Protein AF-E9UNI5-F1 (afdb_monomer_lite)

Sequence (829 aa):
MARGILLSRRASVRGTCAALGKARHGRSRSAHLDRDGVRSRRRPAARRDAGVGGARAGRGRRPGDPLQPGRPGLRRQRAGAGHAPEGADPDDLRVWLSDSRHASSRTGDRDVTDAFAERPNGEIEGVVRGLRLGTNELTARLPDGRGAWLTITNHPRGGPIFSGPQLQPWRCQPTAEDAQCNQEPTISWLYRSTNPLLDSLQPYDPANPPRDIASTTTDEGVTVPFVVRVETGYQNRDQYRIAVLWQPGKPWQRWRPQEQWNNKLFIPHGGSCGVDHEVGTAPTTDYAGTFDLGIPVVADALGDSPTVALGRGFAMLSTALANTGHNCNVTTEAESLMMAKEHLVETYGDLRYTIGSGCSGGSIAQQTIANAYPGIYQGLVVTCSYPDSLSPGLQFSDYHLLRKYFESSERLTDGKFWNPLQWAAVEGHLLPLNAVTADEGLFKQAVMPTHPCAGVRDQERYDAARNPGGVRCSIIDGAINVFGPRPESVWTPQEKQIGRGFAGSPLDNTGVQYGLEALRSGAITPEQFVDLNEKIGGLDIDVQPRAERSTADPAALTNAYRSGMVNTASNLSGVAIIDHRGPDPGVAHDARWAWAMRERLTREQGHADNQVIWYGVTPLIGDPSYSKEALLAMDRWLSAVEADKRTVALADKIVQDRPGDLHDRCTQTQGVSSEDGLFLPVADPLLDDLTGGALDGLNGAVNPVLDPALNLVVDPVSDLVCGLGPVSDLVKTDFATPRIVAGDNNYSDNAKCHLKPLRRTDDYGAFGLTDAQWSRLAAVFPDGVCDYSKPGVGFTETEPWLTYQQADGSVVYGGTPMGRAPRSAPFGN

Secondary structure (DSSP, 8-state):
-PPP-EEEE--------------------------------------------------PPPP--PPP----S------------TT--GGG-EEEEE-TT-TT--TTPEE-GGGEEE-TTS-EEEE---PPSEEEEEEEE-TTS-EEEEEEEE--TT--SSS-SPPSS-BPPTT-SSTT---PPEEEEEE-BS-TT--SPEE--TTS--S-BPEEE-TTS-EEE-EEEEEEEEETTEEEEEEEE--TT---BTTB--TT--SEEEEE-B-S--B-SB------STTTTTSTTT-TTTTTTS--HHHHHHHHTPEEEEEGGGBTTTB--HHHHHHHHHHHHHHHHHHT---SEEEEEEEEHHHHHHHHHHHHSTTS-SEEEEEEE-S-SHHHHHHHHHHHHHHHHHT-TTTTTSS----HHHHHHHHTSSSTHHHHHHIIIIIHHHH-TTS--TT--TTTB-BTTTBTTSB---HHHHTHHHH-BPPGGG--HHHHHHTSPPBPP----TT--TTHHHHHTTSS-HHHHHHHHHH--EE-TTS-EESSPP---HHHHHHHHHHTSS---TT-TTSEEEEEE----SSS--THHHHHHHHHHHHHHS--TTEEEEE-SBTTTB-TTHHHHHHHHHHHHHHHHHH---SS-HHHHHHHTS-TT-S-EE---S--EETTEE-----HHHHHHHHTTTTTTTGGG-SPPP-GGG----BTTTTBSS--SSSS------PPPHHHHTT--TT---SSPPEE---TTS---TT---HHHHHHHHHH-TT-EE-TTSPPTT--PPPSSEEEE-TTS-EEEEEEEPPPPP--EEE--

pLDDT: mean 78.97, std 24.97, range [19.69, 98.75]

Radius of gyration: 30.99 Å; chains: 1; bounding box: 91×89×88 Å

Structure (mmCIF, N/CA/C/O backbone):
data_AF-E9UNI5-F1
#
_entry.id   AF-E9UNI5-F1
#
loop_
_atom_site.group_PDB
_atom_site.id
_atom_site.type_symbol
_atom_site.label_atom_id
_atom_site.label_alt_id
_atom_site.label_comp_id
_atom_site.label_asym_id
_atom_site.label_entity_id
_atom_site.label_seq_id
_atom_site.pdbx_PDB_ins_code
_atom_site.Cartn_x
_atom_site.Cartn_y
_atom_site.Cartn_z
_atom_site.occupancy
_atom_site.B_iso_or_equiv
_atom_site.auth_seq_id
_atom_site.auth_comp_id
_atom_site.auth_asym_id
_atom_site.auth_atom_id
_atom_site.pdbx_PDB_model_num
ATOM 1 N N . MET A 1 1 ? 5.152 2.698 28.307 1.00 31.23 1 MET A N 1
ATOM 2 C CA . MET A 1 1 ? 4.084 2.101 29.150 1.00 31.23 1 MET A CA 1
ATOM 3 C C . MET A 1 1 ? 3.586 0.802 28.518 1.00 31.23 1 MET A C 1
ATOM 5 O O . MET A 1 1 ? 3.611 0.707 27.296 1.00 31.23 1 MET A O 1
ATOM 9 N N . ALA A 1 2 ? 3.211 -0.203 29.315 1.00 29.34 2 ALA A N 1
ATOM 10 C CA . ALA A 1 2 ? 2.772 -1.516 28.823 1.00 29.34 2 ALA A CA 1
ATOM 11 C C . ALA A 1 2 ? 1.260 -1.567 28.554 1.00 29.34 2 ALA A C 1
ATOM 13 O O . ALA A 1 2 ? 0.488 -0.986 29.320 1.00 29.34 2 ALA A O 1
ATOM 14 N N . ARG A 1 3 ? 0.857 -2.273 27.491 1.00 44.09 3 ARG A N 1
ATOM 15 C CA . ARG A 1 3 ? -0.542 -2.398 27.056 1.00 44.09 3 ARG A CA 1
ATOM 16 C C . ARG A 1 3 ? -1.359 -3.342 27.943 1.00 44.09 3 ARG A C 1
ATOM 18 O O . ARG A 1 3 ? -0.808 -4.109 28.743 1.00 44.09 3 ARG A O 1
ATOM 25 N N . GLY A 1 4 ? -2.682 -3.202 27.846 1.00 35.09 4 GLY A N 1
ATOM 26 C CA . GLY A 1 4 ? -3.613 -4.230 28.287 1.00 35.09 4 GLY A CA 1
ATOM 27 C C . GLY A 1 4 ? -3.516 -5.447 27.367 1.00 35.09 4 GLY A C 1
ATOM 28 O O . GLY A 1 4 ? -2.883 -5.359 26.326 1.00 35.09 4 GLY A O 1
ATOM 29 N N . ILE A 1 5 ? -4.099 -6.579 27.764 1.00 51.56 5 ILE A N 1
ATOM 30 C CA . ILE A 1 5 ? -4.502 -7.641 26.832 1.00 51.56 5 ILE A CA 1
ATOM 31 C C . ILE A 1 5 ? -5.895 -8.110 27.218 1.00 51.56 5 ILE A C 1
ATOM 33 O O . ILE A 1 5 ? -6.154 -8.414 28.390 1.00 51.56 5 ILE A O 1
ATOM 37 N N . LEU A 1 6 ? -6.787 -8.193 26.232 1.00 46.91 6 LEU A N 1
ATOM 38 C CA . LEU A 1 6 ? -8.111 -8.783 26.393 1.00 46.91 6 LEU A CA 1
ATOM 39 C C . LEU A 1 6 ? -8.050 -10.311 26.459 1.00 46.91 6 LEU A C 1
ATOM 41 O O . LEU A 1 6 ? -7.533 -10.979 25.564 1.00 46.91 6 LEU A O 1
ATOM 45 N N . LEU A 1 7 ? -8.702 -10.881 27.468 1.00 52.97 7 LEU A N 1
ATOM 46 C CA . LEU A 1 7 ? -8.829 -12.324 27.652 1.00 52.97 7 LEU A CA 1
ATOM 47 C C . LEU A 1 7 ? -10.291 -12.689 27.909 1.00 52.97 7 LEU A C 1
ATOM 49 O O . LEU A 1 7 ? -11.005 -11.946 28.581 1.00 52.97 7 LEU A O 1
ATOM 53 N N . SER A 1 8 ? -10.753 -13.823 27.368 1.00 41.19 8 SER A N 1
ATOM 54 C CA . SER A 1 8 ? -12.153 -14.241 27.503 1.00 41.19 8 SER A CA 1
ATOM 55 C C . SER A 1 8 ? -12.368 -15.759 27.410 1.00 41.19 8 SER A C 1
ATOM 57 O O . SER A 1 8 ? -11.689 -16.440 26.638 1.00 41.19 8 SER A O 1
ATOM 59 N N . ARG A 1 9 ? -13.349 -16.290 28.161 1.00 41.38 9 ARG A N 1
ATOM 60 C CA . ARG A 1 9 ? -13.733 -17.720 28.222 1.00 41.38 9 ARG A CA 1
ATOM 61 C C . ARG A 1 9 ? -15.148 -17.963 27.670 1.00 41.38 9 ARG A C 1
ATOM 63 O O . ARG A 1 9 ? -16.070 -17.255 28.043 1.00 41.38 9 ARG A O 1
ATOM 70 N N . ARG A 1 10 ? -15.347 -19.006 26.844 1.00 32.59 10 ARG A N 1
ATOM 71 C CA . ARG A 1 10 ? -16.681 -19.520 26.445 1.00 32.59 10 ARG A CA 1
ATOM 72 C C . ARG A 1 10 ? -17.088 -20.726 27.292 1.00 32.59 10 ARG A C 1
ATOM 74 O O . ARG A 1 10 ? -16.364 -21.719 27.291 1.00 32.59 10 ARG A O 1
ATOM 81 N N . ALA A 1 11 ? -18.263 -20.689 27.917 1.00 26.75 11 ALA A N 1
ATOM 82 C CA . ALA A 1 11 ? -18.960 -21.889 28.379 1.00 26.75 11 ALA A CA 1
ATOM 83 C C . ALA A 1 11 ? -19.856 -22.413 27.239 1.00 26.75 11 ALA A C 1
ATOM 85 O O . ALA A 1 11 ? -20.739 -21.711 26.755 1.00 26.75 11 ALA A O 1
ATOM 86 N N . SER A 1 12 ? -19.604 -23.628 26.747 1.00 24.52 12 SER A N 1
ATOM 87 C CA . SER A 1 12 ? -20.484 -24.286 25.774 1.00 24.52 12 SER A CA 1
ATOM 88 C C . SER A 1 12 ? -21.574 -25.043 26.528 1.00 24.52 12 SER A C 1
ATOM 90 O O . SER A 1 12 ? -21.338 -26.183 26.909 1.00 24.52 12 SER A O 1
ATOM 92 N N . VAL A 1 13 ? -22.764 -24.462 26.682 1.00 23.25 13 VAL A N 1
ATOM 93 C CA . VAL A 1 13 ? -23.940 -25.209 27.154 1.00 23.25 13 VAL A CA 1
ATOM 94 C C . VAL A 1 13 ? -24.446 -26.085 26.005 1.00 23.25 13 VAL A C 1
ATOM 96 O O . VAL A 1 13 ? -25.138 -25.615 25.100 1.00 23.25 13 VAL A O 1
ATOM 99 N N . ARG A 1 14 ? -24.077 -27.372 25.997 1.00 25.41 14 ARG A N 1
ATOM 100 C CA . ARG A 1 14 ? -24.768 -28.381 25.176 1.00 25.41 14 ARG A CA 1
ATOM 101 C C . ARG A 1 14 ? -25.816 -29.039 26.061 1.00 25.41 14 ARG A C 1
ATOM 103 O O . ARG A 1 14 ? -25.503 -29.957 26.807 1.00 25.41 14 ARG A O 1
ATOM 110 N N . GLY A 1 15 ? -27.065 -28.593 25.934 1.00 24.84 15 GLY A N 1
ATOM 111 C CA . GLY A 1 15 ? -28.205 -29.217 26.600 1.00 24.84 15 GLY A CA 1
ATOM 112 C C . GLY A 1 15 ? -28.311 -30.705 26.258 1.00 24.84 15 GLY A C 1
ATOM 113 O O . GLY A 1 15 ? -28.687 -31.085 25.149 1.00 24.84 15 GLY A O 1
ATOM 114 N N . THR A 1 16 ? -27.980 -31.554 27.223 1.00 23.77 16 THR A N 1
ATOM 115 C CA . THR A 1 16 ? -28.268 -32.985 27.224 1.00 23.77 16 THR A CA 1
ATOM 116 C C . THR A 1 16 ? -29.727 -33.183 27.635 1.00 23.77 16 THR A C 1
ATOM 118 O O . THR A 1 16 ? -30.082 -33.117 28.806 1.00 23.77 16 THR A O 1
ATOM 121 N N . CYS A 1 17 ? -30.612 -33.440 26.668 1.00 23.06 17 CYS A N 1
ATOM 122 C CA . CYS A 1 17 ? -31.930 -33.992 26.981 1.00 23.06 17 CYS A CA 1
ATOM 123 C C . CYS A 1 17 ? -31.772 -35.470 27.353 1.00 23.06 17 CYS A C 1
ATOM 125 O O . CYS A 1 17 ? -31.602 -36.332 26.489 1.00 23.06 17 CYS A O 1
ATOM 127 N N . ALA A 1 18 ? -31.820 -35.751 28.655 1.00 25.06 18 ALA A N 1
ATOM 128 C CA . ALA A 1 18 ? -31.965 -37.093 29.191 1.00 25.06 18 ALA A CA 1
ATOM 129 C C . ALA A 1 18 ? -33.357 -37.649 28.852 1.00 25.06 18 ALA A C 1
ATOM 131 O O . ALA A 1 18 ? -34.390 -37.041 29.127 1.00 25.06 18 ALA A O 1
ATOM 132 N N . ALA A 1 19 ? -33.358 -38.833 28.246 1.00 25.97 19 ALA A N 1
ATOM 133 C CA . ALA A 1 19 ? -34.533 -39.641 27.992 1.00 25.97 19 ALA A CA 1
ATOM 134 C C . ALA A 1 19 ? -35.056 -40.264 29.292 1.00 25.97 19 ALA A C 1
ATOM 136 O O . ALA A 1 19 ? -34.294 -40.930 29.985 1.00 25.97 19 ALA A O 1
ATOM 137 N N . LEU A 1 20 ? -36.359 -40.138 29.560 1.00 24.66 20 LEU A N 1
ATOM 138 C CA . LEU A 1 20 ? -37.135 -41.024 30.435 1.00 24.66 20 LEU A CA 1
ATOM 139 C C . LEU A 1 20 ? -38.633 -40.891 30.099 1.00 24.66 20 LEU A C 1
ATOM 141 O O . LEU A 1 20 ? -39.161 -39.786 30.056 1.00 24.66 20 LEU A O 1
ATOM 145 N N . GLY A 1 21 ? -39.323 -42.026 29.919 1.00 23.14 21 GLY A N 1
ATOM 146 C CA . GLY A 1 21 ? -40.776 -42.122 30.142 1.00 23.14 21 GLY A CA 1
ATOM 147 C C . GLY A 1 21 ? -41.658 -42.521 28.953 1.00 23.14 21 GLY A C 1
ATOM 148 O O . GLY A 1 21 ? -42.142 -41.685 28.206 1.00 23.14 21 GLY A O 1
ATOM 149 N N . LYS A 1 22 ? -41.932 -43.826 28.840 1.00 23.11 22 LYS A N 1
ATOM 150 C CA . LYS A 1 22 ? -42.926 -44.485 27.968 1.00 23.11 22 LYS A CA 1
ATOM 151 C C . LYS A 1 22 ? -44.359 -43.935 28.152 1.00 23.11 22 LYS A C 1
ATOM 153 O O . LYS A 1 22 ? -44.775 -43.792 29.293 1.00 23.11 22 LYS A O 1
ATOM 158 N N . ALA A 1 23 ? -45.161 -43.868 27.075 1.00 22.91 23 ALA A N 1
ATOM 159 C CA . ALA A 1 23 ? -46.321 -44.760 26.835 1.00 22.91 23 ALA A CA 1
ATOM 160 C C . ALA A 1 23 ? -47.319 -44.264 25.752 1.00 22.91 23 ALA A C 1
ATOM 162 O O . ALA A 1 23 ? -47.889 -43.190 25.855 1.00 22.91 23 ALA A O 1
ATOM 163 N N . ARG A 1 24 ? -47.610 -45.190 24.821 1.00 24.19 24 ARG A N 1
ATOM 164 C CA . ARG A 1 24 ? -48.905 -45.541 24.189 1.00 24.19 24 ARG A CA 1
ATOM 165 C C . ARG A 1 24 ? -49.635 -44.601 23.198 1.00 24.19 24 ARG A C 1
ATOM 167 O O . ARG A 1 24 ? -50.211 -43.589 23.551 1.00 24.19 24 ARG A O 1
ATOM 174 N N . HIS A 1 25 ? -49.799 -45.206 22.013 1.00 24.89 25 HIS A N 1
ATOM 175 C CA . HIS A 1 25 ? -50.988 -45.302 21.147 1.00 24.89 25 HIS A CA 1
ATOM 176 C C . HIS A 1 25 ? -51.441 -44.122 20.274 1.00 24.89 25 HIS A C 1
ATOM 178 O O . HIS A 1 25 ? -51.910 -43.100 20.747 1.00 24.89 25 HIS A O 1
ATOM 184 N N . GLY A 1 26 ? -51.513 -44.425 18.968 1.00 23.94 26 GLY A N 1
ATOM 185 C CA . GLY A 1 26 ? -52.696 -44.111 18.165 1.00 23.94 26 GLY A CA 1
ATOM 186 C C . GLY A 1 26 ? -52.471 -43.195 16.965 1.00 23.94 26 GLY A C 1
ATOM 187 O O . GLY A 1 26 ? -52.872 -42.040 16.999 1.00 23.94 26 GLY A O 1
ATOM 188 N N . ARG A 1 27 ? -51.944 -43.723 15.852 1.00 24.53 27 ARG A N 1
ATOM 189 C CA . ARG A 1 27 ? -52.292 -43.201 14.519 1.00 24.53 27 ARG A CA 1
ATOM 190 C C . ARG A 1 27 ? -53.184 -44.214 13.818 1.00 24.53 27 ARG A C 1
ATOM 192 O O . ARG A 1 27 ? -52.783 -45.354 13.608 1.00 24.53 27 ARG A O 1
ATOM 199 N N . SER A 1 28 ? -54.381 -43.768 13.454 1.00 24.39 28 SER A N 1
ATOM 200 C CA . SER A 1 28 ? -55.244 -44.435 12.487 1.00 24.39 28 SER A CA 1
ATOM 201 C C . SER A 1 28 ? -55.532 -43.467 11.346 1.00 24.39 28 SER A C 1
ATOM 203 O O . SER A 1 28 ? -55.843 -42.304 11.600 1.00 24.39 28 SER A O 1
ATOM 205 N N . ARG A 1 29 ? -55.415 -43.999 10.125 1.00 26.34 29 ARG A N 1
ATOM 206 C CA . ARG A 1 29 ? -56.159 -43.714 8.884 1.00 26.34 29 ARG A CA 1
ATOM 207 C C . ARG A 1 29 ? -55.226 -43.670 7.677 1.00 26.34 29 ARG A C 1
ATOM 209 O O . ARG A 1 29 ? -54.718 -42.629 7.280 1.00 26.34 29 ARG A O 1
ATOM 216 N N . SER A 1 30 ? -55.063 -44.855 7.096 1.00 24.48 30 SER A N 1
ATOM 217 C CA . SER A 1 30 ? -54.874 -45.052 5.662 1.00 24.48 30 SER A CA 1
ATOM 218 C C . SER A 1 30 ? -56.248 -45.245 5.017 1.00 24.48 30 SER A C 1
ATOM 220 O O . SER A 1 30 ? -57.124 -45.864 5.622 1.00 24.48 30 SER A O 1
ATOM 222 N N . ALA A 1 31 ? -56.404 -44.791 3.777 1.00 27.67 31 ALA A N 1
ATOM 223 C CA . ALA A 1 31 ? -57.318 -45.394 2.817 1.00 27.67 31 ALA A CA 1
ATOM 224 C C . ALA A 1 31 ? -56.589 -45.506 1.470 1.00 27.67 31 ALA A C 1
ATOM 226 O O . ALA A 1 31 ? -55.972 -44.552 1.002 1.00 27.67 31 ALA A O 1
ATOM 227 N N . HIS A 1 32 ? -56.610 -46.731 0.951 1.00 27.61 32 HIS A N 1
ATOM 228 C CA . HIS A 1 32 ? -55.994 -47.252 -0.266 1.00 27.61 32 HIS A CA 1
ATOM 229 C C . HIS A 1 32 ? -56.698 -46.805 -1.554 1.00 27.61 32 HIS A C 1
ATOM 231 O O . HIS A 1 32 ? -57.876 -46.462 -1.510 1.00 27.61 32 HIS A O 1
ATOM 237 N N . LEU A 1 33 ? -55.987 -46.939 -2.683 1.00 26.41 33 LEU A N 1
ATOM 238 C CA . LEU A 1 33 ? -56.333 -47.736 -3.885 1.00 26.41 33 LEU A CA 1
ATOM 239 C C . LEU A 1 33 ? -55.107 -47.645 -4.837 1.00 26.41 33 LEU A C 1
ATOM 241 O O . LEU A 1 33 ? -54.753 -46.546 -5.239 1.00 26.41 33 LEU A O 1
ATOM 245 N N . ASP A 1 34 ? -54.207 -48.626 -4.978 1.00 28.91 34 ASP A N 1
ATOM 246 C CA . ASP A 1 34 ? -54.281 -49.992 -5.542 1.00 28.91 34 ASP A CA 1
ATOM 247 C C . ASP A 1 34 ? -54.164 -50.030 -7.087 1.00 28.91 34 ASP A C 1
ATOM 249 O O . ASP A 1 34 ? -55.106 -49.660 -7.783 1.00 28.91 34 ASP A O 1
ATOM 253 N N . ARG A 1 35 ? -52.995 -50.454 -7.612 1.00 27.42 35 ARG A N 1
ATOM 254 C CA . ARG A 1 35 ? -52.792 -51.675 -8.439 1.00 27.42 35 ARG A CA 1
ATOM 255 C C . ARG A 1 35 ? -51.507 -51.673 -9.293 1.00 27.42 35 ARG A C 1
ATOM 257 O O . ARG A 1 35 ? -51.289 -50.773 -10.092 1.00 27.42 35 ARG A O 1
ATOM 264 N N . ASP A 1 36 ? -50.731 -52.748 -9.090 1.00 27.95 36 ASP A N 1
ATOM 265 C CA . ASP A 1 36 ? -50.046 -53.651 -10.046 1.00 27.95 36 ASP A CA 1
ATOM 266 C C . ASP A 1 36 ? -49.192 -53.075 -11.203 1.00 27.95 36 ASP A C 1
ATOM 268 O O . ASP A 1 36 ? -49.626 -52.225 -11.958 1.00 27.95 36 ASP A O 1
ATOM 272 N N . GLY A 1 37 ? -47.985 -53.555 -11.525 1.00 26.70 37 GLY A N 1
ATOM 273 C CA . GLY A 1 37 ? -47.218 -54.694 -11.037 1.00 26.70 37 GLY A CA 1
ATOM 274 C C . GLY A 1 37 ? -46.088 -55.079 -12.020 1.00 26.70 37 GLY A C 1
ATOM 275 O O . GLY A 1 37 ? -46.256 -55.020 -13.229 1.00 26.70 37 GLY A O 1
ATOM 276 N N . VAL A 1 38 ? -44.975 -55.567 -11.448 1.00 28.28 38 VAL A N 1
ATOM 277 C CA . VAL A 1 38 ? -44.164 -56.719 -11.923 1.00 28.28 38 VAL A CA 1
ATOM 278 C C . VAL A 1 38 ? -43.078 -56.532 -13.022 1.00 28.28 38 VAL A C 1
ATOM 280 O O . VAL A 1 38 ? -43.369 -56.528 -14.205 1.00 28.28 38 VAL A O 1
ATOM 283 N N . ARG A 1 39 ? -41.805 -56.593 -12.546 1.00 28.88 39 ARG A N 1
ATOM 284 C CA . ARG A 1 39 ? -40.621 -57.423 -12.971 1.00 28.88 39 ARG A CA 1
ATOM 285 C C . ARG A 1 39 ? -40.104 -57.327 -14.431 1.00 28.88 39 ARG A C 1
ATOM 287 O O . ARG A 1 39 ? -40.867 -57.178 -15.356 1.00 28.88 39 ARG A O 1
ATOM 294 N N . SER A 1 40 ? -38.825 -57.525 -14.781 1.00 27.11 40 SER A N 1
ATOM 295 C CA . SER A 1 40 ? -37.579 -57.910 -14.092 1.00 27.11 40 SER A CA 1
ATOM 296 C C . SER A 1 40 ? -36.376 -57.813 -15.052 1.00 27.11 40 SER A C 1
ATOM 298 O O . SER A 1 40 ? -36.497 -58.192 -16.207 1.00 27.11 40 SER A O 1
ATOM 300 N N . ARG A 1 41 ? -35.209 -57.444 -14.493 1.00 28.94 41 ARG A N 1
ATOM 301 C CA . ARG A 1 41 ? -33.838 -58.002 -14.658 1.00 28.94 41 ARG A CA 1
ATOM 302 C C . ARG A 1 41 ? -33.392 -58.577 -16.029 1.00 28.94 41 ARG A C 1
ATOM 304 O O . ARG A 1 41 ? -33.915 -59.601 -16.444 1.00 28.94 41 ARG A O 1
ATOM 311 N N . ARG A 1 42 ? -32.197 -58.176 -16.502 1.00 26.67 42 ARG A N 1
ATOM 312 C CA . ARG A 1 42 ? -30.887 -58.879 -16.328 1.00 26.67 42 ARG A CA 1
ATOM 313 C C . ARG A 1 42 ? -29.803 -58.340 -17.291 1.00 26.67 42 ARG A C 1
ATOM 315 O O . ARG A 1 42 ? -30.050 -58.185 -18.477 1.00 26.67 42 ARG A O 1
ATOM 322 N N . ARG A 1 43 ? -28.581 -58.148 -16.765 1.00 34.47 43 ARG A N 1
ATOM 323 C CA . ARG A 1 43 ? -27.293 -58.189 -17.505 1.00 34.47 43 ARG A CA 1
ATOM 324 C C . ARG A 1 43 ? -26.940 -59.641 -17.885 1.00 34.47 43 ARG A C 1
ATOM 326 O O . ARG A 1 43 ? -27.469 -60.557 -17.248 1.00 34.47 43 ARG A O 1
ATOM 333 N N . PRO A 1 44 ? -25.968 -59.864 -18.790 1.00 37.28 44 PRO A N 1
ATOM 334 C CA . PRO A 1 44 ? -24.683 -60.407 -18.314 1.00 37.28 44 PRO A CA 1
ATOM 335 C C . PRO A 1 44 ? -23.427 -59.893 -19.061 1.00 37.28 44 PRO A C 1
ATOM 337 O O . PRO A 1 44 ? -23.499 -59.037 -19.932 1.00 37.28 44 PRO A O 1
ATOM 340 N N . ALA A 1 45 ? -22.271 -60.399 -18.617 1.00 28.56 45 ALA A N 1
ATOM 341 C CA . ALA A 1 45 ? -20.890 -59.976 -18.867 1.00 28.56 45 ALA A CA 1
ATOM 342 C C . ALA A 1 45 ? -20.040 -61.049 -19.599 1.00 28.56 45 ALA A C 1
ATOM 344 O O . ALA A 1 45 ? -20.568 -62.121 -19.886 1.00 28.56 45 ALA A O 1
ATOM 345 N N . ALA A 1 46 ? -18.716 -60.775 -19.699 1.00 31.09 46 ALA A N 1
ATOM 346 C CA . ALA A 1 46 ? -17.531 -61.647 -19.961 1.00 31.09 46 ALA A CA 1
ATOM 347 C C . ALA A 1 46 ? -16.939 -61.546 -21.397 1.00 31.09 46 ALA A C 1
ATOM 349 O O . ALA A 1 46 ? -17.712 -61.345 -22.319 1.00 31.09 46 ALA A O 1
ATOM 350 N N . ARG A 1 47 ? -15.632 -61.694 -21.724 1.00 28.31 47 ARG A N 1
ATOM 351 C CA . ARG A 1 47 ? -14.313 -61.906 -21.049 1.00 28.31 47 ARG A CA 1
ATOM 352 C C . ARG A 1 47 ? -13.187 -61.920 -22.142 1.00 28.31 47 ARG A C 1
ATOM 354 O O . ARG A 1 47 ? -13.456 -62.526 -23.163 1.00 28.31 47 ARG A O 1
ATOM 361 N N . ARG A 1 48 ? -11.975 -61.373 -21.851 1.00 28.86 48 ARG A N 1
ATOM 362 C CA . ARG A 1 48 ? -10.557 -61.879 -22.054 1.00 28.86 48 ARG A CA 1
ATOM 363 C C . ARG A 1 48 ? -10.072 -62.397 -23.453 1.00 28.86 48 ARG A C 1
ATOM 365 O O . ARG A 1 48 ? -10.872 -62.971 -24.163 1.00 28.86 48 ARG A O 1
ATOM 372 N N . ASP A 1 49 ? -8.822 -62.248 -23.953 1.00 27.56 49 ASP A N 1
ATOM 373 C CA . ASP A 1 49 ? -7.446 -62.433 -23.406 1.00 27.56 49 ASP A CA 1
ATOM 374 C C . ASP A 1 49 ? -6.302 -61.707 -24.209 1.00 27.56 49 ASP A C 1
ATOM 376 O O . ASP A 1 49 ? -6.452 -61.466 -25.400 1.00 27.56 49 ASP A O 1
ATOM 380 N N . ALA A 1 50 ? -5.186 -61.413 -23.494 1.00 28.64 50 ALA A N 1
ATOM 381 C CA . ALA A 1 50 ? -3.703 -61.466 -23.745 1.00 28.64 50 ALA A CA 1
ATOM 382 C C . ALA A 1 50 ? -3.017 -61.102 -25.109 1.00 28.64 50 ALA A C 1
ATOM 384 O O . ALA A 1 50 ? -3.546 -61.417 -26.161 1.00 28.64 50 ALA A O 1
ATOM 385 N N . GLY A 1 51 ? -1.777 -60.554 -25.204 1.00 24.56 51 GLY A N 1
ATOM 386 C CA . GLY A 1 51 ? -0.745 -60.177 -24.210 1.00 24.56 51 GLY A CA 1
ATOM 387 C C . GLY A 1 51 ? 0.592 -59.588 -24.779 1.00 24.56 51 GLY A C 1
ATOM 388 O O . GLY A 1 51 ? 0.759 -59.510 -25.987 1.00 24.56 51 GLY A O 1
ATOM 389 N N . VAL A 1 52 ? 1.508 -59.228 -23.843 1.00 27.41 52 VAL A N 1
ATOM 390 C CA . VAL A 1 52 ? 3.017 -59.142 -23.844 1.00 27.41 52 VAL A CA 1
ATOM 391 C C . VAL A 1 52 ? 3.750 -58.160 -24.810 1.00 27.41 52 VAL A C 1
ATOM 393 O O . VAL A 1 52 ? 3.506 -58.207 -26.001 1.00 27.41 52 VAL A O 1
ATOM 396 N N . GLY A 1 53 ? 4.730 -57.300 -24.439 1.00 23.64 53 GLY A N 1
ATOM 397 C CA . GLY A 1 53 ? 5.458 -57.016 -23.181 1.00 23.64 53 GLY A CA 1
ATOM 398 C C . GLY A 1 53 ? 6.583 -55.938 -23.311 1.00 23.64 53 GLY A C 1
ATOM 399 O O . GLY A 1 53 ? 6.930 -55.552 -24.421 1.00 23.64 53 GLY A O 1
ATOM 400 N N . GLY A 1 54 ? 7.158 -55.498 -22.165 1.00 23.56 54 GLY A N 1
ATOM 401 C CA . GLY A 1 54 ? 8.457 -54.774 -22.004 1.00 23.56 54 GLY A CA 1
ATOM 402 C C . GLY A 1 54 ? 8.390 -53.272 -21.618 1.00 23.56 54 GLY A C 1
ATOM 403 O O . GLY A 1 54 ? 8.192 -52.447 -22.493 1.00 23.56 54 GLY A O 1
ATOM 404 N N . ALA A 1 55 ? 8.361 -52.871 -20.326 1.00 25.20 55 ALA A N 1
ATOM 405 C CA . ALA A 1 55 ? 9.489 -52.452 -19.437 1.00 25.20 55 ALA A CA 1
ATOM 406 C C . ALA A 1 55 ? 10.152 -51.094 -19.818 1.00 25.20 55 ALA A C 1
ATOM 408 O O . ALA A 1 55 ? 10.557 -50.946 -20.955 1.00 25.20 55 ALA A O 1
ATOM 409 N N . ARG A 1 56 ? 10.390 -50.057 -18.987 1.00 23.44 56 ARG A N 1
ATOM 410 C CA . ARG A 1 56 ? 10.353 -49.749 -17.534 1.00 23.44 56 ARG A CA 1
ATOM 411 C C . ARG A 1 56 ? 10.375 -48.202 -17.381 1.00 23.44 56 ARG A C 1
ATOM 413 O O . ARG A 1 56 ? 11.202 -47.570 -18.022 1.00 23.44 56 ARG A O 1
ATOM 420 N N . ALA A 1 57 ? 9.599 -47.618 -16.461 1.00 26.95 57 ALA A N 1
ATOM 421 C CA . ALA A 1 57 ? 9.922 -46.344 -15.792 1.00 26.95 57 ALA A CA 1
ATOM 422 C C . ALA A 1 57 ? 9.223 -46.301 -14.419 1.00 26.95 57 ALA A C 1
ATOM 424 O O . ALA A 1 57 ? 8.035 -46.608 -14.303 1.00 26.95 57 ALA A O 1
ATOM 425 N N . GLY A 1 58 ? 9.997 -46.028 -13.367 1.00 23.62 58 GLY A N 1
ATOM 426 C CA . GLY A 1 58 ? 9.590 -46.142 -11.968 1.00 23.62 58 GLY A CA 1
ATOM 427 C C . GLY A 1 58 ? 8.575 -45.083 -11.540 1.00 23.62 58 GLY A C 1
ATOM 428 O O . GLY A 1 58 ? 8.731 -43.899 -11.819 1.00 23.62 58 GLY A O 1
ATOM 429 N N . ARG A 1 59 ? 7.545 -45.524 -10.811 1.00 23.36 59 ARG A N 1
ATOM 430 C CA . ARG A 1 59 ? 6.602 -44.658 -10.100 1.00 23.36 59 ARG A CA 1
ATOM 431 C C . ARG A 1 59 ? 7.233 -44.182 -8.791 1.00 23.36 59 ARG A C 1
ATOM 433 O O . ARG A 1 59 ? 7.361 -44.961 -7.849 1.00 23.36 59 ARG A O 1
ATOM 440 N N . GLY A 1 60 ? 7.594 -42.902 -8.749 1.00 24.53 60 GLY A N 1
ATOM 441 C CA . GLY A 1 60 ? 7.767 -42.137 -7.517 1.00 24.53 60 GLY A CA 1
ATOM 442 C C . GLY A 1 60 ? 6.408 -41.816 -6.887 1.00 24.53 60 GLY A C 1
ATOM 443 O O . GLY A 1 60 ? 5.395 -41.704 -7.572 1.00 24.53 60 GLY A O 1
ATOM 444 N N . ARG A 1 61 ? 6.399 -41.761 -5.558 1.00 23.84 61 ARG A N 1
ATOM 445 C CA . ARG A 1 61 ? 5.245 -41.688 -4.655 1.00 23.84 61 ARG A CA 1
ATOM 446 C C . ARG A 1 61 ? 4.302 -40.511 -4.943 1.00 23.84 61 ARG A C 1
ATOM 448 O O . ARG A 1 61 ? 4.752 -39.400 -5.181 1.00 23.84 61 ARG A O 1
ATOM 455 N N . ARG A 1 62 ? 2.997 -40.758 -4.788 1.00 23.94 62 ARG A N 1
ATOM 456 C CA . ARG A 1 62 ? 1.999 -39.723 -4.480 1.00 23.94 62 ARG A CA 1
ATOM 457 C C . ARG A 1 62 ? 2.230 -39.221 -3.044 1.00 23.94 62 ARG A C 1
ATOM 459 O O . ARG A 1 62 ? 2.245 -40.069 -2.150 1.00 23.94 62 ARG A O 1
ATOM 466 N N . PRO A 1 63 ? 2.336 -37.913 -2.788 1.00 24.94 63 PRO A N 1
ATOM 467 C CA . PRO A 1 63 ? 1.799 -37.302 -1.573 1.00 24.94 63 PRO A CA 1
ATOM 468 C C . PRO A 1 63 ? 0.300 -37.028 -1.836 1.00 24.94 63 PRO A C 1
ATOM 470 O O . PRO A 1 63 ? -0.053 -36.572 -2.916 1.00 24.94 63 PRO A O 1
ATOM 473 N N . GLY A 1 64 ? -0.674 -37.399 -1.009 1.00 22.89 64 GLY A N 1
ATOM 474 C CA . GLY A 1 64 ? -0.671 -37.467 0.448 1.00 22.89 64 GLY A CA 1
ATOM 475 C C . GLY A 1 64 ? -1.374 -36.211 0.962 1.00 22.89 64 GLY A C 1
ATOM 476 O O . GLY A 1 64 ? -0.690 -35.223 1.159 1.00 22.89 64 GLY A O 1
ATOM 477 N N . ASP A 1 65 ? -2.708 -36.287 1.062 1.00 22.55 65 ASP A N 1
ATOM 478 C CA . ASP A 1 65 ? -3.705 -35.390 1.679 1.00 22.55 65 ASP A CA 1
ATOM 479 C C . ASP A 1 65 ? -3.519 -33.852 1.634 1.00 22.55 65 ASP A C 1
ATOM 481 O O . ASP A 1 65 ? -2.501 -33.326 2.080 1.00 22.55 65 ASP A O 1
ATOM 485 N N . PRO A 1 66 ? -4.546 -33.086 1.204 1.00 22.25 66 PRO A N 1
ATOM 486 C CA . PRO A 1 66 ? -4.523 -31.634 1.321 1.00 22.25 66 PRO A CA 1
ATOM 487 C C . PRO A 1 66 ? -4.483 -31.236 2.802 1.00 22.25 66 PRO A C 1
ATOM 489 O O . PRO A 1 66 ? -5.361 -31.592 3.594 1.00 22.25 66 PRO A O 1
ATOM 492 N N . LEU A 1 67 ? -3.448 -30.478 3.167 1.00 21.00 67 LEU A N 1
ATOM 493 C CA . LEU A 1 67 ? -3.392 -29.724 4.412 1.00 21.00 67 LEU A CA 1
ATOM 494 C C . LEU A 1 67 ? -4.670 -28.884 4.516 1.00 21.00 67 LEU A C 1
ATOM 496 O O . LEU A 1 67 ? -4.927 -28.029 3.675 1.00 21.00 67 LEU A O 1
ATOM 500 N N . GLN A 1 68 ? -5.487 -29.146 5.538 1.00 19.69 68 GLN A N 1
ATOM 501 C CA . GLN A 1 68 ? -6.631 -28.297 5.858 1.00 19.69 68 GLN A CA 1
ATOM 502 C C . GLN A 1 68 ? -6.141 -26.855 6.071 1.00 19.69 68 GLN A C 1
ATOM 504 O O . GLN A 1 68 ? -5.319 -26.640 6.970 1.00 19.69 68 GLN A O 1
ATOM 509 N N . PRO A 1 69 ? -6.665 -25.865 5.327 1.00 22.55 69 PRO A N 1
ATOM 510 C CA . PRO A 1 69 ? -6.396 -24.462 5.598 1.00 22.55 69 PRO A CA 1
ATOM 511 C C . PRO A 1 69 ? -6.921 -24.128 6.996 1.00 22.55 69 PRO A C 1
ATOM 513 O O . PRO A 1 69 ? -8.120 -24.213 7.287 1.00 22.55 69 PRO A O 1
ATOM 516 N N . GLY A 1 70 ? -6.009 -23.803 7.908 1.00 22.03 70 GLY A N 1
ATOM 517 C CA . GLY A 1 70 ? -6.359 -23.326 9.235 1.00 22.03 70 GLY A CA 1
ATOM 518 C C . GLY A 1 70 ? -7.059 -21.979 9.110 1.00 22.03 70 GLY A C 1
ATOM 519 O O . GLY A 1 70 ? -6.424 -21.006 8.744 1.00 22.03 70 GLY A O 1
ATOM 520 N N . ARG A 1 71 ? -8.361 -21.944 9.416 1.00 24.17 71 ARG A N 1
ATOM 521 C CA . ARG A 1 71 ? -9.225 -20.749 9.463 1.00 24.17 71 ARG A CA 1
ATOM 522 C C . ARG A 1 71 ? -8.493 -19.482 9.963 1.00 24.17 71 ARG A C 1
ATOM 524 O O . ARG A 1 71 ? -8.288 -19.386 11.176 1.00 24.17 71 ARG A O 1
ATOM 531 N N . PRO A 1 72 ? -8.252 -18.472 9.110 1.00 23.98 72 PRO A N 1
ATOM 532 C CA . PRO A 1 72 ? -7.886 -17.127 9.521 1.00 23.98 72 PRO A CA 1
ATOM 533 C C . PRO A 1 72 ? -9.024 -16.185 9.109 1.00 23.98 72 PRO A C 1
ATOM 535 O O . PRO A 1 72 ? -8.943 -15.436 8.148 1.00 23.98 72 PRO A O 1
ATOM 538 N N . GLY A 1 73 ? -10.150 -16.285 9.809 1.00 21.48 73 GLY A N 1
ATOM 539 C CA . GLY A 1 73 ? -11.049 -15.142 9.932 1.00 21.48 73 GLY A CA 1
ATOM 540 C C . GLY A 1 73 ? -10.703 -14.464 11.246 1.00 21.48 73 GLY A C 1
ATOM 541 O O . GLY A 1 73 ? -10.266 -15.155 12.171 1.00 21.48 73 GLY A O 1
ATOM 542 N N . LEU A 1 74 ? -10.964 -13.166 11.382 1.00 24.12 74 LEU A N 1
ATOM 543 C CA . LEU A 1 74 ? -10.972 -12.479 12.674 1.00 24.12 74 LEU A CA 1
ATOM 544 C C . LEU A 1 74 ? -12.158 -12.981 13.532 1.00 24.12 74 LEU A C 1
ATOM 546 O O . LEU A 1 74 ? -12.984 -12.236 14.038 1.00 24.12 74 LEU A O 1
ATOM 550 N N . ARG A 1 75 ? -12.279 -14.302 13.707 1.00 23.11 75 ARG A N 1
ATOM 551 C CA . ARG A 1 75 ? -12.968 -14.894 14.839 1.00 23.11 75 ARG A CA 1
ATOM 552 C C . ARG A 1 75 ? -12.104 -14.540 16.024 1.00 23.11 75 ARG A C 1
ATOM 554 O O . ARG A 1 75 ? -11.040 -15.133 16.148 1.00 23.11 75 ARG A O 1
ATOM 561 N N . ARG A 1 76 ? -12.594 -13.623 16.864 1.00 29.12 76 ARG A N 1
ATOM 562 C CA . ARG A 1 76 ? -12.292 -13.558 18.298 1.00 29.12 76 ARG A CA 1
ATOM 563 C C . ARG A 1 76 ? -10.875 -14.063 18.593 1.00 29.12 76 ARG A C 1
ATOM 565 O O . ARG A 1 76 ? -10.721 -15.258 18.857 1.00 29.12 76 ARG A O 1
ATOM 572 N N . GLN A 1 77 ? -9.866 -13.191 18.628 1.00 24.34 77 GLN A N 1
ATOM 573 C CA . GLN A 1 77 ? -8.693 -13.494 19.454 1.00 24.34 77 GLN A CA 1
ATOM 574 C C . GLN A 1 77 ? -9.135 -13.429 20.917 1.00 24.34 77 GLN A C 1
ATOM 576 O O . GLN A 1 77 ? -8.880 -12.507 21.673 1.00 24.34 77 GLN A O 1
ATOM 581 N N . ARG A 1 78 ? -9.900 -14.445 21.290 1.00 30.41 78 ARG A N 1
ATOM 582 C CA . ARG A 1 78 ? -9.944 -14.956 22.631 1.00 30.41 78 ARG A CA 1
ATOM 583 C C . ARG A 1 78 ? -8.815 -15.941 22.661 1.00 30.41 78 ARG A C 1
ATOM 585 O O . ARG A 1 78 ? -8.788 -16.855 21.831 1.00 30.41 78 ARG A O 1
ATOM 592 N N . ALA A 1 79 ? -7.921 -15.795 23.626 1.00 25.91 79 ALA A N 1
ATOM 593 C CA . ALA A 1 79 ? -7.226 -16.964 24.116 1.00 25.91 79 ALA A CA 1
ATOM 594 C C . ALA A 1 79 ? -8.288 -18.053 24.289 1.00 25.91 79 ALA A C 1
ATOM 596 O O . ALA A 1 79 ? -9.237 -17.880 25.053 1.00 25.91 79 ALA A O 1
ATOM 597 N N . GLY A 1 80 ? -8.208 -19.115 23.489 1.00 25.23 80 GLY A N 1
ATOM 598 C CA . GLY A 1 80 ? -9.074 -20.264 23.654 1.00 25.23 80 GLY A CA 1
ATOM 599 C C . GLY A 1 80 ? -8.753 -20.847 25.016 1.00 25.23 80 GLY A C 1
ATOM 600 O O . GLY A 1 80 ? -7.831 -21.652 25.121 1.00 25.23 80 GLY A O 1
ATOM 601 N N . ALA A 1 81 ? -9.453 -20.380 26.049 1.00 30.59 81 ALA A N 1
ATOM 602 C CA . ALA A 1 81 ? -9.536 -21.038 27.331 1.00 30.59 81 ALA A CA 1
ATOM 603 C C . ALA A 1 81 ? -10.079 -22.434 27.033 1.00 30.59 81 ALA A C 1
ATOM 605 O O . ALA A 1 81 ? -11.143 -22.575 26.419 1.00 30.59 81 ALA A O 1
ATOM 606 N N . GLY A 1 82 ? -9.306 -23.461 27.385 1.00 27.95 82 GLY A N 1
ATOM 607 C CA . GLY A 1 82 ? -9.775 -24.838 27.347 1.00 27.95 82 GLY A CA 1
ATOM 608 C C . GLY A 1 82 ? -11.137 -24.967 28.033 1.00 27.95 82 GLY A C 1
ATOM 609 O O . GLY A 1 82 ? -11.529 -24.129 28.849 1.00 27.95 82 GLY A O 1
ATOM 610 N N . HIS A 1 83 ? -11.877 -26.017 27.680 1.00 30.78 83 HIS A N 1
ATOM 611 C CA . HIS A 1 83 ? -13.117 -26.359 28.369 1.00 30.78 83 HIS A CA 1
ATOM 612 C C . HIS A 1 83 ? -12.802 -26.575 29.851 1.00 30.78 83 HIS A C 1
ATOM 614 O O . HIS A 1 83 ? -12.313 -27.631 30.235 1.00 30.78 83 HIS A O 1
ATOM 620 N N . ALA A 1 84 ? -13.072 -25.576 30.680 1.00 36.59 84 ALA A N 1
ATOM 621 C CA . ALA A 1 84 ? -13.297 -25.814 32.088 1.00 36.59 84 ALA A CA 1
ATOM 622 C C . ALA A 1 84 ? -14.763 -26.275 32.255 1.00 36.59 84 ALA A C 1
ATOM 624 O O . ALA A 1 84 ? -15.617 -25.838 31.474 1.00 36.59 84 ALA A O 1
ATOM 625 N N . PRO A 1 85 ? -15.026 -27.176 33.214 1.00 36.22 85 PRO A N 1
ATOM 626 C CA . PRO A 1 85 ? -16.333 -27.803 33.489 1.00 36.22 85 PRO A CA 1
ATOM 627 C C . PRO A 1 85 ? -17.517 -26.826 33.421 1.00 36.22 85 PRO A C 1
ATOM 629 O O . PRO A 1 85 ? -17.389 -25.663 33.811 1.00 36.22 85 PRO A O 1
ATOM 632 N N . GLU A 1 86 ? -18.677 -27.309 32.966 1.00 33.81 86 GLU A N 1
ATOM 633 C CA . GLU A 1 86 ? -19.958 -26.610 33.141 1.00 33.81 86 GLU A CA 1
ATOM 634 C C . GLU A 1 86 ? -20.191 -26.307 34.636 1.00 33.81 86 GLU A C 1
ATOM 636 O O . GLU A 1 86 ? -20.056 -27.204 35.467 1.00 33.81 86 GLU A O 1
ATOM 641 N N . GLY A 1 87 ? -20.537 -25.054 34.969 1.00 39.00 87 GLY A N 1
ATOM 642 C CA . GLY A 1 87 ? -20.998 -24.664 36.312 1.00 39.00 87 GLY A CA 1
ATOM 643 C C . GLY A 1 87 ? -19.986 -24.000 37.259 1.00 39.00 87 GLY A C 1
ATOM 644 O O . GLY A 1 87 ? -20.228 -24.003 38.459 1.00 39.00 87 GLY A O 1
ATOM 645 N N . ALA A 1 88 ? -18.871 -23.446 36.773 1.00 43.81 88 ALA A N 1
ATOM 646 C CA . ALA A 1 88 ? -17.969 -22.663 37.629 1.00 43.81 88 ALA A CA 1
ATOM 647 C C . ALA A 1 88 ? -18.537 -21.256 37.905 1.00 43.81 88 ALA A C 1
ATOM 649 O O . ALA A 1 88 ? -18.780 -20.514 36.953 1.00 43.81 88 ALA A O 1
ATOM 650 N N . ASP A 1 89 ? -18.707 -20.912 39.183 1.00 51.53 89 ASP A N 1
ATOM 651 C CA . ASP A 1 89 ? -19.083 -19.576 39.659 1.00 51.53 89 ASP A CA 1
ATOM 652 C C . ASP A 1 89 ? -17.979 -18.547 39.296 1.00 51.53 89 ASP A C 1
ATOM 654 O O . ASP A 1 89 ? -16.791 -18.841 39.484 1.00 51.53 89 ASP A O 1
ATOM 658 N N . PRO A 1 90 ? -18.309 -17.371 38.729 1.00 48.59 90 PRO A N 1
ATOM 659 C CA . PRO A 1 90 ? -17.340 -16.303 38.477 1.00 48.59 90 PRO A CA 1
ATOM 660 C C . PRO A 1 90 ? -16.561 -15.859 39.723 1.00 48.59 90 PRO A C 1
ATOM 662 O O . PRO A 1 90 ? -15.385 -15.513 39.586 1.00 48.59 90 PRO A O 1
ATOM 665 N N . ASP A 1 91 ? -17.171 -15.915 40.914 1.00 55.31 91 ASP A N 1
ATOM 666 C CA . ASP A 1 91 ? -16.560 -15.476 42.182 1.00 55.31 91 ASP A CA 1
ATOM 667 C C . ASP A 1 91 ? -15.392 -16.384 42.631 1.00 55.31 91 ASP A C 1
ATOM 669 O O . ASP A 1 91 ? -14.522 -16.001 43.430 1.00 55.31 91 ASP A O 1
ATOM 673 N N . ASP A 1 92 ? -15.332 -17.576 42.039 1.00 60.44 92 ASP A N 1
ATOM 674 C CA . ASP A 1 92 ? -14.409 -18.658 42.356 1.00 60.44 92 ASP A CA 1
ATOM 675 C C . ASP A 1 92 ? -13.203 -18.741 41.402 1.00 60.44 92 ASP A C 1
ATOM 677 O O . ASP A 1 92 ? -12.242 -19.477 41.663 1.00 60.44 92 ASP A O 1
ATOM 681 N N . LEU A 1 93 ? -13.207 -17.983 40.299 1.00 66.88 93 LEU A N 1
ATOM 682 C CA . LEU A 1 93 ? -12.053 -17.898 39.407 1.00 66.88 93 LEU A CA 1
ATOM 683 C C . LEU A 1 93 ? -10.945 -17.077 40.076 1.00 66.88 93 LEU A C 1
ATOM 685 O O . LEU A 1 93 ? -11.174 -15.977 40.573 1.00 66.88 93 LEU A O 1
ATOM 689 N N . ARG A 1 94 ? -9.713 -17.587 40.056 1.00 71.50 94 ARG A N 1
ATOM 690 C CA . ARG A 1 94 ? -8.519 -16.821 40.433 1.00 71.50 94 ARG A CA 1
ATOM 691 C C . ARG A 1 94 ? -7.569 -16.738 39.252 1.00 71.50 94 ARG A C 1
ATOM 693 O O . ARG A 1 94 ? -7.196 -17.770 38.687 1.00 71.50 94 ARG A O 1
ATOM 700 N N . VAL A 1 95 ? -7.180 -15.521 38.883 1.00 75.25 95 VAL A N 1
ATOM 701 C CA . VAL A 1 95 ? -6.289 -15.251 37.753 1.00 75.25 95 VAL A CA 1
ATOM 702 C C . VAL A 1 95 ? -5.014 -14.582 38.244 1.00 75.25 95 VAL A C 1
ATOM 704 O O . VAL A 1 95 ? -5.050 -13.529 38.871 1.00 75.25 95 VAL A O 1
ATOM 707 N N . TRP A 1 96 ? -3.880 -15.190 37.917 1.00 75.75 96 TRP A N 1
ATOM 708 C CA . TRP A 1 96 ? -2.554 -14.747 38.327 1.00 75.75 96 TRP A CA 1
ATOM 709 C C . TRP A 1 96 ? -1.693 -14.444 37.107 1.00 75.75 96 TRP A C 1
ATOM 711 O O . TRP A 1 96 ? -1.760 -15.147 36.097 1.00 75.75 96 TRP A O 1
ATOM 721 N N . LEU A 1 97 ? -0.867 -13.410 37.226 1.00 77.12 97 LEU A N 1
ATOM 722 C CA . LEU A 1 97 ? 0.175 -13.059 36.269 1.00 77.12 97 LEU A CA 1
ATOM 723 C C . LEU A 1 97 ? 1.546 -13.359 36.891 1.00 77.12 97 LEU A C 1
ATOM 725 O O . LEU A 1 97 ? 1.885 -12.754 37.910 1.00 77.12 97 LEU A O 1
ATOM 729 N N . SER A 1 98 ? 2.320 -14.257 36.281 1.00 74.31 98 SER A N 1
ATOM 730 C CA . SER A 1 98 ? 3.598 -14.767 36.802 1.00 74.31 98 SER A CA 1
ATOM 731 C C . SER A 1 98 ? 4.793 -14.460 35.882 1.00 74.31 98 SER A C 1
ATOM 733 O O . SER A 1 98 ? 4.650 -14.125 34.698 1.00 74.31 98 SER A O 1
ATOM 735 N N . ASP A 1 99 ? 6.004 -14.562 36.449 1.00 60.88 99 ASP A N 1
ATOM 736 C CA . ASP A 1 99 ? 7.265 -14.505 35.703 1.00 60.88 99 ASP A CA 1
ATOM 737 C C . ASP A 1 99 ? 7.689 -15.905 35.251 1.00 60.88 99 ASP A C 1
ATOM 739 O O . ASP A 1 99 ? 7.978 -16.770 36.077 1.00 60.88 99 ASP A O 1
ATOM 743 N N . SER A 1 100 ? 7.823 -16.110 33.939 1.00 56.34 100 SER A N 1
ATOM 744 C CA . SER A 1 100 ? 8.198 -17.388 33.320 1.00 56.34 100 SER A CA 1
ATOM 745 C C . SER A 1 100 ? 9.619 -17.875 33.664 1.00 56.34 100 SER A C 1
ATOM 747 O O . SER A 1 100 ? 10.096 -18.843 33.076 1.00 56.34 100 SER A O 1
ATOM 749 N N . ARG A 1 101 ? 10.326 -17.223 34.599 1.00 48.31 101 ARG A N 1
ATOM 750 C CA . ARG A 1 101 ? 11.651 -17.640 35.083 1.00 48.31 101 ARG A CA 1
ATOM 751 C C . ARG A 1 101 ? 11.639 -18.527 36.332 1.00 48.31 101 ARG A C 1
ATOM 753 O O . ARG A 1 101 ? 12.678 -19.104 36.627 1.00 48.31 101 ARG A O 1
ATOM 760 N N . HIS A 1 102 ? 10.509 -18.711 37.023 1.00 40.53 102 HIS A N 1
ATOM 761 C CA . HIS A 1 102 ? 10.455 -19.593 38.200 1.00 40.53 102 HIS A CA 1
ATOM 762 C C . HIS A 1 102 ? 9.128 -20.355 38.309 1.00 40.53 102 HIS A C 1
ATOM 764 O O . HIS A 1 102 ? 8.232 -19.966 39.048 1.00 40.53 102 HIS A O 1
ATOM 770 N N . ALA A 1 103 ? 9.029 -21.514 37.656 1.00 38.78 103 ALA A N 1
ATOM 771 C CA . ALA A 1 103 ? 7.867 -22.408 37.743 1.00 38.78 103 ALA A CA 1
ATOM 772 C C . ALA A 1 103 ? 7.682 -23.107 39.118 1.00 38.78 103 ALA A C 1
ATOM 774 O O . ALA A 1 103 ? 7.026 -24.144 39.199 1.00 38.78 103 ALA A O 1
ATOM 775 N N . SER A 1 104 ? 8.255 -22.595 40.216 1.00 42.12 104 SER A N 1
ATOM 776 C CA . SER A 1 104 ? 8.173 -23.265 41.525 1.00 42.12 104 SER A CA 1
ATOM 777 C C . SER A 1 104 ? 8.072 -22.367 42.763 1.00 42.12 104 SER A C 1
ATOM 779 O O . SER A 1 104 ? 7.970 -22.916 43.860 1.00 42.12 104 SER A O 1
ATOM 781 N N . SER A 1 105 ? 8.050 -21.030 42.662 1.00 38.72 105 SER A N 1
ATOM 782 C CA . SER A 1 105 ? 7.785 -20.175 43.834 1.00 38.72 105 SER A CA 1
ATOM 783 C C . SER A 1 105 ? 6.747 -19.086 43.546 1.00 38.72 105 SER A C 1
ATOM 785 O O . SER A 1 105 ? 6.879 -18.314 42.608 1.00 38.72 105 SER A O 1
ATOM 787 N N . ARG A 1 106 ? 5.707 -19.009 44.395 1.00 50.00 106 ARG A N 1
ATOM 788 C CA . ARG A 1 106 ? 4.620 -17.999 44.338 1.00 50.00 106 ARG A CA 1
ATOM 789 C C . ARG A 1 106 ? 5.076 -16.580 44.713 1.00 50.00 106 ARG A C 1
ATOM 791 O O . ARG A 1 106 ? 4.274 -15.655 44.789 1.00 50.00 106 ARG A O 1
ATOM 798 N N . THR A 1 107 ? 6.352 -16.398 45.036 1.00 36.97 107 THR A N 1
ATOM 799 C CA . THR A 1 107 ? 6.942 -15.108 45.404 1.00 36.97 107 THR A CA 1
ATOM 800 C C . THR A 1 107 ? 7.224 -14.311 44.131 1.00 36.97 107 THR A C 1
ATOM 802 O O . THR A 1 107 ? 8.360 -14.260 43.672 1.00 36.97 107 THR A O 1
ATOM 805 N N . GLY A 1 108 ? 6.174 -13.752 43.529 1.00 53.72 108 GLY A N 1
ATOM 806 C CA . GLY A 1 108 ? 6.257 -12.981 42.283 1.00 53.72 108 GLY A CA 1
ATOM 807 C C . GLY A 1 108 ? 4.942 -12.864 41.506 1.00 53.72 108 GLY A C 1
ATOM 808 O O . GLY A 1 108 ? 4.850 -12.018 40.618 1.00 53.72 108 GLY A O 1
ATOM 809 N N . ASP A 1 109 ? 3.930 -13.664 41.850 1.00 72.75 109 ASP A N 1
ATOM 810 C CA . ASP A 1 109 ? 2.653 -13.685 41.137 1.00 72.75 109 ASP A CA 1
ATOM 811 C C . ASP A 1 109 ? 1.773 -12.497 41.551 1.00 72.75 109 ASP A C 1
ATOM 813 O O . ASP A 1 109 ? 1.525 -12.269 42.738 1.00 72.75 109 ASP A O 1
ATOM 817 N N . ARG A 1 110 ? 1.270 -11.742 40.569 1.00 85.81 110 ARG A N 1
ATOM 818 C CA . ARG A 1 110 ? 0.288 -10.674 40.796 1.00 85.81 110 ARG A CA 1
ATOM 819 C C . ARG A 1 110 ? -1.117 -11.209 40.557 1.00 85.81 110 ARG A C 1
ATOM 821 O O . ARG A 1 110 ? -1.413 -11.663 39.453 1.00 85.81 110 ARG A O 1
ATOM 828 N N . ASP A 1 111 ? -1.976 -11.109 41.567 1.00 86.44 111 ASP A N 1
ATOM 829 C CA . ASP A 1 111 ? -3.405 -11.379 41.412 1.00 86.44 111 ASP A CA 1
ATOM 830 C C . ASP A 1 111 ? -4.028 -10.298 40.515 1.00 86.44 111 ASP A C 1
ATOM 832 O O . ASP A 1 111 ? -3.875 -9.097 40.756 1.00 86.44 111 ASP A O 1
ATOM 836 N N . VAL A 1 112 ? -4.665 -10.732 39.432 1.00 87.31 112 VAL A N 1
ATOM 837 C CA . VAL A 1 112 ? -5.358 -9.878 38.459 1.00 87.31 112 VAL A CA 1
ATOM 838 C C . VAL A 1 112 ? -6.818 -10.294 38.295 1.00 87.31 112 VAL A C 1
ATOM 840 O O . VAL A 1 112 ? -7.455 -9.912 37.315 1.00 87.31 112 VAL A O 1
ATOM 843 N N . THR A 1 113 ? -7.350 -11.071 39.240 1.00 84.62 113 THR A N 1
ATOM 844 C CA . THR A 1 113 ? -8.724 -11.589 39.219 1.00 84.62 113 THR A CA 1
ATOM 845 C C . THR A 1 113 ? -9.747 -10.470 39.042 1.00 84.62 113 THR A C 1
ATOM 847 O O . THR A 1 113 ? -10.619 -10.586 38.188 1.00 84.62 113 THR A O 1
ATOM 850 N N . ASP A 1 114 ? -9.570 -9.344 39.737 1.00 86.38 114 ASP A N 1
ATOM 851 C CA . ASP A 1 114 ? -10.491 -8.195 39.702 1.00 86.38 114 ASP A CA 1
ATOM 852 C C . ASP A 1 114 ? -10.611 -7.530 38.317 1.00 86.38 114 ASP A C 1
ATOM 854 O O . ASP A 1 114 ? -11.524 -6.742 38.070 1.00 86.38 114 ASP A O 1
ATOM 858 N N . ALA A 1 115 ? -9.699 -7.831 37.384 1.00 84.44 115 ALA A N 1
ATOM 859 C CA . ALA A 1 115 ? -9.810 -7.371 36.002 1.00 84.44 115 ALA A CA 1
ATOM 860 C C . ALA A 1 115 ? -10.894 -8.126 35.211 1.00 84.44 115 ALA A C 1
ATOM 862 O O . ALA A 1 115 ? -11.285 -7.672 34.131 1.00 84.44 115 ALA A O 1
ATOM 863 N N . PHE A 1 116 ? -11.360 -9.268 35.720 1.00 84.56 116 PHE A N 1
ATOM 864 C CA . PHE A 1 116 ? -12.302 -10.164 35.066 1.00 84.56 116 PHE A CA 1
ATOM 865 C C . PHE A 1 116 ? -13.683 -10.081 35.711 1.00 84.56 116 PHE A C 1
ATOM 867 O O . PHE A 1 116 ? -13.817 -9.980 36.923 1.00 84.56 116 PHE A O 1
ATOM 874 N N . ALA A 1 117 ? -14.723 -10.161 34.887 1.00 82.25 117 ALA A N 1
ATOM 875 C CA . ALA A 1 117 ? -16.088 -10.358 35.358 1.00 82.25 117 ALA A CA 1
ATOM 876 C C . ALA A 1 117 ? -16.900 -11.112 34.305 1.00 82.25 117 ALA A C 1
ATOM 878 O O . ALA A 1 117 ? -16.579 -11.054 33.111 1.00 82.25 117 ALA A O 1
ATOM 879 N N . GLU A 1 118 ? -17.955 -11.797 34.743 1.00 81.69 118 GLU A N 1
ATOM 880 C CA . GLU A 1 118 ? -18.954 -12.349 33.832 1.00 81.69 118 GLU A CA 1
ATOM 881 C C . GLU A 1 118 ? -19.664 -11.212 33.089 1.00 81.69 118 GLU A C 1
ATOM 883 O O . GLU A 1 118 ? -20.041 -10.183 33.660 1.00 81.69 118 GLU A O 1
ATOM 888 N N . ARG A 1 119 ? -19.793 -11.371 31.774 1.00 80.94 119 ARG A N 1
ATOM 889 C CA . ARG A 1 119 ? -20.426 -10.399 30.885 1.00 80.94 119 ARG A CA 1
ATOM 890 C C . ARG A 1 119 ? -21.830 -10.876 30.504 1.00 80.94 119 ARG A C 1
ATOM 892 O O . ARG A 1 119 ? -22.116 -12.064 30.618 1.00 80.94 119 ARG A O 1
ATOM 899 N N . PRO A 1 120 ? -22.716 -9.997 29.996 1.00 76.31 120 PRO A N 1
ATOM 900 C CA . PRO A 1 120 ? -24.096 -10.369 29.645 1.00 76.31 120 PRO A CA 1
ATOM 901 C C . PRO A 1 120 ? -24.227 -11.527 28.641 1.00 76.31 120 PRO A C 1
ATOM 903 O O . PRO A 1 120 ? -25.283 -12.140 28.530 1.00 76.31 120 PRO A O 1
ATOM 906 N N . ASN A 1 121 ? -23.158 -11.830 27.902 1.00 71.44 121 ASN A N 1
ATOM 907 C CA . ASN A 1 121 ? -23.056 -12.974 26.996 1.00 71.44 121 ASN A CA 1
ATOM 908 C C . ASN A 1 121 ? -22.704 -14.306 27.709 1.00 71.44 121 ASN A C 1
ATOM 910 O O . ASN A 1 121 ? -22.519 -15.312 27.023 1.00 71.44 121 ASN A O 1
ATOM 914 N N . GLY A 1 122 ? -22.598 -14.318 29.045 1.00 75.56 122 GLY A N 1
ATOM 915 C CA . GLY A 1 122 ? -22.225 -15.470 29.878 1.00 75.56 122 GLY A CA 1
ATOM 916 C C . GLY A 1 122 ? -20.729 -15.805 29.859 1.00 75.56 122 GLY A C 1
ATOM 917 O O . GLY A 1 122 ? -20.323 -16.905 30.230 1.00 75.56 122 GLY A O 1
ATOM 918 N N . GLU A 1 123 ? -19.893 -14.905 29.340 1.00 78.19 123 GLU A N 1
ATOM 919 C CA . GLU A 1 123 ? -18.460 -15.126 29.165 1.00 78.19 123 GLU A CA 1
ATOM 920 C C . GLU A 1 123 ? -17.694 -14.307 30.212 1.00 78.19 123 GLU A C 1
ATOM 922 O O . GLU A 1 123 ? -18.030 -13.156 30.478 1.00 78.19 123 GLU A O 1
ATOM 927 N N . ILE A 1 124 ? -16.668 -14.896 30.831 1.00 78.19 124 ILE A N 1
ATOM 928 C CA . ILE A 1 124 ? -15.802 -14.180 31.779 1.00 78.19 124 ILE A CA 1
ATOM 929 C C . ILE A 1 124 ? -14.721 -13.473 30.976 1.00 78.19 124 ILE A C 1
ATOM 931 O O . ILE A 1 124 ? -13.948 -14.138 30.280 1.00 78.19 124 ILE A O 1
ATOM 935 N N . GLU A 1 125 ? -14.668 -12.146 31.071 1.00 82.94 125 GLU A N 1
ATOM 936 C CA . GLU A 1 125 ? -13.765 -11.316 30.268 1.00 82.94 125 GLU A CA 1
ATOM 937 C C . GLU A 1 125 ? -13.053 -10.265 31.107 1.00 82.94 125 GLU A C 1
ATOM 939 O O . GLU A 1 125 ? -13.656 -9.698 32.020 1.00 82.94 125 GLU A O 1
ATOM 944 N N . GLY A 1 126 ? -11.803 -9.958 30.761 1.00 82.38 126 GLY A N 1
ATOM 945 C CA . GLY A 1 126 ? -11.008 -8.933 31.433 1.00 82.38 126 GLY A CA 1
ATOM 946 C C . GLY A 1 126 ? -9.894 -8.361 30.561 1.00 82.38 126 GLY A C 1
ATOM 947 O O . GLY A 1 126 ? -9.470 -8.994 29.595 1.00 82.38 126 GLY A O 1
ATOM 948 N N . VAL A 1 127 ? -9.435 -7.151 30.901 1.00 85.00 127 VAL A N 1
ATOM 949 C CA . VAL A 1 127 ? -8.261 -6.508 30.281 1.00 85.00 127 VAL A CA 1
ATOM 950 C C . VAL A 1 127 ? -7.130 -6.481 31.302 1.00 85.00 127 VAL A C 1
ATOM 952 O O . VAL A 1 127 ? -7.187 -5.749 32.291 1.00 85.00 127 VAL A O 1
ATOM 955 N N . VAL A 1 128 ? -6.085 -7.269 31.060 1.00 85.81 128 VAL A N 1
ATOM 956 C CA . VAL A 1 128 ? -4.932 -7.370 31.961 1.00 85.81 128 VAL A CA 1
ATOM 957 C C . VAL A 1 128 ? -3.920 -6.289 31.613 1.00 85.81 128 VAL A C 1
ATOM 959 O O . VAL A 1 128 ? -3.220 -6.396 30.616 1.00 85.81 128 VAL A O 1
ATOM 962 N N . ARG A 1 129 ? -3.830 -5.246 32.441 1.00 85.12 129 ARG A N 1
ATOM 963 C CA . ARG A 1 129 ? -2.852 -4.151 32.292 1.00 85.12 129 ARG A CA 1
ATOM 964 C C . ARG A 1 129 ? -1.561 -4.431 33.049 1.00 85.12 129 ARG A C 1
ATOM 966 O O . ARG A 1 129 ? -1.571 -5.194 34.013 1.00 85.12 129 ARG A O 1
ATOM 973 N N . GLY A 1 130 ? -0.475 -3.753 32.678 1.00 81.75 130 GLY A N 1
ATOM 974 C CA . GLY A 1 130 ? 0.799 -3.818 33.406 1.00 81.75 130 GLY A CA 1
ATOM 975 C C . GLY A 1 130 ? 1.597 -5.094 33.135 1.00 81.75 130 GLY A C 1
ATOM 976 O O . GLY A 1 130 ? 2.309 -5.573 34.016 1.00 81.75 130 GLY A O 1
ATOM 977 N N . LEU A 1 131 ? 1.451 -5.666 31.938 1.00 84.94 131 LEU A N 1
ATOM 978 C CA . LEU A 1 131 ? 2.318 -6.741 31.465 1.00 84.94 131 LEU A CA 1
ATOM 979 C C . LEU A 1 131 ? 3.760 -6.237 31.363 1.00 84.94 131 LEU A C 1
ATOM 981 O O . LEU A 1 131 ? 4.011 -5.093 30.990 1.00 84.94 131 LEU A O 1
ATOM 985 N N . ARG A 1 132 ? 4.738 -7.082 31.673 1.00 87.25 132 ARG A N 1
ATOM 986 C CA . ARG A 1 132 ? 6.149 -6.720 31.465 1.00 87.25 132 ARG A CA 1
ATOM 987 C C . ARG A 1 132 ? 6.491 -6.903 29.995 1.00 87.25 132 ARG A C 1
ATOM 989 O O . ARG A 1 132 ? 5.818 -7.673 29.321 1.00 87.25 132 ARG A O 1
ATOM 996 N N . LEU A 1 133 ? 7.491 -6.196 29.479 1.00 88.06 133 LEU A N 1
ATOM 997 C CA . LEU A 1 133 ? 7.963 -6.451 28.115 1.00 88.06 133 LEU A CA 1
ATOM 998 C C . LEU A 1 133 ? 8.516 -7.879 28.009 1.00 88.06 133 LEU A C 1
ATOM 1000 O O . LEU A 1 133 ? 9.161 -8.363 28.940 1.00 88.06 133 LEU A O 1
ATOM 1004 N N . GLY A 1 134 ? 8.256 -8.535 26.881 1.00 86.31 134 GLY A N 1
ATOM 1005 C CA . GLY A 1 134 ? 8.602 -9.931 26.646 1.00 86.31 134 GLY A CA 1
ATOM 1006 C C . GLY A 1 134 ? 7.578 -10.908 27.223 1.00 86.31 134 GLY A C 1
ATOM 1007 O O . GLY A 1 134 ? 6.376 -10.638 27.266 1.00 86.31 134 GLY A O 1
ATOM 1008 N N . THR A 1 135 ? 8.056 -12.082 27.624 1.00 87.50 135 THR A N 1
ATOM 1009 C CA . THR A 1 135 ? 7.212 -13.206 28.036 1.00 87.50 135 THR A CA 1
ATOM 1010 C C . THR A 1 135 ? 6.542 -12.972 29.391 1.00 87.50 135 THR A C 1
ATOM 1012 O O . THR A 1 135 ? 7.181 -12.630 30.387 1.00 87.50 135 THR A O 1
ATOM 1015 N N . ASN A 1 136 ? 5.238 -13.217 29.434 1.00 85.50 136 ASN A N 1
ATOM 1016 C CA . ASN A 1 136 ? 4.399 -13.247 30.621 1.00 85.50 136 ASN A CA 1
ATOM 1017 C C . ASN A 1 136 ? 3.617 -14.565 30.625 1.00 85.50 136 ASN A C 1
ATOM 1019 O O . ASN A 1 136 ? 3.249 -15.072 29.563 1.00 85.50 136 ASN A O 1
ATOM 1023 N N . GLU A 1 137 ? 3.329 -15.108 31.801 1.00 87.94 137 GLU A N 1
ATOM 1024 C CA . GLU A 1 137 ? 2.432 -16.252 31.937 1.00 87.94 137 GLU A CA 1
ATOM 1025 C C . GLU A 1 137 ? 1.182 -15.825 32.704 1.00 87.94 137 GLU A C 1
ATOM 1027 O O . GLU A 1 137 ? 1.251 -15.207 33.765 1.00 87.94 137 GLU A O 1
ATOM 1032 N N . LEU A 1 138 ? 0.024 -16.130 32.128 1.00 85.81 138 LEU A N 1
ATOM 1033 C CA . LEU A 1 138 ? -1.269 -15.919 32.749 1.00 85.81 138 LEU A CA 1
ATOM 1034 C C . LEU A 1 138 ? -1.849 -17.271 33.143 1.00 85.81 138 LEU A C 1
ATOM 1036 O O . LEU A 1 138 ? -2.084 -18.112 32.278 1.00 85.81 138 LEU A O 1
ATOM 1040 N N . THR A 1 139 ? -2.144 -17.452 34.423 1.00 87.81 139 THR A N 1
ATOM 1041 C CA . THR A 1 139 ? -2.756 -18.673 34.949 1.00 87.81 139 THR A CA 1
ATOM 1042 C C . THR A 1 139 ? -4.142 -18.376 35.498 1.00 87.81 139 THR A C 1
ATOM 1044 O O . THR A 1 139 ? -4.292 -17.566 36.406 1.00 87.81 139 THR A O 1
ATOM 1047 N N . ALA A 1 140 ? -5.152 -19.072 34.985 1.00 85.06 140 ALA A N 1
ATOM 1048 C CA . ALA A 1 140 ? -6.516 -19.060 35.495 1.00 85.06 140 ALA A CA 1
ATOM 1049 C C . ALA A 1 140 ? -6.803 -20.388 36.210 1.00 85.06 140 ALA A C 1
ATOM 1051 O O . ALA A 1 140 ? -6.607 -21.457 35.627 1.00 85.06 140 ALA A O 1
ATOM 1052 N N . ARG A 1 141 ? -7.259 -20.340 37.465 1.00 84.19 141 ARG A N 1
ATOM 1053 C CA . ARG A 1 141 ? -7.502 -21.519 38.309 1.00 84.19 141 ARG A CA 1
ATOM 1054 C C . ARG A 1 141 ? -8.881 -21.464 38.967 1.00 84.19 141 ARG A C 1
ATOM 1056 O O . ARG A 1 141 ? -9.308 -20.407 39.418 1.00 84.19 141 ARG A O 1
ATOM 1063 N N . LEU A 1 142 ? -9.534 -22.620 39.028 1.00 79.25 142 LEU A N 1
ATOM 1064 C CA . LEU A 1 142 ? -10.778 -22.880 39.747 1.00 79.25 142 LEU A CA 1
ATOM 1065 C C . LEU A 1 142 ? -10.494 -23.468 41.145 1.00 79.25 142 LEU A C 1
ATOM 1067 O O . LEU A 1 142 ? -9.412 -24.027 41.363 1.00 79.25 142 LEU A O 1
ATOM 1071 N N . PRO A 1 143 ? -11.450 -23.409 42.092 1.00 75.44 143 PRO A N 1
ATOM 1072 C CA . PRO A 1 143 ? -11.249 -23.903 43.459 1.00 75.44 143 PRO A CA 1
ATOM 1073 C C . PRO A 1 143 ? -10.973 -25.406 43.535 1.00 75.44 143 PRO A C 1
ATOM 1075 O O . PRO A 1 143 ? -10.264 -25.863 44.427 1.00 75.44 143 PRO A O 1
ATOM 1078 N N . ASP A 1 144 ? -11.491 -26.171 42.572 1.00 78.75 144 ASP A N 1
ATOM 1079 C CA . ASP A 1 144 ? -11.272 -27.616 42.447 1.00 78.75 144 ASP A CA 1
ATOM 1080 C C . ASP A 1 144 ? -9.865 -27.988 41.935 1.00 78.75 144 ASP A C 1
ATOM 1082 O O . ASP A 1 144 ? -9.556 -29.162 41.742 1.00 78.75 144 ASP A O 1
ATOM 1086 N N . GLY A 1 145 ? -8.998 -26.992 41.727 1.00 79.56 145 GLY A N 1
ATOM 1087 C CA . GLY A 1 145 ? -7.618 -27.166 41.286 1.00 79.56 145 GLY A CA 1
ATOM 1088 C C . GLY A 1 145 ? -7.450 -27.267 39.771 1.00 79.56 145 GLY A C 1
ATOM 1089 O O . GLY A 1 145 ? -6.307 -27.255 39.302 1.00 79.56 145 GLY A O 1
ATOM 1090 N N . ARG A 1 146 ? -8.542 -27.311 38.998 1.00 84.69 146 ARG A N 1
ATOM 1091 C CA . ARG A 1 146 ? -8.486 -27.253 37.533 1.00 84.69 146 ARG A CA 1
ATOM 1092 C C . ARG A 1 146 ? -8.210 -25.840 37.050 1.00 84.69 146 ARG A C 1
ATOM 1094 O O . ARG A 1 146 ? -8.479 -24.856 37.736 1.00 84.69 146 ARG A O 1
ATOM 1101 N N . GLY A 1 147 ? -7.678 -25.716 35.846 1.00 84.50 147 GLY A N 1
ATOM 1102 C CA . GLY A 1 147 ? -7.406 -24.411 35.269 1.00 84.50 147 GLY A CA 1
ATOM 1103 C C . GLY A 1 147 ? -6.741 -24.481 33.910 1.00 84.50 147 GLY A C 1
ATOM 1104 O O . GLY A 1 147 ? -6.694 -25.534 33.277 1.00 84.50 147 GLY A O 1
ATOM 1105 N N . ALA A 1 148 ? -6.236 -23.341 33.461 1.00 85.94 148 ALA A N 1
ATOM 1106 C CA . ALA A 1 148 ? -5.409 -23.245 32.273 1.00 85.94 148 ALA A CA 1
ATOM 1107 C C . ALA A 1 148 ? -4.365 -22.143 32.438 1.00 85.94 148 ALA A C 1
ATOM 1109 O O . ALA A 1 148 ? -4.605 -21.154 33.131 1.00 85.94 148 ALA A O 1
ATOM 1110 N N . TRP A 1 149 ? -3.221 -22.304 31.786 1.00 85.75 149 TRP A N 1
ATOM 1111 C CA . TRP A 1 149 ? -2.220 -21.249 31.671 1.00 85.75 149 TRP A CA 1
ATOM 1112 C C . TRP A 1 149 ? -2.020 -20.853 30.208 1.00 85.75 149 TRP A C 1
ATOM 1114 O O . TRP A 1 149 ? -2.315 -21.628 29.298 1.00 85.75 149 TRP A O 1
ATOM 1124 N N . LEU A 1 150 ? -1.559 -19.628 29.975 1.00 86.75 150 LEU A N 1
ATOM 1125 C CA . LEU A 1 150 ? -1.290 -19.058 28.661 1.00 86.75 150 LEU A CA 1
ATOM 1126 C C . LEU A 1 150 ? -0.002 -18.241 28.719 1.00 86.75 150 LEU A C 1
ATOM 1128 O O . LEU A 1 150 ? 0.121 -17.339 29.545 1.00 86.75 150 LEU A O 1
ATOM 1132 N N . THR A 1 151 ? 0.919 -18.501 27.795 1.00 86.69 151 THR A N 1
ATOM 1133 C CA . THR A 1 151 ? 2.058 -17.610 27.566 1.00 86.69 151 THR A CA 1
ATOM 1134 C C . THR A 1 151 ? 1.672 -16.479 26.627 1.00 86.69 151 THR A C 1
ATOM 1136 O O . THR A 1 151 ? 1.076 -16.698 25.572 1.00 86.69 151 THR A O 1
ATOM 1139 N N . ILE A 1 152 ? 2.050 -15.270 27.014 1.00 85.88 152 ILE A N 1
ATOM 1140 C CA . ILE A 1 152 ? 1.792 -14.023 26.313 1.00 85.88 152 ILE A CA 1
ATOM 1141 C C . ILE A 1 152 ? 3.129 -13.316 26.100 1.00 85.88 152 ILE A C 1
ATOM 1143 O O . ILE A 1 152 ? 3.863 -13.095 27.061 1.00 85.88 152 ILE A O 1
ATOM 1147 N N . THR A 1 153 ? 3.415 -12.888 24.874 1.00 86.94 153 THR A N 1
ATOM 1148 C CA . THR A 1 153 ? 4.542 -11.988 24.600 1.00 86.94 153 THR A CA 1
ATOM 1149 C C . THR A 1 153 ? 4.014 -10.570 24.467 1.00 86.94 153 THR A C 1
ATOM 1151 O O . THR A 1 153 ? 3.209 -10.286 23.587 1.00 86.94 153 THR A O 1
ATOM 1154 N N . ASN A 1 154 ? 4.443 -9.687 25.361 1.00 89.75 154 ASN A N 1
ATOM 1155 C CA . ASN A 1 154 ? 4.065 -8.282 25.346 1.00 89.75 154 ASN A CA 1
ATOM 1156 C C . ASN A 1 154 ? 5.173 -7.442 24.704 1.00 89.75 154 ASN A C 1
ATOM 1158 O O . ASN A 1 154 ? 6.360 -7.643 24.973 1.00 89.75 154 ASN A O 1
ATOM 1162 N N . HIS A 1 155 ? 4.772 -6.473 23.892 1.00 89.62 155 HIS A N 1
ATOM 1163 C CA . HIS A 1 155 ? 5.662 -5.622 23.111 1.00 89.62 155 HIS A CA 1
ATOM 1164 C C . HIS A 1 155 ? 5.571 -4.161 23.578 1.00 89.62 155 HIS A C 1
ATOM 1166 O O . HIS A 1 155 ? 4.570 -3.758 24.181 1.00 89.62 155 HIS A O 1
ATOM 1172 N N . PRO A 1 156 ? 6.614 -3.343 23.355 1.00 90.88 156 PRO A N 1
ATOM 1173 C CA . PRO A 1 156 ? 6.549 -1.917 23.661 1.00 90.88 156 PRO A CA 1
ATOM 1174 C C . PRO A 1 156 ? 5.450 -1.226 22.840 1.00 90.88 156 PRO A C 1
ATOM 1176 O O . PRO A 1 156 ? 5.212 -1.562 21.684 1.00 90.88 156 PRO A O 1
ATOM 1179 N N . ARG A 1 157 ? 4.810 -0.199 23.419 1.00 90.88 157 ARG A N 1
ATOM 1180 C CA . ARG A 1 157 ? 3.802 0.634 22.728 1.00 90.88 157 ARG A CA 1
ATOM 1181 C C . ARG A 1 157 ? 4.342 1.272 21.442 1.00 90.88 157 ARG A C 1
ATOM 1183 O O . ARG A 1 157 ? 3.586 1.465 20.493 1.00 90.88 157 ARG A O 1
ATOM 1190 N N . GLY A 1 158 ? 5.632 1.584 21.433 1.00 91.56 158 GLY A N 1
ATOM 1191 C CA . GLY A 1 158 ? 6.335 2.111 20.275 1.00 91.56 158 GLY A CA 1
ATOM 1192 C C . GLY A 1 158 ? 6.691 1.072 19.220 1.00 91.56 158 GLY A C 1
ATOM 1193 O O . GLY A 1 158 ? 7.231 1.485 18.213 1.00 91.56 158 GLY A O 1
ATOM 1194 N N . GLY A 1 159 ? 6.379 -0.217 19.400 1.00 92.31 159 GLY A N 1
ATOM 1195 C CA . GLY A 1 159 ? 6.807 -1.280 18.488 1.00 92.31 159 GLY A CA 1
ATOM 1196 C C . GLY A 1 159 ? 8.318 -1.561 18.559 1.00 92.31 159 GLY A C 1
ATOM 1197 O O . GLY A 1 159 ? 9.013 -1.027 19.428 1.00 92.31 159 GLY A O 1
ATOM 1198 N N . PRO A 1 160 ? 8.844 -2.423 17.679 1.00 93.75 160 PRO A N 1
ATOM 1199 C CA . PRO A 1 160 ? 8.113 -3.270 16.732 1.00 93.75 160 PRO A CA 1
ATOM 1200 C C . PRO A 1 160 ? 7.525 -4.539 17.386 1.00 93.75 160 PRO A C 1
ATOM 1202 O O . PRO A 1 160 ? 7.979 -5.002 18.441 1.00 93.75 160 PRO A O 1
ATOM 1205 N N . ILE A 1 161 ? 6.524 -5.139 16.739 1.00 93.62 161 ILE A N 1
ATOM 1206 C CA . ILE A 1 161 ? 5.928 -6.436 17.106 1.00 93.62 161 ILE A CA 1
ATOM 1207 C C . ILE A 1 161 ? 6.440 -7.529 16.169 1.00 93.62 161 ILE A C 1
ATOM 1209 O O . ILE A 1 161 ? 7.057 -8.500 16.611 1.00 93.62 161 ILE A O 1
ATOM 1213 N N . PHE A 1 162 ? 6.217 -7.341 14.874 1.00 95.25 162 PHE A N 1
ATOM 1214 C CA . PHE A 1 162 ? 6.631 -8.207 13.788 1.00 95.25 162 PHE A CA 1
ATOM 1215 C C . PHE A 1 162 ? 7.345 -7.464 12.649 1.00 95.25 162 PHE A C 1
ATOM 1217 O O . PHE A 1 162 ? 7.979 -8.140 11.842 1.00 95.25 162 PHE A O 1
ATOM 1224 N N . SER A 1 163 ? 7.314 -6.128 12.595 1.00 96.00 163 SER A N 1
ATOM 1225 C CA . SER A 1 163 ? 7.879 -5.331 11.493 1.00 96.00 163 SER A CA 1
ATOM 1226 C C . SER A 1 163 ? 9.404 -5.350 11.363 1.00 96.00 163 SER A C 1
ATOM 1228 O O . SER A 1 163 ? 9.960 -5.003 10.317 1.00 96.00 163 SER A O 1
ATOM 1230 N N . GLY A 1 164 ? 10.083 -5.855 12.390 1.00 95.50 164 GLY A N 1
ATOM 1231 C CA . GLY A 1 164 ? 11.536 -5.881 12.453 1.00 95.50 164 GLY A CA 1
ATOM 1232 C C . GLY A 1 164 ? 12.108 -4.566 12.974 1.00 95.50 164 GLY A C 1
ATOM 1233 O O . GLY A 1 164 ? 11.358 -3.695 13.419 1.00 95.50 164 GLY A O 1
ATOM 1234 N N . PRO A 1 165 ? 13.441 -4.395 12.943 1.00 95.31 165 PRO A N 1
ATOM 1235 C CA . PRO A 1 165 ? 14.066 -3.156 13.383 1.00 95.31 165 PRO A CA 1
ATOM 1236 C C . PRO A 1 165 ? 13.468 -1.938 12.683 1.00 95.31 165 PRO A C 1
ATOM 1238 O O . PRO A 1 165 ? 13.354 -1.900 11.460 1.00 95.31 165 PRO A O 1
ATOM 1241 N N . GLN A 1 166 ? 13.087 -0.943 13.476 1.00 93.62 166 GLN A N 1
ATOM 1242 C CA . GLN A 1 166 ? 12.420 0.251 12.972 1.00 93.62 166 GLN A CA 1
ATOM 1243 C C . GLN A 1 166 ? 13.367 1.125 12.162 1.00 93.62 166 GLN A C 1
ATOM 1245 O O . GLN A 1 166 ? 14.544 1.258 12.510 1.00 93.62 166 GLN A O 1
ATOM 1250 N N . LEU A 1 167 ? 12.809 1.785 11.148 1.00 94.06 167 LEU A N 1
ATOM 1251 C CA . LEU A 1 167 ? 13.504 2.736 10.292 1.00 94.06 167 LEU A CA 1
ATOM 1252 C C . LEU A 1 167 ? 14.250 3.804 11.115 1.00 94.06 167 LEU A C 1
ATOM 1254 O O . LEU A 1 167 ? 13.732 4.337 12.105 1.00 94.06 167 LEU A O 1
ATOM 1258 N N . GLN A 1 168 ? 15.491 4.089 10.713 1.00 93.31 168 GLN A N 1
ATOM 1259 C CA . GLN A 1 168 ? 16.362 5.088 11.336 1.00 93.31 168 GLN A CA 1
ATOM 1260 C C . GLN A 1 168 ? 17.010 5.989 10.274 1.00 93.31 168 GLN A C 1
ATOM 1262 O O . GLN A 1 168 ? 17.320 5.501 9.186 1.00 93.31 168 GLN A O 1
ATOM 1267 N N . PRO A 1 169 ? 17.299 7.266 10.597 1.00 95.69 169 PRO A N 1
ATOM 1268 C CA . PRO A 1 169 ? 16.911 7.981 11.820 1.00 95.69 169 PRO A CA 1
ATOM 1269 C C . PRO A 1 169 ? 15.396 8.202 11.870 1.00 95.69 169 PRO A C 1
ATOM 1271 O O . PRO A 1 169 ? 14.708 7.907 10.902 1.00 95.69 169 PRO A O 1
ATOM 1274 N N . TRP A 1 170 ? 14.863 8.695 12.986 1.00 96.81 170 TRP A N 1
ATOM 1275 C CA . TRP A 1 170 ? 13.454 9.086 13.042 1.00 96.81 170 TRP A CA 1
ATOM 1276 C C . TRP A 1 170 ? 13.216 10.176 14.082 1.00 96.81 170 TRP A C 1
ATOM 1278 O O . TRP A 1 170 ? 13.658 10.045 15.229 1.00 96.81 170 TRP A O 1
ATOM 1288 N N . ARG A 1 171 ? 12.549 11.261 13.679 1.00 96.94 171 ARG A N 1
ATOM 1289 C CA . ARG A 1 171 ? 12.288 12.429 14.529 1.00 96.94 171 ARG A CA 1
ATOM 1290 C C . ARG A 1 171 ? 10.912 12.326 15.176 1.00 96.94 171 ARG A C 1
ATOM 1292 O O . ARG A 1 171 ? 9.892 12.316 14.497 1.00 96.94 171 ARG A O 1
ATOM 1299 N N . CYS A 1 172 ? 10.892 12.275 16.503 1.00 97.38 172 CYS A N 1
ATOM 1300 C CA . CYS A 1 172 ? 9.647 12.318 17.259 1.00 97.38 172 CYS A CA 1
ATOM 1301 C C . CYS A 1 172 ? 9.072 13.739 17.331 1.00 97.38 172 CYS A C 1
ATOM 1303 O O . CYS A 1 172 ? 9.803 14.728 17.241 1.00 97.38 172 CYS A O 1
ATOM 1305 N N . GLN A 1 173 ? 7.767 13.827 17.587 1.00 95.50 173 GLN A N 1
ATOM 1306 C CA . GLN A 1 173 ? 7.092 15.070 17.933 1.00 95.50 173 GLN A CA 1
ATOM 1307 C C . GLN A 1 173 ? 7.714 15.710 19.193 1.00 95.50 173 GLN A C 1
ATOM 1309 O O . GLN A 1 173 ? 8.176 14.986 20.080 1.00 95.50 173 GLN A O 1
ATOM 1314 N N . PRO A 1 174 ? 7.682 17.050 19.343 1.00 95.12 174 PRO A N 1
ATOM 1315 C CA . PRO A 1 174 ? 8.289 17.738 20.491 1.00 95.12 174 PRO A CA 1
ATOM 1316 C C . PRO A 1 174 ? 7.756 17.303 21.864 1.00 95.12 174 PRO A C 1
ATOM 1318 O O . PRO A 1 174 ? 8.437 17.459 22.872 1.00 95.12 174 PRO A O 1
ATOM 1321 N N . THR A 1 175 ? 6.533 16.778 21.905 1.00 94.94 175 THR A N 1
ATOM 1322 C CA . THR A 1 175 ? 5.837 16.305 23.109 1.00 94.94 175 THR A CA 1
ATOM 1323 C C . THR A 1 175 ? 6.104 14.834 23.439 1.00 94.94 175 THR A C 1
ATOM 1325 O O . THR A 1 175 ? 5.469 14.299 24.345 1.00 94.94 175 THR A O 1
ATOM 1328 N N . ALA A 1 176 ? 7.008 14.164 22.719 1.00 96.44 176 ALA A N 1
ATOM 1329 C CA . ALA A 1 176 ? 7.376 12.783 22.998 1.00 96.44 176 ALA A CA 1
ATOM 1330 C C . ALA A 1 176 ? 8.038 12.627 24.376 1.00 96.44 176 ALA A C 1
ATOM 1332 O O . ALA A 1 176 ? 8.934 13.382 24.753 1.00 96.44 176 ALA A O 1
ATOM 1333 N N . GLU A 1 177 ? 7.625 11.596 25.105 1.00 95.44 177 GLU A N 1
ATOM 1334 C CA . GLU A 1 177 ? 8.139 11.248 26.433 1.00 95.44 177 GLU A CA 1
ATOM 1335 C C . GLU A 1 177 ? 9.391 10.357 26.358 1.00 95.44 177 GLU A C 1
ATOM 1337 O O . GLU A 1 177 ? 10.136 10.239 27.331 1.00 95.44 177 GLU A O 1
ATOM 1342 N N . ASP A 1 178 ? 9.632 9.714 25.211 1.00 94.25 178 ASP A N 1
ATOM 1343 C CA . ASP A 1 178 ? 10.759 8.812 24.988 1.00 94.25 178 ASP A CA 1
ATOM 1344 C C . ASP A 1 178 ? 11.187 8.727 23.507 1.00 94.25 178 ASP A C 1
ATOM 1346 O O . ASP A 1 178 ? 10.566 9.289 22.606 1.00 94.25 178 ASP A O 1
ATOM 1350 N N . ALA A 1 179 ? 12.270 7.985 23.242 1.00 91.56 179 ALA A N 1
ATOM 1351 C CA . ALA A 1 179 ? 12.816 7.767 21.895 1.00 91.56 179 ALA A CA 1
ATOM 1352 C C . ALA A 1 179 ? 11.903 6.932 20.970 1.00 91.56 179 ALA A C 1
ATOM 1354 O O . ALA A 1 179 ? 12.166 6.803 19.772 1.00 91.56 179 ALA A O 1
ATOM 1355 N N . GLN A 1 180 ? 10.843 6.350 21.529 1.00 93.12 180 GLN A N 1
ATOM 1356 C CA . GLN A 1 180 ? 9.822 5.576 20.833 1.00 93.12 180 GLN A CA 1
ATOM 1357 C C . GLN A 1 180 ? 8.592 6.442 20.497 1.00 93.12 180 GLN A C 1
ATOM 1359 O O . GLN A 1 180 ? 7.542 5.920 20.125 1.00 93.12 180 GLN A O 1
ATOM 1364 N N . CYS A 1 181 ? 8.740 7.766 20.615 1.00 96.50 181 CYS A N 1
ATOM 1365 C CA . CYS A 1 181 ? 7.737 8.783 20.323 1.00 96.50 181 CYS A CA 1
ATOM 1366 C C . CYS A 1 181 ? 6.437 8.616 21.126 1.00 96.50 181 CYS A C 1
ATOM 1368 O O . CYS A 1 181 ? 5.379 9.097 20.715 1.00 96.50 181 CYS A O 1
ATOM 1370 N N . ASN A 1 182 ? 6.490 7.929 22.275 1.00 94.81 182 ASN A N 1
ATOM 1371 C CA . ASN A 1 182 ? 5.303 7.722 23.094 1.00 94.81 182 ASN A CA 1
ATOM 1372 C C . ASN A 1 182 ? 4.833 9.043 23.710 1.00 94.81 182 ASN A C 1
ATOM 1374 O O . ASN A 1 182 ? 5.636 9.893 24.085 1.00 94.81 182 ASN A O 1
ATOM 1378 N N . GLN A 1 183 ? 3.517 9.185 23.836 1.00 93.75 183 GLN A N 1
ATOM 1379 C CA . GLN A 1 183 ? 2.861 10.301 24.509 1.00 93.75 183 GLN A CA 1
ATOM 1380 C C . GLN A 1 183 ? 1.470 9.852 24.969 1.00 93.75 183 GLN A C 1
ATOM 1382 O O . GLN A 1 183 ? 0.808 9.052 24.289 1.00 93.75 183 GLN A O 1
ATOM 1387 N N . GLU A 1 184 ? 1.005 10.358 26.108 1.00 92.56 184 GLU A N 1
ATOM 1388 C CA . GLU A 1 184 ? -0.384 10.160 26.530 1.00 92.56 184 GLU A CA 1
ATOM 1389 C C . GLU A 1 184 ? -1.402 10.675 25.486 1.00 92.56 184 GLU A C 1
ATOM 1391 O O . GLU A 1 184 ? -1.214 11.761 24.924 1.00 92.56 184 GLU A O 1
ATOM 1396 N N . PRO A 1 185 ? -2.476 9.912 25.191 1.00 95.06 185 PRO A N 1
ATOM 1397 C CA . PRO A 1 185 ? -3.480 10.338 24.223 1.00 95.06 185 PRO A CA 1
ATOM 1398 C C . PRO A 1 185 ? -4.222 11.603 24.667 1.00 95.06 185 PRO A C 1
ATOM 1400 O O . PRO A 1 185 ? -4.593 11.754 25.832 1.00 95.06 185 PRO A O 1
ATOM 1403 N N . THR A 1 186 ? -4.499 12.497 23.721 1.00 96.38 186 THR A N 1
ATOM 1404 C CA . THR A 1 186 ? -5.304 13.702 23.936 1.00 96.38 186 THR A CA 1
ATOM 1405 C C . THR A 1 186 ? -6.712 13.512 23.390 1.00 96.38 186 THR A C 1
ATOM 1407 O O . THR A 1 186 ? -6.923 12.824 22.390 1.00 96.38 186 THR A O 1
ATOM 1410 N N . ILE A 1 187 ? -7.693 14.125 24.059 1.00 95.75 187 ILE A N 1
ATOM 1411 C CA . ILE A 1 187 ? -9.100 14.074 23.659 1.00 95.75 187 ILE A CA 1
ATOM 1412 C C . ILE A 1 187 ? -9.546 15.453 23.191 1.00 95.75 187 ILE A C 1
ATOM 1414 O O . ILE A 1 187 ? -9.340 16.448 23.883 1.00 95.75 187 ILE A O 1
ATOM 1418 N N . SER A 1 188 ? -10.197 15.488 22.036 1.00 95.62 188 SER A N 1
ATOM 1419 C CA . SER A 1 188 ? -10.912 16.651 21.515 1.00 95.62 188 SER A CA 1
ATOM 1420 C C . SER A 1 188 ? -12.321 16.245 21.088 1.00 95.62 188 SER A C 1
ATOM 1422 O O . SER A 1 188 ? -12.645 15.056 21.001 1.00 95.62 188 SER A O 1
ATOM 1424 N N . TRP A 1 189 ? -13.177 17.231 20.843 1.00 96.19 189 TRP A N 1
ATOM 1425 C CA . TRP A 1 189 ? -14.537 16.997 20.383 1.00 96.19 189 TRP A CA 1
ATOM 1426 C C . TRP A 1 189 ? -14.841 17.864 19.172 1.00 96.19 189 TRP A C 1
ATOM 1428 O O . TRP A 1 189 ? -14.401 19.011 19.087 1.00 96.19 189 TRP A O 1
ATOM 1438 N N . LEU A 1 190 ? -15.611 17.301 18.252 1.00 96.62 190 LEU A N 1
ATOM 1439 C CA . LEU A 1 190 ? -16.119 17.967 17.062 1.00 96.62 190 LEU A CA 1
ATOM 1440 C C . LEU A 1 190 ? -17.643 17.818 17.005 1.00 96.62 190 LEU A C 1
ATOM 1442 O O . LEU A 1 190 ? -18.208 16.960 17.681 1.00 96.62 190 LEU A O 1
ATOM 1446 N N . TYR A 1 191 ? -18.323 18.615 16.191 1.00 95.56 191 TYR A N 1
ATOM 1447 C CA . TYR A 1 191 ? -19.746 18.457 15.908 1.00 95.56 191 TYR A CA 1
ATOM 1448 C C . TYR A 1 191 ? -20.066 18.795 14.454 1.00 95.56 191 TYR A C 1
ATOM 1450 O O . TYR A 1 191 ? -19.312 19.502 13.787 1.00 95.56 191 TYR A O 1
ATOM 1458 N N . ARG A 1 192 ? -21.204 18.302 13.965 1.00 93.81 192 ARG A N 1
ATOM 1459 C CA . ARG A 1 192 ? -21.754 18.726 12.675 1.00 93.81 192 ARG A CA 1
ATOM 1460 C C . ARG A 1 192 ? -22.738 19.872 12.885 1.00 93.81 192 ARG A C 1
ATOM 1462 O O . ARG A 1 192 ? -23.672 19.730 13.676 1.00 93.81 192 ARG A O 1
ATOM 1469 N N . SER A 1 193 ? -22.544 20.980 12.175 1.00 94.44 193 SER A N 1
ATOM 1470 C CA . SER A 1 193 ? -23.470 22.115 12.210 1.00 94.44 193 SER A CA 1
ATOM 1471 C C . SER A 1 193 ? -24.722 21.841 11.362 1.00 94.44 193 SER A C 1
ATOM 1473 O O . SER A 1 193 ? -24.699 21.086 10.392 1.00 94.44 193 SER A O 1
ATOM 1475 N N . THR A 1 194 ? -25.839 22.458 11.741 1.00 95.12 194 THR A N 1
ATOM 1476 C CA . THR A 1 194 ? -27.063 22.573 10.929 1.00 95.12 194 THR A CA 1
ATOM 1477 C C . THR A 1 194 ? -26.962 23.675 9.873 1.00 95.12 194 THR A C 1
ATOM 1479 O O . THR A 1 194 ? -27.822 23.753 8.996 1.00 95.12 194 THR A O 1
ATOM 1482 N N . ASN A 1 195 ? -25.929 24.523 9.938 1.00 91.00 195 ASN A N 1
ATOM 1483 C CA . ASN A 1 195 ? -25.643 25.535 8.933 1.00 91.00 195 ASN A CA 1
ATOM 1484 C C . ASN A 1 195 ? -25.055 24.871 7.673 1.00 91.00 195 ASN A C 1
ATOM 1486 O O . ASN A 1 195 ? -23.936 24.365 7.734 1.00 91.00 195 ASN A O 1
ATOM 1490 N N . PRO A 1 196 ? -25.742 24.914 6.518 1.00 83.88 196 PRO A N 1
ATOM 1491 C CA . PRO A 1 196 ? -25.262 24.279 5.291 1.00 83.88 196 PRO A CA 1
ATOM 1492 C C . PRO A 1 196 ? -24.005 24.936 4.697 1.00 83.88 196 PRO A C 1
ATOM 1494 O O . PRO A 1 196 ? -23.429 24.382 3.772 1.00 83.88 196 PRO A O 1
ATOM 1497 N N . LEU A 1 197 ? -23.586 26.105 5.200 1.00 85.00 197 LEU A N 1
ATOM 1498 C CA . LEU A 1 197 ? -22.331 26.763 4.813 1.00 85.00 197 LEU A CA 1
ATOM 1499 C C . LEU A 1 197 ? -21.102 26.207 5.555 1.00 85.00 197 LEU A C 1
ATOM 1501 O O . LEU A 1 197 ? -19.986 26.616 5.255 1.00 85.00 197 LEU A O 1
ATOM 1505 N N . LEU A 1 198 ? -21.309 25.345 6.556 1.00 82.25 198 LEU A N 1
ATOM 1506 C CA . LEU A 1 198 ? -20.261 24.668 7.321 1.00 82.25 198 LEU A CA 1
ATOM 1507 C C . LEU A 1 198 ? -20.373 23.164 7.046 1.00 82.25 198 LEU A C 1
ATOM 1509 O O . LEU A 1 198 ? -21.073 22.439 7.753 1.00 82.25 198 LEU A O 1
ATOM 1513 N N . ASP A 1 199 ? -19.730 22.713 5.976 1.00 74.00 199 ASP A N 1
ATOM 1514 C CA . ASP A 1 199 ? -19.748 21.323 5.511 1.00 74.00 199 ASP A CA 1
ATOM 1515 C C . ASP A 1 199 ? -18.870 20.392 6.364 1.00 74.00 199 ASP A C 1
ATOM 1517 O O . ASP A 1 199 ? -19.286 19.278 6.693 1.00 74.00 199 ASP A O 1
ATOM 1521 N N . SER A 1 200 ? -17.704 20.874 6.786 1.00 83.75 200 SER A N 1
ATOM 1522 C CA . SER A 1 200 ? -16.754 20.166 7.643 1.00 83.75 200 SER A CA 1
ATOM 1523 C C . SER A 1 200 ? -17.185 20.116 9.114 1.00 83.75 200 SER A C 1
ATOM 1525 O O . SER A 1 200 ? -17.944 20.951 9.623 1.00 83.75 200 SER A O 1
ATOM 1527 N N . LEU A 1 201 ? -16.659 19.127 9.845 1.00 89.81 201 LEU A N 1
ATOM 1528 C CA . LEU A 1 201 ? -16.860 19.017 11.290 1.00 89.81 201 LEU A CA 1
ATOM 1529 C C . LEU A 1 201 ? -16.201 20.192 12.029 1.00 89.81 201 LEU A C 1
ATOM 1531 O O . LEU A 1 201 ? -15.016 20.471 11.867 1.00 89.81 201 LEU A O 1
ATOM 1535 N N . GLN A 1 202 ? -16.969 20.836 12.900 1.00 93.75 202 GLN A N 1
ATOM 1536 C CA . GLN A 1 202 ? -16.578 22.037 13.634 1.00 93.75 202 GLN A CA 1
ATOM 1537 C C . GLN A 1 202 ? -16.104 21.695 15.059 1.00 93.75 202 GLN A C 1
ATOM 1539 O O . GLN A 1 202 ? -16.564 20.700 15.622 1.00 93.75 202 GLN A O 1
ATOM 1544 N N . PRO A 1 203 ? -15.230 22.497 15.699 1.00 95.12 203 PRO A N 1
ATOM 1545 C CA . PRO A 1 203 ? -14.822 22.278 17.091 1.00 95.12 203 PRO A CA 1
ATOM 1546 C C . PRO A 1 203 ? -15.998 22.327 18.076 1.00 95.12 203 PRO A C 1
ATOM 1548 O O . PRO A 1 203 ? -16.808 23.249 18.037 1.00 95.12 203 PRO A O 1
ATOM 1551 N N . TYR A 1 204 ? -16.073 21.365 18.998 1.00 93.75 204 TYR A N 1
ATOM 1552 C CA . TYR A 1 204 ? -17.091 21.307 20.051 1.00 93.75 204 TYR A CA 1
ATOM 1553 C C . TYR A 1 204 ? -16.455 21.522 21.428 1.00 93.75 204 TYR A C 1
ATOM 1555 O O . TYR A 1 204 ? -15.549 20.785 21.815 1.00 93.75 204 TYR A O 1
ATOM 1563 N N . ASP A 1 205 ? -16.963 22.492 22.190 1.00 94.62 205 ASP A N 1
ATOM 1564 C CA . ASP A 1 205 ? -16.611 22.689 23.599 1.00 94.62 205 ASP A CA 1
ATOM 1565 C C . ASP A 1 205 ? -17.694 22.067 24.503 1.00 94.62 205 ASP A C 1
ATOM 1567 O O . ASP A 1 205 ? -18.812 22.587 24.567 1.00 94.62 205 ASP A O 1
ATOM 1571 N N . PRO A 1 206 ? -17.397 20.978 25.241 1.00 92.31 206 PRO A N 1
ATOM 1572 C CA . PRO A 1 206 ? -18.352 20.383 26.172 1.00 92.31 206 PRO A CA 1
ATOM 1573 C C . PRO A 1 206 ? -18.824 21.315 27.293 1.00 92.31 206 PRO A C 1
ATOM 1575 O O . PRO A 1 206 ? -19.908 21.085 27.830 1.00 92.31 206 PRO A O 1
ATOM 1578 N N . ALA A 1 207 ? -18.038 22.332 27.661 1.00 93.75 207 ALA A N 1
ATOM 1579 C CA . ALA A 1 207 ? -18.406 23.307 28.686 1.00 93.75 207 ALA A CA 1
ATOM 1580 C C . ALA A 1 207 ? -19.310 24.425 28.143 1.00 93.75 207 ALA A C 1
ATOM 1582 O O . ALA A 1 207 ? -20.079 25.012 28.905 1.00 93.75 207 ALA A O 1
ATOM 1583 N N . ASN A 1 208 ? -19.254 24.692 26.836 1.00 94.81 208 ASN A N 1
ATOM 1584 C CA . ASN A 1 208 ? -20.083 25.685 26.159 1.00 94.81 208 ASN A CA 1
ATOM 1585 C C . ASN A 1 208 ? -20.602 25.150 24.807 1.00 94.81 208 ASN A C 1
ATOM 1587 O O . ASN A 1 208 ? -20.107 25.557 23.751 1.00 94.81 208 ASN A O 1
ATOM 1591 N N . PRO A 1 209 ? -21.589 24.230 24.820 1.00 94.31 209 PRO A N 1
ATOM 1592 C CA . PRO A 1 209 ? -22.062 23.578 23.604 1.00 94.31 209 PRO A CA 1
ATOM 1593 C C . PRO A 1 209 ? -22.655 24.571 22.583 1.00 94.31 209 PRO A C 1
ATOM 1595 O O . PRO A 1 209 ? -23.460 25.430 22.966 1.00 94.31 209 PRO A O 1
ATOM 1598 N N . PRO A 1 210 ? -22.329 24.435 21.283 1.00 94.62 210 PRO A N 1
ATOM 1599 C CA . PRO A 1 210 ? -22.957 25.200 20.206 1.00 94.62 210 PRO A CA 1
ATOM 1600 C C . PRO A 1 210 ? -24.478 24.995 20.146 1.00 94.62 210 PRO A C 1
ATOM 1602 O O . PRO A 1 210 ? -25.007 23.974 20.587 1.00 94.62 210 PRO A O 1
ATOM 1605 N N . ARG A 1 211 ? -25.207 25.967 19.587 1.00 95.69 211 ARG A N 1
ATOM 1606 C CA . ARG A 1 211 ? -26.683 25.908 19.490 1.00 95.69 211 ARG A CA 1
ATOM 1607 C C . ARG A 1 211 ? -27.188 25.228 18.222 1.00 95.69 211 ARG A C 1
ATOM 1609 O O . ARG A 1 211 ? -28.349 24.842 18.161 1.00 95.69 211 ARG A O 1
ATOM 1616 N N . ASP A 1 212 ? -26.335 25.114 17.221 1.00 96.31 212 ASP A N 1
ATOM 1617 C CA . ASP A 1 212 ? -26.628 24.685 15.859 1.00 96.31 212 ASP A CA 1
ATOM 1618 C C . ASP A 1 212 ? -26.178 23.242 15.592 1.00 96.31 212 ASP A C 1
ATOM 1620 O O . ASP A 1 212 ? -25.881 22.894 14.455 1.00 96.31 212 ASP A O 1
ATOM 1624 N N . ILE A 1 213 ? -26.140 22.388 16.619 1.00 96.69 213 ILE A N 1
ATOM 1625 C CA . ILE A 1 213 ? -25.715 20.986 16.499 1.00 96.69 213 ILE A CA 1
ATOM 1626 C C . ILE A 1 213 ? -26.763 20.177 15.724 1.00 96.69 213 ILE A C 1
ATOM 1628 O O . ILE A 1 213 ? -27.921 20.086 16.135 1.00 96.69 213 ILE A O 1
ATOM 1632 N N . ALA A 1 214 ? -26.351 19.551 14.621 1.00 96.50 214 ALA A N 1
ATOM 1633 C CA . ALA A 1 214 ? -27.192 18.641 13.850 1.00 96.50 214 ALA A CA 1
ATOM 1634 C C . ALA A 1 214 ? -27.430 17.321 14.601 1.00 96.50 214 ALA A C 1
ATOM 1636 O O . ALA A 1 214 ? -26.620 16.903 15.425 1.00 96.50 214 ALA A O 1
ATOM 1637 N N . SER A 1 215 ? -28.526 16.627 14.299 1.00 96.38 215 SER A N 1
ATOM 1638 C CA . SER A 1 215 ? -28.783 15.260 14.776 1.00 96.38 215 SER A CA 1
ATOM 1639 C C . SER A 1 215 ? -28.433 14.220 13.712 1.00 96.38 215 SER A C 1
ATOM 1641 O O . SER A 1 215 ? -28.535 14.498 12.519 1.00 96.38 215 SER A O 1
ATOM 1643 N N . THR A 1 216 ? -28.111 13.000 14.136 1.00 96.75 216 THR A N 1
ATOM 1644 C CA . THR A 1 216 ? -27.977 11.828 13.257 1.00 96.75 216 THR A CA 1
ATOM 1645 C C . THR A 1 216 ? -28.707 10.627 13.841 1.00 96.75 216 THR A C 1
ATOM 1647 O O . THR A 1 216 ? -28.923 10.560 15.052 1.00 96.75 216 THR A O 1
ATOM 1650 N N . THR A 1 217 ? -29.062 9.676 12.980 1.00 97.62 217 THR A N 1
ATOM 1651 C CA . THR A 1 217 ? -29.637 8.385 13.364 1.00 97.62 217 THR A CA 1
ATOM 1652 C C . THR A 1 217 ? -28.722 7.277 12.862 1.00 97.62 217 THR A C 1
ATOM 1654 O O . THR A 1 217 ? -28.432 7.206 11.665 1.00 97.62 217 THR A O 1
ATOM 1657 N N . THR A 1 218 ? -28.266 6.424 13.779 1.00 97.25 218 THR A N 1
ATOM 1658 C CA . THR A 1 218 ? -27.403 5.283 13.455 1.00 97.25 218 THR A CA 1
ATOM 1659 C C . THR A 1 218 ? -28.148 4.249 12.612 1.00 97.25 218 THR A C 1
ATOM 1661 O O . THR A 1 218 ? -29.376 4.275 12.497 1.00 97.25 218 THR A O 1
ATOM 1664 N N . ASP A 1 219 ? -27.423 3.305 12.015 1.00 94.00 219 ASP A N 1
ATOM 1665 C CA . ASP A 1 219 ? -28.040 2.181 11.298 1.00 94.00 219 ASP A CA 1
ATOM 1666 C C . ASP A 1 219 ? -28.835 1.218 12.202 1.00 94.00 219 ASP A C 1
ATOM 1668 O O . ASP A 1 219 ? -29.712 0.509 11.712 1.00 94.00 219 ASP A O 1
ATOM 1672 N N . GLU A 1 220 ? -28.603 1.257 13.515 1.00 94.19 220 GLU A N 1
ATOM 1673 C CA . GLU A 1 220 ? -29.396 0.560 14.537 1.00 94.19 220 GLU A CA 1
ATOM 1674 C C . GLU A 1 220 ? -30.585 1.395 15.062 1.00 94.19 220 GLU A C 1
ATOM 1676 O O . GLU A 1 220 ? -31.308 0.963 15.958 1.00 94.19 220 GLU A O 1
ATOM 1681 N N . GLY A 1 221 ? -30.834 2.580 14.488 1.00 96.50 221 GLY A N 1
ATOM 1682 C CA . GLY A 1 221 ? -32.006 3.412 14.789 1.00 96.50 221 GLY A CA 1
ATOM 1683 C C . GLY A 1 221 ? -31.863 4.324 16.012 1.00 96.50 221 GLY A C 1
ATOM 1684 O O . GLY A 1 221 ? -32.859 4.877 16.481 1.00 96.50 221 GLY A O 1
ATOM 1685 N N . VAL A 1 222 ? -30.647 4.511 16.530 1.00 97.31 222 VAL A N 1
ATOM 1686 C CA . VAL A 1 222 ? -30.378 5.377 17.687 1.00 97.31 222 VAL A CA 1
ATOM 1687 C C . VAL A 1 222 ? -30.173 6.815 17.213 1.00 97.31 222 VAL A C 1
ATOM 1689 O O . VAL A 1 222 ? -29.252 7.093 16.448 1.00 97.31 222 VAL A O 1
ATOM 1692 N N . THR A 1 223 ? -31.012 7.744 17.677 1.00 97.56 223 THR A N 1
ATOM 1693 C CA . THR A 1 223 ? -30.907 9.171 17.329 1.00 97.56 223 THR A CA 1
ATOM 1694 C C . THR A 1 223 ? -30.162 9.950 18.407 1.00 97.56 223 THR A C 1
ATOM 1696 O O . THR A 1 223 ? -30.575 9.960 19.567 1.00 97.56 223 THR A O 1
ATOM 1699 N N . VAL A 1 224 ? -29.087 10.639 18.020 1.00 96.94 224 VAL A N 1
ATOM 1700 C CA . VAL A 1 224 ? -28.225 11.430 18.915 1.00 96.94 224 VAL A CA 1
ATOM 1701 C C . VAL A 1 224 ? -27.825 12.764 18.272 1.00 96.94 224 VAL A C 1
ATOM 1703 O O . VAL A 1 224 ? -27.867 12.890 17.044 1.00 96.94 224 VAL A O 1
ATOM 1706 N N . PRO A 1 225 ? -27.401 13.772 19.060 1.00 96.44 225 PRO A N 1
ATOM 1707 C CA . PRO A 1 225 ? -26.641 14.898 18.524 1.00 96.44 225 PRO A CA 1
ATOM 1708 C C . PRO A 1 225 ? -25.387 14.392 17.799 1.00 96.44 225 PRO A C 1
ATOM 1710 O O . PRO A 1 225 ? -24.701 13.498 18.297 1.00 96.44 225 PRO A O 1
ATOM 1713 N N . PHE A 1 226 ? -25.067 14.968 16.642 1.00 97.25 226 PHE A N 1
ATOM 1714 C CA . PHE A 1 226 ? -23.861 14.657 15.878 1.00 97.25 226 PHE A CA 1
ATOM 1715 C C . PHE A 1 226 ? -22.664 15.350 16.534 1.00 97.25 226 PHE A C 1
ATOM 1717 O O . PHE A 1 226 ? -22.134 16.340 16.031 1.00 97.25 226 PHE A O 1
ATOM 1724 N N . VAL A 1 227 ? -22.260 14.825 17.686 1.00 97.25 227 VAL A N 1
ATOM 1725 C CA . VAL A 1 227 ? -21.040 15.199 18.400 1.00 97.25 227 VAL A CA 1
ATOM 1726 C C . VAL A 1 227 ? -20.087 14.016 18.327 1.00 97.25 227 VAL A C 1
ATOM 1728 O O . VAL A 1 227 ? -20.475 12.871 18.548 1.00 97.25 227 VAL A O 1
ATOM 1731 N N . VAL A 1 228 ? -18.836 14.288 17.994 1.00 97.38 228 VAL A N 1
ATOM 1732 C CA . VAL A 1 228 ? -17.785 13.300 17.777 1.00 97.38 228 VAL A CA 1
ATOM 1733 C C . VAL A 1 228 ? -16.720 13.504 18.839 1.00 97.38 228 VAL A C 1
ATOM 1735 O O . VAL A 1 228 ? -16.219 14.611 19.010 1.00 97.38 228 VAL A O 1
ATOM 1738 N N . ARG A 1 229 ? -16.345 12.439 19.545 1.00 96.88 229 ARG A N 1
ATOM 1739 C CA . ARG A 1 229 ? -15.155 12.431 20.400 1.00 96.88 229 ARG A CA 1
ATOM 1740 C C . ARG A 1 229 ? -13.988 11.890 19.591 1.00 96.88 229 ARG A C 1
ATOM 1742 O O . ARG A 1 229 ? -14.090 10.803 19.029 1.00 96.88 229 ARG A O 1
ATOM 1749 N N . VAL A 1 230 ? -12.888 12.629 19.584 1.00 97.75 230 VAL A N 1
ATOM 1750 C CA . VAL A 1 230 ? -11.653 12.294 18.882 1.00 97.75 230 VAL A CA 1
ATOM 1751 C C . VAL A 1 230 ? -10.559 12.053 19.910 1.00 97.75 230 VAL A C 1
ATOM 1753 O O . VAL A 1 230 ? -10.260 12.925 20.722 1.00 97.75 230 VAL A O 1
ATOM 1756 N N . GLU A 1 231 ? -9.954 10.877 19.862 1.00 97.31 231 GLU A N 1
ATOM 1757 C CA . GLU A 1 231 ? -8.722 10.559 20.569 1.00 97.31 231 GLU A CA 1
ATOM 1758 C C . GLU A 1 231 ? -7.552 10.585 19.586 1.00 97.31 231 GLU A C 1
ATOM 1760 O O . GLU A 1 231 ? -7.595 9.907 18.559 1.00 97.31 231 GLU A O 1
ATOM 1765 N N . THR A 1 232 ? -6.503 11.329 19.925 1.00 97.56 232 THR A N 1
ATOM 1766 C CA . THR A 1 232 ? -5.238 11.355 19.187 1.00 97.56 232 THR A CA 1
ATOM 1767 C C . THR A 1 232 ? -4.136 10.850 20.101 1.00 97.56 232 THR A C 1
ATOM 1769 O O . THR A 1 232 ? -3.947 11.376 21.195 1.00 97.56 232 THR A O 1
ATOM 1772 N N . GLY A 1 233 ? -3.386 9.844 19.669 1.00 96.69 233 GLY A N 1
ATOM 1773 C CA . GLY A 1 233 ? -2.268 9.314 20.440 1.00 96.69 233 GLY A CA 1
ATOM 1774 C C . GLY A 1 233 ? -1.132 8.854 19.544 1.00 96.69 233 GLY A C 1
ATOM 1775 O O . GLY A 1 233 ? -1.201 8.981 18.327 1.00 96.69 233 GLY A O 1
ATOM 1776 N N . TYR A 1 234 ? -0.083 8.315 20.163 1.00 97.19 234 TYR A N 1
ATOM 1777 C CA . TYR A 1 234 ? 1.103 7.835 19.455 1.00 97.19 234 TYR A CA 1
ATOM 1778 C C . TYR A 1 234 ? 1.381 6.368 19.779 1.00 97.19 234 TYR A C 1
ATOM 1780 O O . TYR A 1 234 ? 1.285 5.949 20.937 1.00 97.19 234 TYR A O 1
ATOM 1788 N N . GLN A 1 235 ? 1.671 5.567 18.762 1.00 95.38 235 GLN A N 1
ATOM 1789 C CA . GLN A 1 235 ? 2.042 4.158 18.870 1.00 95.38 235 GLN A CA 1
ATOM 1790 C C . GLN A 1 235 ? 2.835 3.745 17.631 1.00 95.38 235 GLN A C 1
ATOM 1792 O O . GLN A 1 235 ? 2.699 4.361 16.582 1.00 95.38 235 GLN A O 1
ATOM 1797 N N . ASN A 1 236 ? 3.635 2.687 17.728 1.00 96.25 236 ASN A N 1
ATOM 1798 C CA . ASN A 1 236 ? 4.565 2.323 16.655 1.00 96.25 236 ASN A CA 1
ATOM 1799 C C . ASN A 1 236 ? 5.414 3.519 16.157 1.00 96.25 236 ASN A C 1
ATOM 1801 O O . ASN A 1 236 ? 5.687 3.647 14.973 1.00 96.25 236 ASN A O 1
ATOM 1805 N N . ARG A 1 237 ? 5.775 4.426 17.079 1.00 96.31 237 ARG A N 1
ATOM 1806 C CA . ARG A 1 237 ? 6.471 5.705 16.844 1.00 96.31 237 ARG A CA 1
ATOM 1807 C C . ARG A 1 237 ? 5.718 6.778 16.061 1.00 96.31 237 ARG A C 1
ATOM 1809 O O . ARG A 1 237 ? 6.339 7.777 15.717 1.00 96.31 237 ARG A O 1
ATOM 1816 N N . ASP A 1 238 ? 4.415 6.623 15.849 1.00 97.62 238 ASP A N 1
ATOM 1817 C CA . ASP A 1 238 ? 3.663 7.541 14.998 1.00 97.62 238 ASP A CA 1
ATOM 1818 C C . ASP A 1 238 ? 2.215 7.769 15.458 1.00 97.62 238 ASP A C 1
ATOM 1820 O O . ASP A 1 238 ? 1.713 7.092 16.362 1.00 97.62 238 ASP A O 1
ATOM 1824 N N . GLN A 1 239 ? 1.542 8.763 14.881 1.00 98.19 239 GLN A N 1
ATOM 1825 C CA . GLN A 1 239 ? 0.199 9.160 15.280 1.00 98.19 239 GLN A CA 1
ATOM 1826 C C . GLN A 1 239 ? -0.848 8.098 14.904 1.00 98.19 239 GLN A C 1
ATOM 1828 O O . GLN A 1 239 ? -0.900 7.600 13.780 1.00 98.19 239 GLN A O 1
ATOM 1833 N N . TYR A 1 240 ? -1.758 7.810 15.831 1.00 97.94 240 TYR A N 1
ATOM 1834 C CA . TYR A 1 240 ? -3.054 7.203 15.545 1.00 97.94 240 TYR A CA 1
ATOM 1835 C C . TYR A 1 240 ? -4.174 8.165 15.938 1.00 97.94 240 TYR A C 1
ATOM 1837 O O . TYR A 1 240 ? -4.026 8.989 16.848 1.00 97.94 240 TYR A O 1
ATOM 1845 N N . ARG A 1 241 ? -5.323 8.024 15.280 1.00 98.00 241 ARG A N 1
ATOM 1846 C CA . ARG A 1 241 ? -6.526 8.796 15.584 1.00 98.00 241 ARG A CA 1
ATOM 1847 C C . ARG A 1 241 ? -7.746 7.886 15.608 1.00 98.00 241 ARG A C 1
ATOM 1849 O O . ARG A 1 241 ? -7.954 7.118 14.674 1.00 98.00 241 ARG A O 1
ATOM 1856 N N . ILE A 1 242 ? -8.553 7.984 16.664 1.00 98.06 242 ILE A N 1
ATOM 1857 C CA . ILE A 1 242 ? -9.843 7.294 16.802 1.00 98.06 242 ILE A CA 1
ATOM 1858 C C . ILE A 1 242 ? -10.940 8.344 16.930 1.00 98.06 242 ILE A C 1
ATOM 1860 O O . ILE A 1 242 ? -10.821 9.253 17.749 1.00 98.06 242 ILE A O 1
ATOM 1864 N N . ALA A 1 243 ? -12.024 8.213 16.170 1.00 97.94 243 ALA A N 1
ATOM 1865 C CA . ALA A 1 243 ? -13.198 9.069 16.313 1.00 97.94 243 ALA A CA 1
ATOM 1866 C C . ALA A 1 243 ? -14.481 8.240 16.436 1.00 97.94 243 ALA A C 1
ATOM 1868 O O . ALA A 1 243 ? -14.663 7.252 15.733 1.00 97.94 243 ALA A O 1
ATOM 1869 N N . VAL A 1 244 ? -15.375 8.634 17.341 1.00 96.94 244 VAL A N 1
ATOM 1870 C CA . VAL A 1 244 ? -16.669 7.968 17.573 1.00 96.94 244 VAL A CA 1
ATOM 1871 C C . VAL A 1 244 ? -17.755 9.007 17.813 1.00 96.94 244 VAL A C 1
ATOM 1873 O O . VAL A 1 244 ? -17.476 10.053 18.407 1.00 96.94 244 VAL A O 1
ATOM 1876 N N . LEU A 1 245 ? -19.002 8.718 17.426 1.00 97.25 245 LEU A N 1
ATOM 1877 C CA . LEU A 1 245 ? -20.136 9.493 17.938 1.00 97.25 245 LEU A CA 1
ATOM 1878 C C . LEU A 1 245 ? -20.154 9.423 19.465 1.00 97.25 245 LEU A C 1
ATOM 1880 O O . LEU A 1 245 ? -19.978 8.356 20.056 1.00 97.25 245 LEU A O 1
ATOM 1884 N N . TRP A 1 246 ? -20.403 10.554 20.109 1.00 95.50 246 TRP A N 1
ATOM 1885 C CA . TRP A 1 246 ? -20.315 10.705 21.550 1.00 95.50 246 TRP A CA 1
ATOM 1886 C C . TRP A 1 246 ? -21.516 11.464 22.097 1.00 95.50 246 TRP A C 1
ATOM 1888 O O . TRP A 1 246 ? -21.824 12.569 21.662 1.00 95.50 246 TRP A O 1
ATOM 1898 N N . GLN A 1 247 ? -22.163 10.884 23.103 1.00 93.50 247 GLN A N 1
ATOM 1899 C CA . GLN A 1 247 ? -23.197 11.545 23.883 1.00 93.50 247 GLN A CA 1
ATOM 1900 C C . GLN A 1 247 ? -22.564 12.229 25.103 1.00 93.50 247 GLN A C 1
ATOM 1902 O O . GLN A 1 247 ? -22.022 11.538 25.981 1.00 93.50 247 GLN A O 1
ATOM 1907 N N . PRO A 1 248 ? -22.652 13.569 25.205 1.00 88.62 248 PRO A N 1
ATOM 1908 C CA . PRO A 1 248 ? -22.141 14.296 26.356 1.00 88.62 248 PRO A CA 1
ATOM 1909 C C . PRO A 1 248 ? -22.714 13.794 27.686 1.00 88.62 248 PRO A C 1
ATOM 1911 O O . PRO A 1 248 ? -23.902 13.502 27.807 1.00 88.62 248 PRO A O 1
ATOM 1914 N N . GLY A 1 249 ? -21.855 13.679 28.702 1.00 86.25 249 GLY A N 1
ATOM 1915 C CA . GLY A 1 249 ? -22.244 13.261 30.056 1.00 86.25 249 GLY A CA 1
ATOM 1916 C C . GLY A 1 249 ? -22.544 11.766 30.229 1.00 86.25 249 GLY A C 1
ATOM 1917 O O . GLY A 1 249 ? -22.802 11.327 31.351 1.00 86.25 249 GLY A O 1
ATOM 1918 N N . LYS A 1 250 ? -22.487 10.957 29.164 1.00 90.75 250 LYS A N 1
ATOM 1919 C CA . LYS A 1 250 ? -22.598 9.496 29.262 1.00 90.75 250 LYS A CA 1
ATOM 1920 C C . LYS A 1 250 ? -21.208 8.870 29.438 1.00 90.75 250 LYS A C 1
ATOM 1922 O O . LYS A 1 250 ? -20.283 9.232 28.707 1.00 90.75 250 LYS A O 1
ATOM 1927 N N . PRO A 1 251 ? -21.024 7.925 30.379 1.00 89.81 251 PRO A N 1
ATOM 1928 C CA . PRO A 1 251 ? -19.756 7.216 30.500 1.00 89.81 251 PRO A CA 1
ATOM 1929 C C . PRO A 1 251 ? -19.509 6.353 29.258 1.00 89.81 251 PRO A C 1
ATOM 1931 O O . PRO A 1 251 ? -20.451 5.918 28.599 1.00 89.81 251 PRO A O 1
ATOM 1934 N N . TRP A 1 252 ? -18.239 6.078 28.967 1.00 90.12 252 TRP A N 1
ATOM 1935 C CA . TRP A 1 252 ? -17.846 5.050 28.009 1.00 90.12 252 TRP A CA 1
ATOM 1936 C C . TRP A 1 252 ? -16.968 4.029 28.719 1.00 90.12 252 TRP A C 1
ATOM 1938 O O . TRP A 1 252 ? -15.967 4.388 29.336 1.00 90.12 252 TRP A O 1
ATOM 1948 N N . GLN A 1 253 ? -17.345 2.758 28.643 1.00 85.38 253 GLN A N 1
ATOM 1949 C CA . GLN A 1 253 ? -16.519 1.646 29.101 1.00 85.38 253 GLN A CA 1
ATOM 1950 C C . GLN A 1 253 ? -16.521 0.576 28.019 1.00 85.38 253 GLN A C 1
ATOM 1952 O O . GLN A 1 253 ? -17.562 0.335 27.422 1.00 85.38 253 GLN A O 1
ATOM 1957 N N . ARG A 1 254 ? -15.402 -0.127 27.828 1.00 86.38 254 ARG A N 1
ATOM 1958 C CA . ARG A 1 254 ? -15.286 -1.237 26.869 1.00 86.38 254 ARG A CA 1
ATOM 1959 C C . ARG A 1 254 ? -16.488 -2.197 26.876 1.00 86.38 254 ARG A C 1
ATOM 1961 O O . ARG A 1 254 ? -16.982 -2.605 25.834 1.00 86.38 254 ARG A O 1
ATOM 1968 N N . TRP A 1 255 ? -16.932 -2.585 28.069 1.00 84.44 255 TRP A N 1
ATOM 1969 C CA . TRP A 1 255 ? -17.987 -3.587 28.282 1.00 84.44 255 TRP A CA 1
ATOM 1970 C C . TRP A 1 255 ? -19.403 -3.010 28.205 1.00 84.44 255 TRP A C 1
ATOM 1972 O O . TRP A 1 255 ? -20.382 -3.750 28.255 1.00 84.44 255 TRP A O 1
ATOM 1982 N N . ARG A 1 256 ? -19.506 -1.681 28.186 1.00 86.81 256 ARG A N 1
ATOM 1983 C CA . ARG A 1 256 ? -20.743 -0.903 28.135 1.00 86.81 256 ARG A CA 1
ATOM 1984 C C . ARG A 1 256 ? -20.483 0.346 27.289 1.00 86.81 256 ARG A C 1
ATOM 1986 O O . ARG A 1 256 ? -20.459 1.453 27.844 1.00 86.81 256 ARG A O 1
ATOM 1993 N N . PRO A 1 257 ? -20.193 0.179 25.987 1.00 91.06 257 PRO A N 1
ATOM 1994 C CA . PRO A 1 257 ? -20.076 1.325 25.107 1.00 91.06 257 PRO A CA 1
ATOM 1995 C C . PRO A 1 257 ? -21.409 2.073 25.049 1.00 91.06 257 PRO A C 1
ATOM 1997 O O . PRO A 1 257 ? -22.454 1.550 25.447 1.00 91.06 257 PRO A O 1
ATOM 2000 N N . GLN A 1 258 ? -21.374 3.316 24.580 1.00 94.88 258 GLN A N 1
ATOM 2001 C CA . GLN A 1 258 ? -22.602 4.083 24.402 1.00 94.88 258 GLN A CA 1
ATOM 2002 C C . GLN A 1 258 ? -23.436 3.491 23.252 1.00 94.88 258 GLN A C 1
ATOM 2004 O O . GLN A 1 258 ? -22.879 3.020 22.264 1.00 94.88 258 GLN A O 1
ATOM 2009 N N . GLU A 1 259 ? -24.764 3.530 23.384 1.00 93.81 259 GLU A N 1
ATOM 2010 C CA . GLU A 1 259 ? -25.715 2.809 22.516 1.00 93.81 259 GLU A CA 1
ATOM 2011 C C . GLU A 1 259 ? -25.626 3.173 21.027 1.00 93.81 259 GLU A C 1
ATOM 2013 O O . GLU A 1 259 ? -26.018 2.380 20.183 1.00 93.81 259 GLU A O 1
ATOM 2018 N N . GLN A 1 260 ? -25.108 4.355 20.681 1.00 95.50 260 GLN A N 1
ATOM 2019 C CA . GLN A 1 260 ? -24.955 4.771 19.285 1.00 95.50 260 GLN A CA 1
ATOM 2020 C C . GLN A 1 260 ? -23.773 4.110 18.559 1.00 95.50 260 GLN A C 1
ATOM 2022 O O . GLN A 1 260 ? -23.636 4.293 17.352 1.00 95.50 260 GLN A O 1
ATOM 2027 N N . TRP A 1 261 ? -22.882 3.406 19.260 1.00 96.62 261 TRP A N 1
ATOM 2028 C CA . TRP A 1 261 ? -21.798 2.687 18.600 1.00 96.62 261 TRP A CA 1
ATOM 2029 C C . TRP A 1 261 ? -22.221 1.266 18.254 1.00 96.62 261 TRP A C 1
ATOM 2031 O O . TRP A 1 261 ? -22.448 0.443 19.135 1.00 96.62 261 TRP A O 1
ATOM 2041 N N . ASN A 1 262 ? -22.245 0.971 16.960 1.00 96.06 262 ASN A N 1
ATOM 2042 C CA . ASN A 1 262 ? -22.728 -0.295 16.404 1.00 96.06 262 ASN A CA 1
ATOM 2043 C C . ASN A 1 262 ? -21.634 -1.378 16.293 1.00 96.06 262 ASN A C 1
ATOM 2045 O O . ASN A 1 262 ? -21.796 -2.360 15.565 1.00 96.06 262 ASN A O 1
ATOM 2049 N N . ASN A 1 263 ? -20.495 -1.191 16.976 1.00 96.19 263 ASN A N 1
ATOM 2050 C CA . ASN A 1 263 ? -19.329 -2.081 16.943 1.00 96.19 263 ASN A CA 1
ATOM 2051 C C . ASN A 1 263 ? -18.695 -2.258 15.549 1.00 96.19 263 ASN A C 1
ATOM 2053 O O . ASN A 1 263 ? -17.991 -3.240 15.314 1.00 96.19 263 ASN A O 1
ATOM 2057 N N . LYS A 1 264 ? -18.904 -1.333 14.609 1.00 98.31 264 LYS A N 1
ATOM 2058 C CA . LYS A 1 264 ? -18.260 -1.363 13.287 1.00 98.31 264 LYS A CA 1
ATOM 2059 C C . LYS A 1 264 ? -17.088 -0.387 13.238 1.00 98.31 264 LYS A C 1
ATOM 2061 O O . LYS A 1 264 ? -17.070 0.611 13.964 1.00 98.31 264 LYS A O 1
ATOM 2066 N N . LEU A 1 265 ? -16.103 -0.692 12.396 1.00 98.62 265 LEU A N 1
ATOM 2067 C CA . LEU A 1 265 ? -14.916 0.136 12.200 1.00 98.62 265 LEU A CA 1
ATOM 2068 C C . LEU A 1 265 ? -14.759 0.531 10.736 1.00 98.62 265 LEU A C 1
ATOM 2070 O O . LEU A 1 265 ? -14.817 -0.330 9.860 1.00 98.62 265 LEU A O 1
ATOM 2074 N N . PHE A 1 266 ? -14.495 1.810 10.505 1.00 98.38 266 PHE A N 1
ATOM 2075 C CA . PHE A 1 266 ? -14.111 2.358 9.215 1.00 98.38 266 PHE A CA 1
ATOM 2076 C C . PHE A 1 266 ? -12.701 2.963 9.291 1.00 98.38 266 PHE A C 1
ATOM 2078 O O . PHE A 1 266 ? -12.376 3.666 10.252 1.00 98.38 266 PHE A O 1
ATOM 2085 N N . ILE A 1 267 ? -11.859 2.663 8.301 1.00 97.81 267 ILE A N 1
ATOM 2086 C CA . ILE A 1 267 ? -10.454 3.086 8.243 1.00 97.81 267 ILE A CA 1
ATOM 2087 C C . ILE A 1 267 ? -10.200 3.856 6.941 1.00 97.81 267 ILE A C 1
ATOM 2089 O O . ILE A 1 267 ? -10.086 3.218 5.893 1.00 97.81 267 ILE A O 1
ATOM 2093 N N . PRO A 1 268 ? -10.097 5.197 6.980 1.00 93.88 268 PRO A N 1
ATOM 2094 C CA . PRO A 1 268 ? -9.625 5.977 5.847 1.00 93.88 268 PRO A CA 1
ATOM 2095 C C . PRO A 1 268 ? -8.100 5.882 5.752 1.00 93.88 268 PRO A C 1
ATOM 2097 O O . PRO A 1 268 ? -7.391 5.954 6.765 1.00 93.88 268 PRO A O 1
ATOM 2100 N N . HIS A 1 269 ? -7.607 5.750 4.528 1.00 93.88 269 HIS A N 1
ATOM 2101 C CA . HIS A 1 269 ? -6.187 5.692 4.207 1.00 93.88 269 HIS A CA 1
ATOM 2102 C C . HIS A 1 269 ? -5.698 6.948 3.486 1.00 93.88 269 HIS A C 1
ATOM 2104 O O . HIS A 1 269 ? -6.483 7.692 2.905 1.00 93.88 269 HIS A O 1
ATOM 2110 N N . GLY A 1 270 ? -4.382 7.165 3.520 1.00 87.62 270 GLY A N 1
ATOM 2111 C CA . GLY A 1 270 ? -3.720 8.226 2.762 1.00 87.62 270 GLY A CA 1
ATOM 2112 C C . GLY A 1 270 ? -3.146 7.725 1.434 1.00 87.62 270 GLY A C 1
ATOM 2113 O O . GLY A 1 270 ? -2.812 6.548 1.301 1.00 87.62 270 GLY A O 1
ATOM 2114 N N . GLY A 1 271 ? -3.075 8.619 0.451 1.00 88.19 271 GLY A N 1
ATOM 2115 C CA . GLY A 1 271 ? -2.546 8.381 -0.889 1.00 88.19 271 GLY A CA 1
ATOM 2116 C C . GLY A 1 271 ? -1.025 8.499 -0.993 1.00 88.19 271 GLY A C 1
ATOM 2117 O O . GLY A 1 271 ? -0.323 8.589 0.007 1.00 88.19 271 GLY A O 1
ATOM 2118 N N . SER A 1 272 ? -0.528 8.537 -2.235 1.00 89.56 272 SER A N 1
ATOM 2119 C CA . SER A 1 272 ? 0.905 8.548 -2.584 1.00 89.56 272 SER A CA 1
ATOM 2120 C C . SER A 1 272 ? 1.685 7.307 -2.097 1.00 89.56 272 SER A C 1
ATOM 2122 O O . SER A 1 272 ? 1.093 6.332 -1.639 1.00 89.56 272 SER A O 1
ATOM 2124 N N . CYS A 1 273 ? 3.006 7.292 -2.279 1.00 93.50 273 CYS A N 1
ATOM 2125 C CA . CYS A 1 273 ? 3.916 6.248 -1.808 1.00 93.50 273 CYS A CA 1
ATOM 2126 C C . CYS A 1 273 ? 5.295 6.852 -1.516 1.00 93.50 273 CYS A C 1
ATOM 2128 O O . CYS A 1 273 ? 5.960 7.339 -2.426 1.00 93.50 273 CYS A O 1
ATOM 2130 N N . GLY A 1 274 ? 5.716 6.825 -0.251 1.00 94.19 274 GLY A N 1
ATOM 2131 C CA . GLY A 1 274 ? 6.959 7.445 0.206 1.00 94.19 274 GLY A CA 1
ATOM 2132 C C . GLY A 1 274 ? 7.527 6.814 1.476 1.00 94.19 274 GLY A C 1
ATOM 2133 O O . GLY A 1 274 ? 7.028 5.799 1.971 1.00 94.19 274 GLY A O 1
ATOM 2134 N N . VAL A 1 275 ? 8.617 7.401 1.972 1.00 95.56 275 VAL A N 1
ATOM 2135 C CA . VAL A 1 275 ? 9.298 6.995 3.207 1.00 95.56 275 VAL A CA 1
ATOM 2136 C C . VAL A 1 275 ? 9.745 8.235 3.957 1.00 95.56 275 VAL A C 1
ATOM 2138 O O . VAL A 1 275 ? 10.768 8.826 3.624 1.00 95.56 275 VAL A O 1
ATOM 2141 N N . ASP A 1 276 ? 9.015 8.596 4.998 1.00 96.69 276 ASP A N 1
ATOM 2142 C CA . ASP A 1 276 ? 9.429 9.646 5.917 1.00 96.69 276 ASP A CA 1
ATOM 2143 C C . ASP A 1 276 ? 10.228 9.082 7.096 1.00 96.69 276 ASP A C 1
ATOM 2145 O O . ASP A 1 276 ? 10.162 7.905 7.447 1.00 96.69 276 ASP A O 1
ATOM 2149 N N . HIS A 1 277 ? 11.007 9.956 7.725 1.00 97.62 277 HIS A N 1
ATOM 2150 C CA . HIS A 1 277 ? 11.826 9.688 8.905 1.00 97.62 277 HIS A CA 1
ATOM 2151 C C . HIS A 1 277 ? 11.424 10.607 10.067 1.00 97.62 277 HIS A C 1
ATOM 2153 O O . HIS A 1 277 ? 12.256 11.069 10.855 1.00 97.62 277 HIS A O 1
ATOM 2159 N N . GLU A 1 278 ? 10.144 10.931 10.177 1.00 97.50 278 GLU A N 1
ATOM 2160 C CA . GLU A 1 278 ? 9.587 11.677 11.298 1.00 97.50 278 GLU A CA 1
ATOM 2161 C C . GLU A 1 278 ? 8.136 11.306 11.533 1.00 97.50 278 GLU A C 1
ATOM 2163 O O . GLU A 1 278 ? 7.550 10.576 10.757 1.00 97.50 278 GLU A O 1
ATOM 2168 N N . VAL A 1 279 ? 7.564 11.777 12.629 1.00 97.44 279 VAL A N 1
ATOM 2169 C CA . VAL A 1 279 ? 6.161 11.533 12.966 1.00 97.44 279 VAL A CA 1
ATOM 2170 C C . VAL A 1 279 ? 5.226 12.218 11.967 1.00 97.44 279 VAL A C 1
ATOM 2172 O O . VAL A 1 279 ? 5.332 13.426 11.754 1.00 97.44 279 VAL A O 1
ATOM 2175 N N . GLY A 1 280 ? 4.276 11.459 11.422 1.00 95.38 280 GLY A N 1
ATOM 2176 C CA . GLY A 1 280 ? 3.237 11.928 10.516 1.00 95.38 280 GLY A CA 1
ATOM 2177 C C . GLY A 1 280 ? 1.894 12.202 11.203 1.00 95.38 280 GLY A C 1
ATOM 2178 O O . GLY A 1 280 ? 1.746 12.200 12.431 1.00 95.38 280 GLY A O 1
ATOM 2179 N N . THR A 1 281 ? 0.874 12.453 10.382 1.00 93.88 281 THR A N 1
ATOM 2180 C CA . THR A 1 281 ? -0.514 12.659 10.817 1.00 93.88 281 THR A CA 1
ATOM 2181 C C . THR A 1 281 ? -1.421 11.564 10.272 1.00 93.88 281 THR A C 1
ATOM 2183 O O . THR A 1 281 ? -1.272 11.105 9.140 1.00 93.88 281 THR A O 1
ATOM 2186 N N . ALA A 1 282 ? -2.360 11.105 11.101 1.00 94.50 282 ALA A N 1
ATOM 2187 C CA . ALA A 1 282 ? -3.277 10.042 10.711 1.00 94.50 282 ALA A CA 1
ATOM 2188 C C . ALA A 1 282 ? -4.330 10.578 9.716 1.00 94.50 282 ALA A C 1
ATOM 2190 O O . ALA A 1 282 ? -5.001 11.563 10.048 1.00 94.50 282 ALA A O 1
ATOM 2191 N N . PRO A 1 283 ? -4.519 9.938 8.544 1.00 92.06 283 PRO A N 1
ATOM 2192 C CA . PRO A 1 283 ? -5.528 10.317 7.556 1.00 92.06 283 PRO A CA 1
ATOM 2193 C C . PRO A 1 283 ? -6.946 10.421 8.120 1.00 92.06 283 PRO A C 1
ATOM 2195 O O . PRO A 1 283 ? -7.336 9.705 9.047 1.00 92.06 283 PRO A O 1
ATOM 2198 N N . THR A 1 284 ? -7.746 11.316 7.541 1.00 88.12 284 THR A N 1
ATOM 2199 C CA . THR A 1 284 ? -9.097 11.616 8.049 1.00 88.12 284 THR A CA 1
ATOM 2200 C C . THR A 1 284 ? -10.170 11.635 6.968 1.00 88.12 284 THR A C 1
ATOM 2202 O O . THR A 1 284 ? -11.347 11.721 7.306 1.00 88.12 284 THR A O 1
ATOM 2205 N N . THR A 1 285 ? -9.776 11.561 5.697 1.00 85.69 285 THR A N 1
ATOM 2206 C CA . THR A 1 285 ? -10.642 11.628 4.512 1.00 85.69 285 THR A CA 1
ATOM 2207 C C . THR A 1 285 ? -10.304 10.489 3.546 1.00 85.69 285 THR A C 1
ATOM 2209 O O . THR A 1 285 ? -9.210 9.933 3.618 1.00 85.69 285 THR A O 1
ATOM 2212 N N . ASP A 1 286 ? -11.230 10.136 2.647 1.00 79.69 286 ASP A N 1
ATOM 2213 C CA . ASP A 1 286 ? -11.056 9.050 1.659 1.00 79.69 286 ASP A CA 1
ATOM 2214 C C . ASP A 1 286 ? -9.896 9.283 0.673 1.00 79.69 286 ASP A C 1
ATOM 2216 O O . ASP A 1 286 ? -9.329 8.339 0.120 1.00 79.69 286 ASP A O 1
ATOM 2220 N N . TYR A 1 287 ? -9.548 10.552 0.454 1.00 76.94 287 TYR A N 1
ATOM 2221 C CA . TYR A 1 287 ? -8.585 10.996 -0.553 1.00 76.94 287 TYR A CA 1
ATOM 2222 C C . TYR A 1 287 ? -7.389 11.750 0.046 1.00 76.94 287 TYR A C 1
ATOM 2224 O O . TYR A 1 287 ? -6.691 12.461 -0.682 1.00 76.94 287 TYR A O 1
ATOM 2232 N N . ALA A 1 288 ? -7.154 11.625 1.357 1.00 71.44 288 ALA A N 1
ATOM 2233 C CA . ALA A 1 288 ? -6.070 12.315 2.060 1.00 71.44 288 ALA A CA 1
ATOM 2234 C C . ALA A 1 288 ? -4.727 12.125 1.334 1.00 71.44 288 ALA A C 1
ATOM 2236 O O . ALA A 1 288 ? -4.385 11.003 0.963 1.00 71.44 288 ALA A O 1
ATOM 2237 N N . GLY A 1 289 ? -3.980 13.202 1.080 1.00 62.25 289 GLY A N 1
ATOM 2238 C CA . GLY A 1 289 ? -2.703 13.150 0.359 1.00 62.25 289 GLY A CA 1
ATOM 2239 C C . GLY A 1 289 ? -2.784 12.764 -1.127 1.00 62.25 289 GLY A C 1
ATOM 2240 O O . GLY A 1 289 ? -1.745 12.664 -1.769 1.00 62.25 289 GLY A O 1
ATOM 2241 N N . THR A 1 290 ? -3.980 12.537 -1.692 1.00 56.81 290 THR A N 1
ATOM 2242 C CA . THR A 1 290 ? -4.169 12.226 -3.128 1.00 56.81 290 THR A CA 1
ATOM 2243 C C . THR A 1 290 ? -4.539 13.470 -3.932 1.00 56.81 290 THR A C 1
ATOM 2245 O O . THR A 1 290 ? -4.002 13.680 -5.014 1.00 56.81 290 THR A O 1
ATOM 2248 N N . PHE A 1 291 ? -5.434 14.307 -3.397 1.00 58.84 291 PHE A N 1
ATOM 2249 C CA . PHE A 1 291 ? -5.902 15.537 -4.053 1.00 58.84 291 PHE A CA 1
ATOM 2250 C C . PHE A 1 291 ? -5.534 16.816 -3.287 1.00 58.84 291 PHE A C 1
ATOM 2252 O O . PHE A 1 291 ? -6.035 17.888 -3.619 1.00 58.84 291 PHE A O 1
ATOM 2259 N N . ASP A 1 292 ? -4.614 16.743 -2.318 1.00 50.72 292 ASP A N 1
ATOM 2260 C CA . ASP A 1 292 ? -4.104 17.899 -1.550 1.00 50.72 292 ASP A CA 1
ATOM 2261 C C . ASP A 1 292 ? -3.234 18.865 -2.393 1.00 50.72 292 ASP A C 1
ATOM 2263 O O . ASP A 1 292 ? -2.504 19.701 -1.862 1.00 50.72 292 ASP A O 1
ATOM 2267 N N . LEU A 1 293 ? -3.350 18.804 -3.724 1.00 41.88 293 LEU A N 1
ATOM 2268 C CA . LEU A 1 293 ? -2.672 19.628 -4.731 1.00 41.88 293 LEU A CA 1
ATOM 2269 C C . LEU A 1 293 ? -3.172 21.089 -4.763 1.00 41.88 293 LEU A C 1
ATOM 2271 O O . LEU A 1 293 ? -3.169 21.731 -5.806 1.00 41.88 293 LEU A O 1
ATOM 2275 N N . GLY A 1 294 ? -3.619 21.638 -3.630 1.00 33.28 294 GLY A N 1
ATOM 2276 C CA . GLY A 1 294 ? -3.953 23.059 -3.515 1.00 33.28 294 GLY A CA 1
ATOM 2277 C C . GLY A 1 294 ? -5.261 23.492 -4.185 1.00 33.28 294 GLY A C 1
ATOM 2278 O O . GLY A 1 294 ? -5.447 24.690 -4.384 1.00 33.28 294 GLY A O 1
ATOM 2279 N N . ILE A 1 295 ? -6.186 22.569 -4.487 1.00 37.59 295 ILE A N 1
ATOM 2280 C CA . ILE A 1 295 ? -7.527 22.907 -4.992 1.00 37.59 295 ILE A CA 1
ATOM 2281 C C . ILE A 1 295 ? -8.563 22.757 -3.858 1.00 37.59 295 ILE A C 1
ATOM 2283 O O . ILE A 1 295 ? -9.154 21.687 -3.697 1.00 37.59 295 ILE A O 1
ATOM 2287 N N . PRO A 1 296 ? -8.827 23.815 -3.064 1.00 33.78 296 PRO A N 1
ATOM 2288 C CA . PRO A 1 296 ? -9.645 23.752 -1.845 1.00 33.78 296 PRO A CA 1
ATOM 2289 C C . PRO A 1 296 ? -11.135 23.439 -2.066 1.00 33.78 296 PRO A C 1
ATOM 2291 O O . PRO A 1 296 ? -11.881 23.365 -1.102 1.00 33.78 296 PRO A O 1
ATOM 2294 N N . VAL A 1 297 ? -11.590 23.273 -3.312 1.00 37.56 297 VAL A N 1
ATOM 2295 C CA . VAL A 1 297 ? -13.016 23.096 -3.647 1.00 37.56 297 VAL A CA 1
ATOM 2296 C C . VAL A 1 297 ? -13.366 21.640 -3.986 1.00 37.56 297 VAL A C 1
ATOM 2298 O O . VAL A 1 297 ? -14.539 21.279 -3.978 1.00 37.56 297 VAL A O 1
ATOM 2301 N N . VAL A 1 298 ? -12.379 20.781 -4.273 1.00 42.62 298 VAL A N 1
ATOM 2302 C CA . VAL A 1 298 ? -12.663 19.416 -4.754 1.00 42.62 298 VAL A CA 1
ATOM 2303 C C . VAL A 1 298 ? -12.784 18.436 -3.590 1.00 42.62 298 VAL A C 1
ATOM 2305 O O . VAL A 1 298 ? -13.778 17.728 -3.524 1.00 42.62 298 VAL A O 1
ATOM 2308 N N . ALA A 1 299 ? -11.856 18.433 -2.626 1.00 44.72 299 ALA A N 1
ATOM 2309 C CA . ALA A 1 299 ? -11.821 17.432 -1.551 1.00 44.72 299 ALA A CA 1
ATOM 2310 C C . ALA A 1 299 ? -13.130 17.332 -0.734 1.00 44.72 299 ALA A C 1
ATOM 2312 O O . ALA A 1 299 ? -13.578 16.221 -0.465 1.00 44.72 299 ALA A O 1
ATOM 2313 N N . ASP A 1 300 ? -13.780 18.460 -0.423 1.00 43.53 300 ASP A N 1
ATOM 2314 C CA . ASP A 1 300 ? -15.056 18.486 0.316 1.00 43.53 300 ASP A CA 1
ATOM 2315 C C . ASP A 1 300 ? -16.274 18.128 -0.566 1.00 43.53 300 ASP A C 1
ATOM 2317 O O . ASP A 1 300 ? -17.309 17.674 -0.072 1.00 43.53 300 ASP A O 1
ATOM 2321 N N . ALA A 1 301 ? -16.150 18.267 -1.893 1.00 47.19 301 ALA A N 1
ATOM 2322 C CA . ALA A 1 301 ? -17.161 17.860 -2.872 1.00 47.19 301 ALA A CA 1
ATOM 2323 C C . ALA A 1 301 ? -17.054 16.372 -3.268 1.00 47.19 301 ALA A C 1
ATOM 2325 O O . ALA A 1 301 ? -18.033 15.784 -3.742 1.00 47.19 301 ALA A O 1
ATOM 2326 N N . LEU A 1 302 ? -15.887 15.748 -3.065 1.00 55.25 302 LEU A N 1
ATOM 2327 C CA . LEU A 1 302 ? -15.646 14.328 -3.313 1.00 55.25 302 LEU A CA 1
ATOM 2328 C C . LEU A 1 302 ? -16.090 13.498 -2.104 1.00 55.25 302 LEU A C 1
ATOM 2330 O O . LEU A 1 302 ? -15.286 13.169 -1.245 1.00 55.25 302 LEU A O 1
ATOM 2334 N N . GLY A 1 303 ? -17.381 13.168 -2.060 1.00 59.06 303 GLY A N 1
ATOM 2335 C CA . GLY A 1 303 ? -18.025 12.200 -1.163 1.00 59.06 303 GLY A CA 1
ATOM 2336 C C . GLY A 1 303 ? -17.391 11.950 0.216 1.00 59.06 303 GLY A C 1
ATOM 2337 O O . GLY A 1 303 ? -16.431 11.203 0.346 1.00 59.06 303 GLY A O 1
ATOM 2338 N N . ASP A 1 304 ? -18.040 12.440 1.270 1.00 78.25 304 ASP A N 1
ATOM 2339 C CA . ASP A 1 304 ? -17.596 12.312 2.666 1.00 78.25 304 ASP A CA 1
ATOM 2340 C C . ASP A 1 304 ? -18.059 10.996 3.330 1.00 78.25 304 ASP A C 1
ATOM 2342 O O . ASP A 1 304 ? -19.005 10.962 4.131 1.00 78.25 304 ASP A O 1
ATOM 2346 N N . SER A 1 305 ? -17.426 9.872 2.973 1.00 89.50 305 SER A N 1
ATOM 2347 C CA . SER A 1 305 ? -17.752 8.589 3.604 1.00 89.50 305 SER A CA 1
ATOM 2348 C C . SER A 1 305 ? -17.338 8.488 5.092 1.00 89.50 305 SER A C 1
ATOM 2350 O O . SER A 1 305 ? -18.106 7.881 5.845 1.00 89.50 305 SER A O 1
ATOM 2352 N N . PRO A 1 306 ? -16.261 9.139 5.593 1.00 91.56 306 PRO A N 1
ATOM 2353 C CA . PRO A 1 306 ? -15.946 9.220 7.024 1.00 91.56 306 PRO A CA 1
ATOM 2354 C C . PRO A 1 306 ? -17.072 9.791 7.891 1.00 91.56 306 PRO A C 1
ATOM 2356 O O . PRO A 1 306 ? -17.461 9.181 8.894 1.00 91.56 306 PRO A O 1
ATOM 2359 N N . THR A 1 307 ? -17.643 10.942 7.521 1.00 91.62 307 THR A N 1
ATOM 2360 C CA . THR A 1 307 ? -18.751 11.536 8.284 1.00 91.62 307 THR A CA 1
ATOM 2361 C C . THR A 1 307 ? -20.017 10.700 8.146 1.00 91.62 307 THR A C 1
ATOM 2363 O O . THR A 1 307 ? -20.777 10.579 9.111 1.00 91.62 307 THR A O 1
ATOM 2366 N N . VAL A 1 308 ? -20.251 10.068 6.989 1.00 94.38 308 VAL A N 1
ATOM 2367 C CA . VAL A 1 308 ? -21.355 9.107 6.824 1.00 94.38 308 VAL A CA 1
ATOM 2368 C C . VAL A 1 308 ? -21.172 7.899 7.749 1.00 94.38 308 VAL A C 1
ATOM 2370 O O . VAL A 1 308 ? -22.130 7.522 8.424 1.00 94.38 308 VAL A O 1
ATOM 2373 N N . ALA A 1 309 ? -19.968 7.328 7.842 1.00 97.12 309 ALA A N 1
ATOM 2374 C CA . ALA A 1 309 ? -19.654 6.213 8.735 1.00 97.12 309 ALA A CA 1
ATOM 2375 C C . ALA A 1 309 ? -19.919 6.591 10.199 1.00 97.12 309 ALA A C 1
ATOM 2377 O O . ALA A 1 309 ? -20.661 5.887 10.893 1.00 97.12 309 ALA A O 1
ATOM 2378 N N . LEU A 1 310 ? -19.401 7.744 10.645 1.00 97.31 310 LEU A N 1
ATOM 2379 C CA . LEU A 1 310 ? -19.681 8.283 11.979 1.00 97.31 310 LEU A CA 1
ATOM 2380 C C . LEU A 1 310 ? -21.186 8.427 12.202 1.00 97.31 310 LEU A C 1
ATOM 2382 O O . LEU A 1 310 ? -21.707 7.887 13.170 1.00 97.31 310 LEU A O 1
ATOM 2386 N N . GLY A 1 311 ? -21.904 9.077 11.283 1.00 96.69 311 GLY A N 1
ATOM 2387 C CA . GLY A 1 311 ? -23.350 9.282 11.380 1.00 96.69 311 GLY A CA 1
ATOM 2388 C C . GLY A 1 311 ? -24.157 7.982 11.470 1.00 96.69 311 GLY A C 1
ATOM 2389 O O . GLY A 1 311 ? -25.192 7.956 12.138 1.00 96.69 311 GLY A O 1
ATOM 2390 N N . ARG A 1 312 ? -23.663 6.902 10.851 1.00 97.88 312 ARG A N 1
ATOM 2391 C CA . ARG A 1 312 ? -24.234 5.548 10.915 1.00 97.88 312 ARG A CA 1
ATOM 2392 C C . ARG A 1 312 ? -23.887 4.792 12.196 1.00 97.88 312 ARG A C 1
ATOM 2394 O O . ARG A 1 312 ? -24.493 3.755 12.428 1.00 97.88 312 ARG A O 1
ATOM 2401 N N . GLY A 1 313 ? -22.996 5.313 13.039 1.00 97.94 313 GLY A N 1
ATOM 2402 C CA . GLY A 1 313 ? -22.614 4.711 14.319 1.00 97.94 313 GLY A CA 1
ATOM 2403 C C . GLY A 1 313 ? -21.289 3.950 14.296 1.00 97.94 313 GLY A C 1
ATOM 2404 O O . GLY A 1 313 ? -20.968 3.291 15.283 1.00 97.94 313 GLY A O 1
ATOM 2405 N N . PHE A 1 314 ? -20.511 4.035 13.212 1.00 98.50 314 PHE A N 1
ATOM 2406 C CA . PHE A 1 314 ? -19.188 3.415 13.138 1.00 98.50 314 PHE A CA 1
ATOM 2407 C C . PHE A 1 314 ? -18.195 4.157 14.036 1.00 98.50 314 PHE A C 1
ATOM 2409 O O . PHE A 1 314 ? -18.288 5.370 14.247 1.00 98.50 314 PHE A O 1
ATOM 2416 N N . ALA A 1 315 ? -17.189 3.429 14.515 1.00 98.19 315 ALA A N 1
ATOM 2417 C CA . ALA A 1 315 ? -15.935 4.043 14.915 1.00 98.19 315 ALA A CA 1
ATOM 2418 C C . ALA A 1 315 ? -15.061 4.283 13.680 1.00 98.19 315 ALA A C 1
ATOM 2420 O O . ALA A 1 315 ? -15.024 3.467 12.761 1.00 98.19 315 ALA A O 1
ATOM 2421 N N . MET A 1 316 ? -14.321 5.379 13.702 1.00 97.31 316 MET A N 1
ATOM 2422 C CA . MET A 1 316 ? -13.273 5.712 12.749 1.00 97.31 316 MET A CA 1
ATOM 2423 C C . MET A 1 316 ? -11.916 5.451 13.388 1.00 97.31 316 MET A C 1
ATOM 2425 O O . MET A 1 316 ? -11.712 5.806 14.551 1.00 97.31 316 MET A O 1
ATOM 2429 N N . LEU A 1 317 ? -10.983 4.891 12.629 1.00 97.62 317 LEU A N 1
ATOM 2430 C CA . LEU A 1 317 ? -9.601 4.697 13.052 1.00 97.62 317 LEU A CA 1
ATOM 2431 C C . LEU A 1 317 ? -8.667 4.936 11.875 1.00 97.62 317 LEU A C 1
ATOM 2433 O O . LEU A 1 317 ? -8.896 4.382 10.813 1.00 97.62 317 LEU A O 1
ATOM 2437 N N . SER A 1 318 ? -7.584 5.673 12.079 1.00 96.88 318 SER A N 1
ATOM 2438 C CA . SER A 1 318 ? -6.484 5.715 11.115 1.00 96.88 318 SER A CA 1
ATOM 2439 C C . SER A 1 318 ? -5.139 5.832 11.830 1.00 96.88 318 SER A C 1
ATOM 2441 O O . SER A 1 318 ? -5.075 6.233 12.999 1.00 96.88 318 SER A O 1
ATOM 2443 N N . THR A 1 319 ? -4.067 5.458 11.140 1.00 97.50 319 THR A N 1
ATOM 2444 C CA . THR A 1 319 ? -2.682 5.594 11.598 1.00 97.50 319 THR A CA 1
ATOM 2445 C C . THR A 1 319 ? -1.875 6.322 10.534 1.00 97.50 319 THR A C 1
ATOM 2447 O O . THR A 1 319 ? -2.056 6.086 9.342 1.00 97.50 319 THR A O 1
ATOM 2450 N N . ALA A 1 320 ? -0.973 7.202 10.960 1.00 97.12 320 ALA A N 1
ATOM 2451 C CA . ALA A 1 320 ? -0.062 7.907 10.065 1.00 97.12 320 ALA A CA 1
ATOM 2452 C C . ALA A 1 320 ? 0.824 6.922 9.281 1.00 97.12 320 ALA A C 1
ATOM 2454 O O . ALA A 1 320 ? 0.959 7.045 8.072 1.00 97.12 320 ALA A O 1
ATOM 2455 N N . LEU A 1 321 ? 1.273 5.837 9.916 1.00 96.50 321 LEU A N 1
ATOM 2456 C CA . LEU A 1 321 ? 1.989 4.757 9.233 1.00 96.50 321 LEU A CA 1
ATOM 2457 C C . LEU A 1 321 ? 1.168 3.969 8.205 1.00 96.50 321 LEU A C 1
ATOM 2459 O O . LEU A 1 321 ? 1.786 3.225 7.460 1.00 96.50 321 LEU A O 1
ATOM 2463 N N . ALA A 1 322 ? -0.167 4.083 8.165 1.00 94.06 322 ALA A N 1
ATOM 2464 C CA . ALA A 1 322 ? -1.019 3.505 7.112 1.00 94.06 322 ALA A CA 1
ATOM 2465 C C . ALA A 1 322 ? -1.415 4.532 6.030 1.00 94.06 322 ALA A C 1
ATOM 2467 O O . ALA A 1 322 ? -2.318 4.280 5.224 1.00 94.06 322 ALA A O 1
ATOM 2468 N N . ASN A 1 323 ? -0.758 5.695 6.036 1.00 95.12 323 ASN A N 1
ATOM 2469 C CA . ASN A 1 323 ? -0.678 6.613 4.912 1.00 95.12 323 ASN A CA 1
ATOM 2470 C C . ASN A 1 323 ? 0.527 6.214 4.056 1.00 95.12 323 ASN A C 1
ATOM 2472 O O . ASN A 1 323 ? 1.671 6.416 4.460 1.00 95.12 323 ASN A O 1
ATOM 2476 N N . THR A 1 324 ? 0.280 5.668 2.874 1.00 94.94 324 THR A N 1
ATOM 2477 C CA . THR A 1 324 ? 1.341 5.120 2.025 1.00 94.94 324 THR A CA 1
ATOM 2478 C C . THR A 1 324 ? 2.320 6.205 1.554 1.00 94.94 324 THR A C 1
ATOM 2480 O O . THR A 1 324 ? 3.511 5.930 1.423 1.00 94.94 324 THR A O 1
ATOM 2483 N N . GLY A 1 325 ? 1.886 7.464 1.413 1.00 92.94 325 GLY A N 1
ATOM 2484 C CA . GLY A 1 325 ? 2.765 8.612 1.153 1.00 92.94 325 GLY A CA 1
ATOM 2485 C C . GLY A 1 325 ? 3.767 8.901 2.273 1.00 92.94 325 GLY A C 1
ATOM 2486 O O . GLY A 1 325 ? 4.858 9.387 1.999 1.00 92.94 325 GLY A O 1
ATOM 2487 N N . HIS A 1 326 ? 3.416 8.550 3.510 1.00 95.38 326 HIS A N 1
ATOM 2488 C CA . HIS A 1 326 ? 4.279 8.661 4.685 1.00 95.38 326 HIS A CA 1
ATOM 2489 C C . HIS A 1 326 ? 5.151 7.409 4.881 1.00 95.38 326 HIS A C 1
ATOM 2491 O O . HIS A 1 326 ? 6.341 7.495 5.185 1.00 95.38 326 HIS A O 1
ATOM 2497 N N . ASN A 1 327 ? 4.559 6.225 4.699 1.00 95.94 327 ASN A N 1
ATOM 2498 C CA . ASN A 1 327 ? 5.216 4.934 4.867 1.00 95.94 327 ASN A CA 1
ATOM 2499 C C . ASN A 1 327 ? 4.644 3.902 3.883 1.00 95.94 327 ASN A C 1
ATOM 2501 O O . ASN A 1 327 ? 3.617 3.284 4.142 1.00 95.94 327 ASN A O 1
ATOM 2505 N N . CYS A 1 328 ? 5.358 3.648 2.789 1.00 96.19 328 CYS A N 1
ATOM 2506 C CA . CYS A 1 328 ? 4.980 2.684 1.755 1.00 96.19 328 CYS A CA 1
ATOM 2507 C C . CYS A 1 328 ? 5.553 1.277 2.024 1.00 96.19 328 CYS A C 1
ATOM 2509 O O . CYS A 1 328 ? 6.200 0.665 1.172 1.00 96.19 328 CYS A O 1
ATOM 2511 N N . ASN A 1 329 ? 5.364 0.772 3.248 1.00 96.56 329 ASN A N 1
ATOM 2512 C CA . ASN A 1 329 ? 5.839 -0.544 3.683 1.00 96.56 329 ASN A CA 1
ATOM 2513 C C . ASN A 1 329 ? 4.699 -1.334 4.335 1.00 96.56 329 ASN A C 1
ATOM 2515 O O . ASN A 1 329 ? 4.373 -1.103 5.504 1.00 96.56 329 ASN A O 1
ATOM 2519 N N . VAL A 1 330 ? 4.174 -2.324 3.597 1.00 96.94 330 VAL A N 1
ATOM 2520 C CA . VAL A 1 330 ? 3.021 -3.167 3.976 1.00 96.94 330 VAL A CA 1
ATOM 2521 C C . VAL A 1 330 ? 3.117 -3.733 5.392 1.00 96.94 330 VAL A C 1
ATOM 2523 O O . VAL A 1 330 ? 2.123 -3.852 6.107 1.00 96.94 330 VAL A O 1
ATOM 2526 N N . THR A 1 331 ? 4.328 -4.072 5.827 1.00 97.06 331 THR A N 1
ATOM 2527 C CA . THR A 1 331 ? 4.560 -4.688 7.131 1.00 97.06 331 THR A CA 1
ATOM 2528 C C . THR A 1 331 ? 4.351 -3.674 8.256 1.00 97.06 331 THR A C 1
ATOM 2530 O O . THR A 1 331 ? 3.663 -3.956 9.239 1.00 97.06 331 THR A O 1
ATOM 2533 N N . THR A 1 332 ? 4.933 -2.484 8.113 1.00 97.31 332 THR A N 1
ATOM 2534 C CA . THR A 1 332 ? 4.812 -1.394 9.089 1.00 97.31 332 THR A CA 1
ATOM 2535 C C . THR A 1 332 ? 3.394 -0.821 9.101 1.00 97.31 332 THR A C 1
ATOM 2537 O O . THR A 1 332 ? 2.844 -0.574 10.179 1.00 97.31 332 THR A O 1
ATOM 2540 N N . GLU A 1 333 ? 2.767 -0.692 7.924 1.00 97.94 333 GLU A N 1
ATOM 2541 C CA . GLU A 1 333 ? 1.361 -0.297 7.788 1.00 97.94 333 GLU A CA 1
ATOM 2542 C C . GLU A 1 333 ? 0.464 -1.273 8.576 1.00 97.94 333 GLU A C 1
ATOM 2544 O O . GLU A 1 333 ? -0.272 -0.856 9.478 1.00 97.94 333 GLU A O 1
ATOM 2549 N N . ALA A 1 334 ? 0.591 -2.583 8.320 1.00 98.25 334 ALA A N 1
ATOM 2550 C CA . ALA A 1 334 ? -0.191 -3.627 8.983 1.00 98.25 334 ALA A CA 1
ATOM 2551 C C . ALA A 1 334 ? 0.024 -3.670 10.503 1.00 98.25 334 ALA A C 1
ATOM 2553 O O . ALA A 1 334 ? -0.941 -3.810 11.260 1.00 98.25 334 ALA A O 1
ATOM 2554 N N . GLU A 1 335 ? 1.270 -3.540 10.969 1.00 98.19 335 GLU A N 1
ATOM 2555 C CA . GLU A 1 335 ? 1.586 -3.508 12.399 1.00 98.19 335 GLU A CA 1
ATOM 2556 C C . GLU A 1 335 ? 0.923 -2.319 13.089 1.00 98.19 335 GLU A C 1
ATOM 2558 O O . GLU A 1 335 ? 0.289 -2.486 14.135 1.00 98.19 335 GLU A O 1
ATOM 2563 N N . SER A 1 336 ? 1.005 -1.135 12.475 1.00 98.06 336 SER A N 1
ATOM 2564 C CA . SER A 1 336 ? 0.400 0.075 13.025 1.00 98.06 336 SER A CA 1
ATOM 2565 C C . SER A 1 336 ? -1.115 -0.082 13.187 1.00 98.06 336 SER A C 1
ATOM 2567 O O . SER A 1 336 ? -1.654 0.226 14.252 1.00 98.06 336 SER A O 1
ATOM 2569 N N . LEU A 1 337 ? -1.803 -0.641 12.188 1.00 98.25 337 LEU A N 1
ATOM 2570 C CA . LEU A 1 337 ? -3.247 -0.856 12.236 1.00 98.25 337 LEU A CA 1
ATOM 2571 C C . LEU A 1 337 ? -3.629 -1.946 13.228 1.00 98.25 337 LEU A C 1
ATOM 2573 O O . LEU A 1 337 ? -4.576 -1.763 13.989 1.00 98.25 337 LEU A O 1
ATOM 2577 N N . MET A 1 338 ? -2.893 -3.058 13.268 1.00 97.44 338 MET A N 1
ATOM 2578 C CA . MET A 1 338 ? -3.125 -4.125 14.241 1.00 97.44 338 ME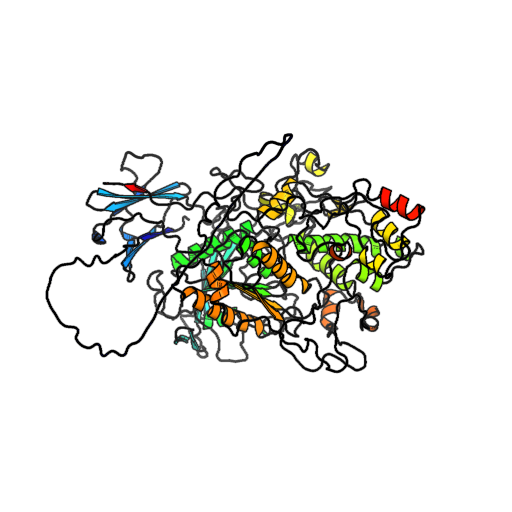T A CA 1
ATOM 2579 C C . MET A 1 338 ? -3.043 -3.573 15.669 1.00 97.44 338 MET A C 1
ATOM 2581 O O . MET A 1 338 ? -3.979 -3.747 16.454 1.00 97.44 338 MET A O 1
ATOM 2585 N N . MET A 1 339 ? -1.990 -2.806 15.965 1.00 96.75 339 MET A N 1
ATOM 2586 C CA . MET A 1 339 ? -1.811 -2.147 17.256 1.00 96.75 339 MET A CA 1
ATOM 2587 C C . MET A 1 339 ? -2.933 -1.147 17.559 1.00 96.75 339 MET A C 1
ATOM 2589 O O . MET A 1 339 ? -3.361 -1.034 18.708 1.00 96.75 339 MET A O 1
ATOM 2593 N N . ALA A 1 340 ? -3.424 -0.408 16.562 1.00 97.12 340 ALA A N 1
ATOM 2594 C CA . ALA A 1 340 ? -4.437 0.626 16.789 1.00 97.12 340 ALA A CA 1
ATOM 2595 C C . ALA A 1 340 ? -5.818 0.005 17.011 1.00 97.12 340 AL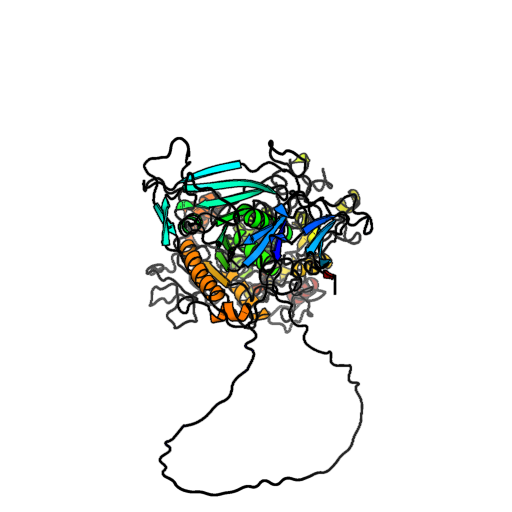A A C 1
ATOM 2597 O O . ALA A 1 340 ? -6.582 0.447 17.869 1.00 97.12 340 ALA A O 1
ATOM 2598 N N . LYS A 1 341 ? -6.110 -1.074 16.280 1.00 97.19 341 LYS A N 1
ATOM 2599 C CA . LYS A 1 341 ? -7.312 -1.887 16.459 1.00 97.19 341 LYS A CA 1
ATOM 2600 C C . LYS A 1 341 ? -7.330 -2.561 17.824 1.00 97.19 341 LYS A C 1
ATOM 2602 O O . LYS A 1 341 ? -8.379 -2.572 18.455 1.00 97.19 341 LYS A O 1
ATOM 2607 N N . GLU A 1 342 ? -6.201 -3.086 18.297 1.00 93.00 342 GLU A N 1
ATOM 2608 C CA . GLU A 1 342 ? -6.089 -3.615 19.661 1.00 93.00 342 GLU A CA 1
ATOM 2609 C C . GLU A 1 342 ? -6.431 -2.533 20.693 1.00 93.00 342 GLU A C 1
ATOM 2611 O O . GLU A 1 342 ? -7.314 -2.742 21.523 1.00 93.00 342 GLU A O 1
ATOM 2616 N N . HIS A 1 343 ? -5.826 -1.345 20.585 1.00 94.00 343 HIS A N 1
ATOM 2617 C CA . HIS A 1 343 ? -6.103 -0.224 21.490 1.00 94.00 343 HIS A CA 1
ATOM 2618 C C . HIS A 1 343 ? -7.577 0.212 21.466 1.00 94.00 343 HIS A C 1
ATOM 2620 O O . HIS A 1 343 ? -8.191 0.418 22.520 1.00 94.00 343 HIS A O 1
ATOM 2626 N N . LEU A 1 344 ? -8.175 0.296 20.272 1.00 95.31 344 LEU A N 1
ATOM 2627 C CA . LEU A 1 344 ? -9.601 0.568 20.108 1.00 95.31 344 LEU A CA 1
ATOM 2628 C C . LEU A 1 344 ? -10.435 -0.501 20.812 1.00 95.31 344 LEU A C 1
ATOM 2630 O O . LEU A 1 344 ? -11.348 -0.177 21.569 1.00 95.31 344 LEU A O 1
ATOM 2634 N N . VAL A 1 345 ? -10.098 -1.773 20.610 1.00 92.81 345 VAL A N 1
ATOM 2635 C CA . VAL A 1 345 ? -10.830 -2.886 21.206 1.00 92.81 345 VAL A CA 1
ATOM 2636 C C . VAL A 1 345 ? -10.729 -2.859 22.731 1.00 92.81 345 VAL A C 1
ATOM 2638 O O . VAL A 1 345 ? -11.727 -3.045 23.422 1.00 92.81 345 VAL A O 1
ATOM 2641 N N . GLU A 1 346 ? -9.549 -2.570 23.276 1.00 89.00 346 GLU A N 1
ATOM 2642 C CA . GLU A 1 346 ? -9.281 -2.454 24.714 1.00 89.00 346 GLU A CA 1
ATOM 2643 C C . GLU A 1 346 ? -9.981 -1.297 25.406 1.00 89.00 346 GLU A C 1
ATOM 2645 O O . GLU A 1 346 ? -10.375 -1.432 26.570 1.00 89.00 346 GLU A O 1
ATOM 2650 N N . THR A 1 347 ? -10.160 -0.194 24.690 1.00 90.56 347 THR A N 1
ATOM 2651 C CA . THR A 1 347 ? -10.671 1.052 25.260 1.00 90.56 347 THR A CA 1
ATOM 2652 C C . THR A 1 347 ? -12.166 1.231 24.998 1.00 90.56 347 THR A C 1
ATOM 2654 O O . THR A 1 347 ? -12.904 1.631 25.903 1.00 90.56 347 THR A O 1
ATOM 2657 N N . TYR A 1 348 ? -12.633 0.890 23.795 1.00 92.88 348 TYR A N 1
ATOM 2658 C CA . TYR A 1 348 ? -13.984 1.196 23.323 1.00 92.88 348 TYR A CA 1
ATOM 2659 C C . TYR A 1 348 ? -14.910 -0.021 23.322 1.00 92.88 348 TYR A C 1
ATOM 2661 O O . TYR A 1 348 ? -16.046 0.124 23.770 1.00 92.88 348 TYR A O 1
ATOM 2669 N N . GLY A 1 349 ? -14.433 -1.201 22.906 1.00 91.00 349 GLY A N 1
ATOM 2670 C CA . GLY A 1 349 ? -15.185 -2.468 22.910 1.00 91.00 349 GLY A CA 1
ATOM 2671 C C . GLY A 1 349 ? -14.926 -3.355 21.687 1.00 91.00 349 GLY A C 1
ATOM 2672 O O . GLY A 1 349 ? -14.054 -3.075 20.873 1.00 91.00 349 GLY A O 1
ATOM 2673 N N . ASP A 1 350 ? -15.680 -4.440 21.538 1.00 90.25 350 ASP A N 1
ATOM 2674 C CA . ASP A 1 350 ? -15.459 -5.403 20.450 1.00 90.25 350 ASP A CA 1
ATOM 2675 C C . ASP A 1 350 ? -15.848 -4.852 19.066 1.00 90.25 350 ASP A C 1
ATOM 2677 O O . ASP A 1 350 ? -16.657 -3.934 18.949 1.00 90.25 350 ASP A O 1
ATOM 2681 N N . LEU A 1 351 ? -15.290 -5.452 18.009 1.00 94.25 351 LEU A N 1
ATOM 2682 C CA . LEU A 1 351 ? -15.615 -5.141 16.616 1.00 94.25 351 LEU A CA 1
ATOM 2683 C C . LEU A 1 351 ? -16.387 -6.287 15.953 1.00 94.25 351 LEU A C 1
ATOM 2685 O O . LEU A 1 351 ? -16.029 -7.456 16.113 1.00 94.25 351 LEU A O 1
ATOM 2689 N N . ARG A 1 352 ? -17.402 -5.937 15.162 1.00 95.50 352 ARG A N 1
ATOM 2690 C CA . ARG A 1 352 ? -18.147 -6.834 14.267 1.00 95.50 352 ARG A CA 1
ATOM 2691 C C . ARG A 1 352 ? -17.392 -7.058 12.960 1.00 95.50 352 ARG A C 1
ATOM 2693 O O . ARG A 1 352 ? -17.188 -8.199 12.557 1.00 95.50 352 ARG A O 1
ATOM 2700 N N . TYR A 1 353 ? -16.933 -5.974 12.334 1.00 97.94 353 TYR A N 1
ATOM 2701 C CA . TYR A 1 353 ? -16.092 -5.997 11.135 1.00 97.94 353 TYR A CA 1
ATOM 2702 C C . TYR A 1 353 ? -15.406 -4.648 10.892 1.00 97.94 353 TYR A C 1
ATOM 2704 O O . TYR A 1 353 ? -15.720 -3.637 11.525 1.00 97.94 353 TYR A O 1
ATOM 2712 N N . THR A 1 354 ? -14.435 -4.656 9.978 1.00 98.62 354 THR A N 1
ATOM 2713 C CA . THR A 1 354 ? -13.652 -3.488 9.564 1.00 98.62 354 THR A CA 1
ATOM 2714 C C . THR A 1 354 ? -13.763 -3.262 8.056 1.00 98.62 354 THR A C 1
ATOM 2716 O O . THR A 1 354 ? -13.527 -4.195 7.281 1.00 98.62 354 THR A O 1
ATOM 2719 N N . ILE A 1 355 ? -14.089 -2.027 7.668 1.00 98.69 355 ILE A N 1
ATOM 2720 C CA . ILE A 1 355 ? -14.109 -1.535 6.285 1.00 98.69 355 ILE A CA 1
ATOM 2721 C C . ILE A 1 355 ? -12.953 -0.546 6.106 1.00 98.69 355 ILE A C 1
ATOM 2723 O O . ILE A 1 355 ? -12.815 0.377 6.906 1.00 98.69 355 ILE A O 1
ATOM 2727 N N . GLY A 1 356 ? -12.119 -0.752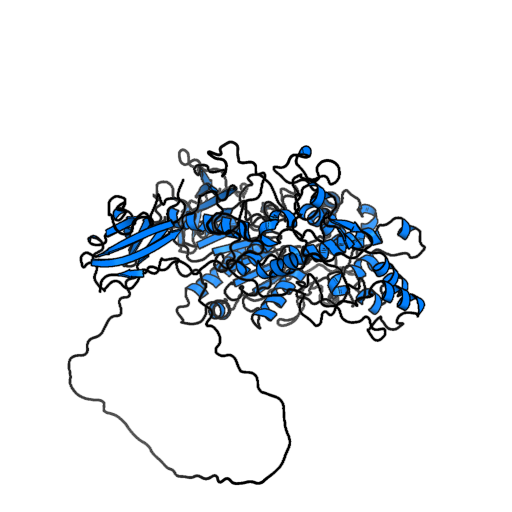 5.091 1.00 97.31 356 GLY A N 1
ATOM 2728 C CA . GLY A 1 356 ? -11.144 0.245 4.646 1.00 97.31 356 GLY A CA 1
ATOM 2729 C C . GLY A 1 356 ? -11.710 1.113 3.520 1.00 97.31 356 GLY A C 1
ATOM 2730 O O . GLY A 1 356 ? -12.607 0.668 2.800 1.00 97.31 356 GLY A O 1
ATOM 2731 N N . SER A 1 357 ? -11.180 2.327 3.372 1.00 94.75 357 SER A N 1
ATOM 2732 C CA . SER A 1 357 ? -11.429 3.199 2.221 1.00 94.75 357 SER A CA 1
ATOM 2733 C C . SER A 1 357 ? -10.179 3.984 1.831 1.00 94.75 357 SER A C 1
ATOM 2735 O O . SER A 1 357 ? -9.423 4.414 2.706 1.00 94.75 357 SER A O 1
ATOM 2737 N N . GLY A 1 358 ? -9.941 4.165 0.530 1.00 92.31 358 GLY A N 1
ATOM 2738 C CA . GLY A 1 358 ? -8.785 4.924 0.059 1.00 92.31 358 GLY A CA 1
ATOM 2739 C C . GLY A 1 358 ? -8.557 4.904 -1.452 1.00 92.31 358 GLY A C 1
ATOM 2740 O O . GLY A 1 358 ? -8.848 3.916 -2.134 1.00 92.31 358 GLY A O 1
ATOM 2741 N N . CYS A 1 359 ? -7.974 5.997 -1.947 1.00 89.88 359 CYS A N 1
ATOM 2742 C CA . CYS A 1 359 ? -7.539 6.187 -3.334 1.00 89.88 359 CYS A CA 1
ATOM 2743 C C . CYS A 1 359 ? -6.029 5.926 -3.477 1.00 89.88 359 CYS A C 1
ATOM 2745 O O . CYS A 1 359 ? -5.272 6.266 -2.566 1.00 89.88 359 CYS A O 1
ATOM 2747 N N . SER A 1 360 ? -5.553 5.401 -4.612 1.00 91.00 360 SER A N 1
ATOM 2748 C CA . SER A 1 360 ? -4.116 5.380 -4.952 1.00 91.00 360 SER A CA 1
ATOM 2749 C C . SER A 1 360 ? -3.300 4.619 -3.892 1.00 91.00 360 SER A C 1
ATOM 2751 O O . SER A 1 360 ? -3.555 3.432 -3.683 1.00 91.00 360 SER A O 1
ATOM 2753 N N . GLY A 1 361 ? -2.396 5.276 -3.156 1.00 93.19 361 GLY A N 1
ATOM 2754 C CA . GLY A 1 361 ? -1.713 4.725 -1.978 1.00 93.19 361 GLY A CA 1
ATOM 2755 C C . GLY A 1 361 ? -2.659 4.065 -0.971 1.00 93.19 361 GLY A C 1
ATOM 2756 O O . GLY A 1 361 ? -2.418 2.950 -0.521 1.00 93.19 361 GLY A O 1
ATOM 2757 N N . GLY A 1 362 ? -3.833 4.649 -0.734 1.00 94.44 362 GLY A N 1
ATOM 2758 C CA . GLY A 1 362 ? -4.812 4.062 0.173 1.00 94.44 362 GLY A CA 1
ATOM 2759 C C . GLY A 1 362 ? -5.418 2.757 -0.341 1.00 94.44 362 GLY A C 1
ATOM 2760 O O . GLY A 1 362 ? -5.832 1.915 0.455 1.00 94.44 362 GLY A O 1
ATOM 2761 N N . SER A 1 363 ? -5.439 2.543 -1.659 1.00 96.06 363 SER A N 1
ATOM 2762 C CA . SER A 1 363 ? -5.795 1.244 -2.238 1.00 96.06 363 SER A CA 1
ATOM 2763 C C . SER A 1 363 ? -4.641 0.237 -2.148 1.00 96.06 363 SER A C 1
ATOM 2765 O O . SER A 1 363 ? -4.895 -0.939 -1.891 1.00 96.06 363 SER A O 1
ATOM 2767 N N . ILE A 1 364 ? -3.387 0.696 -2.267 1.00 97.44 364 ILE A N 1
ATOM 2768 C CA . ILE A 1 364 ? -2.182 -0.126 -2.080 1.00 97.44 364 ILE A CA 1
ATOM 2769 C C . ILE A 1 364 ? -2.168 -0.699 -0.666 1.00 97.44 364 ILE A C 1
ATOM 2771 O O . ILE A 1 364 ? -2.124 -1.922 -0.517 1.00 97.44 364 ILE A O 1
ATOM 2775 N N . ALA A 1 365 ? -2.267 0.156 0.359 1.00 97.44 365 ALA A N 1
ATOM 2776 C CA . ALA A 1 365 ? -2.268 -0.262 1.759 1.00 97.44 365 ALA A CA 1
ATOM 2777 C C . ALA A 1 365 ? -3.353 -1.315 2.012 1.00 97.44 365 ALA A C 1
ATOM 2779 O O . ALA A 1 365 ? -3.076 -2.427 2.447 1.00 97.44 365 ALA A O 1
ATOM 2780 N N . GLN A 1 366 ? -4.603 -1.012 1.663 1.00 97.56 366 GLN A N 1
ATOM 2781 C CA . GLN A 1 366 ? -5.725 -1.925 1.881 1.00 97.56 366 GLN A CA 1
ATOM 2782 C C . GLN A 1 366 ? -5.532 -3.294 1.220 1.00 97.56 366 GLN A C 1
ATOM 2784 O O . GLN A 1 366 ? -5.715 -4.327 1.870 1.00 97.56 366 GLN A O 1
ATOM 2789 N N . GLN A 1 367 ? -5.174 -3.313 -0.065 1.00 97.81 367 GLN A N 1
ATOM 2790 C CA . GLN A 1 367 ? -5.098 -4.551 -0.835 1.00 97.81 367 GLN A CA 1
ATOM 2791 C C . GLN A 1 367 ? -3.882 -5.400 -0.444 1.00 97.81 367 GLN A C 1
ATOM 2793 O O . GLN A 1 367 ? -4.019 -6.613 -0.262 1.00 97.81 367 GLN A O 1
ATOM 2798 N N . THR A 1 368 ? -2.717 -4.779 -0.242 1.00 98.19 368 THR A N 1
ATOM 2799 C CA . THR A 1 368 ? -1.499 -5.487 0.185 1.00 98.19 368 THR A CA 1
ATOM 2800 C C . THR A 1 368 ? -1.613 -5.983 1.625 1.00 98.19 368 THR A C 1
ATOM 2802 O O . THR A 1 368 ? -1.296 -7.143 1.886 1.00 98.19 368 THR A O 1
ATOM 2805 N N . ILE A 1 369 ? -2.159 -5.186 2.551 1.00 98.56 369 ILE A N 1
ATOM 2806 C CA . ILE A 1 369 ? -2.367 -5.594 3.948 1.00 98.56 369 ILE A CA 1
ATOM 2807 C C . ILE A 1 369 ? -3.406 -6.713 4.038 1.00 98.56 369 ILE A C 1
ATOM 2809 O O . ILE A 1 369 ? -3.191 -7.679 4.766 1.00 98.56 369 ILE A O 1
ATOM 2813 N N . ALA A 1 370 ? -4.519 -6.638 3.301 1.00 98.25 370 ALA A N 1
ATOM 2814 C CA . ALA A 1 370 ? -5.506 -7.718 3.288 1.00 98.25 370 ALA A CA 1
ATOM 2815 C C . ALA A 1 370 ? -4.917 -9.039 2.755 1.00 98.25 370 ALA A C 1
ATOM 2817 O O . ALA A 1 370 ? -5.279 -10.108 3.249 1.00 98.25 370 ALA A O 1
ATOM 2818 N N . ASN A 1 371 ? -3.986 -8.962 1.798 1.00 98.25 371 ASN A N 1
ATOM 2819 C CA . ASN A 1 371 ? -3.297 -10.117 1.231 1.00 98.25 371 ASN A CA 1
ATOM 2820 C C . ASN A 1 371 ? -2.154 -10.656 2.125 1.00 98.25 371 ASN A C 1
ATOM 2822 O O . ASN A 1 371 ? -1.986 -11.868 2.239 1.00 98.25 371 ASN A O 1
ATOM 2826 N N . ALA A 1 372 ? -1.370 -9.796 2.779 1.00 98.25 372 ALA A N 1
ATOM 2827 C CA . ALA A 1 372 ? -0.215 -10.195 3.598 1.00 98.25 372 ALA A CA 1
ATOM 2828 C C . ALA A 1 372 ? -0.562 -10.446 5.079 1.00 98.25 372 ALA A C 1
ATOM 2830 O O . ALA A 1 372 ? 0.072 -11.254 5.758 1.00 98.25 372 ALA A O 1
ATOM 2831 N N . TYR A 1 373 ? -1.598 -9.788 5.596 1.00 97.56 373 TYR A N 1
ATOM 2832 C CA . TYR A 1 373 ? -2.027 -9.840 6.997 1.00 97.56 373 TYR A CA 1
ATOM 2833 C C . TYR A 1 373 ? -3.551 -10.053 7.085 1.00 97.56 373 TYR A C 1
ATOM 2835 O O . TYR A 1 373 ? -4.294 -9.201 7.595 1.00 97.56 373 TYR A O 1
ATOM 2843 N N . PRO A 1 374 ? -4.052 -11.205 6.586 1.00 96.06 374 PRO A N 1
ATOM 2844 C CA . PRO A 1 374 ? -5.480 -11.469 6.478 1.00 96.06 374 PRO A CA 1
ATOM 2845 C C . PRO A 1 374 ? -6.170 -11.400 7.842 1.00 96.06 374 PRO A C 1
ATOM 2847 O O . PRO A 1 374 ? -5.680 -11.915 8.851 1.00 96.06 374 PRO A O 1
ATOM 2850 N N . GLY A 1 375 ? -7.346 -10.772 7.852 1.00 92.69 375 GLY A N 1
ATOM 2851 C CA . GLY A 1 375 ? -8.151 -10.518 9.045 1.00 92.69 375 GLY A CA 1
ATOM 2852 C C . GLY A 1 375 ? -8.195 -9.047 9.455 1.00 92.69 375 GLY A C 1
ATOM 2853 O O . GLY A 1 375 ? -9.183 -8.648 10.071 1.00 92.69 375 GLY A O 1
ATOM 2854 N N . ILE A 1 376 ? -7.210 -8.218 9.076 1.00 96.44 376 ILE A N 1
ATOM 2855 C CA . ILE A 1 376 ? -7.246 -6.772 9.369 1.00 96.44 376 ILE A CA 1
ATOM 2856 C C . ILE A 1 376 ? -8.486 -6.109 8.747 1.00 96.44 376 ILE A C 1
ATOM 2858 O O . ILE A 1 376 ? -9.120 -5.293 9.417 1.00 96.44 376 ILE A O 1
ATOM 2862 N N . TYR A 1 377 ? -8.903 -6.528 7.553 1.00 98.25 377 TYR A N 1
ATOM 2863 C CA . TYR A 1 377 ? -10.126 -6.058 6.899 1.00 98.25 377 TYR A CA 1
ATOM 2864 C C . TYR A 1 377 ? -11.114 -7.194 6.657 1.00 98.25 377 TYR A C 1
ATOM 2866 O O . TYR A 1 377 ? -10.733 -8.358 6.509 1.00 98.25 377 TYR A O 1
ATOM 2874 N N . GLN A 1 378 ? -12.397 -6.841 6.616 1.00 98.31 378 GLN A N 1
ATOM 2875 C CA . GLN A 1 378 ? -13.461 -7.697 6.087 1.00 98.31 378 GLN A CA 1
ATOM 2876 C C . GLN A 1 378 ? -14.007 -7.147 4.762 1.00 98.31 378 GLN A C 1
ATOM 2878 O O . GLN A 1 378 ? -14.404 -7.942 3.912 1.00 98.31 378 GLN A O 1
ATOM 2883 N N . GLY A 1 379 ? -13.986 -5.822 4.570 1.00 98.56 379 GLY A N 1
ATOM 2884 C CA . GLY A 1 379 ? -14.377 -5.166 3.322 1.00 98.56 379 GLY A CA 1
ATOM 2885 C C . GLY A 1 379 ? -13.395 -4.076 2.901 1.00 98.56 379 GLY A C 1
ATOM 2886 O O . GLY A 1 379 ? -12.901 -3.340 3.756 1.00 98.56 379 GLY A O 1
ATOM 2887 N N . LEU A 1 380 ? -13.128 -3.973 1.600 1.00 98.69 380 LEU A N 1
ATOM 2888 C CA . LEU A 1 380 ? -12.297 -2.933 0.990 1.00 98.69 380 LEU A CA 1
ATOM 2889 C C . LEU A 1 380 ? -13.156 -2.059 0.077 1.00 98.69 380 LEU A C 1
ATOM 2891 O O . LEU A 1 380 ? -13.822 -2.579 -0.821 1.00 98.69 380 LEU A O 1
ATOM 2895 N N . VAL A 1 381 ? -13.116 -0.748 0.294 1.00 97.69 381 VAL A N 1
ATOM 2896 C CA . VAL A 1 381 ? -13.604 0.246 -0.662 1.00 97.69 381 VAL A CA 1
ATOM 2897 C C . VAL A 1 381 ? -12.374 0.903 -1.279 1.00 97.69 381 VAL A C 1
ATOM 2899 O O . VAL A 1 381 ? -11.622 1.608 -0.610 1.00 97.69 381 VAL A O 1
ATOM 2902 N N . VAL A 1 382 ? -12.105 0.611 -2.546 1.00 95.94 382 VAL A N 1
ATOM 2903 C CA . VAL A 1 382 ? -10.905 1.105 -3.235 1.00 95.94 382 VAL A CA 1
ATOM 2904 C C . VAL A 1 382 ? -11.292 1.969 -4.423 1.00 95.94 382 VAL A C 1
ATOM 2906 O O . VAL A 1 382 ? -12.300 1.728 -5.083 1.00 95.94 382 VAL A O 1
ATOM 2909 N N . THR A 1 383 ? -10.488 2.990 -4.694 1.00 90.69 383 THR A N 1
ATOM 2910 C CA . THR A 1 383 ? -10.693 3.894 -5.827 1.00 90.69 383 THR A CA 1
ATOM 2911 C C . THR A 1 383 ? -9.362 4.361 -6.393 1.00 90.69 383 THR A C 1
ATOM 2913 O O . THR A 1 383 ? -8.329 4.177 -5.746 1.00 90.69 383 THR A O 1
ATOM 2916 N N . CYS A 1 384 ? -9.363 4.848 -7.639 1.00 85.50 384 CYS A N 1
ATOM 2917 C CA . CYS A 1 384 ? -8.157 5.136 -8.424 1.00 85.50 384 CYS A CA 1
ATOM 2918 C C . CYS A 1 384 ? -7.041 4.090 -8.183 1.00 85.50 384 CYS A C 1
ATOM 2920 O O . CYS A 1 384 ? -5.915 4.411 -7.803 1.00 85.50 384 CYS A O 1
ATOM 2922 N N . SER A 1 385 ? -7.428 2.809 -8.234 1.00 90.62 385 SER A N 1
ATOM 2923 C CA . SER A 1 385 ? -6.725 1.776 -7.470 1.00 90.62 385 SER A CA 1
ATOM 2924 C C . SER A 1 385 ? -5.358 1.436 -8.055 1.00 90.62 385 SER A C 1
ATOM 2926 O O . SER A 1 385 ? -5.253 1.310 -9.269 1.00 90.62 385 SER A O 1
ATOM 2928 N N . TYR A 1 386 ? -4.416 1.039 -7.210 1.00 93.81 386 TYR A N 1
ATOM 2929 C CA . TYR A 1 386 ? -3.292 0.181 -7.575 1.00 93.81 386 TYR A CA 1
ATOM 2930 C C . TYR A 1 386 ? -3.350 -1.129 -6.777 1.00 93.81 386 TYR A C 1
ATOM 2932 O O . TYR A 1 386 ? -3.804 -1.127 -5.629 1.00 93.81 386 TYR A O 1
ATOM 2940 N N . PRO A 1 387 ? -2.897 -2.257 -7.355 1.00 95.38 387 PRO A N 1
ATOM 2941 C CA . PRO A 1 387 ? -2.872 -3.544 -6.658 1.00 95.38 387 PRO A CA 1
ATOM 2942 C C . PRO A 1 387 ? -1.857 -3.588 -5.504 1.00 95.38 387 PRO A C 1
ATOM 2944 O O . PRO A 1 387 ? -2.089 -4.256 -4.495 1.00 95.38 387 PRO A O 1
ATOM 2947 N N . ASP A 1 388 ? -0.724 -2.911 -5.702 1.00 96.62 388 ASP A N 1
ATOM 2948 C CA . ASP A 1 388 ? 0.463 -2.820 -4.853 1.00 96.62 388 ASP A CA 1
ATOM 2949 C C . ASP A 1 388 ? 1.385 -1.702 -5.390 1.00 96.62 388 ASP A C 1
ATOM 2951 O O . ASP A 1 388 ? 1.052 -1.079 -6.399 1.00 96.62 388 ASP A O 1
ATOM 2955 N N . SER A 1 389 ? 2.530 -1.442 -4.746 1.00 94.25 389 SER A N 1
ATOM 2956 C CA . SER A 1 389 ? 3.481 -0.398 -5.179 1.00 94.25 389 SER A CA 1
ATOM 2957 C C . SER A 1 389 ? 4.458 -0.856 -6.263 1.00 94.25 389 SER A C 1
ATOM 2959 O O . SER A 1 389 ? 4.948 -0.038 -7.040 1.00 94.25 389 SER A O 1
ATOM 2961 N N . LEU A 1 390 ? 4.794 -2.148 -6.312 1.00 94.94 390 LEU A N 1
ATOM 2962 C CA . LEU A 1 390 ? 5.878 -2.648 -7.164 1.00 94.94 390 LEU A CA 1
ATOM 2963 C C . LEU A 1 390 ? 5.434 -2.897 -8.608 1.00 94.94 390 LEU A C 1
ATOM 2965 O O . LEU A 1 390 ? 6.218 -2.677 -9.525 1.00 94.94 390 LEU A O 1
ATOM 2969 N N . SER A 1 391 ? 4.188 -3.311 -8.823 1.00 94.62 391 SER A N 1
ATOM 2970 C CA . SER A 1 391 ? 3.593 -3.526 -10.146 1.00 94.62 391 SER A CA 1
ATOM 2971 C C . SER A 1 391 ? 3.501 -2.219 -10.953 1.00 94.62 391 SER A C 1
ATOM 2973 O O . SER A 1 391 ? 4.072 -2.169 -12.045 1.00 94.62 391 SER A O 1
ATOM 2975 N N . PRO A 1 392 ? 2.874 -1.132 -10.447 1.00 92.62 392 PRO A N 1
ATOM 2976 C CA . PRO A 1 392 ? 2.945 0.172 -11.106 1.00 92.62 392 PRO A CA 1
ATOM 2977 C C . PRO A 1 392 ? 4.363 0.754 -11.078 1.00 92.62 392 PRO A C 1
ATOM 2979 O O . PRO A 1 392 ? 4.802 1.318 -12.073 1.00 92.62 392 PRO A O 1
ATOM 2982 N N . GLY A 1 393 ? 5.136 0.549 -10.003 1.00 93.19 393 GLY A N 1
ATOM 2983 C CA . GLY A 1 393 ? 6.532 0.995 -9.938 1.00 93.19 393 GLY A CA 1
ATOM 2984 C C . GLY A 1 393 ? 7.405 0.423 -11.062 1.00 93.19 393 GLY A C 1
ATOM 2985 O O . GLY A 1 393 ? 8.289 1.108 -11.571 1.00 93.19 393 GLY A O 1
ATOM 2986 N N . LEU A 1 394 ? 7.123 -0.801 -11.510 1.00 93.25 394 LEU A N 1
ATOM 2987 C CA . LEU A 1 394 ? 7.789 -1.423 -12.647 1.00 93.25 394 LEU A CA 1
ATOM 2988 C C . LEU A 1 394 ? 7.421 -0.738 -13.971 1.00 93.25 394 LEU A C 1
ATOM 2990 O O . LEU A 1 394 ? 8.322 -0.406 -14.741 1.00 93.25 394 LEU A O 1
ATOM 2994 N N . GLN A 1 395 ? 6.132 -0.462 -14.203 1.00 94.00 395 GLN A N 1
ATOM 2995 C CA . GLN A 1 395 ? 5.676 0.331 -15.354 1.00 94.00 395 GLN A CA 1
ATOM 2996 C C . GLN A 1 395 ? 6.347 1.705 -15.360 1.00 94.00 395 GLN A C 1
ATOM 2998 O O . GLN A 1 395 ? 6.860 2.138 -16.387 1.00 94.00 395 GLN A O 1
ATOM 3003 N N . PHE A 1 396 ? 6.398 2.372 -14.209 1.00 94.75 396 PHE A N 1
ATOM 3004 C CA . PHE A 1 396 ? 6.974 3.706 -14.122 1.00 94.75 396 PHE A CA 1
ATOM 3005 C C . PHE A 1 396 ? 8.498 3.690 -14.290 1.00 94.75 396 PHE A C 1
ATOM 3007 O O . PHE A 1 396 ? 9.058 4.609 -14.883 1.00 94.75 396 PHE A O 1
ATOM 3014 N N . SER A 1 397 ? 9.171 2.611 -13.878 1.00 95.44 397 SER A N 1
ATOM 3015 C CA . SER A 1 397 ? 10.591 2.409 -14.186 1.00 95.44 397 SER A CA 1
ATOM 3016 C C . SER A 1 397 ? 10.846 2.241 -15.687 1.00 95.44 397 SER A C 1
ATOM 3018 O O . SER A 1 397 ? 11.839 2.751 -16.207 1.00 95.44 397 SER A O 1
ATOM 3020 N N . ASP A 1 398 ? 9.930 1.576 -16.398 1.00 96.44 398 ASP A N 1
ATOM 3021 C CA . ASP A 1 398 ? 9.997 1.444 -17.851 1.00 96.44 398 ASP A CA 1
ATOM 3022 C C . ASP A 1 398 ? 9.739 2.804 -18.525 1.00 96.44 398 ASP A C 1
ATOM 3024 O O . ASP A 1 398 ? 10.469 3.164 -19.448 1.00 96.44 398 ASP A O 1
ATOM 3028 N N . TYR A 1 399 ? 8.782 3.600 -18.028 1.00 95.50 399 TYR A N 1
ATOM 3029 C CA . TYR A 1 399 ? 8.562 4.981 -18.478 1.00 95.50 399 TYR A CA 1
ATOM 3030 C C . TYR A 1 399 ? 9.785 5.866 -18.273 1.00 95.50 399 TYR A C 1
ATOM 3032 O O . TYR A 1 399 ? 10.179 6.561 -19.202 1.00 95.50 399 TYR A O 1
ATOM 3040 N N . HIS A 1 400 ? 10.436 5.801 -17.113 1.00 95.44 400 HIS A N 1
ATOM 3041 C CA . HIS A 1 400 ? 11.650 6.572 -16.847 1.00 95.44 400 HIS A CA 1
ATOM 3042 C C . HIS A 1 400 ? 12.745 6.304 -17.899 1.00 95.44 400 HIS A C 1
ATOM 3044 O O . HIS A 1 400 ? 13.397 7.224 -18.401 1.00 95.44 400 HIS A O 1
ATOM 3050 N N . LEU A 1 401 ? 12.921 5.036 -18.289 1.00 96.25 401 LEU A N 1
ATOM 3051 C CA . LEU A 1 401 ? 13.861 4.638 -19.341 1.00 96.25 401 LEU A CA 1
ATOM 3052 C C . LEU A 1 401 ? 13.401 5.068 -20.742 1.00 96.25 401 LEU A C 1
ATOM 3054 O O . LEU A 1 401 ? 14.207 5.583 -21.520 1.00 96.25 401 LEU A O 1
ATOM 3058 N N . LEU A 1 402 ? 12.119 4.871 -21.064 1.00 95.50 402 LEU A N 1
ATOM 3059 C CA . LEU A 1 402 ? 11.532 5.240 -22.355 1.00 95.50 402 LEU A CA 1
ATOM 3060 C C . LEU A 1 402 ? 11.607 6.744 -22.597 1.00 95.50 402 LEU A C 1
ATOM 3062 O O . LEU A 1 402 ? 12.088 7.166 -23.647 1.00 95.50 402 LEU A O 1
ATOM 3066 N N . ARG A 1 403 ? 11.238 7.552 -21.602 1.00 91.94 403 ARG A N 1
ATOM 3067 C CA . ARG A 1 403 ? 11.347 9.010 -21.655 1.00 91.94 403 ARG A CA 1
ATOM 3068 C C . ARG A 1 403 ? 12.778 9.452 -21.898 1.00 91.94 403 ARG A C 1
ATOM 3070 O O . ARG A 1 403 ? 13.025 10.223 -22.818 1.00 91.94 403 ARG A O 1
ATOM 3077 N N . LYS A 1 404 ? 13.752 8.896 -21.168 1.00 90.50 404 LYS A N 1
ATOM 3078 C CA . LYS A 1 404 ? 15.170 9.201 -21.416 1.00 90.50 404 LYS A CA 1
ATOM 3079 C C . LYS A 1 404 ? 15.601 8.862 -22.845 1.00 90.50 404 LYS A C 1
ATOM 3081 O O . LYS A 1 404 ? 16.396 9.599 -23.428 1.00 90.50 404 LYS A O 1
ATOM 3086 N N . TYR A 1 405 ? 15.112 7.758 -23.405 1.00 91.25 405 TYR A N 1
ATOM 3087 C CA . TYR A 1 405 ? 15.393 7.399 -24.792 1.00 91.25 405 TYR A CA 1
ATOM 3088 C C . TYR A 1 405 ? 14.762 8.408 -25.768 1.00 91.25 405 TYR A C 1
ATOM 3090 O O . TYR A 1 405 ? 15.476 8.963 -26.610 1.00 91.25 405 TYR A O 1
ATOM 3098 N N . PHE A 1 406 ? 13.459 8.674 -25.639 1.00 89.62 406 PHE A N 1
ATOM 3099 C CA . PHE A 1 406 ? 12.682 9.504 -26.564 1.00 89.62 406 PHE A CA 1
ATOM 3100 C C . PHE A 1 406 ? 13.036 10.993 -26.504 1.00 89.62 406 PHE A C 1
ATOM 3102 O O . PHE A 1 406 ? 13.166 11.635 -27.544 1.00 89.62 406 PHE A O 1
ATOM 3109 N N . GLU A 1 407 ? 13.244 11.530 -25.304 1.00 86.06 407 GLU A N 1
ATOM 3110 C CA . GLU A 1 407 ? 13.494 12.956 -25.060 1.00 86.06 407 GLU A CA 1
ATOM 3111 C C . GLU A 1 407 ? 14.972 13.351 -25.270 1.00 86.06 407 GLU A C 1
ATOM 3113 O O . GLU A 1 407 ? 15.345 14.515 -25.109 1.00 86.06 407 GLU A O 1
ATOM 3118 N N . SER A 1 408 ? 15.851 12.409 -25.635 1.00 79.31 408 SER A N 1
ATOM 3119 C CA . SER A 1 408 ? 17.276 12.704 -25.826 1.00 79.31 408 SER A CA 1
ATOM 3120 C C . SER A 1 408 ? 17.548 13.570 -27.067 1.00 79.31 408 SER A C 1
ATOM 3122 O O . SER A 1 408 ? 17.013 13.354 -28.156 1.00 79.31 408 SER A O 1
ATOM 3124 N N . SER A 1 409 ? 18.454 14.545 -26.930 1.00 61.81 409 SER A N 1
ATOM 3125 C CA . SER A 1 409 ? 18.810 15.496 -27.999 1.00 61.81 409 SER A CA 1
ATOM 3126 C C . SER A 1 409 ? 19.419 14.834 -29.244 1.00 61.81 409 SER A C 1
ATOM 3128 O O . SER A 1 409 ? 19.272 15.344 -30.357 1.00 61.81 409 SER A O 1
ATOM 3130 N N . GLU A 1 410 ? 20.050 13.670 -29.082 1.00 68.12 410 GLU A N 1
ATOM 3131 C CA . GLU A 1 410 ? 20.548 12.846 -30.188 1.00 68.12 410 GLU A CA 1
ATOM 3132 C C . GLU A 1 410 ? 19.405 12.354 -31.098 1.00 68.12 410 GLU A C 1
ATOM 3134 O O . GLU A 1 410 ? 19.589 12.244 -32.307 1.00 68.12 410 GLU A O 1
ATOM 3139 N N . ARG A 1 411 ? 18.192 12.142 -30.568 1.00 68.31 411 ARG A N 1
ATOM 3140 C CA . ARG A 1 411 ? 17.015 11.691 -31.347 1.00 68.31 411 ARG A CA 1
ATOM 3141 C C . ARG A 1 411 ? 16.288 12.783 -32.077 1.00 68.31 411 ARG A C 1
ATOM 3143 O O . ARG A 1 411 ? 15.695 12.542 -33.122 1.00 68.31 411 ARG A O 1
ATOM 3150 N N . LEU A 1 412 ? 16.407 14.004 -31.582 1.00 57.88 412 LEU A N 1
ATOM 3151 C CA . LEU A 1 412 ? 15.935 15.171 -32.309 1.00 57.88 412 LEU A CA 1
ATOM 3152 C C . LEU A 1 412 ? 16.799 15.449 -33.557 1.00 57.88 412 LEU A C 1
ATOM 3154 O O . LEU A 1 412 ? 16.420 16.281 -34.379 1.00 57.88 412 LEU A O 1
ATOM 3158 N N . THR A 1 413 ? 17.947 14.768 -33.718 1.00 53.12 413 THR A N 1
ATOM 3159 C CA . THR A 1 413 ? 18.958 15.080 -34.743 1.00 53.12 413 THR A CA 1
ATOM 3160 C C . THR A 1 413 ? 19.455 13.894 -35.588 1.00 53.12 413 THR A C 1
ATOM 3162 O O . THR A 1 413 ? 20.090 14.132 -36.615 1.00 53.12 413 THR A O 1
ATOM 3165 N N . ASP A 1 414 ? 19.146 12.634 -35.250 1.00 63.97 414 ASP A N 1
ATOM 3166 C CA . ASP A 1 414 ? 19.657 11.436 -35.954 1.00 63.97 414 ASP A CA 1
ATOM 3167 C C . ASP A 1 414 ? 18.867 11.017 -37.215 1.00 63.97 414 ASP A C 1
ATOM 3169 O O . ASP A 1 414 ? 19.180 10.000 -37.843 1.00 63.97 414 ASP A O 1
ATOM 3173 N N . GLY A 1 415 ? 17.849 11.791 -37.608 1.00 57.84 415 GLY A N 1
ATOM 3174 C CA . GLY A 1 415 ? 17.007 11.520 -38.779 1.00 57.84 415 GLY A CA 1
ATOM 3175 C C . GLY A 1 415 ? 16.003 10.374 -38.594 1.00 57.84 415 GLY A C 1
ATOM 3176 O O . GLY A 1 415 ? 15.260 10.070 -39.529 1.00 57.84 415 GLY A O 1
ATOM 3177 N N . LYS A 1 416 ? 15.936 9.759 -37.404 1.00 67.94 416 LYS A N 1
ATOM 3178 C CA . LYS A 1 416 ? 14.935 8.754 -37.021 1.00 67.94 416 LYS A CA 1
ATOM 3179 C C . LYS A 1 416 ? 13.839 9.443 -36.206 1.00 67.94 416 LYS A C 1
ATOM 3181 O O . LYS A 1 416 ? 13.756 9.284 -34.993 1.00 67.94 416 LYS A O 1
ATOM 3186 N N . PHE A 1 417 ? 13.016 10.249 -36.877 1.00 70.50 417 PHE A N 1
ATOM 3187 C CA . PHE A 1 417 ? 11.946 10.997 -36.215 1.00 70.50 417 PHE A CA 1
ATOM 3188 C C . PHE A 1 417 ? 10.974 10.048 -35.504 1.00 70.50 417 PHE A C 1
ATOM 3190 O O . PHE A 1 417 ? 10.398 9.156 -36.129 1.00 70.50 417 PHE A O 1
ATOM 3197 N N . TRP A 1 418 ? 10.791 10.265 -34.205 1.00 84.00 418 TRP A N 1
ATOM 3198 C CA . TRP A 1 418 ? 9.716 9.675 -33.424 1.00 84.00 418 TRP A CA 1
ATOM 3199 C C . TRP A 1 418 ? 8.675 10.753 -33.154 1.00 84.00 418 TRP A C 1
ATOM 3201 O O . TRP A 1 418 ? 9.012 11.804 -32.611 1.00 84.00 418 TRP A O 1
ATOM 3211 N N . ASN A 1 419 ? 7.421 10.497 -33.510 1.00 82.69 419 ASN A N 1
ATOM 3212 C CA . ASN A 1 419 ? 6.333 11.395 -33.134 1.00 82.69 419 ASN A CA 1
ATOM 3213 C C . ASN A 1 419 ? 5.699 10.976 -31.788 1.00 82.69 419 ASN A C 1
ATOM 3215 O O . ASN A 1 419 ? 5.829 9.814 -31.397 1.00 82.69 419 ASN A O 1
ATOM 3219 N N . PRO A 1 420 ? 4.976 11.878 -31.098 1.00 81.94 420 PRO A N 1
ATOM 3220 C CA . PRO A 1 420 ? 4.351 11.570 -29.809 1.00 81.94 420 PRO A CA 1
ATOM 3221 C C . PRO A 1 420 ? 3.392 10.369 -29.818 1.00 81.94 420 PRO A C 1
ATOM 3223 O O . PRO A 1 420 ? 3.329 9.643 -28.832 1.00 81.94 420 PRO A O 1
ATOM 3226 N N . LEU A 1 421 ? 2.684 10.106 -30.924 1.00 80.56 421 LEU A N 1
ATOM 3227 C CA . LEU A 1 421 ? 1.805 8.932 -31.038 1.00 80.56 421 LEU A CA 1
ATOM 3228 C C . LEU A 1 421 ? 2.606 7.626 -31.123 1.00 80.56 421 LEU A C 1
ATOM 3230 O O . LEU A 1 421 ? 2.156 6.593 -30.641 1.00 80.56 421 LEU A O 1
ATOM 3234 N N . GLN A 1 422 ? 3.814 7.658 -31.691 1.00 87.81 422 GLN A N 1
ATOM 3235 C CA . GLN A 1 422 ? 4.724 6.510 -31.679 1.00 87.81 422 GLN A CA 1
ATOM 3236 C C . GLN A 1 422 ? 5.317 6.261 -30.291 1.00 87.81 422 GLN A C 1
ATOM 3238 O O . GLN A 1 422 ? 5.532 5.103 -29.940 1.00 87.81 422 GLN A O 1
ATOM 3243 N N . TRP A 1 423 ? 5.565 7.313 -29.501 1.00 89.94 423 TRP A N 1
ATOM 3244 C CA . TRP A 1 423 ? 5.964 7.160 -28.094 1.00 89.94 423 TRP A CA 1
ATOM 3245 C C . TRP A 1 423 ? 4.839 6.475 -27.326 1.00 89.94 423 TRP A C 1
ATOM 3247 O O . TRP A 1 423 ? 5.042 5.409 -26.751 1.00 89.94 423 TRP A O 1
ATOM 3257 N N . ALA A 1 424 ? 3.632 7.029 -27.451 1.00 84.62 424 ALA A N 1
ATOM 3258 C CA . ALA A 1 424 ? 2.437 6.522 -26.802 1.00 84.62 424 ALA A CA 1
ATOM 3259 C C . ALA A 1 424 ? 2.144 5.060 -27.194 1.00 84.62 424 ALA A C 1
ATOM 3261 O O . ALA A 1 424 ? 1.877 4.233 -26.326 1.00 84.62 424 ALA A O 1
ATOM 3262 N N . ALA A 1 425 ? 2.317 4.688 -28.468 1.00 87.50 425 ALA A N 1
ATOM 3263 C CA . ALA A 1 425 ? 2.169 3.304 -28.927 1.00 87.50 425 ALA A CA 1
ATOM 3264 C C . ALA A 1 425 ? 3.174 2.332 -28.275 1.00 87.50 425 ALA A C 1
ATOM 3266 O O . ALA A 1 425 ? 2.832 1.180 -28.009 1.00 87.50 425 ALA A O 1
ATOM 3267 N N . VAL A 1 426 ? 4.409 2.770 -28.003 1.00 94.75 426 VAL A N 1
ATOM 3268 C CA . VAL A 1 426 ? 5.403 1.968 -27.264 1.00 94.75 426 VAL A CA 1
ATOM 3269 C C . VAL A 1 426 ? 5.073 1.909 -25.771 1.00 94.75 426 VAL A C 1
ATOM 3271 O O . VAL A 1 426 ? 5.273 0.874 -25.136 1.00 94.75 426 VAL A O 1
ATOM 3274 N N . GLU A 1 427 ? 4.562 3.005 -25.221 1.00 91.94 427 GLU A N 1
ATOM 3275 C CA . GLU A 1 427 ? 4.163 3.141 -23.818 1.00 91.94 427 GLU A CA 1
ATOM 3276 C C . GLU A 1 427 ? 2.838 2.432 -23.492 1.00 91.94 427 GLU A C 1
ATOM 3278 O O . GLU A 1 427 ? 2.553 2.172 -22.325 1.00 91.94 427 GLU A O 1
ATOM 3283 N N . GLY A 1 428 ? 2.049 2.084 -24.511 1.00 87.44 428 GLY A N 1
ATOM 3284 C CA . GLY A 1 428 ? 0.749 1.424 -24.378 1.00 87.44 428 GLY A CA 1
ATOM 3285 C C . GLY A 1 428 ? -0.430 2.379 -24.185 1.00 87.44 428 GLY A C 1
ATOM 3286 O O . GLY A 1 428 ? -1.477 1.940 -23.720 1.00 87.44 428 GLY A O 1
ATOM 3287 N N . HIS A 1 429 ? -0.264 3.656 -24.538 1.00 79.19 429 HIS A N 1
ATOM 3288 C CA . HIS A 1 429 ? -1.183 4.759 -24.250 1.00 79.19 429 HIS A CA 1
ATOM 3289 C C . HIS A 1 429 ? -1.597 5.539 -25.506 1.00 79.19 429 HIS A C 1
ATOM 3291 O O . HIS A 1 429 ? -1.028 5.371 -26.583 1.00 79.19 429 HIS A O 1
ATOM 3297 N N . LEU A 1 430 ? -2.591 6.425 -25.358 1.00 72.94 430 LEU A N 1
ATOM 3298 C CA . LEU A 1 430 ? -2.996 7.379 -26.404 1.00 72.94 430 LEU A CA 1
ATOM 3299 C C . LEU A 1 430 ? -2.005 8.533 -26.566 1.00 72.94 430 LEU A C 1
ATOM 3301 O O . LEU A 1 430 ? -1.784 9.019 -27.672 1.00 72.94 430 LEU A O 1
ATOM 3305 N N . LEU A 1 431 ? -1.438 8.987 -25.448 1.00 74.62 431 LEU A N 1
ATOM 3306 C CA . LEU A 1 431 ? -0.548 10.138 -25.360 1.00 74.62 431 LEU A CA 1
ATOM 3307 C C . LEU A 1 431 ? 0.572 9.845 -24.352 1.00 74.62 431 LEU A C 1
ATOM 3309 O O . LEU A 1 431 ? 0.321 9.141 -23.371 1.00 74.62 431 LEU A O 1
ATOM 3313 N N . PRO A 1 432 ? 1.764 10.446 -24.517 1.00 78.12 432 PRO A N 1
ATOM 3314 C CA . PRO A 1 432 ? 2.887 10.236 -23.600 1.00 78.12 432 PRO A CA 1
ATOM 3315 C C . PRO A 1 432 ? 2.740 10.954 -22.247 1.00 78.12 432 PRO A C 1
ATOM 3317 O O . PRO A 1 432 ? 3.619 10.872 -21.390 1.00 78.12 432 PRO A O 1
ATOM 3320 N N . LEU A 1 433 ? 1.625 11.661 -22.022 1.00 77.00 433 LEU A N 1
ATOM 3321 C CA . LEU A 1 433 ? 1.358 12.403 -20.785 1.00 77.00 433 LEU A CA 1
ATOM 3322 C C . LEU A 1 433 ? 1.406 11.503 -19.542 1.00 77.00 433 LEU A C 1
ATOM 3324 O O . LEU A 1 433 ? 1.906 11.916 -18.491 1.00 77.00 433 LEU A O 1
ATOM 3328 N N . ASN A 1 434 ? 0.938 10.261 -19.680 1.00 80.94 434 ASN A N 1
ATOM 3329 C CA . ASN A 1 434 ? 0.936 9.307 -18.582 1.00 80.94 434 ASN A CA 1
ATOM 3330 C C . ASN A 1 434 ? 2.365 8.990 -18.115 1.00 80.94 434 ASN A C 1
ATOM 3332 O O . ASN A 1 434 ? 2.663 9.045 -16.925 1.00 80.94 434 ASN A O 1
ATOM 3336 N N . ALA A 1 435 ? 3.277 8.744 -19.060 1.00 88.38 435 ALA A N 1
ATOM 3337 C CA . ALA A 1 435 ? 4.676 8.474 -18.755 1.00 88.38 435 ALA A CA 1
ATOM 3338 C C . ALA A 1 435 ? 5.350 9.659 -18.049 1.00 88.38 435 ALA A C 1
ATOM 3340 O O . ALA A 1 435 ? 6.096 9.461 -17.090 1.00 88.38 435 ALA A O 1
ATOM 3341 N N . VAL A 1 436 ? 5.067 10.889 -18.493 1.00 84.62 436 VAL A N 1
ATOM 3342 C CA . VAL A 1 436 ? 5.627 12.114 -17.898 1.00 84.62 436 VAL A CA 1
ATOM 3343 C C . VAL A 1 436 ? 5.157 12.292 -16.457 1.00 84.62 436 VAL A C 1
ATOM 3345 O O . VAL A 1 436 ? 5.973 12.463 -15.551 1.00 84.62 436 VAL A O 1
ATOM 3348 N N . THR A 1 437 ? 3.846 12.231 -16.235 1.00 82.06 437 THR A N 1
ATOM 3349 C CA . THR A 1 437 ? 3.252 12.451 -14.909 1.00 82.06 437 THR A CA 1
ATOM 3350 C C . THR A 1 437 ? 3.591 11.337 -13.924 1.00 82.06 437 THR A C 1
ATOM 3352 O O . THR A 1 437 ? 3.912 11.627 -12.772 1.00 82.06 437 THR A O 1
ATOM 3355 N N . ALA A 1 438 ? 3.605 10.080 -14.369 1.00 88.44 438 ALA A N 1
ATOM 3356 C CA . ALA A 1 438 ? 4.023 8.955 -13.542 1.00 88.44 438 ALA A CA 1
ATOM 3357 C C . ALA A 1 438 ? 5.495 9.058 -13.120 1.00 88.44 438 ALA A C 1
ATOM 3359 O O . ALA A 1 438 ? 5.824 8.801 -11.961 1.00 88.44 438 ALA A O 1
ATOM 3360 N N . ASP A 1 439 ? 6.384 9.450 -14.034 1.00 90.00 439 ASP A N 1
ATOM 3361 C CA . ASP A 1 439 ? 7.812 9.547 -13.743 1.00 90.00 439 ASP A CA 1
ATOM 3362 C C . ASP A 1 439 ? 8.144 10.753 -12.843 1.00 90.00 439 ASP A C 1
ATOM 3364 O O . ASP A 1 439 ? 8.689 10.572 -11.752 1.00 90.00 439 ASP A O 1
ATOM 3368 N N . GLU A 1 440 ? 7.772 11.977 -13.242 1.00 85.12 440 GLU A N 1
ATOM 3369 C CA . GLU A 1 440 ? 8.074 13.191 -12.460 1.00 85.12 440 GLU A CA 1
ATOM 3370 C C . GLU A 1 440 ? 7.280 13.276 -11.151 1.00 85.12 440 GLU A C 1
ATOM 3372 O O . GLU A 1 440 ? 7.805 13.734 -10.133 1.00 85.12 440 GLU A O 1
ATOM 3377 N N . GLY A 1 441 ? 6.013 12.857 -11.177 1.00 80.00 441 GLY A N 1
ATOM 3378 C CA . GLY A 1 441 ? 5.079 13.043 -10.070 1.00 80.00 441 GLY A CA 1
ATOM 3379 C C . GLY A 1 441 ? 5.127 11.944 -9.014 1.00 80.00 441 GLY A C 1
ATOM 3380 O O . GLY A 1 441 ? 4.856 12.232 -7.853 1.00 80.00 441 GLY A O 1
ATOM 3381 N N . LEU A 1 442 ? 5.469 10.702 -9.384 1.00 87.06 442 LEU A N 1
ATOM 3382 C CA . LEU A 1 442 ? 5.374 9.549 -8.476 1.00 87.06 442 LEU A CA 1
ATOM 3383 C C . LEU A 1 442 ? 6.677 8.747 -8.387 1.00 87.06 442 LEU A C 1
ATOM 3385 O O . LEU A 1 442 ? 7.206 8.547 -7.295 1.00 87.06 442 LEU A O 1
ATOM 3389 N N . PHE A 1 443 ? 7.215 8.283 -9.517 1.00 91.62 443 PHE A N 1
ATOM 3390 C CA . PHE A 1 443 ? 8.332 7.335 -9.532 1.00 91.62 443 PHE A CA 1
ATOM 3391 C C . PHE A 1 443 ? 9.586 7.908 -8.885 1.00 91.62 443 PHE A C 1
ATOM 3393 O O . PHE A 1 443 ? 10.113 7.319 -7.941 1.00 91.62 443 PHE A O 1
ATOM 3400 N N . LYS A 1 444 ? 10.045 9.080 -9.341 1.00 90.62 444 LYS A N 1
ATOM 3401 C CA . LYS A 1 444 ? 11.262 9.704 -8.804 1.00 90.62 444 LYS A CA 1
ATOM 3402 C C . LYS A 1 444 ? 11.154 9.952 -7.304 1.00 90.62 444 LYS A C 1
ATOM 3404 O O . LYS A 1 444 ? 12.103 9.664 -6.581 1.00 90.62 444 LYS A O 1
ATOM 3409 N N . GLN A 1 445 ? 9.994 10.420 -6.846 1.00 89.50 445 GLN A N 1
ATOM 3410 C CA . GLN A 1 445 ? 9.738 10.686 -5.432 1.00 89.50 445 GLN A CA 1
ATOM 3411 C C . GLN A 1 445 ? 9.814 9.411 -4.584 1.00 89.50 4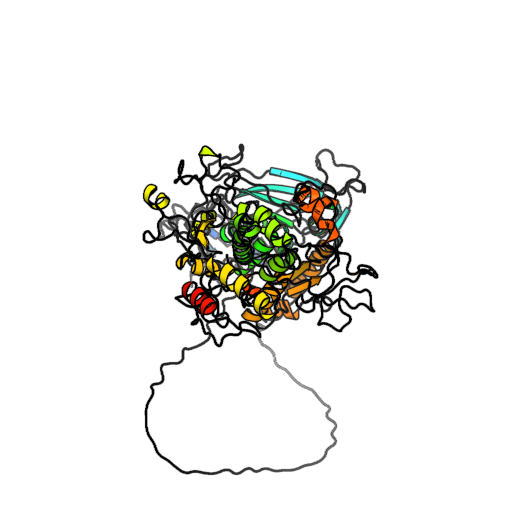45 GLN A C 1
ATOM 3413 O O . GLN A 1 445 ? 10.409 9.424 -3.510 1.00 89.50 445 GLN A O 1
ATOM 3418 N N . ALA A 1 446 ? 9.260 8.302 -5.082 1.00 92.62 446 ALA A N 1
ATOM 3419 C CA . ALA A 1 446 ? 9.202 7.044 -4.346 1.00 92.62 446 ALA A CA 1
ATOM 3420 C C . ALA A 1 446 ? 10.521 6.253 -4.375 1.00 92.62 446 ALA A C 1
ATOM 3422 O O . ALA A 1 446 ? 10.879 5.613 -3.385 1.00 92.62 446 ALA A O 1
ATOM 3423 N N . VAL A 1 447 ? 11.246 6.235 -5.501 1.00 93.88 447 VAL A N 1
ATOM 3424 C CA . VAL A 1 447 ? 12.371 5.299 -5.681 1.00 93.88 447 VAL A CA 1
ATOM 3425 C C . VAL A 1 447 ? 13.753 5.941 -5.722 1.00 93.88 447 VAL A C 1
ATOM 3427 O O . VAL A 1 447 ? 14.722 5.226 -5.470 1.00 93.88 447 VAL A O 1
ATOM 3430 N N . MET A 1 448 ? 13.899 7.242 -6.010 1.00 94.56 448 MET A N 1
ATOM 3431 C CA . MET A 1 448 ? 15.235 7.848 -6.059 1.00 94.56 448 MET A CA 1
ATOM 3432 C C . MET A 1 448 ? 15.800 8.007 -4.639 1.00 94.56 448 MET A C 1
ATOM 3434 O O . MET A 1 448 ? 15.264 8.779 -3.846 1.00 94.56 448 MET A O 1
ATOM 3438 N N . PRO A 1 449 ? 16.934 7.365 -4.301 1.00 95.69 449 PRO A N 1
ATOM 3439 C CA . PRO A 1 449 ? 17.484 7.398 -2.941 1.00 95.69 449 PRO A CA 1
ATOM 3440 C C . PRO A 1 449 ? 17.907 8.791 -2.465 1.00 95.69 449 PRO A C 1
ATOM 3442 O O . PRO A 1 449 ? 18.030 9.028 -1.264 1.00 95.69 449 PRO A O 1
ATOM 3445 N N . THR A 1 450 ? 18.175 9.690 -3.413 1.00 94.62 450 THR A N 1
ATOM 3446 C CA . THR A 1 450 ? 18.600 11.076 -3.194 1.00 94.62 450 THR A CA 1
ATOM 3447 C C . THR A 1 450 ? 17.430 12.054 -3.089 1.00 94.62 450 THR A C 1
ATOM 3449 O O . THR A 1 450 ? 17.667 13.223 -2.763 1.00 94.62 450 THR A O 1
ATOM 3452 N N . HIS A 1 451 ? 16.196 11.614 -3.362 1.00 93.06 451 HIS A N 1
ATOM 3453 C CA . HIS A 1 451 ? 15.013 12.462 -3.265 1.00 93.06 451 HIS A CA 1
ATOM 3454 C C . HIS A 1 451 ? 14.793 12.910 -1.810 1.00 93.06 451 HIS A C 1
ATOM 3456 O O . HIS A 1 451 ? 15.049 12.127 -0.893 1.00 93.06 451 HIS A O 1
ATOM 3462 N N . PRO A 1 452 ? 14.354 14.154 -1.548 1.00 93.44 452 PRO A N 1
ATOM 3463 C CA . PRO A 1 452 ? 14.006 14.573 -0.196 1.00 93.44 452 PRO A CA 1
ATOM 3464 C C . PRO A 1 452 ? 12.918 13.697 0.435 1.00 93.44 452 PRO A C 1
ATOM 3466 O O . PRO A 1 452 ? 11.926 13.380 -0.217 1.00 93.44 452 PRO A O 1
ATOM 3469 N N . CYS A 1 453 ? 13.103 13.370 1.714 1.00 94.81 453 CYS A N 1
ATOM 3470 C CA . CYS A 1 453 ? 12.093 12.766 2.576 1.00 94.81 453 CYS A CA 1
ATOM 3471 C C . CYS A 1 453 ? 11.990 13.527 3.900 1.00 94.81 453 CYS A C 1
ATOM 3473 O O . CYS A 1 453 ? 12.975 14.125 4.358 1.00 94.81 453 CYS A O 1
ATOM 3475 N N . ALA A 1 454 ? 10.803 13.526 4.509 1.00 96.12 454 ALA A N 1
ATOM 3476 C CA . ALA A 1 454 ? 10.562 14.269 5.738 1.00 96.12 454 ALA A CA 1
ATOM 3477 C C . ALA A 1 454 ? 11.415 13.698 6.887 1.00 96.12 454 ALA A C 1
ATOM 3479 O O . ALA A 1 454 ? 11.782 12.523 6.900 1.00 96.12 454 ALA A O 1
ATOM 3480 N N . GLY A 1 455 ? 11.819 14.535 7.841 1.00 95.75 455 GLY A N 1
ATOM 3481 C CA . GLY A 1 455 ? 12.695 14.114 8.940 1.00 95.75 455 GLY A CA 1
ATOM 3482 C C . GLY A 1 455 ? 14.183 13.899 8.605 1.00 95.75 455 GLY A C 1
ATOM 3483 O O . GLY A 1 455 ? 14.981 13.696 9.527 1.00 95.75 455 GLY A O 1
ATOM 3484 N N . VAL A 1 456 ? 14.621 14.023 7.347 1.00 97.19 456 VAL A N 1
ATOM 3485 C CA . VAL A 1 456 ? 16.043 13.931 6.952 1.00 97.19 456 VAL A CA 1
ATOM 3486 C C . VAL A 1 456 ? 16.538 15.269 6.410 1.00 97.19 456 VAL A C 1
ATOM 3488 O O . VAL A 1 456 ? 16.004 15.795 5.438 1.00 97.19 456 VAL A O 1
ATOM 3491 N N . ARG A 1 457 ? 17.595 15.835 7.007 1.00 95.69 457 ARG A N 1
ATOM 3492 C CA . ARG A 1 457 ? 18.218 17.063 6.479 1.00 95.69 457 ARG A CA 1
ATOM 3493 C C . ARG A 1 457 ? 19.099 16.731 5.277 1.00 95.69 457 ARG A C 1
ATOM 3495 O O . ARG A 1 457 ? 19.700 15.660 5.238 1.00 95.69 457 ARG A O 1
ATOM 3502 N N . ASP A 1 458 ? 19.274 17.673 4.353 1.00 94.56 458 ASP A N 1
ATOM 3503 C CA . ASP A 1 458 ? 20.068 17.460 3.131 1.00 94.56 458 ASP A CA 1
ATOM 3504 C C . ASP A 1 458 ? 21.486 16.924 3.400 1.00 94.56 458 ASP A C 1
ATOM 3506 O O . ASP A 1 458 ? 21.959 16.054 2.679 1.00 94.56 458 ASP A O 1
ATOM 3510 N N . GLN A 1 459 ? 22.155 17.373 4.469 1.00 95.12 459 GLN A N 1
ATOM 3511 C CA . GLN A 1 459 ? 23.487 16.878 4.842 1.00 95.12 459 GLN A CA 1
ATOM 3512 C C . GLN A 1 459 ? 23.504 15.461 5.446 1.00 95.12 459 GLN A C 1
ATOM 3514 O O . GLN A 1 459 ? 24.566 14.853 5.540 1.00 95.12 459 GLN A O 1
ATOM 3519 N N . GLU A 1 460 ? 22.361 14.958 5.918 1.00 96.88 460 GLU A N 1
ATOM 3520 C CA . GLU A 1 460 ? 22.197 13.589 6.432 1.00 96.88 460 GLU A CA 1
ATOM 3521 C C . GLU A 1 460 ? 21.795 12.619 5.314 1.00 96.88 460 GLU A C 1
ATOM 3523 O O . GLU A 1 460 ? 22.036 11.414 5.428 1.00 96.88 460 GLU A O 1
ATOM 3528 N N . ARG A 1 461 ? 21.196 13.146 4.238 1.00 97.31 461 ARG A N 1
ATOM 3529 C CA . ARG A 1 461 ? 20.728 12.380 3.086 1.00 97.31 461 ARG A CA 1
ATOM 3530 C C . ARG A 1 461 ? 21.895 11.790 2.298 1.00 97.31 461 ARG A C 1
ATOM 3532 O O . ARG A 1 461 ? 23.014 12.311 2.298 1.00 97.31 461 ARG A O 1
ATOM 3539 N N . TYR A 1 462 ? 21.622 10.658 1.666 1.00 98.06 462 TYR A N 1
ATOM 3540 C CA . TYR A 1 462 ? 22.543 9.962 0.788 1.00 98.06 462 TYR A CA 1
ATOM 3541 C C . TYR A 1 462 ? 22.999 10.861 -0.367 1.00 98.06 462 TYR A C 1
ATOM 3543 O O . TYR A 1 462 ? 22.189 11.465 -1.069 1.00 98.06 462 TYR A O 1
ATOM 3551 N N . ASP A 1 463 ? 24.312 10.897 -0.577 1.00 96.56 463 ASP A N 1
ATOM 3552 C CA . ASP A 1 463 ? 24.961 11.455 -1.761 1.00 96.56 463 ASP A CA 1
ATOM 3553 C C . ASP A 1 463 ? 26.116 10.519 -2.122 1.00 96.56 463 ASP A C 1
ATOM 3555 O O . ASP A 1 463 ? 27.021 10.303 -1.312 1.00 96.56 463 ASP A O 1
ATOM 3559 N N . ALA A 1 464 ? 26.096 9.959 -3.331 1.00 95.44 464 ALA A N 1
ATOM 3560 C CA . ALA A 1 464 ? 27.039 8.922 -3.744 1.00 95.44 464 ALA A CA 1
ATOM 3561 C C . ALA A 1 464 ? 28.520 9.344 -3.661 1.00 95.44 464 ALA A C 1
ATOM 3563 O O . ALA A 1 464 ? 29.391 8.476 -3.567 1.00 95.44 464 ALA A O 1
ATOM 3564 N N . ALA A 1 465 ? 28.819 10.648 -3.703 1.00 95.00 465 ALA A N 1
ATOM 3565 C CA . ALA A 1 465 ? 30.177 11.185 -3.660 1.00 95.00 465 ALA A CA 1
ATOM 3566 C C . ALA A 1 465 ? 30.537 11.790 -2.294 1.00 95.00 465 ALA A C 1
ATOM 3568 O O . ALA A 1 465 ? 31.654 11.615 -1.808 1.00 95.00 465 ALA A O 1
ATOM 3569 N N . ARG A 1 466 ? 29.612 12.535 -1.685 1.00 95.94 466 ARG A N 1
ATOM 3570 C CA . ARG A 1 466 ? 29.858 13.360 -0.492 1.00 95.94 466 ARG A CA 1
ATOM 3571 C C . ARG A 1 466 ? 29.430 12.674 0.798 1.00 95.94 466 ARG A C 1
ATOM 3573 O O . ARG A 1 466 ? 30.027 12.933 1.839 1.00 95.94 466 ARG A O 1
ATOM 3580 N N . ASN A 1 467 ? 28.408 11.822 0.738 1.00 97.38 467 ASN A N 1
ATOM 3581 C CA . ASN A 1 467 ? 27.842 11.140 1.897 1.00 97.38 467 ASN A CA 1
ATOM 3582 C C . ASN A 1 467 ? 27.286 9.749 1.524 1.00 97.38 467 ASN A C 1
ATOM 3584 O O . ASN A 1 467 ? 26.075 9.515 1.607 1.00 97.38 467 ASN A O 1
ATOM 3588 N N . PRO A 1 468 ? 28.146 8.795 1.121 1.00 96.75 468 PRO A N 1
ATOM 3589 C CA . PRO A 1 468 ? 27.699 7.478 0.658 1.00 96.75 468 PRO A CA 1
ATOM 3590 C C . PRO A 1 468 ? 27.071 6.623 1.771 1.00 96.75 468 PRO A C 1
ATOM 3592 O O . PRO A 1 468 ? 26.421 5.622 1.486 1.00 96.75 468 PRO A O 1
ATOM 3595 N N . GLY A 1 469 ? 27.253 7.005 3.041 1.00 96.62 469 GLY A N 1
ATOM 3596 C CA . GLY A 1 469 ? 26.612 6.378 4.201 1.00 96.62 469 GLY A CA 1
ATOM 3597 C C . GLY A 1 469 ? 25.321 7.057 4.660 1.00 96.62 469 GLY A C 1
ATOM 3598 O O . GLY A 1 469 ? 24.757 6.624 5.666 1.00 96.62 469 GLY A O 1
ATOM 3599 N N . GLY A 1 470 ? 24.884 8.112 3.964 1.00 97.56 470 GLY A N 1
ATOM 3600 C CA . GLY A 1 470 ? 23.690 8.881 4.296 1.00 97.56 470 GLY A CA 1
ATOM 3601 C C . GLY A 1 470 ? 22.388 8.097 4.157 1.00 97.56 470 GLY A C 1
ATOM 3602 O O . GLY A 1 470 ? 22.354 6.974 3.649 1.00 97.56 470 GLY A O 1
ATOM 3603 N N . VAL A 1 471 ? 21.302 8.709 4.624 1.00 97.94 471 VAL A N 1
ATOM 3604 C CA . VAL A 1 471 ? 19.959 8.122 4.582 1.00 97.94 471 VAL A CA 1
ATOM 3605 C C . VAL A 1 471 ? 19.459 8.076 3.144 1.00 97.94 471 VAL A C 1
ATOM 3607 O O . VAL A 1 471 ? 19.422 9.103 2.468 1.00 97.94 471 VAL A O 1
ATOM 3610 N N . ARG A 1 472 ? 19.078 6.885 2.685 1.00 97.50 472 ARG A N 1
ATOM 3611 C CA . ARG A 1 472 ? 18.479 6.662 1.370 1.00 97.50 472 ARG A CA 1
ATOM 3612 C C . ARG A 1 472 ? 16.962 6.708 1.515 1.00 97.50 472 ARG A C 1
ATOM 3614 O O . ARG A 1 472 ? 16.403 5.851 2.188 1.00 97.50 472 ARG A O 1
ATOM 3621 N N . CYS A 1 473 ? 16.324 7.693 0.894 1.00 96.44 473 CYS A N 1
ATOM 3622 C CA . CYS A 1 473 ? 14.888 7.959 1.039 1.00 96.44 473 CYS A CA 1
ATOM 3623 C C . CYS A 1 473 ? 13.998 7.110 0.102 1.00 96.44 473 CYS A C 1
ATOM 3625 O O . CYS A 1 473 ? 12.833 7.438 -0.094 1.00 96.44 473 CYS A O 1
ATOM 3627 N N . SER A 1 474 ? 14.525 6.045 -0.517 1.00 96.12 474 SER A N 1
ATOM 3628 C CA . SER A 1 474 ? 13.735 5.210 -1.432 1.00 96.12 474 SER A CA 1
ATOM 3629 C C . SER A 1 474 ? 12.828 4.238 -0.669 1.00 96.12 474 SER A C 1
ATOM 3631 O O . SER A 1 474 ? 13.211 3.718 0.382 1.00 96.12 474 SER A O 1
ATOM 3633 N N . ILE A 1 475 ? 11.666 3.893 -1.233 1.00 96.62 475 ILE A N 1
ATOM 3634 C CA . ILE A 1 475 ? 10.775 2.854 -0.676 1.00 96.62 475 ILE A CA 1
ATOM 3635 C C . ILE A 1 475 ? 11.436 1.471 -0.616 1.00 96.62 475 ILE A C 1
ATOM 3637 O O . ILE A 1 475 ? 11.091 0.650 0.232 1.00 96.62 475 ILE A O 1
ATOM 3641 N N . ILE A 1 476 ? 12.417 1.212 -1.487 1.00 96.69 476 ILE A N 1
ATOM 3642 C CA . ILE A 1 476 ? 13.174 -0.043 -1.501 1.00 96.69 476 ILE A CA 1
ATOM 3643 C C . ILE A 1 476 ? 14.103 -0.089 -0.279 1.00 96.69 476 ILE A C 1
ATOM 3645 O O . ILE A 1 476 ? 14.111 -1.077 0.455 1.00 96.69 476 ILE A O 1
ATOM 3649 N N . ASP A 1 477 ? 14.827 1.000 -0.004 1.00 97.75 477 ASP A N 1
ATOM 3650 C CA . ASP A 1 477 ? 15.708 1.119 1.163 1.00 97.75 477 ASP A CA 1
ATOM 3651 C C . ASP A 1 477 ? 14.921 1.187 2.482 1.00 97.75 477 ASP A C 1
ATOM 3653 O O . ASP A 1 477 ? 15.299 0.538 3.462 1.00 97.75 477 ASP A O 1
ATOM 3657 N N . GLY A 1 478 ? 13.779 1.882 2.501 1.00 96.50 478 GLY A N 1
ATOM 3658 C CA . GLY A 1 478 ? 12.868 1.932 3.651 1.00 96.50 478 GLY A CA 1
ATOM 3659 C C . GLY A 1 478 ? 12.263 0.570 4.021 1.00 96.50 478 GLY A C 1
ATOM 3660 O O . GLY A 1 478 ? 11.888 0.339 5.172 1.00 96.50 478 GLY A O 1
ATOM 3661 N N . ALA A 1 479 ? 12.227 -0.369 3.072 1.00 97.38 479 ALA A N 1
ATOM 3662 C CA . ALA A 1 479 ? 11.767 -1.740 3.264 1.00 97.38 479 ALA A CA 1
ATOM 3663 C C . ALA A 1 479 ? 12.918 -2.766 3.283 1.00 97.38 479 ALA A C 1
ATOM 3665 O O . ALA A 1 479 ? 12.708 -3.939 2.971 1.00 97.38 479 ALA A O 1
ATOM 3666 N N . ILE A 1 480 ? 14.133 -2.378 3.696 1.00 97.94 480 ILE A N 1
ATOM 3667 C CA . ILE A 1 480 ? 15.294 -3.287 3.727 1.00 97.94 480 ILE A CA 1
ATOM 3668 C C . ILE A 1 480 ? 15.068 -4.557 4.561 1.00 97.94 480 ILE A C 1
ATOM 3670 O O . ILE A 1 480 ? 15.579 -5.613 4.197 1.00 97.94 480 ILE A O 1
ATOM 3674 N N . ASN A 1 481 ? 14.269 -4.503 5.634 1.00 98.06 481 ASN A N 1
ATOM 3675 C CA . ASN A 1 481 ? 13.889 -5.699 6.400 1.00 98.06 481 ASN A CA 1
ATOM 3676 C C . ASN A 1 481 ? 13.169 -6.728 5.510 1.00 98.06 481 ASN A C 1
ATOM 3678 O O . ASN A 1 481 ? 13.366 -7.934 5.661 1.00 98.06 481 ASN A O 1
ATOM 3682 N N . VAL A 1 482 ? 12.373 -6.246 4.554 1.00 98.06 482 VAL A N 1
ATOM 3683 C CA . VAL A 1 482 ? 11.617 -7.061 3.606 1.00 98.06 482 VAL A CA 1
ATOM 3684 C C . VAL A 1 482 ? 12.517 -7.551 2.479 1.00 98.06 482 VAL A C 1
ATOM 3686 O O . VAL A 1 482 ? 12.676 -8.757 2.307 1.00 98.06 482 VAL A O 1
ATOM 3689 N N . PHE A 1 483 ? 13.146 -6.646 1.729 1.00 98.06 483 PHE A N 1
ATOM 3690 C CA . PHE A 1 483 ? 13.920 -7.029 0.542 1.00 98.06 483 PHE A CA 1
ATOM 3691 C C . PHE A 1 483 ? 15.238 -7.731 0.882 1.00 98.06 483 PHE A C 1
ATOM 3693 O O . PHE A 1 483 ? 15.662 -8.638 0.164 1.00 98.06 483 PHE A O 1
ATOM 3700 N N . GLY A 1 484 ? 15.841 -7.379 2.015 1.00 97.94 484 GLY A N 1
ATOM 3701 C CA . GLY A 1 484 ? 17.174 -7.809 2.408 1.00 97.94 484 GLY A CA 1
ATOM 3702 C C . GLY A 1 484 ? 18.280 -6.983 1.744 1.00 97.94 484 GLY A C 1
ATOM 3703 O O . GLY A 1 484 ? 18.061 -6.376 0.695 1.00 97.94 484 GLY A O 1
ATOM 3704 N N . PRO A 1 485 ? 19.480 -6.938 2.346 1.00 98.00 485 PRO A N 1
ATOM 3705 C CA . PRO A 1 485 ? 20.616 -6.239 1.772 1.00 98.00 485 PRO A CA 1
ATOM 3706 C C . PRO A 1 485 ? 21.174 -6.994 0.561 1.00 98.00 485 PRO A C 1
ATOM 3708 O O . PRO A 1 485 ? 21.151 -8.228 0.505 1.00 98.00 485 PRO A O 1
ATOM 3711 N N . ARG A 1 486 ? 21.749 -6.254 -0.386 1.00 97.75 486 ARG A N 1
ATOM 3712 C CA . ARG A 1 486 ? 22.462 -6.817 -1.538 1.00 97.75 486 ARG A CA 1
ATOM 3713 C C . ARG A 1 486 ? 23.703 -7.599 -1.092 1.00 97.75 486 ARG A C 1
ATOM 3715 O O . ARG A 1 486 ? 24.379 -7.176 -0.147 1.00 97.75 486 ARG A O 1
ATOM 3722 N N . PRO A 1 487 ? 24.050 -8.718 -1.756 1.00 96.56 487 PRO A N 1
ATOM 3723 C CA . PRO A 1 487 ? 25.237 -9.493 -1.406 1.00 96.56 487 PRO A CA 1
ATOM 3724 C C . PRO A 1 487 ? 26.531 -8.787 -1.834 1.00 96.56 487 PRO A C 1
ATOM 3726 O O . PRO A 1 487 ? 26.572 -8.109 -2.861 1.00 96.56 487 PRO A O 1
ATOM 3729 N N . GLU A 1 488 ? 27.622 -9.020 -1.095 1.00 97.12 488 GLU A N 1
ATOM 3730 C CA . GLU A 1 488 ? 28.945 -8.409 -1.343 1.00 97.12 488 GLU A CA 1
ATOM 3731 C C . GLU A 1 488 ? 29.445 -8.553 -2.785 1.00 97.12 488 GLU A C 1
ATOM 3733 O O . GLU A 1 488 ? 30.134 -7.675 -3.308 1.00 97.12 488 GLU A O 1
ATOM 3738 N N . SER A 1 489 ? 29.063 -9.641 -3.459 1.00 96.25 489 SER A N 1
ATOM 3739 C CA . SER A 1 489 ? 29.438 -9.928 -4.844 1.00 96.25 489 SER A CA 1
ATOM 3740 C C . SER A 1 489 ? 28.968 -8.875 -5.851 1.00 96.25 489 SER A C 1
ATOM 3742 O O . SER A 1 489 ? 29.540 -8.795 -6.934 1.00 96.25 489 SER A O 1
ATOM 3744 N N . VAL A 1 490 ? 27.941 -8.085 -5.521 1.00 95.56 490 VAL A N 1
ATOM 3745 C CA . VAL A 1 490 ? 27.365 -7.058 -6.409 1.00 95.56 490 VAL A CA 1
ATOM 3746 C C . VAL A 1 490 ? 27.450 -5.642 -5.833 1.00 95.56 490 VAL A C 1
ATOM 3748 O O . VAL A 1 490 ? 26.865 -4.715 -6.398 1.00 95.56 490 VAL A O 1
ATOM 3751 N N . TRP A 1 491 ? 28.179 -5.460 -4.726 1.00 97.38 491 TRP A N 1
ATOM 3752 C CA . TRP A 1 491 ? 28.329 -4.155 -4.088 1.00 97.38 491 TRP A CA 1
ATOM 3753 C C . TRP A 1 491 ? 29.011 -3.141 -5.005 1.00 97.38 491 TRP A C 1
ATOM 3755 O O . TRP A 1 491 ? 30.091 -3.380 -5.568 1.00 97.38 491 TRP A O 1
ATOM 3765 N N . THR A 1 492 ? 28.390 -1.970 -5.071 1.00 96.44 492 THR A N 1
ATOM 3766 C CA . THR A 1 492 ? 28.946 -0.746 -5.645 1.00 96.44 492 THR A CA 1
ATOM 3767 C C . THR A 1 492 ? 30.183 -0.282 -4.860 1.00 96.44 492 THR A C 1
ATOM 3769 O O . THR A 1 492 ? 30.424 -0.731 -3.731 1.00 96.44 492 THR A O 1
ATOM 3772 N N . PRO A 1 493 ? 31.006 0.625 -5.420 1.00 97.44 493 PRO A N 1
ATOM 3773 C CA . PRO A 1 493 ? 32.077 1.274 -4.664 1.00 97.44 493 PRO A CA 1
ATOM 3774 C C . PRO A 1 493 ? 31.584 1.922 -3.361 1.00 97.44 493 PRO A C 1
ATOM 3776 O O . PRO A 1 493 ? 32.276 1.837 -2.349 1.00 97.44 493 PRO A O 1
ATOM 3779 N N . GLN A 1 494 ? 30.379 2.499 -3.368 1.00 97.56 494 GLN A N 1
ATOM 3780 C CA . GLN A 1 494 ? 29.749 3.131 -2.211 1.00 97.56 494 GLN A CA 1
ATOM 3781 C C . GLN A 1 494 ? 29.440 2.108 -1.115 1.00 97.56 494 GLN A C 1
ATOM 3783 O O . GLN A 1 494 ? 29.866 2.303 0.020 1.00 97.56 494 GLN A O 1
ATOM 3788 N N . GLU A 1 495 ? 28.788 0.990 -1.450 1.00 98.19 495 GLU A N 1
ATOM 3789 C CA . GLU A 1 495 ? 28.505 -0.105 -0.504 1.00 98.19 495 GLU A CA 1
ATOM 3790 C C . GLU A 1 495 ? 29.796 -0.677 0.109 1.00 98.19 495 GLU A C 1
ATOM 3792 O O . GLU A 1 495 ? 29.891 -0.867 1.323 1.00 98.19 495 GLU A O 1
ATOM 3797 N N . LYS A 1 496 ? 30.843 -0.860 -0.709 1.00 98.06 496 LYS A N 1
ATOM 3798 C CA . LYS A 1 496 ? 32.172 -1.291 -0.238 1.00 98.06 496 LYS A CA 1
ATOM 3799 C C . LYS A 1 496 ? 32.816 -0.275 0.702 1.00 98.06 496 LYS A C 1
ATOM 3801 O O . LYS A 1 496 ? 33.410 -0.672 1.700 1.00 98.06 496 LYS A O 1
ATOM 3806 N N . GLN A 1 497 ? 32.700 1.017 0.398 1.00 97.44 497 GLN A N 1
ATOM 3807 C CA . GLN A 1 497 ? 33.246 2.092 1.226 1.00 97.44 497 GLN A CA 1
ATOM 3808 C C . GLN A 1 497 ? 32.586 2.136 2.608 1.00 97.44 497 GLN A C 1
ATOM 3810 O O . GLN A 1 497 ? 33.274 2.374 3.600 1.00 97.44 497 GLN A O 1
ATOM 3815 N N . ILE A 1 498 ? 31.273 1.910 2.682 1.00 97.69 498 ILE A N 1
ATOM 3816 C CA . ILE A 1 498 ? 30.526 1.936 3.948 1.00 97.69 498 ILE A CA 1
ATOM 3817 C C . ILE A 1 498 ? 30.486 0.576 4.661 1.00 97.69 498 ILE A C 1
ATOM 3819 O O . ILE A 1 498 ? 30.025 0.503 5.798 1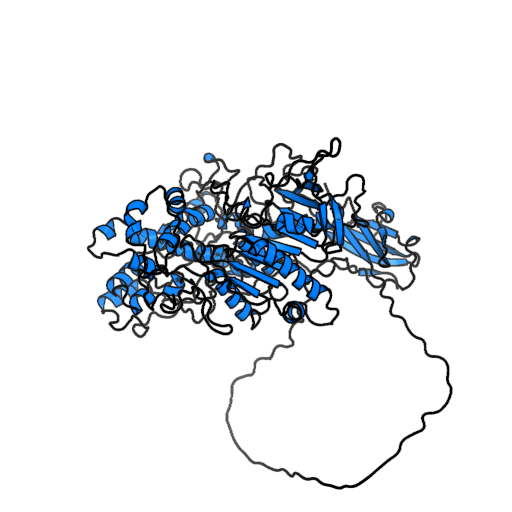.00 97.69 498 ILE A O 1
ATOM 3823 N N . GLY A 1 499 ? 30.953 -0.494 4.011 1.00 98.00 499 GLY A N 1
ATOM 3824 C CA . GLY A 1 499 ? 31.030 -1.843 4.575 1.00 98.00 499 GLY A CA 1
ATOM 3825 C C . GLY A 1 499 ? 29.678 -2.544 4.750 1.00 98.00 499 GLY A C 1
ATOM 3826 O O . GLY A 1 499 ? 29.562 -3.416 5.610 1.00 98.00 499 GLY A O 1
ATOM 3827 N N . ARG A 1 500 ? 28.649 -2.157 3.984 1.00 96.75 500 ARG A N 1
ATOM 3828 C CA . ARG A 1 500 ? 27.316 -2.787 3.997 1.00 96.75 500 ARG A CA 1
ATOM 3829 C C . ARG A 1 500 ? 26.606 -2.622 2.653 1.00 96.75 500 ARG A C 1
ATOM 3831 O O . ARG A 1 500 ? 26.811 -1.620 1.973 1.00 96.75 500 ARG A O 1
ATOM 3838 N N . GLY A 1 501 ? 25.728 -3.568 2.323 1.00 97.38 501 GLY A N 1
ATOM 3839 C CA . GLY A 1 501 ? 24.863 -3.491 1.144 1.00 97.38 501 GLY A CA 1
ATOM 3840 C C . GLY A 1 501 ? 23.654 -2.582 1.359 1.00 97.38 501 GLY A C 1
ATOM 3841 O O . GLY A 1 501 ? 23.127 -2.502 2.473 1.00 97.38 501 GLY A O 1
ATOM 3842 N N . PHE A 1 502 ? 23.204 -1.931 0.289 1.00 98.25 502 PHE A N 1
ATOM 3843 C CA . PHE A 1 502 ? 21.887 -1.288 0.225 1.00 98.25 502 PHE A CA 1
ATOM 3844 C C . PHE A 1 502 ? 20.781 -2.343 0.121 1.00 98.25 502 PHE A C 1
ATOM 3846 O O . PHE A 1 502 ? 21.076 -3.536 -0.003 1.00 98.25 502 PHE A O 1
ATOM 3853 N N . ALA A 1 503 ? 19.512 -1.936 0.184 1.00 97.94 503 ALA A N 1
ATOM 3854 C CA . ALA A 1 503 ? 18.413 -2.872 -0.040 1.00 97.94 503 ALA A CA 1
ATOM 3855 C C . ALA A 1 503 ? 18.463 -3.451 -1.464 1.00 97.94 503 ALA A C 1
ATOM 3857 O O . ALA A 1 503 ? 18.821 -2.763 -2.419 1.00 97.94 503 ALA A O 1
ATOM 3858 N N . GLY A 1 504 ? 18.138 -4.736 -1.608 1.00 97.75 504 GLY A N 1
ATOM 3859 C CA . GLY A 1 504 ? 18.076 -5.386 -2.913 1.00 97.75 504 GLY A CA 1
ATOM 3860 C C . GLY A 1 504 ? 16.920 -4.861 -3.754 1.00 97.75 504 GLY A C 1
ATOM 3861 O O . GLY A 1 504 ? 15.811 -4.683 -3.254 1.00 97.75 504 GLY A O 1
ATOM 3862 N N . SER A 1 505 ? 17.174 -4.638 -5.042 1.00 95.19 505 SER A N 1
ATOM 3863 C CA . SER A 1 505 ? 16.167 -4.133 -5.971 1.00 95.19 505 SER A CA 1
ATOM 3864 C C . SER A 1 505 ? 15.395 -5.287 -6.618 1.00 95.19 505 SER A C 1
ATOM 3866 O O . SER A 1 505 ? 16.015 -6.173 -7.212 1.00 95.19 505 SER A O 1
ATOM 3868 N N . PRO A 1 506 ? 14.051 -5.298 -6.565 1.00 94.69 506 PRO A N 1
ATOM 3869 C CA . PRO A 1 506 ? 13.239 -6.259 -7.308 1.00 94.69 506 PRO A CA 1
ATOM 3870 C C . PRO A 1 506 ? 13.013 -5.852 -8.779 1.00 94.69 506 PRO A C 1
ATOM 3872 O O . PRO A 1 506 ? 12.332 -6.579 -9.500 1.00 94.69 506 PRO A O 1
ATOM 3875 N N . LEU A 1 507 ? 13.549 -4.710 -9.236 1.00 93.25 507 LEU A N 1
ATOM 3876 C CA . LEU A 1 507 ? 13.332 -4.189 -10.591 1.00 93.25 507 LEU A CA 1
ATOM 3877 C C . LEU A 1 507 ? 14.224 -4.894 -11.625 1.00 93.25 507 LEU A C 1
ATOM 3879 O O . LEU A 1 507 ? 15.434 -5.027 -11.442 1.00 93.25 507 LEU A O 1
ATOM 3883 N N . ASP A 1 508 ? 13.642 -5.296 -12.754 1.00 96.06 508 ASP A N 1
ATOM 3884 C CA . ASP A 1 508 ? 14.336 -6.001 -13.836 1.00 96.06 508 ASP A CA 1
ATOM 3885 C C . ASP A 1 508 ? 13.752 -5.615 -15.193 1.00 96.06 508 ASP A C 1
ATOM 3887 O O . ASP A 1 508 ? 12.534 -5.563 -15.320 1.00 96.06 508 ASP A O 1
ATOM 3891 N N . ASN A 1 509 ? 14.580 -5.397 -16.215 1.00 97.06 509 ASN A N 1
ATOM 3892 C CA . ASN A 1 509 ? 14.111 -5.255 -17.601 1.00 97.06 509 ASN A CA 1
ATOM 3893 C C . ASN A 1 509 ? 14.910 -6.113 -18.601 1.00 97.06 509 ASN A C 1
ATOM 3895 O O . ASN A 1 509 ? 14.976 -5.819 -19.798 1.00 97.06 509 ASN A O 1
ATOM 3899 N N . THR A 1 510 ? 15.524 -7.190 -18.113 1.00 97.12 510 THR A N 1
ATOM 3900 C CA . THR A 1 510 ? 16.269 -8.148 -18.929 1.00 97.12 510 THR A CA 1
ATOM 3901 C C . THR A 1 510 ? 15.300 -8.944 -19.804 1.00 97.12 510 THR A C 1
ATOM 3903 O O . THR A 1 510 ? 14.337 -9.524 -19.314 1.00 97.12 510 THR A O 1
ATOM 3906 N N . GLY A 1 511 ? 15.556 -8.991 -21.114 1.00 97.06 511 GLY A N 1
ATOM 3907 C CA . GLY A 1 511 ? 14.728 -9.738 -22.068 1.00 97.06 511 GLY A CA 1
ATOM 3908 C C . GLY A 1 511 ? 13.435 -9.041 -22.512 1.00 97.06 511 GLY A C 1
ATOM 3909 O O . GLY A 1 511 ? 12.743 -9.578 -23.379 1.00 97.06 511 GLY A O 1
ATOM 3910 N N . VAL A 1 512 ? 13.109 -7.864 -21.965 1.00 98.00 512 VAL A N 1
ATOM 3911 C CA . VAL A 1 512 ? 11.924 -7.085 -22.360 1.00 98.00 512 VAL A CA 1
ATOM 3912 C C . VAL A 1 512 ? 12.147 -6.460 -23.739 1.00 98.00 512 VAL A C 1
ATOM 3914 O O . VAL A 1 512 ? 13.121 -5.738 -23.953 1.00 98.00 512 VAL A O 1
ATOM 3917 N N . GLN A 1 513 ? 11.227 -6.733 -24.667 1.00 97.62 513 GLN A N 1
ATOM 3918 C CA . GLN A 1 513 ? 11.238 -6.220 -26.040 1.00 97.62 513 GLN A CA 1
ATOM 3919 C C . GLN A 1 513 ? 10.299 -5.012 -26.168 1.00 97.62 513 GLN A C 1
ATOM 3921 O O . GLN A 1 513 ? 9.167 -5.151 -26.631 1.00 97.62 513 GLN A O 1
ATOM 3926 N N . TYR A 1 514 ? 10.743 -3.829 -25.739 1.00 98.19 514 TYR A N 1
ATOM 3927 C CA . TYR A 1 514 ? 9.895 -2.631 -25.766 1.00 98.19 514 TYR A CA 1
ATOM 3928 C C . TYR A 1 514 ? 9.437 -2.305 -27.193 1.00 98.19 514 TYR A C 1
ATOM 3930 O O . TYR A 1 514 ? 10.240 -2.342 -28.129 1.00 98.19 514 TYR A O 1
ATOM 3938 N N . GLY A 1 515 ? 8.147 -1.991 -27.351 1.00 96.62 515 GLY A N 1
ATOM 3939 C CA . GLY A 1 515 ? 7.544 -1.637 -28.638 1.00 96.62 515 GLY A CA 1
ATOM 3940 C C . GLY A 1 515 ? 7.223 -2.816 -29.563 1.00 96.62 515 GLY A C 1
ATOM 3941 O O . GLY A 1 515 ? 6.999 -2.590 -30.748 1.00 96.62 515 GLY A O 1
ATOM 3942 N N . LEU A 1 516 ? 7.210 -4.064 -29.075 1.00 96.81 516 LEU A N 1
ATOM 3943 C CA . LEU A 1 516 ? 6.952 -5.237 -29.923 1.00 96.81 516 LEU A CA 1
ATOM 3944 C C . LEU A 1 516 ? 5.578 -5.181 -30.609 1.00 96.81 516 LEU A C 1
ATOM 3946 O O . LEU A 1 516 ? 5.490 -5.416 -31.813 1.00 96.81 516 LEU A O 1
ATOM 3950 N N . GLU A 1 517 ? 4.519 -4.832 -29.881 1.00 94.31 517 GLU A N 1
ATOM 3951 C CA . GLU A 1 517 ? 3.183 -4.704 -30.474 1.00 94.31 517 GLU A CA 1
ATOM 3952 C C . GLU A 1 517 ? 3.059 -3.461 -31.371 1.00 94.31 517 GLU A C 1
ATOM 3954 O O . GLU A 1 517 ? 2.443 -3.510 -32.437 1.00 94.31 517 GLU A O 1
ATOM 3959 N N . ALA A 1 518 ? 3.747 -2.369 -31.024 1.00 92.44 518 ALA A N 1
ATOM 3960 C CA . ALA A 1 518 ? 3.860 -1.199 -31.896 1.00 92.44 518 ALA A CA 1
ATOM 3961 C C . ALA A 1 518 ? 4.554 -1.544 -33.232 1.00 92.44 518 ALA A C 1
ATOM 3963 O O . ALA A 1 518 ? 4.208 -0.999 -34.279 1.00 92.44 518 ALA A O 1
ATOM 3964 N N . LEU A 1 519 ? 5.519 -2.471 -33.225 1.00 94.81 519 LEU A N 1
ATOM 3965 C CA . LEU A 1 519 ? 6.146 -2.981 -34.446 1.00 94.81 519 LEU A CA 1
ATOM 3966 C C . LEU A 1 519 ? 5.173 -3.854 -35.249 1.00 94.81 519 LEU A C 1
ATOM 3968 O O . LEU A 1 519 ? 5.066 -3.696 -36.464 1.00 94.81 519 LEU A O 1
ATOM 3972 N N . ARG A 1 520 ? 4.467 -4.778 -34.588 1.00 93.75 520 ARG A N 1
ATOM 3973 C CA . ARG A 1 520 ? 3.533 -5.713 -35.244 1.00 93.75 520 ARG A CA 1
ATOM 3974 C C . ARG A 1 520 ? 2.378 -5.006 -35.939 1.00 93.75 520 ARG A C 1
ATOM 3976 O O . ARG A 1 520 ? 2.032 -5.375 -37.059 1.00 93.75 520 ARG A O 1
ATOM 3983 N N . SER A 1 521 ? 1.837 -3.974 -35.299 1.00 89.81 521 SER A N 1
ATOM 3984 C CA . SER A 1 521 ? 0.787 -3.110 -35.853 1.00 89.81 521 SER A CA 1
ATOM 3985 C C . SER A 1 521 ? 1.288 -2.166 -36.953 1.00 89.81 521 SER A C 1
ATOM 3987 O O . SER A 1 521 ? 0.484 -1.602 -37.691 1.00 89.81 521 SER A O 1
ATOM 3989 N N . GLY A 1 522 ? 2.607 -2.000 -37.099 1.00 89.56 522 GLY A N 1
ATOM 3990 C CA . GLY A 1 522 ? 3.210 -1.071 -38.054 1.00 89.56 522 GLY A CA 1
ATOM 3991 C C . GLY A 1 522 ? 3.245 0.386 -37.582 1.00 89.56 522 GLY A C 1
ATOM 3992 O O . GLY A 1 522 ? 3.602 1.259 -38.373 1.00 89.56 522 GLY A O 1
ATOM 3993 N N . ALA A 1 523 ? 2.923 0.661 -36.312 1.00 88.81 523 ALA A N 1
ATOM 3994 C CA . ALA A 1 523 ? 3.034 1.993 -35.716 1.00 88.81 523 ALA A CA 1
ATOM 3995 C C . ALA A 1 523 ? 4.494 2.484 -35.659 1.00 88.81 523 ALA A C 1
ATOM 3997 O O . ALA A 1 523 ? 4.765 3.679 -35.814 1.00 88.81 523 ALA A O 1
ATOM 3998 N N . ILE A 1 524 ? 5.447 1.561 -35.490 1.00 89.94 524 ILE A N 1
ATOM 3999 C CA . ILE A 1 524 ? 6.886 1.838 -35.580 1.00 89.94 524 ILE A CA 1
ATOM 4000 C C . ILE A 1 524 ? 7.567 0.940 -36.612 1.00 89.94 524 ILE A C 1
ATOM 4002 O O . ILE A 1 524 ? 7.136 -0.174 -36.908 1.00 89.94 524 ILE A O 1
ATOM 4006 N N . THR A 1 525 ? 8.675 1.425 -37.160 1.00 92.12 525 THR A N 1
ATOM 4007 C CA . THR A 1 525 ? 9.478 0.680 -38.134 1.00 92.12 525 THR A CA 1
ATOM 4008 C C . THR A 1 525 ? 10.349 -0.394 -37.463 1.00 92.12 525 THR A C 1
ATOM 4010 O O . THR A 1 525 ? 10.755 -0.234 -36.307 1.00 92.12 525 THR A O 1
ATOM 4013 N N . PRO A 1 526 ? 10.759 -1.446 -38.203 1.00 94.25 526 PRO A N 1
ATOM 4014 C CA . PRO A 1 526 ? 11.777 -2.397 -37.750 1.00 94.25 526 PRO A CA 1
ATOM 4015 C C . PRO A 1 526 ? 13.059 -1.744 -37.214 1.00 94.25 526 PRO A C 1
ATOM 4017 O O . PRO A 1 526 ? 13.650 -2.225 -36.251 1.00 94.25 526 PRO A O 1
ATOM 4020 N N . GLU A 1 527 ? 13.493 -0.633 -37.819 1.00 92.75 527 GLU A N 1
ATOM 4021 C CA . GLU A 1 527 ? 14.692 0.083 -37.378 1.00 92.75 527 GLU A CA 1
ATOM 4022 C C . GLU A 1 527 ? 14.474 0.817 -36.052 1.00 92.75 527 GLU A C 1
ATOM 4024 O O . GLU A 1 527 ? 15.348 0.763 -35.190 1.00 92.75 527 GLU A O 1
ATOM 4029 N N . GLN A 1 528 ? 13.315 1.456 -35.865 1.00 93.12 528 GLN A N 1
ATOM 4030 C CA . GLN A 1 528 ? 12.942 2.080 -34.592 1.00 93.12 528 GLN A CA 1
ATOM 4031 C C . GLN A 1 528 ? 12.901 1.048 -33.458 1.00 93.12 528 GLN A C 1
ATOM 4033 O O . GLN A 1 528 ? 13.478 1.286 -32.401 1.00 93.12 528 GLN A O 1
ATOM 4038 N N . PHE A 1 529 ? 12.305 -0.126 -33.692 1.00 95.44 529 PHE A N 1
ATOM 4039 C CA . PHE A 1 529 ? 12.234 -1.200 -32.696 1.00 95.44 529 PHE A CA 1
ATOM 4040 C C . PHE A 1 529 ? 13.616 -1.723 -32.268 1.00 95.44 529 PHE A C 1
ATOM 4042 O O . PHE A 1 529 ? 13.888 -1.868 -31.072 1.00 95.44 529 PHE A O 1
ATOM 4049 N N . VAL A 1 530 ? 14.503 -2.002 -33.232 1.00 95.88 530 VAL A N 1
ATOM 4050 C CA . VAL A 1 530 ? 15.859 -2.496 -32.933 1.00 95.88 530 VAL A CA 1
ATOM 4051 C C . VAL A 1 530 ? 16.687 -1.425 -32.229 1.00 95.88 530 VAL A C 1
ATOM 4053 O O . VAL A 1 530 ? 17.337 -1.718 -31.230 1.00 95.88 530 VAL A O 1
ATOM 4056 N N . ASP A 1 531 ? 16.640 -0.183 -32.712 1.00 94.19 531 ASP A N 1
ATOM 4057 C CA . ASP A 1 531 ? 17.396 0.927 -32.133 1.00 94.19 531 ASP A CA 1
ATOM 4058 C C . ASP A 1 531 ? 16.938 1.270 -30.703 1.00 94.19 531 ASP A C 1
ATOM 4060 O O . ASP A 1 531 ? 17.786 1.520 -29.843 1.00 94.19 531 ASP A O 1
ATOM 4064 N N . LEU A 1 532 ? 15.628 1.214 -30.429 1.00 95.19 532 LEU A N 1
ATOM 4065 C CA . LEU A 1 532 ? 15.068 1.343 -29.082 1.00 95.19 532 LEU A CA 1
ATOM 4066 C C . LEU A 1 532 ? 15.668 0.304 -28.136 1.00 95.19 532 LEU A C 1
ATOM 4068 O O . LEU A 1 532 ? 16.258 0.647 -27.112 1.00 95.19 532 LEU A O 1
ATOM 4072 N N . ASN A 1 533 ? 15.563 -0.974 -28.496 1.00 97.44 533 ASN A N 1
ATOM 4073 C CA . ASN A 1 533 ? 16.011 -2.052 -27.621 1.00 97.44 533 ASN A CA 1
ATOM 4074 C C . ASN A 1 533 ? 17.536 -2.092 -27.447 1.00 97.44 533 ASN A C 1
ATOM 4076 O O . ASN A 1 533 ? 18.003 -2.509 -26.385 1.00 97.44 533 ASN A O 1
ATOM 4080 N N . GLU A 1 534 ? 18.298 -1.621 -28.435 1.00 95.44 534 GLU A N 1
ATOM 4081 C CA . GLU A 1 534 ? 19.756 -1.494 -28.364 1.00 95.44 534 GLU A CA 1
ATOM 4082 C C . GLU A 1 534 ? 20.219 -0.421 -27.374 1.00 95.44 534 GLU A C 1
ATOM 4084 O O . GLU A 1 534 ? 21.255 -0.593 -26.736 1.00 95.44 534 GLU A O 1
ATOM 4089 N N . LYS A 1 535 ? 19.462 0.672 -27.222 1.00 93.81 535 LYS A N 1
ATOM 4090 C CA . LYS A 1 535 ? 19.945 1.874 -26.520 1.00 93.81 535 LYS A CA 1
ATOM 4091 C C . LYS A 1 535 ? 19.189 2.240 -25.247 1.00 93.81 535 LYS A C 1
ATOM 4093 O O . LYS A 1 535 ? 19.667 3.092 -24.508 1.00 93.81 535 LYS A O 1
ATOM 4098 N N . ILE A 1 536 ? 18.043 1.621 -24.971 1.00 95.00 536 ILE A N 1
ATOM 4099 C CA . ILE A 1 536 ? 17.234 1.951 -23.786 1.00 95.00 536 ILE A CA 1
ATOM 4100 C C . ILE A 1 536 ? 17.936 1.648 -22.453 1.00 95.00 536 ILE A C 1
ATOM 4102 O O . ILE A 1 536 ? 17.708 2.346 -21.470 1.00 95.00 536 ILE A O 1
ATOM 4106 N N . GLY A 1 537 ? 18.808 0.635 -22.416 1.00 96.12 537 GLY A N 1
ATOM 4107 C CA . GLY A 1 537 ? 19.578 0.281 -21.225 1.00 96.12 537 GLY A CA 1
ATOM 4108 C C . GLY A 1 537 ? 18.722 -0.059 -19.999 1.00 96.12 537 GLY A C 1
ATOM 4109 O O . GLY A 1 537 ? 17.649 -0.664 -20.104 1.00 96.12 537 GLY A O 1
ATOM 4110 N N . GLY A 1 538 ? 19.233 0.273 -18.819 1.00 96.94 538 GLY A N 1
ATOM 4111 C CA . GLY A 1 538 ? 18.608 -0.021 -17.533 1.00 96.94 538 GLY A CA 1
ATOM 4112 C C . GLY A 1 538 ? 18.972 1.000 -16.465 1.00 96.94 538 GLY A C 1
ATOM 4113 O O . GLY A 1 538 ? 19.526 2.054 -16.758 1.00 96.94 538 GLY A O 1
ATOM 4114 N N . LEU A 1 539 ? 18.658 0.676 -15.218 1.00 96.12 539 LEU A N 1
ATOM 4115 C CA . LEU A 1 539 ? 18.893 1.490 -14.031 1.00 96.12 539 LEU A CA 1
ATOM 4116 C C . LEU A 1 539 ? 19.937 0.808 -13.140 1.00 96.12 539 LEU A C 1
ATOM 4118 O O . LEU A 1 539 ? 20.068 -0.425 -13.124 1.00 96.12 539 LEU A O 1
ATOM 4122 N N . ASP A 1 540 ? 20.727 1.607 -12.434 1.00 95.25 540 ASP A N 1
ATOM 4123 C CA . ASP A 1 540 ? 21.546 1.142 -11.318 1.00 95.25 540 ASP A CA 1
ATOM 4124 C C . ASP A 1 540 ? 20.777 1.198 -9.985 1.00 95.25 540 ASP A C 1
ATOM 4126 O O . ASP A 1 540 ? 19.573 1.461 -9.943 1.00 95.25 540 ASP A O 1
ATOM 4130 N N . ILE A 1 541 ? 21.471 0.908 -8.879 1.00 95.31 541 ILE A N 1
ATOM 4131 C CA . ILE A 1 541 ? 20.873 0.897 -7.537 1.00 95.31 541 ILE A CA 1
ATOM 4132 C C . ILE A 1 541 ? 20.472 2.297 -7.042 1.00 95.31 541 ILE A C 1
ATOM 4134 O O . ILE A 1 541 ? 19.686 2.409 -6.106 1.00 95.31 541 ILE A O 1
ATOM 4138 N N . ASP A 1 542 ? 20.982 3.357 -7.674 1.00 95.19 542 ASP A N 1
ATOM 4139 C CA . ASP A 1 542 ? 20.638 4.752 -7.395 1.00 95.19 542 ASP A CA 1
ATOM 4140 C C . ASP A 1 542 ? 19.573 5.294 -8.358 1.00 95.19 542 ASP A C 1
ATOM 4142 O O . ASP A 1 542 ? 19.309 6.501 -8.390 1.00 95.19 542 ASP A O 1
ATOM 4146 N N . VAL A 1 543 ? 18.947 4.396 -9.132 1.00 94.44 543 VAL A N 1
ATOM 4147 C CA . VAL A 1 543 ? 17.939 4.716 -10.150 1.00 94.44 543 VAL A CA 1
ATOM 4148 C C . VAL A 1 543 ? 18.526 5.648 -11.222 1.00 94.44 543 VAL A C 1
ATOM 4150 O O . VAL A 1 543 ? 17.814 6.403 -11.879 1.00 94.44 543 VAL A O 1
ATOM 4153 N N . GLN A 1 544 ? 19.847 5.606 -11.426 1.00 93.31 544 GLN A N 1
ATOM 4154 C CA . GLN A 1 544 ? 20.505 6.326 -12.508 1.00 93.31 544 GLN A CA 1
ATOM 4155 C C . GLN A 1 544 ? 20.582 5.438 -13.751 1.00 93.31 544 GLN A C 1
ATOM 4157 O O . GLN A 1 544 ? 20.904 4.249 -13.644 1.00 93.31 544 GLN A O 1
ATOM 4162 N N . PRO A 1 545 ? 20.306 5.971 -14.954 1.00 93.31 545 PRO A N 1
ATOM 4163 C CA . PRO A 1 545 ? 20.280 5.120 -16.130 1.00 93.31 545 PRO A CA 1
ATOM 4164 C C . PRO A 1 545 ? 21.684 4.805 -16.645 1.00 93.31 545 PRO A C 1
ATOM 4166 O O . PRO A 1 545 ? 22.534 5.693 -16.748 1.00 93.31 545 PRO A O 1
ATOM 4169 N N . ARG A 1 546 ? 21.883 3.551 -17.044 1.00 94.94 546 ARG A N 1
ATOM 4170 C CA . ARG A 1 546 ? 23.135 2.967 -17.535 1.00 94.94 546 ARG A CA 1
ATOM 4171 C C . ARG A 1 546 ? 22.901 2.130 -18.791 1.00 94.94 546 ARG A C 1
ATOM 4173 O O . ARG A 1 546 ? 21.766 1.805 -19.132 1.00 94.94 546 ARG A O 1
ATOM 4180 N N . ALA A 1 547 ? 23.986 1.779 -19.478 1.00 94.56 547 ALA A N 1
ATOM 4181 C CA . ALA A 1 547 ? 23.916 1.062 -20.748 1.00 94.56 547 ALA A CA 1
ATOM 4182 C C . ALA A 1 547 ? 23.379 -0.369 -20.600 1.00 94.56 547 ALA A C 1
ATOM 4184 O O . ALA A 1 547 ? 22.650 -0.842 -21.470 1.00 94.56 547 ALA A O 1
ATOM 4185 N N . GLU A 1 548 ? 23.716 -1.074 -19.518 1.00 95.31 548 GLU A N 1
ATOM 4186 C CA . GLU A 1 548 ? 23.238 -2.441 -19.328 1.00 95.31 548 GLU A CA 1
ATOM 4187 C C . GLU A 1 548 ? 21.842 -2.473 -18.697 1.00 95.31 548 GLU A C 1
ATOM 4189 O O . GLU A 1 548 ? 21.473 -1.622 -17.886 1.00 95.31 548 GLU A O 1
ATOM 4194 N N . ARG A 1 549 ? 21.075 -3.512 -19.036 1.00 96.25 549 ARG A N 1
ATOM 4195 C CA . ARG A 1 549 ? 19.732 -3.751 -18.495 1.00 96.25 549 ARG A CA 1
ATOM 4196 C C . ARG A 1 549 ? 19.745 -3.882 -16.965 1.00 96.25 549 ARG A C 1
ATOM 4198 O O . ARG A 1 549 ? 20.703 -4.385 -16.367 1.00 96.25 549 ARG A O 1
ATOM 4205 N N . SER A 1 550 ? 18.657 -3.445 -16.336 1.00 95.81 550 SER A N 1
ATOM 4206 C CA . SER A 1 550 ? 18.362 -3.665 -14.921 1.00 95.81 550 SER A CA 1
ATOM 4207 C C . SER A 1 550 ? 18.197 -5.157 -14.668 1.00 95.81 550 SER A C 1
ATOM 4209 O O . SER A 1 550 ? 17.452 -5.841 -15.378 1.00 95.81 550 SER A O 1
ATOM 4211 N N . THR A 1 551 ? 18.863 -5.659 -13.635 1.00 95.00 551 THR A N 1
ATOM 4212 C CA . THR A 1 551 ? 18.732 -7.045 -13.192 1.00 95.00 551 THR A CA 1
ATOM 4213 C C . THR A 1 551 ? 18.312 -7.049 -11.733 1.00 95.00 551 THR A C 1
ATOM 4215 O O . THR A 1 551 ? 19.034 -6.502 -10.901 1.00 95.00 551 THR A O 1
ATOM 4218 N N . ALA A 1 552 ? 17.180 -7.684 -11.432 1.00 96.19 552 ALA A N 1
ATOM 4219 C CA . ALA A 1 552 ? 16.702 -7.782 -10.057 1.00 96.19 552 ALA A CA 1
ATOM 4220 C C . ALA A 1 552 ? 17.641 -8.635 -9.192 1.00 96.19 552 ALA A C 1
ATOM 4222 O O . ALA A 1 552 ? 18.146 -9.675 -9.633 1.00 96.19 552 ALA A O 1
ATOM 4223 N N . ASP A 1 553 ? 17.803 -8.240 -7.930 1.00 97.38 553 ASP A N 1
ATOM 4224 C CA . ASP A 1 553 ? 18.469 -9.038 -6.908 1.00 97.38 553 ASP A CA 1
ATOM 4225 C C . ASP A 1 553 ? 17.581 -10.256 -6.557 1.00 97.38 553 ASP A C 1
ATOM 4227 O O . ASP A 1 553 ? 16.447 -10.079 -6.098 1.00 97.38 553 ASP A O 1
ATOM 4231 N N . PRO A 1 554 ? 18.049 -11.514 -6.728 1.00 95.44 554 PRO A N 1
ATOM 4232 C CA . PRO A 1 554 ? 17.182 -12.697 -6.624 1.00 95.44 554 PRO A CA 1
ATOM 4233 C C . PRO A 1 554 ? 16.462 -12.870 -5.277 1.00 95.44 554 PRO A C 1
ATOM 4235 O O . PRO A 1 554 ? 15.314 -13.322 -5.237 1.00 95.44 554 PRO A O 1
ATOM 4238 N N . ALA A 1 555 ? 17.129 -12.511 -4.174 1.00 96.12 555 ALA A N 1
ATOM 4239 C CA . ALA A 1 555 ? 16.536 -12.566 -2.839 1.00 96.12 555 ALA A CA 1
ATOM 4240 C C . ALA A 1 555 ? 15.426 -11.517 -2.683 1.00 96.12 555 ALA A C 1
ATOM 4242 O O . ALA A 1 555 ? 14.322 -11.869 -2.275 1.00 96.12 555 ALA A O 1
ATOM 4243 N N . ALA A 1 556 ? 15.679 -10.268 -3.088 1.00 97.69 556 ALA A N 1
ATOM 4244 C CA . ALA A 1 556 ? 14.689 -9.195 -3.037 1.00 97.69 556 ALA A CA 1
ATOM 4245 C C . ALA A 1 556 ? 13.470 -9.498 -3.911 1.00 97.69 556 ALA A C 1
ATOM 4247 O O . ALA A 1 556 ? 12.343 -9.314 -3.463 1.00 97.69 556 ALA A O 1
ATOM 4248 N N . LEU A 1 557 ? 13.685 -10.043 -5.113 1.00 96.94 557 LEU A N 1
ATOM 4249 C CA . LEU A 1 557 ? 12.615 -10.472 -6.013 1.00 96.94 557 LEU A CA 1
ATOM 4250 C C . LEU A 1 557 ? 11.716 -11.540 -5.373 1.00 96.94 557 LEU A C 1
ATOM 4252 O O . LEU A 1 557 ? 10.497 -11.408 -5.382 1.00 96.94 557 LEU A O 1
ATOM 4256 N N . THR A 1 558 ? 12.307 -12.578 -4.776 1.00 96.56 558 THR A N 1
ATOM 4257 C CA . THR A 1 558 ? 11.539 -13.632 -4.087 1.00 96.56 558 THR A CA 1
ATOM 4258 C C . THR A 1 558 ? 10.794 -13.063 -2.876 1.00 96.56 558 THR A C 1
ATOM 4260 O O . THR A 1 558 ? 9.612 -13.344 -2.665 1.00 96.56 558 THR A O 1
ATOM 4263 N N . ASN A 1 559 ? 11.470 -12.219 -2.095 1.00 97.94 559 ASN A N 1
ATOM 4264 C CA . ASN A 1 559 ? 10.899 -11.592 -0.910 1.00 97.94 559 ASN A CA 1
ATOM 4265 C C . ASN A 1 559 ? 9.758 -10.627 -1.258 1.00 97.94 559 ASN A C 1
ATOM 4267 O O . ASN A 1 559 ? 8.816 -10.520 -0.476 1.00 97.94 559 ASN A O 1
ATOM 4271 N N . ALA A 1 560 ? 9.788 -9.978 -2.425 1.00 97.69 560 ALA A N 1
ATOM 4272 C CA . ALA A 1 560 ? 8.731 -9.084 -2.889 1.00 97.69 560 ALA A CA 1
ATOM 4273 C C . ALA A 1 560 ? 7.369 -9.798 -2.983 1.00 97.69 560 ALA A C 1
ATOM 4275 O O . ALA A 1 560 ? 6.380 -9.306 -2.441 1.00 97.69 560 ALA A O 1
ATOM 4276 N N . TYR A 1 561 ? 7.320 -10.992 -3.586 1.00 97.50 561 TYR A N 1
ATOM 4277 C CA . TYR A 1 561 ? 6.090 -11.794 -3.665 1.00 97.50 561 TYR A CA 1
ATOM 4278 C C . TYR A 1 561 ? 5.682 -12.362 -2.306 1.00 97.50 561 TYR A C 1
ATOM 4280 O O . TYR A 1 561 ? 4.534 -12.229 -1.871 1.00 97.50 561 TYR A O 1
ATOM 4288 N N . ARG A 1 562 ? 6.648 -12.974 -1.610 1.00 96.38 562 ARG A N 1
ATOM 4289 C CA . ARG A 1 562 ? 6.407 -13.699 -0.360 1.00 96.38 562 ARG A CA 1
ATOM 4290 C C . ARG A 1 562 ? 5.898 -12.787 0.756 1.00 96.38 562 ARG A C 1
ATOM 4292 O O . ARG A 1 562 ? 5.059 -13.212 1.537 1.00 96.38 562 ARG A O 1
ATOM 4299 N N . SER A 1 563 ? 6.378 -11.544 0.810 1.00 97.31 563 SER A N 1
ATOM 4300 C CA . SER A 1 563 ? 5.953 -10.532 1.789 1.00 97.31 563 SER A CA 1
ATOM 4301 C C . SER A 1 563 ? 4.626 -9.851 1.467 1.00 97.31 563 SER A C 1
ATOM 4303 O O . SER A 1 563 ? 4.035 -9.238 2.353 1.00 97.31 563 SER A O 1
ATOM 4305 N N . GLY A 1 564 ? 4.169 -9.927 0.214 1.00 96.44 564 GLY A N 1
ATOM 4306 C CA . GLY A 1 564 ? 3.008 -9.179 -0.263 1.00 96.44 564 GLY A CA 1
ATOM 4307 C C . GLY A 1 564 ? 3.311 -7.749 -0.717 1.00 96.44 564 GLY A C 1
ATOM 4308 O O . GLY A 1 564 ? 2.365 -7.022 -1.008 1.00 96.44 564 GLY A O 1
ATOM 4309 N N . MET A 1 565 ? 4.590 -7.353 -0.831 1.00 96.69 565 MET A N 1
ATOM 4310 C CA . MET A 1 565 ? 4.975 -6.115 -1.534 1.00 96.69 565 MET A CA 1
ATOM 4311 C C . MET A 1 565 ? 4.573 -6.153 -3.018 1.00 96.69 565 MET A C 1
ATOM 4313 O O . MET A 1 565 ? 4.302 -5.109 -3.603 1.00 96.69 565 MET A O 1
ATOM 4317 N N . VAL A 1 566 ? 4.509 -7.349 -3.616 1.00 97.19 566 VAL A N 1
ATOM 4318 C CA . VAL A 1 566 ? 3.690 -7.634 -4.804 1.00 97.19 566 VAL A CA 1
ATOM 4319 C C . VAL A 1 566 ? 2.430 -8.360 -4.342 1.00 97.19 566 VAL A C 1
ATOM 4321 O O . VAL A 1 566 ? 2.508 -9.421 -3.715 1.00 97.19 566 VAL A O 1
ATOM 4324 N N . ASN A 1 567 ? 1.259 -7.816 -4.658 1.00 97.12 567 ASN A N 1
ATOM 4325 C CA . ASN A 1 567 ? -0.009 -8.390 -4.237 1.00 97.12 567 ASN A CA 1
ATOM 4326 C C . ASN A 1 567 ? -0.439 -9.515 -5.181 1.00 97.12 567 ASN A C 1
ATOM 4328 O O . ASN A 1 567 ? -1.020 -9.274 -6.234 1.00 97.12 567 ASN A O 1
ATOM 4332 N N . THR A 1 568 ? -0.204 -10.760 -4.787 1.00 95.75 568 THR A N 1
ATOM 4333 C CA . THR A 1 568 ? -0.576 -11.934 -5.594 1.00 95.75 568 THR A CA 1
ATOM 4334 C C . THR A 1 568 ? -2.066 -12.284 -5.547 1.00 95.75 568 THR A C 1
ATOM 4336 O O . THR A 1 568 ? -2.489 -13.143 -6.309 1.00 95.75 568 THR A O 1
ATOM 4339 N N . ALA A 1 569 ? -2.853 -11.635 -4.677 1.00 97.19 569 ALA A N 1
ATOM 4340 C CA . ALA A 1 569 ? -4.253 -11.942 -4.355 1.00 97.19 569 ALA A CA 1
ATOM 4341 C C . ALA A 1 569 ? -4.514 -13.305 -3.674 1.00 97.19 569 ALA A C 1
ATOM 4343 O O . ALA A 1 569 ? -5.675 -13.670 -3.453 1.00 97.19 569 ALA A O 1
ATOM 4344 N N . SER A 1 570 ? -3.455 -14.018 -3.270 1.00 96.44 570 SER A N 1
ATOM 4345 C CA . SER A 1 570 ? -3.514 -15.385 -2.722 1.00 96.44 570 SER A CA 1
ATOM 4346 C C . SER A 1 570 ? -4.371 -15.510 -1.453 1.00 96.44 570 SER A C 1
ATOM 4348 O O . SER A 1 570 ? -4.946 -16.564 -1.190 1.00 96.44 570 SER A O 1
ATOM 4350 N N . ASN A 1 571 ? -4.508 -14.436 -0.664 1.00 97.44 571 ASN A N 1
ATOM 4351 C CA . ASN A 1 571 ? -5.244 -14.458 0.610 1.00 97.44 571 ASN A CA 1
ATOM 4352 C C . ASN A 1 571 ? -6.511 -13.576 0.627 1.00 97.44 571 ASN A C 1
ATOM 4354 O O . ASN A 1 571 ? -7.019 -13.253 1.702 1.00 97.44 571 ASN A O 1
ATOM 4358 N N . LEU A 1 572 ? -7.053 -13.190 -0.537 1.00 98.00 572 LEU A N 1
ATOM 4359 C CA . LEU A 1 572 ? -8.176 -12.237 -0.622 1.00 98.00 572 LEU A CA 1
ATOM 4360 C C . LEU A 1 572 ? -9.578 -12.865 -0.684 1.00 98.00 572 LEU A C 1
ATOM 4362 O O . LEU A 1 572 ? -10.568 -12.142 -0.607 1.00 98.00 572 LEU A O 1
ATOM 4366 N N . SER A 1 573 ? -9.706 -14.192 -0.769 1.00 97.06 573 SER A N 1
ATOM 4367 C CA . SER A 1 573 ? -11.010 -14.863 -0.950 1.00 97.06 573 SER A CA 1
ATOM 4368 C C . SER A 1 573 ? -12.009 -14.628 0.190 1.00 97.06 573 SER A C 1
ATOM 4370 O O . SER A 1 573 ? -13.218 -14.699 -0.008 1.00 97.06 573 SER A O 1
ATOM 4372 N N . GLY A 1 574 ? -11.519 -14.331 1.397 1.00 96.94 574 GLY A N 1
ATOM 4373 C CA . GLY A 1 574 ? -12.338 -14.013 2.570 1.00 96.94 574 GLY A CA 1
ATOM 4374 C C . GLY A 1 574 ? -12.709 -12.534 2.723 1.00 96.94 574 GLY A C 1
ATOM 4375 O O . GLY A 1 574 ? -13.204 -12.169 3.790 1.00 96.94 574 GLY A O 1
ATOM 4376 N N . VAL A 1 575 ? -12.439 -11.696 1.718 1.00 98.44 575 VAL A N 1
ATOM 4377 C CA . VAL A 1 575 ? -12.591 -10.236 1.776 1.00 98.44 575 VAL A CA 1
ATOM 4378 C C . VAL A 1 575 ? -13.516 -9.762 0.655 1.00 98.44 575 VAL A C 1
ATOM 4380 O O . VAL A 1 575 ? -13.333 -10.139 -0.501 1.00 98.44 575 VAL A O 1
ATOM 4383 N N . ALA A 1 576 ? -14.503 -8.936 1.004 1.00 98.75 576 ALA A N 1
ATOM 4384 C CA . ALA A 1 576 ? -15.389 -8.277 0.047 1.00 98.75 576 ALA A CA 1
ATOM 4385 C C . ALA A 1 576 ? -14.727 -7.007 -0.511 1.00 98.75 576 ALA A C 1
ATOM 4387 O O . ALA A 1 576 ? -14.146 -6.234 0.249 1.00 98.75 576 ALA A O 1
ATOM 4388 N N . ILE A 1 577 ? -14.816 -6.769 -1.818 1.00 98.69 577 ILE A N 1
ATOM 4389 C CA . ILE A 1 577 ? -14.151 -5.643 -2.485 1.00 98.69 577 ILE A CA 1
ATOM 4390 C C . ILE A 1 577 ? -15.174 -4.889 -3.336 1.00 98.69 577 ILE A C 1
ATOM 4392 O O . ILE A 1 577 ? -15.802 -5.468 -4.222 1.00 98.69 577 ILE A O 1
ATOM 4396 N N . ILE A 1 578 ? -15.329 -3.593 -3.073 1.00 96.88 578 ILE A N 1
ATOM 4397 C CA . ILE A 1 578 ? -15.990 -2.660 -3.986 1.00 96.88 578 ILE A CA 1
ATOM 4398 C C . ILE A 1 578 ? -14.921 -1.704 -4.485 1.00 96.88 578 ILE A C 1
ATOM 4400 O O . ILE A 1 578 ? -14.310 -0.967 -3.715 1.00 96.88 578 ILE A O 1
ATOM 4404 N N . ASP A 1 579 ? -14.709 -1.735 -5.785 1.00 93.44 579 ASP A N 1
ATOM 4405 C CA . ASP A 1 579 ? -13.822 -0.837 -6.484 1.00 93.44 579 ASP A CA 1
ATOM 4406 C C . ASP A 1 579 ? -14.665 0.185 -7.241 1.00 93.44 579 ASP A C 1
ATOM 4408 O O . ASP A 1 579 ? -15.503 -0.206 -8.050 1.00 93.44 579 ASP A O 1
ATOM 4412 N N . HIS A 1 580 ? -14.481 1.475 -6.984 1.00 88.88 580 HIS A N 1
ATOM 4413 C CA . HIS A 1 580 ? -15.164 2.514 -7.744 1.00 88.88 580 HIS A CA 1
ATOM 4414 C C . HIS A 1 580 ? -14.176 3.439 -8.448 1.00 88.88 580 HIS A C 1
ATOM 4416 O O . HIS A 1 580 ? -13.175 3.865 -7.875 1.00 88.88 580 HIS A O 1
ATOM 4422 N N . ARG A 1 581 ? -14.449 3.752 -9.712 1.00 82.62 581 ARG A N 1
ATOM 4423 C CA . ARG A 1 581 ? -13.514 4.469 -10.585 1.00 82.62 581 ARG A CA 1
ATOM 4424 C C . ARG A 1 581 ? -14.222 5.143 -11.745 1.00 82.62 581 ARG A C 1
ATOM 4426 O O . ARG A 1 581 ? -15.376 4.836 -12.036 1.00 82.62 581 ARG A O 1
ATOM 4433 N N . GLY A 1 582 ? -13.508 6.018 -12.435 1.00 73.69 582 GLY A N 1
ATOM 4434 C CA . GLY A 1 582 ? -13.966 6.592 -13.696 1.00 73.69 582 GLY A CA 1
ATOM 4435 C C . GLY A 1 582 ? -12.900 6.539 -14.777 1.00 73.69 582 GLY A C 1
ATOM 4436 O O . GLY A 1 582 ? -11.967 5.737 -14.657 1.00 73.69 582 GLY A O 1
ATOM 4437 N N . PRO A 1 583 ? -13.034 7.370 -15.824 1.00 68.69 583 PRO A N 1
ATOM 4438 C CA . PRO A 1 583 ? -12.087 7.408 -16.919 1.00 68.69 583 PRO A CA 1
ATOM 4439 C C . PRO A 1 583 ? -10.690 7.745 -16.442 1.00 68.69 583 PRO A C 1
ATOM 4441 O O . PRO A 1 583 ? -10.503 8.497 -15.479 1.00 68.69 583 PRO A O 1
ATOM 4444 N N . ASP A 1 584 ? -9.729 7.162 -17.146 1.00 67.75 584 ASP A N 1
ATOM 4445 C CA . ASP A 1 584 ? -8.330 7.502 -16.997 1.00 67.75 584 ASP A CA 1
ATOM 4446 C C . ASP A 1 584 ? -8.113 8.938 -17.506 1.00 67.75 584 ASP A C 1
ATOM 4448 O O . ASP A 1 584 ? -8.382 9.213 -18.680 1.00 67.75 584 ASP A O 1
ATOM 4452 N N . PRO A 1 585 ? -7.668 9.870 -16.649 1.00 63.25 585 PRO A N 1
ATOM 4453 C CA . PRO A 1 585 ? -7.356 11.232 -17.068 1.00 63.25 585 PRO A CA 1
ATOM 4454 C C . PRO A 1 585 ? -6.067 11.334 -17.909 1.00 63.25 585 PRO A C 1
ATOM 4456 O O . PRO A 1 585 ? -5.715 12.431 -18.337 1.00 63.25 585 PRO A O 1
ATOM 4459 N N . GLY A 1 586 ? -5.344 10.231 -18.123 1.00 60.03 586 GLY A N 1
ATOM 4460 C CA . GLY A 1 586 ? -4.034 10.201 -18.769 1.00 60.03 586 GLY A CA 1
ATOM 4461 C C . GLY A 1 586 ? -2.901 10.652 -17.848 1.00 60.03 586 GLY A C 1
ATOM 4462 O O . GLY A 1 586 ? -1.867 11.098 -18.347 1.00 60.03 586 GLY A O 1
ATOM 4463 N N . VAL A 1 587 ? -3.101 10.578 -16.522 1.00 67.06 587 VAL A N 1
ATOM 4464 C CA . VAL A 1 587 ? -2.130 11.023 -15.509 1.00 67.06 587 VAL A CA 1
ATOM 4465 C C . VAL A 1 587 ? -1.888 9.976 -14.415 1.00 67.06 587 VAL A C 1
ATOM 4467 O O . VAL A 1 587 ? -2.586 9.938 -13.409 1.00 67.06 587 VAL A O 1
ATOM 4470 N N . ALA A 1 588 ? -0.883 9.127 -14.620 1.00 76.81 588 ALA A N 1
ATOM 4471 C CA . ALA A 1 588 ? -0.373 8.028 -13.787 1.00 76.81 588 ALA A CA 1
ATOM 4472 C C . ALA A 1 588 ? -1.353 6.904 -13.382 1.00 76.81 588 ALA A C 1
ATOM 4474 O O . ALA A 1 588 ? -0.932 5.761 -13.203 1.00 76.81 588 ALA A O 1
ATOM 4475 N N . HIS A 1 589 ? -2.641 7.203 -13.217 1.00 79.38 589 HIS A N 1
ATOM 4476 C CA . HIS A 1 589 ? -3.653 6.364 -12.574 1.00 79.38 589 HIS A CA 1
ATOM 4477 C C . HIS A 1 589 ? -4.516 5.593 -13.570 1.00 79.38 589 HIS A C 1
ATOM 4479 O O . HIS A 1 589 ? -5.733 5.785 -13.659 1.00 79.38 589 HIS A O 1
ATOM 4485 N N . ASP A 1 590 ? -3.873 4.655 -14.258 1.00 77.62 590 ASP A N 1
ATOM 4486 C CA . ASP A 1 590 ? -4.521 3.827 -15.266 1.00 77.62 590 ASP A CA 1
ATOM 4487 C C . ASP A 1 590 ? -5.704 3.033 -14.689 1.00 77.62 590 ASP A C 1
ATOM 4489 O O . ASP A 1 590 ? -5.593 2.290 -13.703 1.00 77.62 590 ASP A O 1
ATOM 4493 N N . ALA A 1 591 ? -6.852 3.078 -15.369 1.00 76.62 591 ALA A N 1
ATOM 4494 C CA . ALA A 1 591 ? -8.016 2.315 -14.932 1.00 76.62 591 ALA A CA 1
ATOM 4495 C C . ALA A 1 591 ? -7.763 0.792 -14.991 1.00 76.62 591 ALA A C 1
ATOM 4497 O O . ALA A 1 591 ? -8.473 0.039 -14.328 1.00 76.62 591 ALA A O 1
ATOM 4498 N N . ARG A 1 592 ? -6.726 0.316 -15.696 1.00 81.44 592 ARG A N 1
ATOM 4499 C CA . ARG A 1 592 ? -6.357 -1.107 -15.815 1.00 81.44 592 ARG A CA 1
ATOM 4500 C C . ARG A 1 592 ? -6.252 -1.858 -14.491 1.00 81.44 592 ARG A C 1
ATOM 4502 O O . ARG A 1 592 ? -6.502 -3.060 -14.429 1.00 81.44 592 ARG A O 1
ATOM 4509 N N . TRP A 1 593 ? -5.882 -1.167 -13.419 1.00 89.06 593 TRP A N 1
ATOM 4510 C CA . TRP A 1 593 ? -5.439 -1.796 -12.181 1.00 89.06 593 TRP A CA 1
ATOM 4511 C C . TRP A 1 593 ? -6.543 -2.518 -11.393 1.00 89.06 593 TRP A C 1
ATOM 4513 O O . TRP A 1 593 ? -6.239 -3.519 -10.743 1.00 89.06 593 TRP A O 1
ATOM 4523 N N . ALA A 1 594 ? -7.823 -2.128 -11.516 1.00 86.62 594 ALA A N 1
ATOM 4524 C CA . ALA A 1 594 ? -8.917 -2.962 -10.983 1.00 86.62 594 ALA A CA 1
ATOM 4525 C C . ALA A 1 594 ? -9.003 -4.291 -11.705 1.00 86.62 594 ALA A C 1
ATOM 4527 O O . ALA A 1 594 ? -9.264 -5.319 -11.081 1.00 86.62 594 ALA A O 1
ATOM 4528 N N . TRP A 1 595 ? -8.840 -4.260 -13.027 1.00 86.62 595 TRP A N 1
ATOM 4529 C CA . TRP A 1 595 ? -8.923 -5.459 -13.840 1.00 86.62 595 TRP A CA 1
ATOM 4530 C C . TRP A 1 595 ? -7.691 -6.328 -13.639 1.00 86.62 595 TRP A C 1
ATOM 4532 O O . TRP A 1 595 ? -7.851 -7.531 -13.513 1.00 86.62 595 TRP A O 1
ATOM 4542 N N . ALA A 1 596 ? -6.499 -5.753 -13.470 1.00 90.38 596 ALA A N 1
ATOM 4543 C CA . ALA A 1 596 ? -5.331 -6.515 -13.034 1.00 90.38 596 ALA A CA 1
ATOM 4544 C C . ALA A 1 596 ? -5.611 -7.250 -11.710 1.00 90.38 596 ALA A C 1
ATOM 4546 O O . ALA A 1 596 ? -5.345 -8.446 -11.602 1.00 90.38 596 ALA A O 1
ATOM 4547 N N . MET A 1 597 ? -6.241 -6.586 -10.732 1.00 94.62 597 MET A N 1
ATOM 4548 C CA . MET A 1 597 ? -6.682 -7.251 -9.501 1.00 94.62 597 MET A CA 1
ATOM 4549 C C . MET A 1 597 ? -7.755 -8.312 -9.736 1.00 94.62 597 MET A C 1
ATOM 4551 O O . MET A 1 597 ? -7.659 -9.392 -9.162 1.00 94.62 597 MET A O 1
ATOM 4555 N N . ARG A 1 598 ? -8.738 -8.062 -10.606 1.00 92.06 598 ARG A N 1
ATOM 4556 C CA . ARG A 1 598 ? -9.756 -9.051 -10.993 1.00 92.06 598 ARG A CA 1
ATOM 4557 C C . ARG A 1 598 ? -9.145 -10.312 -11.596 1.00 92.06 598 ARG A C 1
ATOM 4559 O O . ARG A 1 598 ? -9.552 -11.424 -11.260 1.00 92.06 598 ARG A O 1
ATOM 4566 N N . GLU A 1 599 ? -8.170 -10.135 -12.476 1.00 91.44 599 GLU A N 1
ATOM 4567 C CA . GLU A 1 599 ? -7.433 -11.219 -13.114 1.00 91.44 599 GLU A CA 1
ATOM 4568 C C . GLU A 1 599 ? -6.630 -12.001 -12.066 1.00 91.44 599 GLU A C 1
ATOM 4570 O O . GLU A 1 599 ? -6.703 -13.229 -12.031 1.00 91.44 599 GLU A O 1
ATOM 4575 N N . ARG A 1 600 ? -5.949 -11.317 -11.132 1.00 96.56 600 ARG A N 1
ATOM 4576 C CA . ARG A 1 600 ? -5.247 -11.973 -10.011 1.00 96.56 600 ARG A CA 1
ATOM 4577 C C . ARG A 1 600 ? -6.215 -12.760 -9.115 1.00 96.56 600 ARG A C 1
ATOM 4579 O O . ARG A 1 600 ? -5.947 -13.915 -8.806 1.00 96.56 600 ARG A O 1
ATOM 4586 N N . LEU A 1 601 ? -7.374 -12.195 -8.760 1.00 96.38 601 LEU A N 1
ATOM 4587 C CA . LEU A 1 601 ? -8.420 -12.900 -8.002 1.00 96.38 601 LEU A CA 1
ATOM 4588 C C . LEU A 1 601 ? -8.902 -14.150 -8.752 1.00 96.38 601 LEU A C 1
ATOM 4590 O O . LEU A 1 601 ? -8.973 -15.228 -8.169 1.00 96.38 601 LEU A O 1
ATOM 4594 N N . THR A 1 602 ? -9.166 -14.027 -10.054 1.00 95.50 602 THR A N 1
ATOM 4595 C CA . THR A 1 602 ? -9.609 -15.148 -10.896 1.00 95.50 602 THR A CA 1
ATOM 4596 C C . THR A 1 602 ? -8.547 -16.241 -10.985 1.00 95.50 602 THR A C 1
ATOM 4598 O O . THR A 1 602 ? -8.885 -17.420 -10.893 1.00 95.50 602 THR A O 1
ATOM 4601 N N . ARG A 1 603 ? -7.265 -15.872 -11.103 1.00 94.56 603 ARG A N 1
ATOM 4602 C CA . ARG A 1 603 ? -6.139 -16.814 -11.097 1.00 94.56 603 ARG A CA 1
ATOM 4603 C C . ARG A 1 603 ? -6.070 -17.613 -9.794 1.00 94.56 603 ARG A C 1
ATOM 4605 O O . ARG A 1 603 ? -5.958 -18.834 -9.856 1.00 94.56 603 ARG A O 1
ATOM 4612 N N . GLU A 1 604 ? -6.157 -16.943 -8.645 1.00 95.69 604 GLU A N 1
ATOM 4613 C CA . GLU A 1 604 ? -5.971 -17.585 -7.333 1.00 95.69 604 GLU A CA 1
ATOM 4614 C C . GLU A 1 604 ? -7.226 -18.303 -6.812 1.00 95.69 604 GLU A C 1
ATOM 4616 O O . GLU A 1 604 ? -7.135 -19.294 -6.089 1.00 95.69 604 GLU A O 1
ATOM 4621 N N . GLN A 1 605 ? -8.419 -17.821 -7.165 1.00 95.25 605 GLN A N 1
ATOM 4622 C CA . GLN A 1 605 ? -9.686 -18.303 -6.598 1.00 95.25 605 GLN A CA 1
ATOM 4623 C C . GLN A 1 605 ? -10.540 -19.082 -7.606 1.00 95.25 605 GLN A C 1
ATOM 4625 O O . GLN A 1 605 ? -11.489 -19.760 -7.218 1.00 95.25 605 GLN A O 1
ATOM 4630 N N . GLY A 1 606 ? -10.233 -18.984 -8.903 1.00 95.19 606 GLY A N 1
ATOM 4631 C CA . GLY A 1 606 ? -11.073 -19.488 -9.994 1.00 95.19 606 GLY A CA 1
ATOM 4632 C C . GLY A 1 606 ? -12.269 -18.588 -10.337 1.00 95.19 606 GLY A C 1
ATOM 4633 O O . GLY A 1 606 ? -13.008 -18.900 -11.268 1.00 95.19 606 GLY A O 1
ATOM 4634 N N . HIS A 1 607 ? -12.466 -17.489 -9.604 1.00 90.75 607 HIS A N 1
ATOM 4635 C CA . HIS A 1 607 ? -13.505 -16.480 -9.816 1.00 90.75 607 HIS A CA 1
ATOM 4636 C C . HIS A 1 607 ? -13.073 -15.130 -9.226 1.00 90.75 607 HIS A C 1
ATOM 4638 O O . HIS A 1 607 ? -12.158 -15.068 -8.410 1.00 90.75 607 HIS A O 1
ATOM 4644 N N . ALA A 1 608 ? -13.807 -14.062 -9.531 1.00 92.50 608 ALA A N 1
ATOM 4645 C CA . ALA A 1 608 ? -13.658 -12.757 -8.879 1.00 92.50 608 ALA A CA 1
ATOM 4646 C C . ALA A 1 608 ? -14.962 -12.284 -8.216 1.00 92.50 608 ALA A C 1
ATOM 4648 O O . ALA A 1 608 ? -15.201 -11.089 -8.076 1.00 92.50 608 ALA A O 1
ATOM 4649 N N . ASP A 1 609 ? -15.828 -13.216 -7.804 1.00 89.75 609 ASP A N 1
ATOM 4650 C CA . ASP A 1 609 ? -17.165 -12.901 -7.281 1.00 89.75 609 ASP A CA 1
ATOM 4651 C C . ASP A 1 609 ? -17.151 -12.119 -5.953 1.00 89.75 609 ASP A C 1
ATOM 4653 O O . ASP A 1 609 ? -18.158 -11.531 -5.552 1.00 89.75 609 ASP A O 1
ATOM 4657 N N . ASN A 1 610 ? -16.001 -12.060 -5.279 1.00 96.75 610 ASN A N 1
ATOM 4658 C CA . ASN A 1 610 ? -15.772 -11.212 -4.115 1.00 96.75 610 ASN A CA 1
ATOM 4659 C C . ASN A 1 610 ? -15.389 -9.759 -4.477 1.00 96.75 610 ASN A C 1
ATOM 4661 O O . ASN A 1 610 ? -15.183 -8.961 -3.565 1.00 96.75 610 ASN A O 1
ATOM 4665 N N . GLN A 1 611 ? -15.324 -9.399 -5.765 1.00 95.50 611 GLN A N 1
ATOM 4666 C CA . GLN A 1 611 ? -15.050 -8.044 -6.249 1.00 95.50 611 GLN A CA 1
ATOM 4667 C C . GLN A 1 611 ? -16.185 -7.518 -7.130 1.00 95.50 611 GLN A C 1
ATOM 4669 O O . GLN A 1 611 ? -16.651 -8.188 -8.051 1.00 95.50 611 GLN A O 1
ATOM 4674 N N . VAL A 1 612 ? -16.562 -6.267 -6.891 1.00 88.12 612 VAL A N 1
ATOM 4675 C CA . VAL A 1 612 ? -17.476 -5.496 -7.733 1.00 88.12 612 VAL A CA 1
ATOM 4676 C C . VAL A 1 612 ? -16.789 -4.214 -8.192 1.00 88.12 612 VAL A C 1
ATOM 4678 O O . VAL A 1 612 ? -16.171 -3.537 -7.376 1.00 88.12 612 VAL A O 1
ATOM 4681 N N . ILE A 1 613 ? -16.900 -3.884 -9.479 1.00 85.06 613 ILE A N 1
ATOM 4682 C CA . ILE A 1 613 ? -16.355 -2.663 -10.083 1.00 85.06 613 ILE A CA 1
ATOM 4683 C C . ILE A 1 613 ? -17.505 -1.728 -10.469 1.00 85.06 613 ILE A C 1
ATOM 4685 O O . ILE A 1 613 ? -18.397 -2.079 -11.243 1.00 85.06 613 ILE A O 1
ATOM 4689 N N . TRP A 1 614 ? -17.475 -0.515 -9.934 1.00 84.50 614 TRP A N 1
ATOM 4690 C CA . TRP A 1 614 ? -18.390 0.571 -10.245 1.00 84.50 614 TRP A CA 1
ATOM 4691 C C . TRP A 1 614 ? -17.675 1.611 -11.088 1.00 84.50 614 TRP A C 1
ATOM 4693 O O . TRP A 1 614 ? -16.810 2.337 -10.603 1.00 84.50 614 TRP A O 1
ATOM 4703 N N . TYR A 1 615 ? -18.062 1.696 -12.351 1.00 79.00 615 TYR A N 1
ATOM 4704 C CA . TYR A 1 615 ? -17.537 2.689 -13.270 1.00 79.00 615 TYR A CA 1
ATOM 4705 C C . TYR A 1 615 ? -18.514 3.866 -13.385 1.00 79.00 615 TYR A C 1
ATOM 4707 O O . TYR A 1 615 ? -19.736 3.695 -13.355 1.00 79.00 615 TYR A O 1
ATOM 4715 N N . GLY A 1 616 ? -18.000 5.082 -13.458 1.00 72.62 616 GLY A N 1
ATOM 4716 C CA . GLY A 1 616 ? -18.792 6.292 -13.684 1.00 72.62 616 GLY A CA 1
ATOM 4717 C C . GLY A 1 616 ? -18.022 7.269 -14.557 1.00 72.62 616 GLY A C 1
ATOM 4718 O O . GLY A 1 616 ? -16.923 6.951 -14.986 1.00 72.62 616 GLY A O 1
ATOM 4719 N N . VAL A 1 617 ? -18.590 8.439 -14.835 1.00 68.62 617 VAL A N 1
ATOM 4720 C CA . VAL A 1 617 ? -18.030 9.401 -15.803 1.00 68.62 617 VAL A CA 1
ATOM 4721 C C . VAL A 1 617 ? -17.027 10.391 -15.211 1.00 68.62 617 VAL A C 1
ATOM 4723 O O . VAL A 1 617 ? -16.304 11.045 -15.953 1.00 68.62 617 VAL A O 1
ATOM 4726 N N . THR A 1 618 ? -16.960 10.514 -13.885 1.00 73.50 618 THR A N 1
ATOM 4727 C CA . THR A 1 618 ? -16.026 11.433 -13.221 1.00 73.50 618 THR A CA 1
ATOM 4728 C C . THR A 1 618 ? -14.627 10.817 -13.211 1.00 73.50 618 THR A C 1
ATOM 4730 O O . THR A 1 618 ? -14.481 9.735 -12.636 1.00 73.50 618 THR A O 1
ATOM 4733 N N . PRO A 1 619 ? -13.599 11.459 -13.800 1.00 72.31 619 PRO A N 1
ATOM 4734 C CA . PRO A 1 619 ? -12.246 10.904 -13.862 1.00 72.31 619 PRO A CA 1
ATOM 4735 C C . PRO A 1 619 ? -11.733 10.420 -12.504 1.00 72.31 619 PRO A C 1
ATOM 4737 O O . PRO A 1 619 ? -12.029 11.028 -11.475 1.00 72.31 619 PRO A O 1
ATOM 4740 N N . LEU A 1 620 ? -10.973 9.319 -12.507 1.00 73.25 620 LEU A N 1
ATOM 4741 C CA . LEU A 1 620 ? -10.416 8.620 -11.332 1.00 73.25 620 LEU A CA 1
ATOM 4742 C C . LEU A 1 620 ? -11.428 7.990 -10.362 1.00 73.25 620 LEU A C 1
ATOM 4744 O O . LEU A 1 620 ? -11.246 6.839 -9.968 1.00 73.25 620 LEU A O 1
ATOM 4748 N N . ILE A 1 621 ? -12.485 8.707 -9.980 1.00 76.94 621 ILE A N 1
ATOM 4749 C CA . ILE A 1 621 ? -13.364 8.345 -8.853 1.00 76.94 621 ILE A CA 1
ATOM 4750 C C . ILE A 1 621 ? -14.733 7.792 -9.275 1.00 76.94 621 ILE A C 1
ATOM 4752 O O . ILE A 1 621 ? -15.437 7.185 -8.464 1.00 76.94 621 ILE A O 1
ATOM 4756 N N . GLY A 1 622 ? -15.113 7.977 -10.540 1.00 76.88 622 GLY A N 1
ATOM 4757 C CA . GLY A 1 622 ? -16.358 7.498 -11.144 1.00 76.88 622 GLY A CA 1
ATOM 4758 C C . GLY A 1 622 ? -17.537 8.427 -10.918 1.00 76.88 622 GLY A C 1
ATOM 4759 O O . GLY A 1 622 ? -18.137 8.913 -11.874 1.00 76.88 622 GLY A O 1
ATOM 4760 N N . ASP A 1 623 ? -17.853 8.705 -9.661 1.00 80.31 623 ASP A N 1
ATOM 4761 C CA . ASP A 1 623 ? -18.910 9.635 -9.275 1.00 80.31 623 ASP A CA 1
ATOM 4762 C C . ASP A 1 623 ? -18.598 10.197 -7.878 1.00 80.31 623 ASP A C 1
ATOM 4764 O O . ASP A 1 623 ? -18.183 9.430 -7.001 1.00 80.31 623 ASP A O 1
ATOM 4768 N N . PRO A 1 624 ? -18.822 11.496 -7.612 1.00 79.44 624 PRO A N 1
ATOM 4769 C CA . PRO A 1 624 ? -18.615 12.075 -6.283 1.00 79.44 624 PRO A CA 1
ATOM 4770 C C . PRO A 1 624 ? -19.441 11.403 -5.173 1.00 79.44 624 PRO A C 1
ATOM 4772 O O . PRO A 1 624 ? -19.116 11.512 -3.994 1.00 79.44 624 PRO A O 1
ATOM 4775 N N . SER A 1 625 ? -20.525 10.705 -5.516 1.00 81.19 625 SER A N 1
ATOM 4776 C CA . SER A 1 625 ? -21.360 9.949 -4.580 1.00 81.19 625 SER A CA 1
ATOM 4777 C C . SER A 1 625 ? -20.871 8.525 -4.306 1.00 81.19 625 SER A C 1
ATOM 4779 O O . SER A 1 625 ? -21.335 7.906 -3.345 1.00 81.19 625 SER A O 1
ATOM 4781 N N . TYR A 1 626 ? -19.945 7.982 -5.097 1.00 87.44 626 TYR A N 1
ATOM 4782 C CA . TYR A 1 626 ? -19.599 6.566 -5.008 1.00 87.44 626 TYR A CA 1
ATOM 4783 C C . TYR A 1 626 ? -18.918 6.175 -3.701 1.00 87.44 626 TYR A C 1
ATOM 4785 O O . TYR A 1 626 ? -19.221 5.093 -3.209 1.00 87.44 626 TYR A O 1
ATOM 4793 N N . SER A 1 627 ? -18.095 7.029 -3.086 1.00 88.88 627 SER A N 1
ATOM 4794 C CA . SER A 1 627 ? -17.449 6.695 -1.804 1.00 88.88 627 SER A CA 1
ATOM 4795 C C . SER A 1 627 ? -18.488 6.395 -0.710 1.00 88.88 627 SER A C 1
ATOM 4797 O O . SER A 1 627 ? -18.463 5.334 -0.079 1.00 88.88 627 SER A O 1
ATOM 4799 N N . LYS A 1 628 ? -19.489 7.274 -0.538 1.00 89.44 628 LYS A N 1
ATOM 4800 C CA . LYS A 1 628 ? -20.593 7.064 0.419 1.00 89.44 628 LYS A CA 1
ATOM 4801 C C . LYS A 1 628 ? -21.485 5.881 0.029 1.00 89.44 628 LYS A C 1
ATOM 4803 O O . LYS A 1 628 ? -21.921 5.136 0.904 1.00 89.44 628 LYS A O 1
ATOM 4808 N N . GLU A 1 629 ? -21.774 5.688 -1.258 1.00 91.69 629 GLU A N 1
ATOM 4809 C CA . GLU A 1 629 ? -22.612 4.574 -1.717 1.00 91.69 629 GLU A CA 1
ATOM 4810 C C . GLU A 1 629 ? -21.916 3.225 -1.525 1.00 91.69 629 GLU A C 1
ATOM 4812 O O . GLU A 1 629 ? -22.558 2.262 -1.102 1.00 91.69 629 GLU A O 1
ATOM 4817 N N . ALA A 1 630 ? -20.608 3.167 -1.779 1.00 94.38 630 ALA A N 1
ATOM 4818 C CA . ALA A 1 630 ? -19.789 1.972 -1.646 1.00 94.38 630 ALA A CA 1
ATOM 4819 C C . ALA A 1 630 ? -19.651 1.577 -0.178 1.00 94.38 630 ALA A C 1
ATOM 4821 O O . ALA A 1 630 ? -19.832 0.406 0.143 1.00 94.38 630 ALA A O 1
ATOM 4822 N N . LEU A 1 631 ? -19.454 2.541 0.729 1.00 96.19 631 LEU A N 1
ATOM 4823 C CA . LEU A 1 631 ? -19.508 2.296 2.172 1.00 96.19 631 LEU A CA 1
ATOM 4824 C C . LEU A 1 631 ? -20.839 1.648 2.586 1.00 96.19 631 LEU A C 1
ATOM 4826 O O . LEU A 1 631 ? -20.848 0.617 3.257 1.00 96.19 631 LEU A O 1
ATOM 4830 N N . LEU A 1 632 ? -21.971 2.228 2.174 1.00 96.06 632 LEU A N 1
ATOM 4831 C CA . LEU A 1 632 ? -23.295 1.709 2.537 1.00 96.06 632 LEU A CA 1
ATOM 4832 C C . LEU A 1 632 ? -23.574 0.338 1.901 1.00 96.06 632 LEU A C 1
ATOM 4834 O O . LEU A 1 632 ? -24.199 -0.521 2.522 1.00 96.06 632 LEU A O 1
ATOM 4838 N N . ALA A 1 633 ? -23.120 0.107 0.669 1.00 96.50 633 ALA A N 1
ATOM 4839 C CA . ALA A 1 633 ? -23.234 -1.189 0.008 1.00 96.50 633 ALA A CA 1
ATOM 4840 C C . ALA A 1 633 ? -22.350 -2.255 0.672 1.00 96.50 633 ALA A C 1
ATOM 4842 O O . ALA A 1 633 ? -22.822 -3.367 0.914 1.00 96.50 633 ALA A O 1
ATOM 4843 N N . MET A 1 634 ? -21.113 -1.906 1.029 1.00 98.56 634 MET A N 1
ATOM 4844 C CA . MET A 1 634 ? -20.193 -2.780 1.752 1.00 98.56 634 MET A CA 1
ATOM 4845 C C . MET A 1 634 ? -20.747 -3.143 3.131 1.00 98.56 634 MET A C 1
ATOM 4847 O O . MET A 1 634 ? -20.720 -4.308 3.519 1.00 98.56 634 MET A O 1
ATOM 4851 N N . ASP A 1 635 ? -21.326 -2.179 3.850 1.00 98.44 635 ASP A N 1
ATOM 4852 C CA . ASP A 1 635 ? -21.974 -2.426 5.139 1.00 98.44 635 ASP A CA 1
ATOM 4853 C C . ASP A 1 635 ? -23.130 -3.433 5.030 1.00 98.44 635 ASP A C 1
ATOM 4855 O O . ASP A 1 635 ? -23.216 -4.371 5.828 1.00 98.44 635 ASP A O 1
ATOM 4859 N N . ARG A 1 636 ? -23.985 -3.295 4.002 1.00 97.94 636 ARG A N 1
ATOM 4860 C CA . ARG A 1 636 ? -25.055 -4.266 3.712 1.00 97.94 636 ARG A CA 1
ATOM 4861 C C . ARG A 1 636 ? -24.495 -5.654 3.410 1.00 97.94 636 ARG A C 1
ATOM 4863 O O . ARG A 1 636 ? -25.032 -6.642 3.909 1.00 97.94 636 ARG A O 1
ATOM 4870 N N . TRP A 1 637 ? -23.425 -5.729 2.620 1.00 98.38 637 TRP A N 1
ATOM 4871 C CA . TRP A 1 637 ? -22.785 -6.992 2.260 1.00 98.38 637 TRP A CA 1
ATOM 4872 C C . TRP A 1 637 ? -22.198 -7.699 3.487 1.00 98.38 637 TRP A C 1
ATOM 4874 O O . TRP A 1 637 ? -22.544 -8.847 3.769 1.00 98.38 637 TRP A O 1
ATOM 4884 N N . LEU A 1 638 ? -21.386 -7.007 4.286 1.00 98.69 638 LEU A N 1
ATOM 4885 C CA . LEU A 1 638 ? -20.781 -7.592 5.484 1.00 98.69 638 LEU A CA 1
ATOM 4886 C C . LEU A 1 638 ? -21.818 -7.934 6.560 1.00 98.69 638 LEU A C 1
ATOM 4888 O O . LEU A 1 638 ? -21.685 -8.960 7.229 1.00 98.69 638 LEU A O 1
ATOM 4892 N N . SER A 1 639 ? -22.885 -7.138 6.684 1.00 98.00 639 SER A N 1
ATOM 4893 C CA . SER A 1 639 ? -24.016 -7.456 7.565 1.00 98.00 639 SER A CA 1
ATOM 4894 C C . SER A 1 639 ? -24.706 -8.764 7.165 1.00 98.00 639 SER A C 1
ATOM 4896 O O . SER A 1 639 ? -25.052 -9.563 8.037 1.00 98.00 639 SER A O 1
ATOM 4898 N N . ALA A 1 640 ? -24.884 -9.022 5.863 1.00 98.25 640 ALA A N 1
ATOM 4899 C CA . ALA A 1 640 ? -25.457 -10.275 5.372 1.00 98.25 640 ALA A CA 1
ATOM 4900 C C . ALA A 1 640 ? -24.547 -11.479 5.686 1.00 98.25 640 ALA A C 1
ATOM 4902 O O . ALA A 1 640 ? -25.015 -12.479 6.235 1.00 98.25 640 ALA A O 1
ATOM 4903 N N . VAL A 1 641 ? -23.238 -11.340 5.450 1.00 98.31 641 VAL A N 1
ATOM 4904 C CA . VAL A 1 641 ? -22.219 -12.361 5.768 1.00 98.31 641 VAL A CA 1
ATOM 4905 C C . VAL A 1 641 ? -22.170 -12.669 7.271 1.00 98.31 641 VAL A C 1
ATOM 4907 O O . VAL A 1 641 ? -22.036 -13.824 7.684 1.00 98.31 641 VAL A O 1
ATOM 4910 N N . GLU A 1 642 ? -22.285 -11.649 8.124 1.00 96.31 642 GLU A N 1
ATOM 4911 C CA . GLU A 1 642 ? -22.319 -11.815 9.581 1.00 96.31 642 GLU A CA 1
ATOM 4912 C C . GLU A 1 642 ? -23.624 -12.480 10.060 1.00 96.31 642 GLU A C 1
ATOM 4914 O O . GLU A 1 642 ? -23.616 -13.319 10.981 1.00 96.31 642 GLU A O 1
ATOM 4919 N N . ALA A 1 643 ? -24.756 -12.121 9.447 1.00 97.00 643 ALA A N 1
ATOM 4920 C CA . ALA A 1 643 ? -26.057 -12.716 9.730 1.00 97.00 643 ALA A CA 1
ATOM 4921 C C . ALA A 1 643 ? -26.089 -14.207 9.361 1.00 97.00 643 ALA A C 1
ATOM 4923 O O . ALA A 1 643 ? -26.749 -14.989 10.054 1.00 97.00 643 ALA A O 1
ATOM 4924 N N . ASP A 1 644 ? -25.320 -14.625 8.354 1.00 97.44 644 ASP A N 1
ATOM 4925 C CA . ASP A 1 644 ? -25.256 -16.014 7.928 1.00 97.44 644 ASP A CA 1
ATOM 4926 C C . ASP A 1 644 ? -24.644 -16.949 8.990 1.00 97.44 644 ASP A C 1
ATOM 4928 O O . ASP A 1 644 ? -23.439 -16.971 9.275 1.00 97.44 644 ASP A O 1
ATOM 4932 N N . LYS A 1 645 ? -25.490 -17.822 9.550 1.00 96.44 645 LYS A N 1
ATOM 4933 C CA . LYS A 1 645 ? -25.107 -18.841 10.542 1.00 96.44 645 LYS A CA 1
ATOM 4934 C C . LYS A 1 645 ? -24.789 -20.210 9.934 1.00 96.44 645 LYS A C 1
ATOM 4936 O O . LYS A 1 645 ? -24.459 -21.131 10.687 1.00 96.44 645 LYS A O 1
ATOM 4941 N N . ARG A 1 646 ? -24.834 -20.371 8.604 1.00 97.06 646 ARG A N 1
ATOM 4942 C CA . ARG A 1 646 ? -24.427 -21.612 7.925 1.00 97.06 646 ARG A CA 1
ATOM 4943 C C . ARG A 1 646 ? -22.979 -21.961 8.268 1.00 97.06 646 ARG A C 1
ATOM 4945 O O . ARG A 1 646 ? -22.137 -21.100 8.545 1.00 97.06 646 ARG A O 1
ATOM 4952 N N . THR A 1 647 ? -22.679 -23.257 8.249 1.00 95.50 647 THR A N 1
ATOM 4953 C CA . THR A 1 647 ? -21.329 -23.787 8.503 1.00 95.50 647 THR A CA 1
ATOM 4954 C C . THR A 1 647 ? -20.599 -24.023 7.178 1.00 95.50 647 THR A C 1
ATOM 4956 O O . THR A 1 647 ? -20.234 -25.148 6.859 1.00 95.50 647 THR A O 1
ATOM 4959 N N . VAL A 1 648 ? -20.422 -22.953 6.403 1.00 95.94 648 VAL A N 1
ATOM 4960 C CA . VAL A 1 648 ? -19.628 -22.917 5.158 1.00 95.94 648 VAL A CA 1
ATOM 4961 C C . VAL A 1 648 ? -18.369 -22.063 5.359 1.00 95.94 648 VAL A C 1
ATOM 4963 O O . VAL A 1 648 ? -18.239 -21.408 6.405 1.00 95.94 648 VAL A O 1
ATOM 4966 N N . ALA A 1 649 ? -17.403 -22.122 4.434 1.00 96.44 649 ALA A N 1
ATOM 4967 C CA . ALA A 1 649 ? -16.175 -21.335 4.554 1.00 96.44 649 ALA A CA 1
ATOM 4968 C C . ALA A 1 649 ? -16.483 -19.832 4.454 1.00 96.44 649 ALA A C 1
ATOM 4970 O O . ALA A 1 649 ? -17.481 -19.444 3.859 1.00 96.44 649 ALA A O 1
ATOM 4971 N N . LEU A 1 650 ? -15.642 -18.973 5.046 1.00 96.56 650 LEU A N 1
ATOM 4972 C CA . LEU A 1 650 ? -15.864 -17.521 4.983 1.00 96.56 650 LEU A CA 1
ATOM 4973 C C . LEU A 1 650 ? -15.872 -17.019 3.533 1.00 96.56 650 LEU A C 1
ATOM 4975 O O . LEU A 1 650 ? -16.747 -16.236 3.192 1.00 96.56 650 LEU A O 1
ATOM 4979 N N . ALA A 1 651 ? -14.963 -17.519 2.693 1.00 97.12 651 ALA A N 1
ATOM 4980 C CA . ALA A 1 651 ? -14.924 -17.186 1.271 1.00 97.12 651 ALA A CA 1
ATOM 4981 C C . ALA A 1 651 ? -16.255 -17.493 0.563 1.00 97.12 651 ALA A C 1
ATOM 4983 O O . ALA A 1 651 ? -16.803 -16.638 -0.126 1.00 97.12 651 ALA A O 1
ATOM 4984 N N . ASP A 1 652 ? -16.844 -18.663 0.841 1.00 97.81 652 ASP A N 1
ATOM 4985 C CA . ASP A 1 652 ? -18.155 -19.031 0.299 1.00 97.81 652 ASP A CA 1
ATOM 4986 C C . ASP A 1 652 ? -19.250 -18.054 0.746 1.00 97.81 652 ASP A C 1
ATOM 4988 O O . ASP A 1 652 ? -20.123 -17.717 -0.045 1.00 97.81 652 ASP A O 1
ATOM 4992 N N . LYS A 1 653 ? -19.213 -17.585 2.001 1.00 98.25 653 LYS A N 1
ATOM 4993 C CA . LYS A 1 653 ? -20.187 -16.603 2.507 1.00 98.25 653 LYS A CA 1
ATOM 4994 C C . LYS A 1 653 ? -20.040 -15.255 1.834 1.00 98.25 653 LYS A C 1
ATOM 4996 O O . LYS A 1 653 ? -21.044 -14.671 1.454 1.00 98.25 653 LYS A O 1
ATOM 5001 N N . ILE A 1 654 ? -18.806 -14.774 1.673 1.00 98.00 654 ILE A N 1
ATOM 5002 C CA . ILE A 1 654 ? -18.534 -13.504 0.993 1.00 98.00 654 ILE A CA 1
ATOM 5003 C C . ILE A 1 654 ? -19.198 -13.513 -0.384 1.00 98.00 654 ILE A C 1
ATOM 5005 O O . ILE A 1 654 ? -19.944 -12.595 -0.703 1.00 98.00 654 ILE A O 1
ATOM 5009 N N . VAL A 1 655 ? -19.023 -14.582 -1.158 1.00 95.69 655 VAL A N 1
ATOM 5010 C CA . VAL A 1 655 ? -19.638 -14.695 -2.486 1.00 95.69 655 VAL A CA 1
ATOM 5011 C C . VAL A 1 655 ? -21.158 -14.893 -2.412 1.00 95.69 655 VAL A C 1
ATOM 5013 O O . VAL A 1 655 ? -21.908 -14.194 -3.090 1.00 95.69 655 VAL A O 1
ATOM 5016 N N . GLN A 1 656 ? -21.638 -15.833 -1.592 1.00 96.94 656 GLN A N 1
ATOM 5017 C CA . GLN A 1 656 ? -23.053 -16.238 -1.573 1.00 96.94 656 GLN A CA 1
ATOM 5018 C C . GLN A 1 656 ? -23.985 -15.218 -0.913 1.00 96.94 656 GLN A C 1
ATOM 5020 O O . GLN A 1 656 ? -25.166 -15.182 -1.254 1.00 96.94 656 GLN A O 1
ATOM 5025 N N . ASP A 1 657 ? -23.474 -14.419 0.024 1.00 97.88 657 ASP A N 1
ATOM 5026 C CA . ASP A 1 657 ? -24.252 -13.429 0.776 1.00 97.88 657 ASP A CA 1
ATOM 5027 C C . ASP A 1 657 ? -24.069 -12.006 0.226 1.00 97.88 657 ASP A C 1
ATOM 5029 O O . ASP A 1 657 ? -24.535 -11.038 0.833 1.00 97.88 657 ASP A O 1
ATOM 5033 N N . ARG A 1 658 ? -23.423 -11.860 -0.941 1.00 96.12 658 ARG A N 1
ATOM 5034 C CA . ARG A 1 658 ? -23.412 -10.600 -1.690 1.00 96.12 658 ARG A CA 1
ATOM 5035 C C . ARG A 1 658 ? -24.853 -10.202 -2.039 1.00 96.12 658 ARG A C 1
ATOM 5037 O O . ARG A 1 658 ? -25.560 -11.004 -2.655 1.00 96.12 658 ARG A O 1
ATOM 5044 N N . PRO A 1 659 ? -25.315 -8.988 -1.676 1.00 92.12 659 PRO A N 1
ATOM 5045 C CA . PRO A 1 659 ? -26.651 -8.524 -2.037 1.00 92.12 659 PRO A CA 1
ATOM 5046 C C . PRO A 1 659 ? -26.886 -8.631 -3.548 1.00 92.12 659 PRO A C 1
ATOM 5048 O O . PRO A 1 659 ? -26.008 -8.287 -4.333 1.00 92.12 659 PRO A O 1
ATOM 5051 N N . GLY A 1 660 ? -28.061 -9.108 -3.970 1.00 80.88 660 GLY A N 1
ATOM 5052 C CA . GLY A 1 660 ? -28.336 -9.374 -5.390 1.00 80.88 660 GLY A CA 1
ATOM 5053 C C . GLY A 1 660 ? -28.326 -8.125 -6.282 1.00 80.88 660 GLY A C 1
ATOM 5054 O O . GLY A 1 660 ? -28.127 -8.238 -7.487 1.00 80.88 660 GLY A O 1
ATOM 5055 N N . ASP A 1 661 ? -28.512 -6.939 -5.698 1.00 79.44 661 ASP A N 1
ATOM 5056 C CA . ASP A 1 661 ? -28.365 -5.643 -6.366 1.00 79.44 661 ASP A CA 1
ATOM 5057 C C . ASP A 1 661 ? -26.902 -5.190 -6.489 1.00 79.44 661 ASP A C 1
ATOM 5059 O O . ASP A 1 661 ? -26.615 -4.280 -7.261 1.00 79.44 661 ASP A O 1
ATOM 5063 N N . LEU A 1 662 ? -25.968 -5.820 -5.773 1.00 82.75 662 LEU A N 1
ATOM 5064 C CA . LEU A 1 662 ? -24.552 -5.476 -5.789 1.00 82.75 662 LEU A CA 1
ATOM 5065 C C . LEU A 1 662 ? -23.817 -6.280 -6.869 1.00 82.75 662 LEU A C 1
ATOM 5067 O O . LEU A 1 662 ? -23.383 -7.413 -6.659 1.00 82.75 662 LEU A O 1
ATOM 5071 N N . HIS A 1 663 ? -23.694 -5.666 -8.039 1.00 80.62 663 HIS A N 1
ATOM 5072 C CA . HIS A 1 663 ? -23.002 -6.180 -9.218 1.00 80.62 663 HIS A CA 1
ATOM 5073 C C . HIS A 1 663 ? -22.164 -5.067 -9.848 1.00 80.62 663 HIS A C 1
ATOM 5075 O O . HIS A 1 663 ? -22.283 -3.898 -9.461 1.00 80.62 663 HIS A O 1
ATOM 5081 N N . ASP A 1 664 ? -21.307 -5.435 -10.801 1.00 78.31 664 ASP A N 1
ATOM 5082 C CA . ASP A 1 664 ? -20.599 -4.449 -11.613 1.00 78.31 664 ASP A CA 1
ATOM 5083 C C . ASP A 1 664 ? -21.606 -3.508 -12.265 1.00 78.31 664 ASP A C 1
ATOM 5085 O O . ASP A 1 664 ? -22.595 -3.959 -12.844 1.00 78.31 664 ASP A O 1
ATOM 5089 N N . ARG A 1 665 ? -21.363 -2.203 -12.176 1.00 73.38 665 ARG A N 1
ATOM 5090 C CA . ARG A 1 665 ? -22.268 -1.196 -12.741 1.00 73.38 665 ARG A CA 1
ATOM 5091 C C . ARG A 1 665 ? -21.482 -0.133 -13.487 1.00 73.38 665 ARG A C 1
ATOM 5093 O O . ARG A 1 665 ? -20.380 0.219 -13.071 1.00 73.38 665 ARG A O 1
ATOM 5100 N N . CYS A 1 666 ? -22.081 0.406 -14.543 1.00 66.38 666 CYS A N 1
ATOM 5101 C CA . CYS A 1 666 ? -21.667 1.673 -15.131 1.00 66.38 666 CYS A CA 1
ATOM 5102 C C . CYS A 1 666 ? -22.808 2.687 -14.990 1.00 66.38 666 CYS A C 1
ATOM 5104 O O . CYS A 1 666 ? -23.937 2.393 -15.387 1.00 66.38 666 CYS A O 1
ATOM 5106 N N . THR A 1 667 ? -22.528 3.866 -14.431 1.00 62.34 667 THR A N 1
ATOM 5107 C CA . THR A 1 667 ? -23.490 4.980 -14.422 1.00 62.34 667 THR A CA 1
ATOM 5108 C C . THR A 1 667 ? -23.332 5.784 -15.706 1.00 62.34 667 THR A C 1
ATOM 5110 O O . THR A 1 667 ? -22.286 6.385 -15.939 1.00 62.34 667 THR A O 1
ATOM 5113 N N . GLN A 1 668 ? -24.372 5.771 -16.543 1.00 52.25 668 GLN A N 1
ATOM 5114 C CA . GLN A 1 668 ? -24.424 6.515 -17.801 1.00 52.25 668 GLN A CA 1
ATOM 5115 C C . GLN A 1 668 ? -24.820 7.979 -17.555 1.00 52.25 668 GLN A C 1
ATOM 5117 O O . GLN A 1 668 ? -25.805 8.250 -16.865 1.00 52.25 668 GLN A O 1
ATOM 5122 N N . THR A 1 669 ? -24.127 8.915 -18.202 1.00 41.81 669 THR A N 1
ATOM 5123 C CA . THR A 1 669 ? -24.635 10.271 -18.468 1.00 41.81 669 THR A CA 1
ATOM 5124 C C . THR A 1 669 ? -24.635 10.514 -19.976 1.00 41.81 669 THR A C 1
ATOM 5126 O O . THR A 1 669 ? -23.688 10.127 -20.656 1.00 41.81 669 THR A O 1
ATOM 5129 N N . GLN A 1 670 ? -25.690 11.138 -20.512 1.00 38.12 670 GLN A N 1
ATOM 5130 C CA . GLN A 1 670 ? -25.723 11.579 -21.912 1.00 38.12 670 GLN A CA 1
ATOM 5131 C C . GLN A 1 670 ? -24.722 12.723 -22.138 1.00 38.12 670 GLN A C 1
ATOM 5133 O O . GLN A 1 670 ? -24.705 13.665 -21.345 1.00 38.12 670 GLN A O 1
ATOM 5138 N N . GLY A 1 671 ? -23.965 12.666 -23.239 1.00 39.28 671 GLY A N 1
ATOM 5139 C CA . GLY A 1 671 ? -23.274 13.827 -23.812 1.00 39.28 671 GLY A CA 1
ATOM 5140 C C . GLY A 1 671 ? -21.773 13.927 -23.534 1.00 39.28 671 GLY A C 1
ATOM 5141 O O . GLY A 1 671 ? -21.341 14.861 -22.864 1.00 39.28 671 GLY A O 1
ATOM 5142 N N . VAL A 1 672 ? -20.970 13.014 -24.092 1.00 39.50 672 VAL A N 1
ATOM 5143 C CA . VAL A 1 672 ? -19.497 13.179 -24.154 1.00 39.50 672 VAL A CA 1
ATOM 5144 C C . VAL A 1 672 ? -18.949 13.145 -25.585 1.00 39.50 672 VAL A C 1
ATOM 5146 O O . VAL A 1 672 ? -17.759 13.372 -25.802 1.00 39.50 672 VAL A O 1
ATOM 5149 N N . SER A 1 673 ? -19.797 12.883 -26.578 1.00 36.16 673 SER A N 1
ATOM 5150 C CA . SER A 1 673 ? -19.420 12.921 -27.988 1.00 36.16 673 SER A CA 1
ATOM 5151 C C . SER A 1 673 ? -20.024 14.146 -28.673 1.00 36.16 673 SER A C 1
ATOM 5153 O O . SER A 1 673 ? -21.144 14.573 -28.403 1.00 36.16 673 SER A O 1
ATOM 5155 N N . SER A 1 674 ? -19.212 14.758 -29.528 1.00 39.19 674 SER A N 1
ATOM 5156 C CA . SER A 1 674 ? -19.629 15.763 -30.505 1.00 39.19 674 SER A CA 1
ATOM 5157 C C . SER A 1 674 ? -19.430 15.191 -31.913 1.00 39.19 674 SER A C 1
ATOM 5159 O O . SER A 1 674 ? -18.775 14.157 -32.066 1.00 39.19 674 SER A O 1
ATOM 5161 N N . GLU A 1 675 ? -19.942 15.861 -32.954 1.00 33.84 675 GLU A N 1
ATOM 5162 C CA . GLU A 1 675 ? -19.684 15.475 -34.358 1.00 33.84 675 GLU A CA 1
ATOM 5163 C C . GLU A 1 675 ? -18.173 15.425 -34.700 1.00 33.84 675 GLU A C 1
ATOM 5165 O O . GLU A 1 675 ? -17.795 14.782 -35.678 1.00 33.84 675 GLU A O 1
ATOM 5170 N N . ASP A 1 676 ? -17.316 16.016 -33.854 1.00 33.28 676 ASP A N 1
ATOM 5171 C CA . ASP A 1 676 ? -15.854 16.066 -33.982 1.00 33.28 676 ASP A CA 1
ATOM 5172 C C . ASP A 1 676 ? -15.092 15.037 -33.108 1.00 33.28 676 ASP A C 1
ATOM 5174 O O . ASP A 1 676 ? -13.861 15.068 -33.069 1.00 33.28 676 ASP A O 1
ATOM 5178 N N . GLY A 1 677 ? -15.779 14.118 -32.410 1.00 34.56 677 GLY A N 1
ATOM 5179 C CA . GLY A 1 677 ? -15.155 13.066 -31.585 1.00 34.56 677 GLY A CA 1
ATOM 5180 C C . GLY A 1 677 ? -15.427 13.161 -30.076 1.00 34.56 677 GLY A C 1
ATOM 5181 O O . GLY A 1 677 ? -16.275 13.937 -29.622 1.00 34.56 677 GLY A O 1
ATOM 5182 N N . LEU A 1 678 ? -14.739 12.305 -29.302 1.00 35.69 678 LEU A N 1
ATOM 5183 C CA . LEU A 1 678 ? -14.861 12.197 -27.842 1.00 35.69 678 LEU A CA 1
ATOM 5184 C C . LEU A 1 678 ? -14.226 13.419 -27.166 1.00 35.69 678 LEU A C 1
ATOM 5186 O O . LEU A 1 678 ? -13.015 13.614 -27.244 1.00 35.69 678 LEU A O 1
ATOM 5190 N N . PHE A 1 679 ? -15.024 14.203 -26.444 1.00 35.50 679 PHE A N 1
ATOM 5191 C CA . PHE A 1 679 ? -14.514 15.291 -25.620 1.00 35.50 679 PHE A CA 1
ATOM 5192 C C . PHE A 1 679 ? -14.047 14.721 -24.278 1.00 35.50 679 PHE A C 1
ATOM 5194 O O . PHE A 1 679 ? -14.834 14.567 -23.347 1.00 35.50 679 PHE A O 1
ATOM 5201 N N . LEU A 1 680 ? -12.762 14.386 -24.157 1.00 37.03 680 LEU A N 1
ATOM 5202 C CA . LEU A 1 680 ? -12.164 14.230 -22.835 1.00 37.03 680 LEU A CA 1
ATOM 5203 C C . LEU A 1 680 ? -12.109 15.635 -22.222 1.00 37.03 680 LEU A C 1
ATOM 5205 O O . LEU A 1 680 ? -11.444 16.493 -22.805 1.00 37.03 680 LEU A O 1
ATOM 5209 N N . PRO A 1 681 ? -12.775 15.916 -21.084 1.00 34.78 681 PRO A N 1
ATOM 5210 C CA . PRO A 1 681 ? -12.554 17.152 -20.353 1.00 34.78 681 PRO A CA 1
ATOM 5211 C C . PRO A 1 681 ? -11.168 17.057 -19.706 1.00 34.78 681 PRO A C 1
ATOM 5213 O O . PRO A 1 681 ? -11.028 16.869 -18.500 1.00 34.78 681 PRO A O 1
ATOM 5216 N N . VAL A 1 682 ? -10.128 17.120 -20.535 1.00 38.41 682 VAL A N 1
ATOM 5217 C CA . VAL A 1 682 ? -8.767 17.409 -20.117 1.00 38.41 682 VAL A CA 1
ATOM 5218 C C . VAL A 1 682 ? -8.864 18.819 -19.556 1.00 38.41 682 VAL A C 1
ATOM 5220 O O . VAL A 1 682 ? -9.089 19.781 -20.286 1.00 38.41 682 VAL A O 1
ATOM 5223 N N . ALA A 1 683 ? -8.893 18.910 -18.230 1.00 39.69 683 ALA A N 1
ATOM 5224 C CA . ALA A 1 683 ? -9.119 20.153 -17.525 1.00 39.69 683 ALA A CA 1
ATOM 5225 C C . ALA A 1 683 ? -7.960 21.113 -17.828 1.00 39.69 683 ALA A C 1
ATOM 5227 O O . ALA A 1 683 ? -6.878 20.992 -17.260 1.00 39.69 683 ALA A O 1
ATOM 5228 N N . ASP A 1 684 ? -8.236 22.060 -18.719 1.00 41.19 684 ASP A N 1
ATOM 5229 C CA . ASP A 1 684 ? -7.364 23.153 -19.163 1.00 41.19 684 ASP A CA 1
ATOM 5230 C C . ASP A 1 684 ? -6.684 23.914 -17.995 1.00 41.19 684 ASP A C 1
ATOM 5232 O O . ASP A 1 684 ? -5.511 24.233 -18.108 1.00 41.19 684 ASP A O 1
ATOM 5236 N N . PRO A 1 685 ? -7.303 24.113 -16.807 1.00 40.62 685 PRO A N 1
ATOM 5237 C CA . PRO A 1 685 ? -6.591 24.718 -15.670 1.00 40.62 685 PRO A CA 1
ATOM 5238 C C . PRO A 1 685 ? -5.719 23.727 -14.881 1.00 40.62 685 PRO A C 1
ATOM 5240 O O . PRO A 1 685 ? -4.763 24.117 -14.221 1.00 40.62 685 PRO A O 1
ATOM 5243 N N . LEU A 1 686 ? -6.083 22.441 -14.887 1.00 38.28 686 LEU A N 1
ATOM 5244 C CA . LEU A 1 686 ? -5.527 21.425 -13.989 1.00 38.28 686 LEU A CA 1
ATOM 5245 C C . LEU A 1 686 ? -4.228 20.837 -14.547 1.00 38.28 686 LEU A C 1
ATOM 5247 O O . LEU A 1 686 ? -3.335 20.503 -13.776 1.00 38.28 686 LEU A O 1
ATOM 5251 N N . LEU A 1 687 ? -4.108 20.744 -15.878 1.00 39.69 687 LEU A N 1
ATOM 5252 C CA . LEU A 1 687 ? -2.857 20.383 -16.548 1.00 39.69 687 LEU A CA 1
ATOM 5253 C C . LEU A 1 687 ? -1.826 21.512 -16.511 1.00 39.69 687 LEU A C 1
ATOM 5255 O O . LEU A 1 687 ? -0.637 21.221 -16.390 1.00 39.69 687 LEU A O 1
ATOM 5259 N N . ASP A 1 688 ? -2.250 22.770 -16.600 1.00 37.31 688 ASP A N 1
ATOM 5260 C CA . ASP A 1 688 ? -1.334 23.914 -16.628 1.00 37.31 688 ASP A CA 1
ATOM 5261 C C . ASP A 1 688 ? -0.579 24.080 -15.304 1.00 37.31 688 ASP A C 1
ATOM 5263 O O . ASP A 1 688 ? 0.645 24.240 -15.301 1.00 37.31 688 ASP A O 1
ATOM 5267 N N . ASP A 1 689 ? -1.280 23.913 -14.178 1.00 41.25 689 ASP A N 1
ATOM 5268 C CA . ASP A 1 689 ? -0.676 23.936 -12.841 1.00 41.25 689 ASP A CA 1
ATOM 5269 C C . ASP A 1 689 ? 0.183 22.685 -12.556 1.00 41.25 689 ASP A C 1
ATOM 5271 O O . ASP A 1 689 ? 1.202 22.783 -11.870 1.00 41.25 689 ASP A O 1
ATOM 5275 N N . LEU A 1 690 ? -0.169 21.512 -13.106 1.00 35.75 690 LEU A N 1
ATOM 5276 C CA . LEU A 1 690 ? 0.617 20.273 -12.951 1.00 35.75 690 LEU A CA 1
ATOM 5277 C C . LEU A 1 690 ? 1.869 20.228 -13.838 1.00 35.75 690 LEU A C 1
ATOM 5279 O O . LEU A 1 690 ? 2.839 19.555 -13.492 1.00 35.75 690 LEU A O 1
ATOM 5283 N N . THR A 1 691 ? 1.848 20.903 -14.990 1.00 39.62 691 THR A N 1
ATOM 5284 C CA . THR A 1 691 ? 2.909 20.822 -16.012 1.00 39.62 691 THR A CA 1
ATOM 5285 C C . THR A 1 691 ? 3.691 22.123 -16.194 1.00 39.62 691 THR A C 1
ATOM 5287 O O . THR A 1 691 ? 4.645 22.157 -16.972 1.00 39.62 691 THR A O 1
ATOM 5290 N N . GLY A 1 692 ? 3.332 23.190 -15.471 1.00 38.62 692 GLY A N 1
ATOM 5291 C CA . GLY A 1 692 ? 4.004 24.489 -15.534 1.00 38.62 692 GLY A CA 1
ATOM 5292 C C . GLY A 1 692 ? 3.915 25.154 -16.910 1.00 38.62 692 GLY A C 1
ATOM 5293 O O . GLY A 1 692 ? 4.881 25.791 -17.333 1.00 38.62 692 GLY A O 1
ATOM 5294 N N . GLY A 1 693 ? 2.806 24.954 -17.631 1.00 38.66 693 GLY A N 1
ATOM 5295 C CA . GLY A 1 693 ? 2.598 25.483 -18.986 1.00 38.66 693 GLY A CA 1
ATOM 5296 C C . GLY A 1 693 ? 3.455 24.822 -20.076 1.00 38.66 693 GLY A C 1
ATOM 5297 O O . GLY A 1 693 ? 3.568 25.339 -21.187 1.00 38.66 693 GLY A O 1
ATOM 5298 N N . ALA A 1 694 ? 4.086 23.672 -19.805 1.00 40.25 694 ALA A N 1
ATOM 5299 C CA . ALA A 1 694 ? 4.947 22.984 -20.776 1.00 40.25 694 ALA A CA 1
ATOM 5300 C C . ALA A 1 694 ? 4.198 22.470 -22.027 1.00 40.25 694 ALA A C 1
ATOM 5302 O O . ALA A 1 694 ? 4.840 22.072 -23.003 1.00 40.25 694 ALA A O 1
ATOM 5303 N N . LEU A 1 695 ? 2.859 22.463 -22.006 1.00 41.22 695 LEU A N 1
ATOM 5304 C CA . LEU A 1 695 ? 2.008 21.797 -22.996 1.00 41.22 695 LEU A CA 1
ATOM 5305 C C . LEU A 1 695 ? 1.048 22.730 -23.756 1.00 41.22 695 LEU A C 1
ATOM 5307 O O . LEU A 1 695 ? 0.305 22.236 -24.604 1.00 41.22 695 LEU A O 1
ATOM 5311 N N . ASP A 1 696 ? 1.128 24.054 -23.572 1.00 39.16 696 ASP A N 1
ATOM 5312 C CA . ASP A 1 696 ? 0.301 25.051 -24.287 1.00 39.16 696 ASP A CA 1
ATOM 5313 C C . ASP A 1 696 ? 0.293 24.862 -25.819 1.00 39.16 696 ASP A C 1
ATOM 5315 O O . ASP A 1 696 ? -0.690 25.140 -26.509 1.00 39.16 696 ASP A O 1
ATOM 5319 N N . GLY A 1 697 ? 1.393 24.350 -26.380 1.00 39.84 697 GLY A N 1
ATOM 5320 C CA . GLY A 1 697 ? 1.537 24.083 -27.814 1.00 39.84 697 GLY A CA 1
ATOM 5321 C C . GLY A 1 697 ? 0.912 22.774 -28.315 1.00 39.84 697 GLY A C 1
ATOM 5322 O O . GLY A 1 697 ? 0.881 22.555 -29.526 1.00 39.84 697 GLY A O 1
ATOM 5323 N N . LEU A 1 698 ? 0.443 21.893 -27.424 1.00 35.66 698 LEU A N 1
ATOM 5324 C CA . LEU A 1 698 ? -0.032 20.543 -27.756 1.00 35.66 698 LEU A CA 1
ATOM 5325 C C . LEU A 1 698 ? -1.557 20.394 -27.695 1.00 35.66 698 LEU A C 1
ATOM 5327 O O . LEU A 1 698 ? -2.061 19.436 -28.277 1.00 35.66 698 LEU A O 1
ATOM 5331 N N . ASN A 1 699 ? -2.287 21.358 -27.115 1.00 35.12 699 ASN A N 1
ATOM 5332 C CA . ASN A 1 699 ? -3.752 21.336 -26.950 1.00 35.12 699 ASN A CA 1
ATOM 5333 C C . ASN A 1 699 ? -4.539 21.074 -28.254 1.00 35.12 699 ASN A C 1
ATOM 5335 O O . ASN A 1 699 ? -5.586 20.432 -28.232 1.00 35.12 699 ASN A O 1
ATOM 5339 N N . GLY A 1 700 ? -4.017 21.481 -29.416 1.00 35.84 700 GLY A N 1
ATOM 5340 C CA . GLY A 1 700 ? -4.648 21.214 -30.717 1.00 35.84 700 GLY A CA 1
ATOM 5341 C C . GLY A 1 700 ? -4.506 19.774 -31.241 1.00 35.84 700 GLY A C 1
ATOM 5342 O O . GLY A 1 700 ? -5.225 19.395 -32.160 1.00 35.84 700 GLY A O 1
ATOM 5343 N N . ALA A 1 701 ? -3.591 18.973 -30.684 1.00 36.88 701 ALA A N 1
ATOM 5344 C CA . ALA A 1 701 ? -3.330 17.587 -31.094 1.00 36.88 701 ALA A CA 1
ATOM 5345 C C . ALA A 1 701 ? -4.022 16.541 -30.194 1.00 36.88 701 ALA A C 1
ATOM 5347 O O . ALA A 1 701 ? -3.977 15.350 -30.493 1.00 36.88 701 ALA A O 1
ATOM 5348 N N . VAL A 1 702 ? -4.668 16.984 -29.108 1.00 38.00 702 VAL A N 1
ATOM 5349 C CA . VAL A 1 702 ? -5.268 16.162 -28.033 1.00 38.00 702 VAL A CA 1
ATOM 5350 C C . VAL A 1 702 ? -6.710 15.735 -28.347 1.00 38.00 702 VAL A C 1
ATOM 5352 O O . VAL A 1 702 ? -7.410 15.257 -27.463 1.00 38.00 702 VAL A O 1
ATOM 5355 N N . ASN A 1 703 ? -7.175 15.902 -29.591 1.00 35.22 703 ASN A N 1
ATOM 5356 C CA . ASN A 1 703 ? -8.493 15.435 -30.025 1.00 35.22 703 ASN A CA 1
ATOM 5357 C C . ASN A 1 703 ? -8.330 14.120 -30.820 1.00 35.22 703 ASN A C 1
ATOM 5359 O O . ASN A 1 703 ? -8.102 14.167 -32.034 1.00 35.22 703 ASN A O 1
ATOM 5363 N N . PRO A 1 704 ? -8.317 12.942 -30.162 1.00 38.12 704 PRO A N 1
ATOM 5364 C CA . PRO A 1 704 ? -7.996 11.687 -30.827 1.00 38.12 704 PRO A CA 1
ATOM 5365 C C . PRO A 1 704 ? -9.127 11.240 -31.760 1.00 38.12 704 PRO A C 1
ATOM 5367 O O . PRO A 1 704 ? -10.251 10.978 -31.337 1.00 38.12 704 PRO A O 1
ATOM 5370 N N . VAL A 1 705 ? -8.790 11.059 -33.038 1.00 31.88 705 VAL A N 1
ATOM 5371 C CA . VAL A 1 705 ? -9.541 10.183 -33.946 1.00 31.88 705 VAL A CA 1
ATOM 5372 C C . VAL A 1 705 ? -9.186 8.735 -33.586 1.00 31.88 705 VAL A C 1
ATOM 5374 O O . VAL A 1 705 ? -8.012 8.396 -33.455 1.00 31.88 705 VAL A O 1
ATOM 5377 N N . LEU A 1 706 ? -10.200 7.892 -33.391 1.00 37.34 706 LEU A N 1
ATOM 5378 C CA . LEU A 1 706 ? -10.069 6.517 -32.894 1.00 37.34 706 LEU A CA 1
ATOM 5379 C C . LEU A 1 706 ? -9.367 5.579 -33.898 1.00 37.34 706 LEU A C 1
ATOM 5381 O O . LEU A 1 706 ? -9.770 5.509 -35.060 1.00 37.34 706 LEU A O 1
ATOM 5385 N N . ASP A 1 707 ? -8.379 4.806 -33.422 1.00 33.84 707 ASP A N 1
ATOM 5386 C CA . ASP A 1 707 ? -7.763 3.655 -34.109 1.00 33.84 707 ASP A CA 1
ATOM 5387 C C . ASP A 1 707 ? -8.219 2.339 -33.428 1.00 33.84 707 ASP A C 1
ATOM 5389 O O . ASP A 1 707 ? -8.193 2.252 -32.195 1.00 33.84 707 ASP A O 1
ATOM 5393 N N . PRO A 1 708 ? -8.608 1.295 -34.186 1.00 31.77 708 PRO A N 1
ATOM 5394 C CA . PRO A 1 708 ? -8.894 -0.050 -33.672 1.00 31.77 708 PRO A CA 1
ATOM 5395 C C . PRO A 1 708 ? -7.806 -0.693 -32.787 1.00 31.77 708 PRO A C 1
ATOM 5397 O O . PRO A 1 708 ? -8.118 -1.625 -32.048 1.00 31.77 708 PRO A O 1
ATOM 5400 N N . ALA A 1 709 ? -6.554 -0.227 -32.826 1.00 35.00 709 ALA A N 1
ATOM 5401 C CA . ALA A 1 709 ? -5.465 -0.703 -31.967 1.00 35.00 709 ALA A CA 1
ATOM 5402 C C . ALA A 1 709 ? -5.574 -0.251 -30.492 1.00 35.00 709 ALA A C 1
ATOM 5404 O O . ALA A 1 709 ? -4.868 -0.780 -29.635 1.00 35.00 709 ALA A O 1
ATOM 5405 N N . LEU A 1 710 ? -6.452 0.712 -30.181 1.00 37.22 710 LEU A N 1
ATOM 5406 C CA . LEU A 1 710 ? -6.524 1.388 -28.878 1.00 37.22 710 LEU A CA 1
ATOM 5407 C C . LEU A 1 710 ? -7.656 0.893 -27.959 1.00 37.22 710 LEU A C 1
ATOM 5409 O O . LEU A 1 710 ? -7.890 1.497 -26.916 1.00 37.22 710 LEU A O 1
ATOM 5413 N N . ASN A 1 711 ? -8.368 -0.183 -28.324 1.00 37.50 711 ASN A N 1
ATOM 5414 C CA . ASN A 1 711 ? -9.488 -0.763 -27.555 1.00 37.50 711 ASN A CA 1
ATOM 5415 C C . ASN A 1 711 ? -10.569 0.242 -27.094 1.00 37.50 711 ASN A C 1
ATOM 5417 O O . ASN A 1 711 ? -11.344 -0.045 -26.182 1.00 37.50 711 ASN A O 1
ATOM 5421 N N . LEU A 1 712 ? -10.677 1.403 -27.742 1.00 38.44 712 LEU A N 1
ATOM 5422 C CA . LEU A 1 712 ? -11.710 2.383 -27.442 1.00 38.44 712 LEU A CA 1
ATOM 5423 C C . LEU A 1 712 ? -12.915 2.122 -28.356 1.00 38.44 712 LEU A C 1
ATOM 5425 O O . LEU A 1 712 ? -12.906 2.468 -29.536 1.00 38.44 712 LEU A O 1
ATOM 5429 N N . VAL A 1 713 ? -13.957 1.482 -27.825 1.00 35.34 713 VAL A N 1
ATOM 5430 C CA . VAL A 1 713 ? -15.231 1.324 -28.540 1.00 35.34 713 VAL A CA 1
ATOM 5431 C C . VAL A 1 713 ? -16.146 2.482 -28.150 1.00 35.34 713 VAL A C 1
ATOM 5433 O O . VAL A 1 713 ? -16.719 2.482 -27.065 1.00 35.34 713 VAL A O 1
ATOM 5436 N N . VAL A 1 714 ? -16.284 3.468 -29.036 1.00 37.44 714 VAL A N 1
ATOM 5437 C CA . VAL A 1 714 ? -17.351 4.479 -28.973 1.00 37.44 714 VAL A CA 1
ATOM 5438 C C . VAL A 1 714 ? -18.352 4.143 -30.073 1.00 37.44 714 VAL A C 1
ATOM 5440 O O . VAL A 1 714 ? -17.958 3.975 -31.225 1.00 37.44 714 VAL A O 1
ATOM 5443 N N . ASP A 1 715 ? -19.631 4.012 -29.724 1.00 33.06 715 ASP A N 1
ATOM 5444 C CA . ASP A 1 715 ? -20.710 3.860 -30.704 1.00 33.06 715 ASP A CA 1
ATOM 5445 C C . ASP A 1 715 ? -21.092 5.254 -31.251 1.00 33.06 715 ASP A C 1
ATOM 5447 O O . ASP A 1 715 ? -21.645 6.068 -30.504 1.00 33.06 715 ASP A O 1
ATOM 5451 N N . PRO A 1 716 ? -20.825 5.557 -32.537 1.00 33.41 716 PRO A N 1
ATOM 5452 C CA . PRO A 1 716 ? -21.118 6.862 -33.131 1.00 33.41 716 PRO A CA 1
ATOM 5453 C C . PRO A 1 716 ? -22.617 7.103 -33.378 1.00 33.41 716 PRO A C 1
ATOM 5455 O O . PRO A 1 716 ? -23.000 8.195 -33.788 1.00 33.41 716 PRO A O 1
ATOM 5458 N N . VAL A 1 717 ? -23.479 6.102 -33.171 1.00 34.78 717 VAL A N 1
ATOM 5459 C CA . VAL A 1 717 ? -24.937 6.209 -33.342 1.00 34.78 717 VAL A CA 1
ATOM 5460 C C . VAL A 1 717 ? -25.633 6.512 -32.014 1.00 34.78 717 VAL A C 1
ATOM 5462 O O . VAL A 1 717 ? -26.716 7.100 -32.016 1.00 34.78 717 VAL A O 1
ATOM 5465 N N . SER A 1 718 ? -25.040 6.119 -30.882 1.00 42.66 718 SER A N 1
ATOM 5466 C CA . SER A 1 718 ? -25.718 6.145 -29.583 1.00 42.66 718 SER A CA 1
ATOM 5467 C C . SER A 1 718 ? -25.206 7.196 -28.589 1.00 42.66 718 SER A C 1
ATOM 5469 O O . SER A 1 718 ? -25.814 7.332 -27.531 1.00 42.66 718 SER A O 1
ATOM 5471 N N . ASP A 1 719 ? -24.128 7.928 -28.898 1.00 39.81 719 ASP A N 1
ATOM 5472 C CA . ASP A 1 719 ? -23.588 9.037 -28.078 1.00 39.81 719 ASP A CA 1
ATOM 5473 C C . ASP A 1 719 ? -23.289 8.644 -26.605 1.00 39.81 719 ASP A C 1
ATOM 5475 O O . ASP A 1 719 ? -23.354 9.453 -25.676 1.00 39.81 719 ASP A O 1
ATOM 5479 N N . LEU A 1 720 ? -23.019 7.351 -26.376 1.00 40.97 720 LEU A N 1
ATOM 5480 C CA . LEU A 1 720 ? -22.935 6.713 -25.059 1.00 40.97 720 LEU A CA 1
ATOM 5481 C C . LEU A 1 720 ? -21.512 6.219 -24.787 1.00 40.97 720 LEU A C 1
ATOM 5483 O O . LEU A 1 720 ? -21.004 5.347 -25.490 1.00 40.97 720 LEU A O 1
ATOM 5487 N N . VAL A 1 721 ? -20.916 6.680 -23.687 1.00 44.38 721 VAL A N 1
ATOM 5488 C CA . VAL A 1 721 ? -19.714 6.069 -23.097 1.00 44.38 721 VAL A CA 1
ATOM 5489 C C . VAL A 1 721 ? -20.168 5.104 -22.001 1.00 44.38 721 VAL A C 1
ATOM 5491 O O . VAL A 1 721 ? -20.223 5.466 -20.832 1.00 44.38 721 VAL A O 1
ATOM 5494 N N . CYS A 1 722 ? -20.624 3.919 -22.422 1.00 47.59 722 CYS A N 1
ATOM 5495 C CA . CYS A 1 722 ? -20.763 2.656 -21.671 1.00 47.59 722 CYS A CA 1
ATOM 5496 C C . CYS A 1 722 ? -21.758 1.748 -22.413 1.00 47.59 722 CYS A C 1
ATOM 5498 O O . CYS A 1 722 ? -22.931 2.101 -22.557 1.00 47.59 722 CYS A O 1
ATOM 5500 N N . GLY A 1 723 ? -21.268 0.593 -22.880 1.00 35.78 723 GLY A N 1
ATOM 5501 C CA . GLY A 1 723 ? -21.876 -0.252 -23.908 1.00 35.78 723 GLY A CA 1
ATOM 5502 C C . GLY A 1 723 ? -23.306 -0.723 -23.632 1.00 35.78 723 GLY A C 1
ATOM 5503 O O . GLY A 1 723 ? -23.683 -1.088 -22.519 1.00 35.78 723 GLY A O 1
ATOM 5504 N N . LEU A 1 724 ? -24.108 -0.743 -24.697 1.00 33.66 724 LEU A N 1
ATOM 5505 C CA . LEU A 1 724 ? -25.450 -1.315 -24.731 1.00 33.66 724 LEU A CA 1
ATOM 5506 C C . LEU A 1 724 ? -25.362 -2.846 -24.832 1.00 33.66 724 LEU A C 1
ATOM 5508 O O . LEU A 1 724 ? -25.357 -3.410 -25.922 1.00 33.66 724 LEU A O 1
ATOM 5512 N N . GLY A 1 725 ? -25.339 -3.535 -23.692 1.00 34.03 725 GLY A N 1
ATOM 5513 C CA . GLY A 1 725 ? -25.509 -4.986 -23.654 1.00 34.03 725 GLY A CA 1
ATOM 5514 C C . GLY A 1 725 ? -25.800 -5.519 -22.250 1.00 34.03 725 GLY A C 1
ATOM 5515 O O . GLY A 1 725 ? -25.386 -4.909 -21.262 1.00 34.03 725 GLY A O 1
ATOM 5516 N N . PRO A 1 726 ? -26.509 -6.657 -22.115 1.00 33.34 726 PRO A N 1
ATOM 5517 C CA . PRO A 1 726 ? -26.593 -7.352 -20.844 1.00 33.34 726 PRO A CA 1
ATOM 5518 C C . PRO A 1 726 ? -25.199 -7.896 -20.475 1.00 33.34 726 PRO A C 1
ATOM 5520 O O . PRO A 1 726 ? -24.801 -8.971 -20.905 1.00 33.34 726 PRO A O 1
ATOM 5523 N N . VAL A 1 727 ? -24.504 -7.149 -19.614 1.00 35.69 727 VAL A N 1
ATOM 5524 C CA . VAL A 1 727 ? -23.444 -7.602 -18.690 1.00 35.69 727 VAL A CA 1
ATOM 5525 C C . VAL A 1 727 ? -22.048 -7.965 -19.253 1.00 35.69 727 VAL A C 1
ATOM 5527 O O . VAL A 1 727 ? -21.355 -8.738 -18.601 1.00 35.69 727 VAL A O 1
ATOM 5530 N N . SER A 1 728 ? -21.545 -7.424 -20.371 1.00 30.14 728 SER A N 1
ATOM 5531 C CA . SER A 1 728 ? -20.136 -7.723 -20.753 1.00 30.14 728 SER A CA 1
ATOM 5532 C C . SER A 1 728 ? -19.244 -6.565 -21.184 1.00 30.14 728 SER A C 1
ATOM 5534 O O . SER A 1 728 ? -18.045 -6.636 -20.927 1.00 30.14 728 SER A O 1
ATOM 5536 N N . ASP A 1 729 ? -19.772 -5.484 -21.752 1.00 33.44 729 ASP A N 1
ATOM 5537 C CA . ASP A 1 729 ? -18.905 -4.530 -22.454 1.00 33.44 729 ASP A CA 1
ATOM 5538 C C . ASP A 1 729 ? -18.915 -3.162 -21.755 1.00 33.44 729 ASP A C 1
ATOM 5540 O O . ASP A 1 729 ? -19.518 -2.188 -22.211 1.00 33.44 729 ASP A O 1
ATOM 5544 N N . LEU A 1 730 ? -18.233 -3.087 -20.604 1.00 38.53 730 LEU A N 1
ATOM 5545 C CA . LEU A 1 730 ? -17.689 -1.809 -20.136 1.00 38.53 730 LEU A CA 1
ATOM 5546 C C . LEU A 1 730 ? -16.780 -1.278 -21.249 1.00 38.53 730 LEU A C 1
ATOM 5548 O O . LEU A 1 730 ? -15.866 -1.983 -21.676 1.00 38.53 730 LEU A O 1
ATOM 5552 N N . VAL A 1 731 ? -16.999 -0.040 -21.699 1.00 39.34 731 VAL A N 1
ATOM 5553 C CA . VAL A 1 731 ? -16.000 0.661 -22.515 1.00 39.34 731 VAL A CA 1
ATOM 5554 C C . VAL A 1 731 ? -14.799 0.874 -21.601 1.00 39.34 731 VAL A C 1
ATOM 5556 O O . VAL A 1 731 ? -14.799 1.734 -20.723 1.00 39.34 731 VAL A O 1
ATOM 5559 N N . LYS A 1 732 ? -13.824 -0.023 -21.726 1.00 47.09 732 LYS A N 1
ATOM 5560 C CA . LYS A 1 732 ? -12.641 -0.083 -20.883 1.00 47.09 732 LYS A CA 1
ATOM 5561 C C . LYS A 1 732 ? -11.674 0.976 -21.411 1.00 47.09 732 LYS A C 1
ATOM 5563 O O . LYS A 1 732 ? -11.051 0.770 -22.446 1.00 47.09 732 LYS A O 1
ATOM 5568 N N . THR A 1 733 ? -11.520 2.102 -20.716 1.00 52.22 733 THR A N 1
ATOM 5569 C CA . THR A 1 733 ? -10.340 2.973 -20.892 1.00 52.22 733 THR A CA 1
ATOM 5570 C C . THR A 1 733 ? -9.128 2.275 -20.260 1.00 52.22 733 THR A C 1
ATOM 5572 O O . THR A 1 733 ? -8.620 2.690 -19.222 1.00 52.22 733 THR A O 1
ATOM 5575 N N . ASP A 1 734 ? -8.774 1.111 -20.798 1.00 63.28 734 ASP A N 1
ATOM 5576 C CA . ASP A 1 734 ? -7.731 0.218 -20.301 1.00 63.28 734 ASP A CA 1
ATOM 5577 C C . ASP A 1 734 ? -6.551 0.260 -21.242 1.00 63.28 734 ASP A C 1
ATOM 5579 O O . ASP A 1 734 ? -6.500 -0.443 -22.251 1.00 63.28 734 ASP A O 1
ATOM 5583 N N . PHE A 1 735 ? -5.611 1.119 -20.887 1.00 77.12 735 PHE A N 1
ATOM 5584 C CA . PHE A 1 735 ? -4.351 1.215 -21.582 1.00 77.12 735 PHE A CA 1
ATOM 5585 C C . PHE A 1 735 ? -3.408 0.081 -21.165 1.00 77.12 735 PHE A C 1
ATOM 5587 O O . PHE A 1 735 ? -3.476 -0.499 -20.067 1.00 77.12 735 PHE A O 1
ATOM 5594 N N . ALA A 1 736 ? -2.539 -0.282 -22.100 1.00 84.62 736 ALA A N 1
ATOM 5595 C CA . ALA A 1 736 ? -1.488 -1.253 -21.865 1.00 84.62 736 ALA A CA 1
ATOM 5596 C C . ALA A 1 736 ? -0.337 -0.597 -21.091 1.00 84.62 736 ALA A C 1
ATOM 5598 O O . ALA A 1 736 ? -0.204 0.620 -21.034 1.00 84.62 736 ALA A O 1
ATOM 5599 N N . THR A 1 737 ? 0.536 -1.419 -20.518 1.00 90.88 737 THR A N 1
ATOM 5600 C CA . THR A 1 737 ? 1.839 -0.963 -20.019 1.00 90.88 737 THR A CA 1
ATOM 5601 C C . THR A 1 737 ? 2.913 -1.218 -21.084 1.00 90.88 737 THR A C 1
ATOM 5603 O O . THR A 1 737 ? 2.705 -2.076 -21.953 1.00 90.88 737 THR A O 1
ATOM 5606 N N . PRO A 1 738 ? 4.111 -0.608 -20.986 1.00 95.06 738 PRO A N 1
ATOM 5607 C CA . PRO A 1 738 ? 5.232 -0.936 -21.868 1.00 95.06 738 PRO A CA 1
ATOM 5608 C C . PRO A 1 738 ? 5.556 -2.437 -21.933 1.00 95.06 738 PRO A C 1
ATOM 5610 O O . PRO A 1 738 ? 6.004 -2.943 -22.964 1.00 95.06 738 PRO A O 1
ATOM 5613 N N . ARG A 1 739 ? 5.309 -3.180 -20.844 1.00 95.25 739 ARG A N 1
ATOM 5614 C CA . ARG A 1 739 ? 5.512 -4.636 -20.798 1.00 95.25 739 ARG A CA 1
ATOM 5615 C C . ARG A 1 739 ? 4.417 -5.410 -21.500 1.00 95.25 739 ARG A C 1
ATOM 5617 O O . ARG A 1 739 ? 4.721 -6.394 -22.162 1.00 95.25 739 ARG A O 1
ATOM 5624 N N . ILE A 1 740 ? 3.169 -4.964 -21.414 1.00 93.56 740 ILE A N 1
ATOM 5625 C CA . ILE A 1 740 ? 2.073 -5.580 -22.172 1.00 93.56 740 ILE A CA 1
ATOM 5626 C C . ILE A 1 740 ? 2.273 -5.343 -23.666 1.00 93.56 740 ILE A C 1
ATOM 5628 O O . ILE A 1 740 ? 2.146 -6.284 -24.444 1.00 93.56 740 ILE A O 1
ATOM 5632 N N . VAL A 1 741 ? 2.728 -4.149 -24.063 1.00 95.19 741 VAL A N 1
ATOM 5633 C CA . VAL A 1 741 ? 3.186 -3.881 -25.439 1.00 95.19 741 VAL A CA 1
ATOM 5634 C C . VAL A 1 741 ? 4.353 -4.803 -25.835 1.00 95.19 741 VAL A C 1
ATOM 5636 O O . VAL A 1 741 ? 4.490 -5.167 -27.002 1.00 95.19 741 VAL A O 1
ATOM 5639 N N . ALA A 1 742 ? 5.184 -5.230 -24.879 1.00 96.19 742 ALA A N 1
ATOM 5640 C CA . ALA A 1 742 ? 6.242 -6.223 -25.086 1.00 96.19 742 ALA A CA 1
ATOM 5641 C C . ALA A 1 742 ? 5.761 -7.696 -25.040 1.00 96.19 742 ALA A C 1
ATOM 5643 O O . ALA A 1 742 ? 6.562 -8.601 -25.298 1.00 96.19 742 ALA A O 1
ATOM 5644 N N . GLY A 1 743 ? 4.479 -7.953 -24.751 1.00 93.38 743 GLY A N 1
ATOM 5645 C CA . GLY A 1 743 ? 3.854 -9.281 -24.714 1.00 93.38 743 GLY A CA 1
ATOM 5646 C C . GLY A 1 743 ? 3.560 -9.856 -23.321 1.00 93.38 743 GLY A C 1
ATOM 5647 O O . GLY A 1 743 ? 3.277 -11.052 -23.228 1.00 93.38 743 GLY A O 1
ATOM 5648 N N . ASP A 1 744 ? 3.658 -9.056 -22.257 1.00 93.69 744 ASP A N 1
ATOM 5649 C CA . ASP A 1 744 ? 3.296 -9.456 -20.889 1.00 93.69 744 ASP A CA 1
ATOM 5650 C C . ASP A 1 744 ? 1.783 -9.683 -20.715 1.00 93.69 744 ASP A C 1
ATOM 5652 O O . ASP A 1 744 ? 0.967 -9.330 -21.566 1.00 93.69 744 ASP A O 1
ATOM 5656 N N . ASN A 1 745 ? 1.401 -10.298 -19.597 1.00 89.81 745 ASN A N 1
ATOM 5657 C CA . ASN A 1 745 ? 0.016 -10.597 -19.255 1.00 89.81 745 ASN A CA 1
ATOM 5658 C C . ASN A 1 745 ? -0.700 -9.436 -18.532 1.00 89.81 745 ASN A C 1
ATOM 5660 O O . ASN A 1 745 ? -0.102 -8.453 -18.089 1.00 89.81 745 ASN A O 1
ATOM 5664 N N . ASN A 1 746 ? -2.014 -9.598 -18.356 1.00 86.69 746 ASN A N 1
ATOM 5665 C CA . ASN A 1 746 ? -2.873 -8.600 -17.716 1.00 86.69 746 ASN A CA 1
ATOM 5666 C C . ASN A 1 746 ? -2.805 -8.590 -16.180 1.00 86.69 746 ASN A C 1
ATOM 5668 O O . ASN A 1 746 ? -3.317 -7.649 -15.577 1.00 86.69 746 ASN A O 1
ATOM 5672 N N . TYR A 1 747 ? -2.166 -9.578 -15.539 1.00 87.75 747 TYR A N 1
ATOM 5673 C CA . TYR A 1 747 ? -1.938 -9.547 -14.088 1.00 87.75 747 TYR A CA 1
ATOM 5674 C C . TYR A 1 747 ? -0.950 -8.437 -13.719 1.00 87.75 747 TYR A C 1
ATOM 5676 O O . TYR A 1 747 ? -1.074 -7.835 -12.650 1.00 87.75 747 TYR A O 1
ATOM 5684 N N . SER A 1 748 ? 0.025 -8.171 -14.601 1.00 88.00 748 SER A N 1
ATOM 5685 C CA . SER A 1 748 ? 1.085 -7.171 -14.417 1.00 88.00 748 SER A CA 1
ATOM 5686 C C . SER A 1 748 ? 1.851 -7.321 -13.096 1.00 88.00 748 SER A C 1
ATOM 5688 O O . SER A 1 748 ? 2.303 -6.333 -12.531 1.00 88.00 748 SER A O 1
ATOM 5690 N N . ASP A 1 749 ? 1.974 -8.547 -12.583 1.00 92.00 749 ASP A N 1
ATOM 5691 C CA . ASP A 1 749 ? 2.791 -8.898 -11.412 1.00 92.00 749 ASP A CA 1
ATOM 5692 C C . ASP A 1 749 ? 4.124 -9.561 -11.800 1.00 92.00 749 ASP A C 1
ATOM 5694 O O . ASP A 1 749 ? 4.842 -10.065 -10.944 1.00 92.00 749 ASP A O 1
ATOM 5698 N N . ASN A 1 750 ? 4.501 -9.534 -13.083 1.00 90.81 750 ASN A N 1
ATOM 5699 C CA . ASN A 1 750 ? 5.751 -10.100 -13.586 1.00 90.81 750 ASN A CA 1
ATOM 5700 C C . ASN A 1 750 ? 6.934 -9.127 -13.432 1.00 90.81 750 ASN A C 1
ATOM 5702 O O . ASN A 1 750 ? 7.389 -8.508 -14.398 1.00 90.81 750 ASN A O 1
ATOM 5706 N N . ALA A 1 751 ? 7.494 -9.043 -12.221 1.00 88.00 751 ALA A N 1
ATOM 5707 C CA . ALA A 1 751 ? 8.676 -8.212 -11.952 1.00 88.00 751 ALA A CA 1
ATOM 5708 C C . ALA A 1 751 ? 9.896 -8.608 -12.813 1.00 88.00 751 ALA A C 1
ATOM 5710 O O . ALA A 1 751 ? 10.573 -7.750 -13.380 1.00 88.00 751 ALA A O 1
ATOM 5711 N N . LYS A 1 752 ? 10.128 -9.918 -12.979 1.00 95.62 752 LYS A N 1
ATOM 5712 C CA . LYS A 1 752 ? 11.164 -10.505 -13.843 1.00 95.62 752 LYS A CA 1
ATOM 5713 C C . LYS A 1 752 ? 10.584 -11.690 -14.609 1.00 95.62 752 LYS A C 1
ATOM 5715 O O . LYS A 1 752 ? 9.993 -12.582 -14.007 1.00 95.62 752 LYS A O 1
ATOM 5720 N N . CYS A 1 753 ? 10.792 -11.738 -15.918 1.00 96.25 753 CYS A N 1
ATOM 5721 C CA . CYS A 1 753 ? 10.344 -12.843 -16.761 1.00 96.25 753 CYS A CA 1
ATOM 5722 C C . CYS A 1 753 ? 11.380 -13.985 -16.803 1.00 96.25 753 CYS A C 1
ATOM 5724 O O . CYS A 1 753 ? 12.583 -13.775 -16.622 1.00 96.25 753 CYS A O 1
ATOM 5726 N N . HIS A 1 754 ? 10.932 -15.211 -17.084 1.00 97.06 754 HIS A N 1
ATOM 5727 C CA . HIS A 1 754 ? 11.846 -16.243 -17.581 1.00 97.06 754 HIS A CA 1
ATOM 5728 C C . HIS A 1 754 ? 12.262 -15.905 -19.013 1.00 97.06 754 HIS A C 1
ATOM 5730 O O . HIS A 1 754 ? 11.475 -15.320 -19.749 1.00 97.06 754 HIS A O 1
ATOM 5736 N N . LEU A 1 755 ? 13.462 -16.308 -19.433 1.00 97.81 755 LEU A N 1
ATOM 5737 C CA . LEU A 1 755 ? 13.915 -16.097 -20.809 1.00 97.81 755 LEU A CA 1
ATOM 5738 C C . LEU A 1 755 ? 13.649 -17.330 -21.681 1.00 97.81 755 LEU A C 1
ATOM 5740 O O . LEU A 1 755 ? 13.866 -18.473 -21.264 1.00 97.81 755 LEU A O 1
ATOM 5744 N N . LYS A 1 756 ? 13.206 -17.089 -22.915 1.00 97.44 756 LYS A N 1
ATOM 5745 C CA . LYS A 1 756 ? 13.216 -18.043 -24.030 1.00 97.44 756 LYS A CA 1
ATOM 5746 C C . LYS A 1 756 ? 14.251 -17.602 -25.071 1.00 97.44 756 LYS A C 1
ATOM 5748 O O . LYS A 1 756 ? 14.514 -16.406 -25.196 1.00 97.44 756 LYS A O 1
ATOM 5753 N N . PRO A 1 757 ? 14.812 -18.533 -25.865 1.00 97.62 757 PRO A N 1
ATOM 5754 C CA . PRO A 1 757 ? 15.709 -18.163 -26.955 1.00 97.62 757 PRO A CA 1
ATOM 5755 C C . PRO A 1 757 ? 15.049 -17.160 -27.907 1.00 97.62 757 PRO A C 1
ATOM 5757 O O . PRO A 1 757 ? 13.903 -17.368 -28.308 1.00 97.62 757 PRO A O 1
ATOM 5760 N N . LEU A 1 758 ? 15.789 -16.123 -28.301 1.00 96.81 758 LEU A N 1
ATOM 5761 C CA . LEU A 1 758 ? 15.383 -15.199 -29.357 1.00 96.81 758 LEU A CA 1
ATOM 5762 C C . LEU A 1 758 ? 15.309 -15.964 -30.693 1.00 96.81 758 LEU A C 1
ATOM 5764 O O . LEU A 1 758 ? 16.296 -16.567 -31.124 1.00 96.81 758 LEU A O 1
ATOM 5768 N N . ARG A 1 759 ? 14.147 -15.968 -31.356 1.00 95.19 759 ARG A N 1
ATOM 5769 C CA . ARG A 1 759 ? 13.931 -16.716 -32.606 1.00 95.19 759 ARG A CA 1
ATOM 5770 C C . ARG A 1 759 ? 13.426 -15.814 -33.713 1.00 95.19 759 ARG A C 1
ATOM 5772 O O . ARG A 1 759 ? 12.455 -15.096 -33.535 1.00 95.19 759 ARG A O 1
ATOM 5779 N N . ARG A 1 760 ? 14.025 -15.928 -34.899 1.00 93.00 760 ARG A N 1
ATOM 5780 C CA . ARG A 1 760 ? 13.609 -15.149 -36.079 1.00 93.00 760 ARG A CA 1
ATOM 5781 C C . ARG A 1 760 ? 12.219 -15.528 -36.591 1.00 93.00 760 ARG A C 1
ATOM 5783 O O . ARG A 1 760 ? 11.634 -14.805 -37.381 1.00 93.00 760 ARG A O 1
ATOM 5790 N N . THR A 1 761 ? 11.730 -16.687 -36.156 1.00 91.06 761 THR A N 1
ATOM 5791 C CA . THR A 1 761 ? 10.379 -17.184 -36.416 1.00 91.06 761 THR A CA 1
ATOM 5792 C C . THR A 1 761 ? 9.341 -16.633 -35.443 1.00 91.06 761 THR A C 1
ATOM 5794 O O . THR A 1 761 ? 8.168 -16.956 -35.604 1.00 91.06 761 THR A O 1
ATOM 5797 N N . ASP A 1 762 ? 9.748 -15.893 -34.405 1.00 90.94 762 ASP A N 1
ATOM 5798 C CA . ASP A 1 762 ? 8.790 -15.162 -33.579 1.00 90.94 762 ASP A CA 1
ATOM 5799 C C . ASP A 1 762 ? 8.163 -14.037 -34.422 1.00 90.94 762 ASP A C 1
ATOM 5801 O O . ASP A 1 762 ? 8.739 -13.578 -35.410 1.00 90.94 762 ASP A O 1
ATOM 5805 N N . ASP A 1 763 ? 6.951 -13.625 -34.059 1.00 90.06 763 ASP A N 1
ATOM 5806 C CA . ASP A 1 763 ? 6.206 -12.626 -34.819 1.00 90.06 763 ASP A CA 1
ATOM 5807 C C . ASP A 1 763 ? 6.766 -11.213 -34.586 1.00 90.06 763 ASP A C 1
ATOM 5809 O O . ASP A 1 763 ? 6.589 -10.644 -33.503 1.00 90.06 763 ASP A O 1
ATOM 5813 N N . TYR A 1 764 ? 7.425 -10.672 -35.617 1.00 92.88 764 TYR A N 1
ATOM 5814 C CA . TYR A 1 764 ? 7.947 -9.302 -35.714 1.00 92.88 764 TYR A CA 1
ATOM 5815 C C . TYR A 1 764 ? 7.205 -8.478 -36.786 1.00 92.88 764 TYR A C 1
ATOM 5817 O O . TYR A 1 764 ? 7.781 -7.564 -37.380 1.00 92.88 764 TYR A O 1
ATOM 5825 N N . GLY A 1 765 ? 5.943 -8.816 -37.066 1.00 86.56 765 GLY A N 1
ATOM 5826 C CA . GLY A 1 765 ? 5.114 -8.143 -38.063 1.00 86.56 765 GLY A CA 1
ATOM 5827 C C . GLY A 1 765 ? 5.350 -8.626 -39.498 1.00 86.56 765 GLY A C 1
ATOM 5828 O O . GLY A 1 765 ? 6.263 -9.401 -39.794 1.00 86.56 765 GLY A O 1
ATOM 5829 N N . ALA A 1 766 ? 4.513 -8.139 -40.420 1.00 80.88 766 ALA A N 1
ATOM 5830 C CA . ALA A 1 766 ? 4.399 -8.656 -41.791 1.00 80.88 766 ALA A CA 1
ATOM 5831 C C . ALA A 1 766 ? 5.699 -8.613 -42.620 1.00 80.88 766 ALA A C 1
ATOM 5833 O O . ALA A 1 766 ? 5.869 -9.412 -43.541 1.00 80.88 766 ALA A O 1
ATOM 5834 N N . PHE A 1 767 ? 6.615 -7.693 -42.304 1.00 79.75 767 PHE A N 1
ATOM 5835 C CA . PHE A 1 767 ? 7.866 -7.497 -43.045 1.00 79.75 767 PHE A CA 1
ATOM 5836 C C . PHE A 1 767 ? 9.088 -8.138 -42.371 1.00 79.75 767 PHE A C 1
ATOM 5838 O O . PHE A 1 767 ? 10.139 -8.254 -43.004 1.00 79.75 767 PHE A O 1
ATOM 5845 N N . GLY A 1 768 ? 8.956 -8.580 -41.114 1.00 90.12 768 GLY A N 1
ATOM 5846 C CA . GLY A 1 768 ? 10.054 -9.123 -40.318 1.00 90.12 768 GLY A CA 1
ATOM 5847 C C . GLY A 1 768 ? 11.257 -8.177 -40.184 1.00 90.12 768 GLY A C 1
ATOM 5848 O O . GLY A 1 768 ? 11.173 -6.971 -40.418 1.00 90.12 768 GLY A O 1
ATOM 5849 N N . LEU A 1 769 ? 12.406 -8.743 -39.798 1.00 95.25 769 LEU A N 1
ATOM 5850 C CA . LEU A 1 769 ? 13.669 -8.017 -39.628 1.00 95.25 769 LEU A CA 1
ATOM 5851 C C . LEU A 1 769 ? 14.690 -8.418 -40.702 1.00 95.25 769 LEU A C 1
ATOM 5853 O O . LEU A 1 769 ? 14.871 -9.607 -41.005 1.00 95.25 769 LEU A O 1
ATOM 5857 N N . THR A 1 770 ? 15.412 -7.429 -41.237 1.00 96.56 770 THR A N 1
ATOM 5858 C CA . THR A 1 770 ? 16.571 -7.665 -42.121 1.00 96.56 770 THR A CA 1
ATOM 5859 C C . THR A 1 770 ? 17.698 -8.393 -41.379 1.00 96.56 770 THR A C 1
ATOM 5861 O O . THR A 1 770 ? 17.729 -8.409 -40.151 1.00 96.56 770 THR A O 1
ATOM 5864 N N . ASP A 1 771 ? 18.664 -8.976 -42.098 1.00 97.44 771 ASP A N 1
ATOM 5865 C CA . ASP A 1 771 ? 19.799 -9.679 -41.468 1.00 97.44 771 ASP A CA 1
ATOM 5866 C C . ASP A 1 771 ? 20.620 -8.765 -40.543 1.00 97.44 771 ASP A C 1
ATOM 5868 O O . ASP A 1 771 ? 21.023 -9.179 -39.456 1.00 97.44 771 ASP A O 1
ATOM 5872 N N . ALA A 1 772 ? 20.819 -7.504 -40.939 1.00 97.19 772 ALA A N 1
ATOM 5873 C CA . ALA A 1 772 ? 21.535 -6.517 -40.133 1.00 97.19 772 ALA A CA 1
ATOM 5874 C C . ALA A 1 772 ? 20.763 -6.152 -38.853 1.00 97.19 772 ALA A C 1
ATOM 5876 O O . ALA A 1 772 ? 21.339 -6.130 -37.765 1.00 97.19 772 ALA A O 1
ATOM 5877 N N . GLN A 1 773 ? 19.451 -5.918 -38.969 1.00 96.94 773 GLN A N 1
ATOM 5878 C CA . GLN A 1 773 ? 18.567 -5.663 -37.825 1.00 96.94 773 GLN A CA 1
ATOM 5879 C C . GLN A 1 773 ? 18.504 -6.865 -36.881 1.00 96.94 773 GLN A C 1
ATOM 5881 O O . GLN A 1 773 ? 18.616 -6.701 -35.670 1.00 96.94 773 GLN A O 1
ATOM 5886 N N . TRP A 1 774 ? 18.399 -8.076 -37.432 1.00 97.50 774 TRP A N 1
ATOM 5887 C CA . TRP A 1 774 ? 18.403 -9.315 -36.661 1.00 97.50 774 TRP A CA 1
ATOM 5888 C C . TRP A 1 774 ? 19.708 -9.502 -35.886 1.00 97.50 774 TRP A C 1
ATOM 5890 O O . TRP A 1 774 ? 19.677 -9.816 -34.700 1.00 97.50 774 TRP A O 1
ATOM 5900 N N . SER A 1 775 ? 20.858 -9.271 -36.529 1.00 97.88 775 SER A N 1
ATOM 5901 C CA . SER A 1 775 ? 22.164 -9.381 -35.872 1.00 97.88 775 SER A CA 1
ATOM 5902 C C . SER A 1 775 ? 22.316 -8.390 -34.717 1.00 97.88 775 SER A C 1
ATOM 5904 O O . SER A 1 775 ? 22.876 -8.755 -33.686 1.00 97.88 775 SER A O 1
ATOM 5906 N N . ARG A 1 776 ? 21.823 -7.155 -34.875 1.00 97.75 776 ARG A N 1
ATOM 5907 C CA . ARG A 1 776 ? 21.816 -6.147 -33.803 1.00 97.75 776 ARG A CA 1
ATOM 5908 C C . ARG A 1 776 ? 20.907 -6.572 -32.657 1.00 97.75 776 ARG A C 1
ATOM 5910 O O . ARG A 1 776 ? 21.352 -6.609 -31.518 1.00 97.75 776 ARG A O 1
ATOM 5917 N N . LEU A 1 777 ? 19.677 -6.990 -32.957 1.00 96.81 777 LEU A N 1
ATOM 5918 C CA . LEU A 1 777 ? 18.733 -7.460 -31.943 1.00 96.81 777 LEU A CA 1
ATOM 5919 C C . LEU A 1 777 ? 19.269 -8.681 -31.172 1.00 96.81 777 LEU A C 1
ATOM 5921 O O . LEU A 1 777 ? 19.151 -8.746 -29.952 1.00 96.81 777 LEU A O 1
ATOM 5925 N N . ALA A 1 778 ? 19.916 -9.623 -31.861 1.00 97.00 778 ALA A N 1
ATOM 5926 C CA . ALA A 1 778 ? 20.541 -10.786 -31.234 1.00 97.00 778 ALA A CA 1
ATOM 5927 C C . ALA A 1 778 ? 21.717 -10.420 -30.316 1.00 97.00 778 ALA A C 1
ATOM 5929 O O . ALA A 1 778 ? 21.937 -11.105 -29.320 1.00 97.00 778 ALA A O 1
ATOM 5930 N N . ALA A 1 779 ? 22.442 -9.335 -30.609 1.00 96.62 779 ALA A N 1
ATOM 5931 C CA . ALA A 1 779 ? 23.487 -8.822 -29.726 1.00 96.62 779 ALA A CA 1
ATOM 5932 C C . ALA A 1 779 ? 22.918 -8.181 -28.446 1.00 96.62 779 ALA A C 1
ATOM 5934 O O . ALA A 1 779 ? 23.569 -8.233 -27.407 1.00 96.62 779 ALA A O 1
ATOM 5935 N N . VAL A 1 780 ? 21.706 -7.616 -28.509 1.00 96.19 780 VAL A N 1
ATOM 5936 C CA . VAL A 1 780 ? 20.995 -7.053 -27.345 1.00 96.19 780 VAL A CA 1
ATOM 5937 C C . VAL A 1 780 ? 20.470 -8.146 -26.414 1.00 96.19 780 VAL A C 1
ATOM 5939 O O . VAL A 1 780 ? 20.483 -7.976 -25.197 1.00 96.19 780 VAL A O 1
ATOM 5942 N N . PHE A 1 781 ? 20.025 -9.274 -26.974 1.00 97.19 781 PHE A N 1
ATOM 5943 C CA . PHE A 1 781 ? 19.403 -10.375 -26.232 1.00 97.19 781 PHE A CA 1
ATOM 5944 C C . PHE A 1 781 ? 20.216 -11.680 -26.323 1.00 97.19 781 PHE A C 1
ATOM 5946 O O . PHE A 1 781 ? 19.687 -12.694 -26.794 1.00 97.19 781 PHE A O 1
ATOM 5953 N N . PRO A 1 782 ? 21.486 -11.698 -25.867 1.00 95.50 782 PRO A N 1
ATOM 5954 C CA . PRO A 1 782 ? 22.346 -12.879 -25.977 1.00 95.50 782 PRO A CA 1
ATOM 5955 C C . PRO A 1 782 ? 21.805 -14.072 -25.175 1.00 95.50 782 PRO A C 1
ATOM 5957 O O . PRO A 1 782 ? 21.949 -15.217 -25.602 1.00 95.50 782 PRO A O 1
ATOM 5960 N N . ASP A 1 783 ? 21.124 -13.799 -24.059 1.00 95.81 783 ASP A N 1
ATOM 5961 C CA . ASP A 1 783 ? 20.522 -14.806 -23.176 1.00 95.81 783 ASP A CA 1
ATOM 5962 C C . ASP A 1 783 ? 19.041 -15.090 -23.500 1.00 95.81 783 ASP A C 1
ATOM 5964 O O . ASP A 1 783 ? 18.405 -15.939 -22.870 1.00 95.81 783 ASP A O 1
ATOM 5968 N N . GLY A 1 784 ? 18.486 -14.405 -24.506 1.00 97.62 784 GLY A N 1
ATOM 5969 C CA . GLY A 1 784 ? 17.096 -14.527 -24.934 1.00 97.62 784 GLY A CA 1
ATOM 5970 C C . GLY A 1 784 ? 16.181 -13.381 -24.493 1.00 97.62 784 GLY A C 1
ATOM 5971 O O . GLY A 1 784 ? 16.613 -12.361 -23.960 1.00 97.62 784 GLY A O 1
ATOM 5972 N N . VAL A 1 785 ? 14.889 -13.562 -24.762 1.00 98.06 785 VAL A N 1
ATOM 5973 C CA . VAL A 1 785 ? 13.809 -12.587 -24.532 1.00 98.06 785 VAL A CA 1
ATOM 5974 C C . VAL A 1 785 ? 12.766 -13.155 -23.578 1.00 98.06 785 VAL A C 1
ATOM 5976 O O . VAL A 1 785 ? 12.725 -14.366 -23.364 1.00 98.06 785 VAL A O 1
ATOM 5979 N N . CYS A 1 786 ? 11.902 -12.308 -23.026 1.00 97.81 786 CYS A N 1
ATOM 5980 C CA . CYS A 1 786 ? 10.873 -12.742 -22.090 1.00 97.81 786 CYS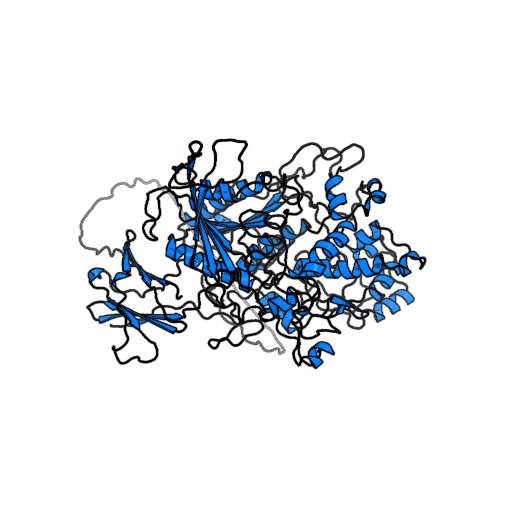 A CA 1
ATOM 5981 C C . CYS A 1 786 ? 9.959 -13.851 -22.646 1.00 97.81 786 CYS A C 1
ATOM 5983 O O . CYS A 1 786 ? 9.445 -13.795 -23.766 1.00 97.81 786 CYS A O 1
ATOM 5985 N N . ASP A 1 787 ? 9.742 -14.865 -21.814 1.00 96.00 787 ASP A N 1
ATOM 5986 C CA . ASP A 1 787 ? 8.795 -15.961 -21.970 1.00 96.00 787 ASP A CA 1
ATOM 5987 C C . ASP A 1 787 ? 7.601 -15.733 -21.038 1.00 96.00 787 ASP A C 1
ATOM 5989 O O . ASP A 1 787 ? 7.512 -16.311 -19.953 1.00 96.00 787 ASP A O 1
ATOM 5993 N N . TYR A 1 788 ? 6.674 -14.881 -21.473 1.00 94.00 788 TYR A N 1
ATOM 5994 C CA . TYR A 1 788 ? 5.465 -14.544 -20.716 1.00 94.00 788 TYR A CA 1
ATOM 5995 C C . TYR A 1 788 ? 4.439 -15.689 -20.633 1.00 94.00 788 TYR A C 1
ATOM 5997 O O . TYR A 1 788 ? 3.400 -15.541 -19.996 1.00 94.00 788 TYR A O 1
ATOM 6005 N N . SER A 1 789 ? 4.728 -16.857 -21.229 1.00 91.94 789 SER A N 1
ATOM 6006 C CA . SER A 1 789 ? 3.927 -18.073 -21.015 1.00 91.94 789 SER A CA 1
ATOM 6007 C C . SER A 1 789 ? 4.156 -18.708 -19.639 1.00 91.94 789 SER A C 1
ATOM 6009 O O . SER A 1 789 ? 3.407 -19.599 -19.233 1.00 91.94 789 SER A O 1
ATOM 6011 N N . LYS A 1 790 ? 5.192 -18.264 -18.918 1.00 92.88 790 LYS A N 1
ATOM 6012 C CA . LYS A 1 790 ? 5.525 -18.706 -17.563 1.00 92.88 790 LYS A CA 1
ATOM 6013 C C . LYS A 1 790 ? 5.198 -17.613 -16.540 1.00 92.88 790 LYS A C 1
ATOM 6015 O O . LYS A 1 790 ? 5.272 -16.433 -16.882 1.00 92.88 790 LYS A O 1
ATOM 6020 N N . PRO A 1 791 ? 4.905 -17.987 -15.281 1.00 91.19 791 PRO A N 1
ATOM 6021 C CA . PRO A 1 791 ? 4.876 -17.035 -14.173 1.00 91.19 791 PRO A CA 1
ATOM 6022 C C . PRO A 1 791 ? 6.209 -16.294 -14.031 1.00 91.19 791 PRO A C 1
ATOM 6024 O O . PRO A 1 791 ? 7.246 -16.805 -14.456 1.00 91.19 791 PRO A O 1
ATOM 6027 N N . GLY A 1 792 ? 6.196 -15.123 -13.398 1.00 93.81 792 GLY A N 1
ATOM 6028 C CA . GLY A 1 792 ? 7.410 -14.378 -13.085 1.00 93.81 792 GLY A CA 1
ATOM 6029 C C . GLY A 1 792 ? 8.434 -15.210 -12.304 1.00 93.81 792 GLY A C 1
ATOM 6030 O O . GLY A 1 792 ? 8.096 -16.078 -11.496 1.00 93.81 792 GLY A O 1
ATOM 6031 N N . VAL A 1 793 ? 9.718 -14.937 -12.525 1.00 96.19 793 VAL A N 1
ATOM 6032 C CA . VAL A 1 793 ? 10.803 -15.553 -11.755 1.00 96.19 793 VAL A CA 1
ATOM 6033 C C . VAL A 1 793 ? 10.619 -15.202 -10.280 1.00 96.19 793 VAL A C 1
ATOM 6035 O O . VAL A 1 793 ? 10.427 -14.040 -9.933 1.00 96.19 793 VAL A O 1
ATOM 6038 N N . GLY A 1 794 ? 10.696 -16.209 -9.410 1.00 93.25 794 GLY A N 1
ATOM 6039 C CA . GLY A 1 794 ? 10.512 -16.026 -7.969 1.00 93.25 794 GLY A CA 1
ATOM 6040 C C . GLY A 1 794 ? 9.055 -15.858 -7.533 1.00 93.25 794 GLY A C 1
ATOM 6041 O O . GLY A 1 794 ? 8.828 -15.697 -6.336 1.00 93.25 794 GLY A O 1
ATOM 6042 N N . PHE A 1 795 ? 8.087 -15.930 -8.459 1.00 94.81 795 PHE A N 1
ATOM 6043 C CA . PHE A 1 795 ? 6.668 -15.905 -8.118 1.00 94.81 795 PHE A CA 1
ATOM 6044 C C . PHE A 1 795 ? 6.339 -17.017 -7.116 1.00 94.81 795 PHE A C 1
ATOM 6046 O O . PHE A 1 795 ? 6.657 -18.191 -7.320 1.00 94.81 795 PHE A O 1
ATOM 6053 N N . THR A 1 796 ? 5.673 -16.626 -6.039 1.00 94.44 796 THR A N 1
ATOM 6054 C CA . THR A 1 796 ? 5.110 -17.503 -5.017 1.00 94.44 796 THR A CA 1
ATOM 6055 C C . THR A 1 796 ? 3.867 -16.834 -4.457 1.00 94.44 796 THR A C 1
ATOM 6057 O O . THR A 1 796 ? 3.787 -15.606 -4.445 1.00 94.44 796 THR A O 1
ATOM 6060 N N . GLU A 1 797 ? 2.926 -17.627 -3.951 1.00 95.62 797 GLU A N 1
ATOM 6061 C CA . GLU A 1 797 ? 1.825 -17.097 -3.149 1.00 95.62 797 GLU A CA 1
ATOM 6062 C C . GLU A 1 797 ? 2.380 -16.287 -1.967 1.00 95.62 797 GLU A C 1
ATOM 6064 O O . GLU A 1 797 ? 3.423 -16.625 -1.390 1.00 95.62 797 GLU A O 1
ATOM 6069 N N . THR A 1 798 ? 1.686 -15.204 -1.615 1.00 97.50 798 THR A N 1
ATOM 6070 C CA . THR A 1 798 ? 2.063 -14.365 -0.474 1.00 97.50 798 THR A CA 1
ATOM 6071 C C . THR A 1 798 ? 1.915 -15.149 0.825 1.00 97.50 798 THR A C 1
ATOM 6073 O O . THR A 1 798 ? 0.841 -15.675 1.127 1.00 97.50 798 THR A O 1
ATOM 6076 N N . GLU A 1 799 ? 2.979 -15.189 1.626 1.00 97.56 799 GLU A N 1
ATOM 6077 C CA . GLU A 1 799 ? 2.958 -15.841 2.928 1.00 97.56 799 GLU A CA 1
ATOM 6078 C C . GLU A 1 799 ? 2.342 -14.908 3.975 1.00 97.56 799 GLU A C 1
ATOM 6080 O O . GLU A 1 799 ? 2.873 -13.824 4.229 1.00 97.56 799 GLU A O 1
ATOM 6085 N N . PRO A 1 800 ? 1.235 -15.308 4.619 1.00 96.56 800 PRO A N 1
ATOM 6086 C CA . PRO A 1 800 ? 0.563 -14.432 5.555 1.00 96.56 800 PRO A CA 1
ATOM 6087 C C . PRO A 1 800 ? 1.302 -14.369 6.897 1.00 96.56 800 PRO A C 1
ATOM 6089 O O . PRO A 1 800 ? 1.835 -15.372 7.378 1.00 96.56 800 PRO A O 1
ATOM 6092 N N . TRP A 1 801 ? 1.238 -13.209 7.556 1.00 95.62 801 TRP A N 1
ATOM 6093 C CA . TRP A 1 801 ? 1.766 -12.988 8.908 1.00 95.62 801 TRP A CA 1
ATOM 6094 C C . TRP A 1 801 ? 3.263 -13.315 9.045 1.00 95.62 801 TRP A C 1
ATOM 6096 O O . TRP A 1 801 ? 3.658 -14.119 9.891 1.00 95.62 801 TRP A O 1
ATOM 6106 N N . LEU A 1 802 ? 4.114 -12.678 8.234 1.00 97.31 802 LEU A N 1
ATOM 6107 C CA . LEU A 1 802 ? 5.568 -12.722 8.419 1.00 97.31 802 LEU A CA 1
ATOM 6108 C C . LEU A 1 802 ? 6.027 -11.786 9.546 1.00 97.31 802 LEU A C 1
ATOM 6110 O O . LEU A 1 802 ? 5.508 -10.680 9.708 1.00 97.31 802 LEU A O 1
ATOM 6114 N N . THR A 1 803 ? 7.053 -12.222 10.280 1.00 96.19 803 THR A N 1
ATOM 6115 C CA . THR A 1 803 ? 7.861 -11.381 11.166 1.00 96.19 803 THR A CA 1
ATOM 6116 C C . THR A 1 803 ? 9.279 -11.218 10.633 1.00 96.19 803 THR A C 1
ATOM 6118 O O . THR A 1 803 ? 9.870 -12.165 10.117 1.00 96.19 803 THR A O 1
ATOM 6121 N N . TYR A 1 804 ? 9.831 -10.018 10.793 1.00 97.69 804 TYR A N 1
ATOM 6122 C CA . TYR A 1 804 ? 11.160 -9.622 10.328 1.00 97.69 804 TYR A CA 1
ATOM 6123 C C . TYR A 1 804 ? 12.148 -9.423 11.481 1.00 97.69 804 TYR A C 1
ATOM 6125 O O . TYR A 1 804 ? 13.171 -8.757 11.327 1.00 97.69 804 TYR A O 1
ATOM 6133 N N . GLN A 1 805 ? 11.854 -10.009 12.644 1.00 94.31 805 GLN A N 1
ATOM 6134 C CA . GLN A 1 805 ? 12.771 -10.058 13.777 1.00 94.31 805 GLN A CA 1
ATOM 6135 C C . GLN A 1 805 ? 12.724 -11.392 14.509 1.00 94.31 805 GLN A C 1
ATOM 6137 O O . GLN A 1 805 ? 11.689 -12.052 14.593 1.00 94.31 805 GLN A O 1
ATOM 6142 N N . GLN A 1 806 ? 13.862 -11.755 15.087 1.00 90.94 806 GLN A N 1
ATOM 6143 C CA . GLN A 1 806 ? 13.963 -12.797 16.095 1.00 90.94 806 GLN A CA 1
ATOM 6144 C C . GLN A 1 806 ? 13.480 -12.278 17.457 1.00 90.94 806 GLN A C 1
ATOM 6146 O O . GLN A 1 806 ? 13.285 -11.081 17.671 1.00 90.94 806 GLN A O 1
ATOM 6151 N N . ALA A 1 807 ? 13.340 -13.188 18.423 1.00 84.88 807 ALA A N 1
ATOM 6152 C CA . ALA A 1 807 ? 12.937 -12.842 19.788 1.00 84.88 807 ALA A CA 1
ATOM 6153 C C . ALA A 1 807 ? 13.923 -11.900 20.513 1.00 84.88 807 ALA A C 1
ATOM 6155 O O . ALA A 1 807 ? 13.527 -11.224 21.459 1.00 84.88 807 ALA A O 1
ATOM 6156 N N . ASP A 1 808 ? 15.189 -11.855 20.087 1.00 87.69 808 ASP A N 1
ATOM 6157 C CA . ASP A 1 808 ? 16.212 -10.942 20.616 1.00 87.69 808 ASP A CA 1
ATOM 6158 C C . ASP A 1 808 ? 16.239 -9.570 19.913 1.00 87.69 808 ASP A C 1
ATOM 6160 O O . ASP A 1 808 ? 17.052 -8.717 20.267 1.00 87.69 808 ASP A O 1
ATOM 6164 N N . GLY A 1 809 ? 15.349 -9.345 18.939 1.00 88.12 809 GLY A N 1
ATOM 6165 C CA . GLY A 1 809 ? 15.262 -8.113 18.154 1.00 88.12 809 GLY A CA 1
ATOM 6166 C C . GLY A 1 809 ? 16.200 -8.053 16.945 1.00 88.12 809 GLY A C 1
ATOM 6167 O O . GLY A 1 809 ? 16.181 -7.058 16.222 1.00 88.12 809 GLY A O 1
ATOM 6168 N N . SER A 1 810 ? 17.009 -9.087 16.689 1.00 93.88 810 SER A N 1
ATOM 6169 C CA . SER A 1 810 ? 17.819 -9.156 15.468 1.00 93.88 810 SER A CA 1
ATOM 6170 C C . SER A 1 810 ? 16.942 -9.321 14.224 1.00 93.88 810 SER A C 1
ATOM 6172 O O . SER A 1 810 ? 15.930 -10.021 14.253 1.00 93.88 810 SER A O 1
ATOM 6174 N N . VAL A 1 811 ? 17.318 -8.664 13.123 1.00 96.62 811 VAL A N 1
ATOM 6175 C CA . VAL A 1 811 ? 16.553 -8.689 11.866 1.00 96.62 811 VAL A CA 1
ATOM 6176 C C . VAL A 1 811 ? 16.537 -10.076 11.224 1.00 96.62 811 VAL A C 1
ATOM 6178 O O . VAL A 1 811 ? 17.539 -10.792 11.215 1.00 96.62 811 VAL A O 1
ATOM 6181 N N . VAL A 1 812 ? 15.403 -10.422 10.620 1.00 97.12 812 VAL A N 1
ATOM 6182 C CA . VAL A 1 812 ? 15.248 -11.567 9.719 1.00 97.12 812 VAL A CA 1
ATOM 6183 C C . VAL A 1 812 ? 14.872 -11.034 8.345 1.00 97.12 812 VAL A C 1
ATOM 6185 O O . VAL A 1 812 ? 13.704 -10.755 8.079 1.00 97.12 812 VAL A O 1
ATOM 6188 N N . TYR A 1 813 ? 15.866 -10.874 7.473 1.00 97.69 813 TYR A N 1
ATOM 6189 C CA . TYR A 1 813 ? 15.632 -10.388 6.115 1.00 97.69 813 TYR A CA 1
ATOM 6190 C C . TYR A 1 813 ? 14.754 -11.352 5.316 1.00 97.69 813 TYR A C 1
ATOM 6192 O O . TYR A 1 813 ? 14.951 -12.565 5.375 1.00 97.69 813 TYR A O 1
ATOM 6200 N N . GLY A 1 814 ? 13.770 -10.814 4.592 1.00 96.44 814 GLY A N 1
ATOM 6201 C CA . GLY A 1 814 ? 12.758 -11.614 3.893 1.00 96.44 814 GLY A CA 1
ATOM 6202 C C . GLY A 1 814 ? 11.687 -12.212 4.806 1.00 96.44 814 GLY A C 1
ATOM 6203 O O . GLY A 1 814 ? 10.703 -12.758 4.309 1.00 96.44 814 GLY A O 1
ATOM 6204 N N . GLY A 1 815 ? 11.848 -12.083 6.125 1.00 97.00 815 GLY A N 1
ATOM 6205 C CA . GLY A 1 815 ? 10.904 -12.507 7.148 1.00 97.00 815 GLY A CA 1
ATOM 6206 C C . GLY A 1 815 ? 10.860 -14.016 7.396 1.00 97.00 815 GLY A C 1
ATOM 6207 O O . GLY A 1 815 ? 11.494 -14.828 6.725 1.00 97.00 815 GLY A O 1
ATOM 6208 N N . THR A 1 816 ? 10.056 -14.418 8.368 1.00 96.38 816 THR A N 1
ATOM 6209 C CA . THR A 1 816 ? 9.683 -15.813 8.632 1.00 96.38 816 THR A CA 1
ATOM 6210 C C . THR A 1 816 ? 8.237 -15.853 9.121 1.00 96.38 816 THR A C 1
ATOM 6212 O O . THR A 1 816 ? 7.815 -14.899 9.780 1.00 96.38 816 THR A O 1
ATOM 6215 N N . PRO A 1 817 ? 7.450 -16.902 8.825 1.00 95.12 817 PRO A N 1
ATOM 6216 C CA . PRO A 1 817 ? 6.093 -17.010 9.345 1.00 95.12 817 PRO A CA 1
ATOM 6217 C C . PRO A 1 817 ? 6.052 -16.854 10.861 1.00 95.12 817 PRO A C 1
ATOM 6219 O O . PRO A 1 817 ? 6.810 -17.500 11.594 1.00 95.12 817 PRO A O 1
ATOM 6222 N N . MET A 1 818 ? 5.134 -16.019 11.341 1.00 90.25 818 MET A N 1
ATOM 6223 C CA . MET A 1 818 ? 4.824 -15.962 12.758 1.00 90.25 818 MET A CA 1
ATOM 6224 C C . MET A 1 818 ? 4.324 -17.332 13.226 1.00 90.25 818 MET A C 1
ATOM 6226 O O . MET A 1 818 ? 3.608 -18.054 12.526 1.00 90.25 818 MET A O 1
ATOM 6230 N N . GLY A 1 819 ? 4.707 -17.697 14.449 1.00 83.44 819 GLY A N 1
ATOM 6231 C CA . GLY A 1 819 ? 4.204 -18.904 15.089 1.00 83.44 819 GLY A CA 1
ATOM 6232 C C . GLY A 1 819 ? 2.678 -18.887 15.220 1.00 83.44 819 GLY A C 1
ATOM 6233 O O . GLY A 1 819 ? 2.016 -17.854 15.110 1.00 83.44 819 GLY A O 1
ATOM 6234 N N . ARG A 1 820 ? 2.094 -20.055 15.503 1.00 81.88 820 ARG A N 1
ATOM 6235 C CA . ARG A 1 820 ? 0.654 -20.142 15.775 1.00 81.88 820 ARG A CA 1
ATOM 6236 C C . ARG A 1 820 ? 0.283 -19.215 16.931 1.00 81.88 820 ARG A C 1
ATOM 6238 O O . ARG A 1 820 ? 0.989 -19.181 17.936 1.00 81.88 820 ARG A O 1
ATOM 6245 N N . ALA A 1 821 ? -0.873 -18.563 16.809 1.00 79.62 821 ALA A N 1
ATOM 6246 C CA . ALA A 1 821 ? -1.451 -17.782 17.895 1.00 79.62 821 ALA A CA 1
ATOM 6247 C C . ALA A 1 821 ? -1.433 -18.583 19.217 1.00 79.62 821 ALA A C 1
ATOM 6249 O O . ALA A 1 821 ? -1.826 -19.763 19.206 1.00 79.62 821 ALA A O 1
ATOM 6250 N N . PRO A 1 822 ? -1.000 -17.972 20.337 1.00 78.69 822 PRO A N 1
ATOM 6251 C CA . PRO A 1 822 ? -0.952 -18.633 21.633 1.00 78.69 822 PRO A CA 1
ATOM 6252 C C . PRO A 1 822 ? -2.296 -19.264 22.013 1.00 78.69 822 PRO A C 1
ATOM 6254 O O . PRO A 1 822 ? -3.367 -18.684 21.815 1.00 78.69 822 PRO A O 1
ATOM 6257 N N . ARG A 1 823 ? -2.251 -20.478 22.568 1.00 82.81 823 ARG A N 1
ATOM 6258 C CA . ARG A 1 823 ? -3.426 -21.190 23.089 1.00 82.81 823 ARG A CA 1
ATOM 6259 C C . ARG A 1 823 ? -3.193 -21.546 24.541 1.00 82.81 823 ARG A C 1
ATOM 6261 O O . ARG A 1 823 ? -2.076 -21.894 24.910 1.00 82.81 823 ARG A O 1
ATOM 6268 N N . SER A 1 824 ? -4.254 -21.481 25.341 1.00 81.44 824 SER A N 1
ATOM 6269 C CA . SER A 1 824 ? -4.148 -21.897 26.733 1.00 81.44 824 SER A CA 1
ATOM 6270 C C . SER A 1 824 ? -3.966 -23.415 26.827 1.00 81.44 824 SER A C 1
ATOM 6272 O O . SER A 1 824 ? -4.523 -24.165 26.017 1.00 81.44 824 SER A O 1
ATOM 6274 N N . ALA A 1 825 ? -3.197 -23.861 27.813 1.00 84.69 825 ALA A N 1
ATOM 6275 C CA . ALA A 1 825 ? -2.990 -25.265 28.131 1.00 84.69 825 ALA A CA 1
ATOM 6276 C C . ALA A 1 825 ? -3.711 -25.601 29.449 1.00 84.69 825 ALA A C 1
ATOM 6278 O O . ALA A 1 825 ? -3.440 -24.948 30.461 1.00 84.69 825 ALA A O 1
ATOM 6279 N N . PRO A 1 826 ? -4.638 -26.578 29.462 1.00 85.94 826 PRO A N 1
ATOM 6280 C CA . PRO A 1 826 ? -5.359 -26.950 30.673 1.00 85.94 826 PRO A CA 1
ATOM 6281 C C . PRO A 1 826 ? -4.470 -27.719 31.663 1.00 85.94 826 PRO A C 1
ATOM 6283 O O . PRO A 1 826 ? -3.522 -28.397 31.268 1.00 85.94 826 PRO A O 1
ATOM 6286 N N . PHE A 1 827 ? -4.818 -27.655 32.947 1.00 84.88 827 PHE A N 1
ATOM 6287 C CA . PHE A 1 827 ? -4.244 -28.466 34.024 1.00 84.88 827 PHE A CA 1
ATOM 6288 C C . PHE A 1 827 ? -5.314 -28.848 35.059 1.00 84.88 827 PHE A C 1
ATOM 6290 O O . PHE A 1 827 ? -6.371 -28.221 35.128 1.00 84.88 827 PHE A O 1
ATOM 6297 N N . GLY A 1 828 ? -4.999 -29.846 35.894 1.00 74.19 828 GLY A N 1
ATOM 6298 C CA . GLY A 1 828 ? -5.934 -30.457 36.845 1.00 74.19 828 GLY A CA 1
ATOM 6299 C C . GLY A 1 828 ? -6.874 -31.434 36.132 1.00 74.19 828 GLY A C 1
ATOM 6300 O O . GLY A 1 828 ? -7.494 -31.073 35.134 1.00 74.19 828 GLY A O 1
ATOM 6301 N N . ASN A 1 829 ? -6.919 -32.684 36.603 1.00 56.00 829 ASN A N 1
ATOM 6302 C CA . ASN A 1 829 ? -7.758 -33.744 36.027 1.00 56.00 829 ASN A CA 1
ATOM 6303 C C . ASN A 1 829 ? -9.214 -33.629 36.472 1.00 56.00 829 ASN A C 1
ATOM 6305 O O . ASN A 1 829 ? -9.429 -33.330 37.667 1.00 56.00 829 ASN A O 1
#

Foldseek 3Di:
DFFWFKAKEDDDDPDDDDDDDDDDDDDDDDDDDDDDDDDDDDDDDDDDDDDDDDDDDDDDDDDDDDDDPDDPAPPDPHQHWPDDDPDADLVFKWKWKADPPDPDDPVGIDTPSVQWDQAPVRMIMGIGPDDDAAWMKMWIAGPLGWTWIFIDHTADQLDDDFLFDADPDAAADPQAPDSSNFDDKDKFKWFDFQPPVCLDTHGADLVDGDPGFDWFAALVGDIDGRMKMKIWTDGNREIKIKIARDDPPDDAAQSCGDPLAPQAEEEAEAAAAWEARYYFDWDQALHHPNPPLPPVPVRSLQAGQNSVCRRNRHMYMTIRCRHRHHAQALSSNLSRLVSRVSVCCRGHYHHLFYEYHYEHSSQQNVQLNCQFAPNSHQEYEYFLHANFDVLLLQLLQLLVLLCCVQVDPCQVPVPQDDDQCLSQLLQLHRGNQANVQCNVPHNCRAAQQQHDHHPADNQQGDDQPNCLPHGGTHSQQSSCLQLPFFDPVPDDPSCVVVVTGGGWFLAWDAQFQGQLLCLQVVVDDLVVSLVCLQASADADSNRHGDRHTDDTRQSSNLSCQQNSSPPLVQNCLLHAYEYEFEAALSRNSFPLRVVLNQVSNCVNPVGSLSYAYEYAHPHRGRDSNCSNVVSVLRVQLSVQLSVDPDPDRSSCSSNVSRPPPGHHDYDKDADQADPQGGDDPSPPVVVCSSPVNPCVVPVVVPRDDDDPVQLQDDDPVPRIQQDPDPPDDRRRNGGDGSRVSSVADSNSSQSAADFDADDQPPRSHDVGDDPVSVVSSCVSNVVHHGDNVDGHNSNDRHNYAFGQADSVSHGNRSGDHDDPDMHIDMDDD